Protein 6T40 (pdb70)

Structure (mmCIF, N/CA/C/O backbone):
data_6T40
#
_entry.id   6T40
#
_cell.length_a   342.7
_cell.length_b   348.3
_cell.length_c   351.6
_cell.angle_alpha   90
_cell.angle_beta   90
_cell.angle_gamma   90
#
_symmetry.space_group_name_H-M   'I 2 2 2'
#
loop_
_entity.id
_entity.type
_entity.pdbx_description
1 polymer VP1
2 polymer VP2
3 polymer VP3
4 polymer VP4
5 non-polymer GLYCINE
6 non-polymer 'STEARIC ACID'
7 non-polymer 'POTASSIUM ION'
8 non-polymer 'SULFATE ION'
9 non-polymer GLYCEROL
10 non-polymer CYSTEINE
11 non-polymer 'CHLORIDE ION'
12 water water
#
loop_
_atom_site.group_PDB
_atom_site.id
_atom_site.type_symbol
_atom_site.label_atom_id
_atom_site.label_alt_id
_atom_site.label_comp_id
_atom_site.label_asym_id
_atom_site.label_entity_id
_atom_site.label_seq_id
_atom_site.pdbx_PDB_ins_code
_atom_site.Cartn_x
_atom_site.Cartn_y
_atom_site.Cartn_z
_atom_site.occupancy
_atom_site.B_iso_or_equiv
_atom_site.auth_seq_id
_atom_site.auth_comp_id
_atom_site.auth_asym_id
_atom_site.auth_atom_id
_atom_site.pdbx_PDB_model_num
ATOM 1 N N . GLY A 1 4 ? 96.927 38.751 30.022 1 63.24 4 GLY A N 1
ATOM 2 C CA . GLY A 1 4 ? 98.047 39.345 29.238 1 58.62 4 GLY A CA 1
ATOM 3 C C . GLY A 1 4 ? 98.966 38.299 28.633 1 54.24 4 GLY A C 1
ATOM 4 O O . GLY A 1 4 ? 99.897 38.636 27.9 1 27.46 4 GLY A O 1
ATOM 5 N N . GLN A 1 5 ? 98.702 37.03 28.934 1 49.2 5 GLN A N 1
ATOM 6 C CA . GLN A 1 5 ? 99.509 35.923 28.423 1 57.14 5 GLN A CA 1
ATOM 7 C C . GLN A 1 5 ? 99.145 35.621 26.97 1 63.52 5 GLN A C 1
ATOM 8 O O . GLN A 1 5 ? 98.044 35.147 26.684 1 62.97 5 GLN A O 1
ATOM 14 N N . VAL A 1 6 ? 100.073 35.895 26.058 1 58.02 6 VAL A N 1
ATOM 15 C CA . VAL A 1 6 ? 99.838 35.654 24.637 1 58.68 6 VAL A CA 1
ATOM 16 C C . VAL A 1 6 ? 100.483 34.361 24.145 1 58.16 6 VAL A C 1
ATOM 17 O O . VAL A 1 6 ? 100.325 33.984 22.983 1 58.85 6 VAL A O 1
ATOM 21 N N . ILE A 1 7 ? 101.209 33.686 25.03 1 52.13 7 ILE A N 1
ATOM 22 C CA . ILE A 1 7 ? 101.865 32.428 24.686 1 58.05 7 ILE A CA 1
ATOM 23 C C . ILE A 1 7 ? 101.344 31.311 25.59 1 61.95 7 ILE A C 1
ATOM 24 O O . ILE A 1 7 ? 101.551 31.339 26.804 1 54.88 7 ILE A O 1
ATOM 29 N N . LYS A 1 8 ? 100.67 30.333 24.991 1 61.46 8 LYS A N 1
ATOM 30 C CA . LYS A 1 8 ? 100.107 29.21 25.738 1 67.09 8 LYS A CA 1
ATOM 31 C C . LYS A 1 8 ? 101.174 28.24 26.239 1 67.44 8 LYS A C 1
ATOM 32 O O . LYS A 1 8 ? 102.304 28.229 25.744 1 52.4 8 LYS A O 1
ATOM 38 N N . SER A 1 9 ? 100.803 27.427 27.225 1 62.28 9 SER A N 1
ATOM 39 C CA . SER A 1 9 ? 101.712 26.447 27.81 1 60.04 9 SER A CA 1
ATOM 40 C C . SER A 1 9 ? 101.016 25.11 28.065 1 55.53 9 SER A C 1
ATOM 41 O O . SER A 1 9 ? 100.793 24.728 29.214 1 53.8 9 SER A O 1
ATOM 44 N N . ALA A 1 10 ? 100.672 24.407 26.99 1 42.27 10 ALA A N 1
ATOM 45 C CA . ALA A 1 10 ? 100.014 23.108 27.104 1 41.05 10 ALA A CA 1
ATOM 46 C C . ALA A 1 10 ? 100.959 22.139 27.811 1 34.69 10 ALA A C 1
ATOM 47 O O . ALA A 1 10 ? 102.177 22.247 27.671 1 34.18 10 ALA A O 1
ATOM 49 N N . VAL A 1 11 ? 100.405 21.194 28.565 1 30.5 11 VAL A N 1
ATOM 50 C CA . VAL A 1 11 ? 101.233 20.229 29.285 1 34.57 11 VAL A CA 1
ATOM 51 C C . VAL A 1 11 ? 101.411 18.913 28.528 1 31.6 11 VAL A C 1
ATOM 52 O O . VAL A 1 11 ? 100.534 18.498 27.772 1 30.77 11 VAL A O 1
ATOM 56 N N . ARG A 1 12 ? 102.56 18.273 28.735 1 22.85 12 ARG A N 1
ATOM 57 C CA . ARG A 1 12 ? 102.89 16.999 28.093 1 23.46 12 ARG A CA 1
ATOM 58 C C . ARG A 1 12 ? 103.4 16.049 29.173 1 21.45 12 ARG A C 1
ATOM 59 O O . ARG A 1 12 ? 103.978 16.493 30.166 1 20.92 12 ARG A O 1
ATOM 67 N N . SER A 1 13 ? 103.207 14.749 28.97 1 15.89 13 SER A N 1
ATOM 68 C CA . SER A 1 13 ? 103.677 13.749 29.926 1 17.17 13 SER A CA 1
ATOM 69 C C . SER A 1 13 ? 104.791 12.89 29.316 1 18.55 13 SER A C 1
ATOM 70 O O . SER A 1 13 ? 105.363 12.033 29.987 1 20.57 13 SER A O 1
ATOM 73 N N . THR A 1 14 ? 105.084 13.116 28.037 1 17.5 14 THR A N 1
ATOM 74 C CA . THR A 1 14 ? 106.155 12.395 27.343 1 15.23 14 THR A CA 1
ATOM 75 C C . THR A 1 14 ? 106.837 13.373 26.387 1 18.15 14 THR A C 1
ATOM 76 O O . THR A 1 14 ? 106.262 14.407 26.046 1 17.34 14 THR A O 1
ATOM 80 N N . VAL A 1 15 ? 108.059 13.057 25.964 1 15.4 15 VAL A N 1
ATOM 81 C CA . VAL A 1 15 ? 108.785 13.927 25.04 1 15.51 15 VAL A CA 1
ATOM 82 C C . VAL A 1 15 ? 108.131 13.808 23.67 1 20.59 15 VAL A C 1
ATOM 83 O O . VAL A 1 15 ? 107.284 12.964 23.475 1 17.63 15 VAL A O 1
ATOM 87 N N . GLU A 1 16 ? 108.529 14.636 22.715 1 16.44 16 GLU A N 1
ATOM 88 C CA . GLU A 1 16 ? 107.914 14.599 21.39 1 16.71 16 GLU A CA 1
ATOM 89 C C . GLU A 1 16 ? 108.324 13.42 20.501 1 17.28 16 GLU A C 1
ATOM 90 O O . GLU A 1 16 ? 109.487 13.011 20.489 1 17.78 16 GLU A O 1
ATOM 96 N N . ASN A 1 17 ? 107.359 12.876 19.758 1 14.91 17 ASN A N 1
ATOM 97 C CA . ASN A 1 17 ? 107.621 11.77 18.833 1 15.03 17 ASN A CA 1
ATOM 98 C C . ASN A 1 17 ? 108.373 12.303 17.623 1 17.66 17 ASN A C 1
ATOM 99 O O . ASN A 1 17 ? 108.48 13.512 17.422 1 18.17 17 ASN A O 1
ATOM 104 N N . THR A 1 18 ? 108.881 11.383 16.813 1 15.57 18 THR A N 1
ATOM 105 C CA . THR A 1 18 ? 109.547 11.749 15.575 1 16.17 18 THR A CA 1
ATOM 106 C C . THR A 1 18 ? 108.645 11.172 14.491 1 16.51 18 THR A C 1
ATOM 107 O O . THR A 1 18 ? 108.179 10.038 14.605 1 16.23 18 THR A O 1
ATOM 111 N N . VAL A 1 19 ? 108.377 11.961 13.46 1 14.62 19 VAL A N 1
ATOM 112 C CA . VAL A 1 19 ? 107.543 11.509 12.355 1 14.83 19 VAL A CA 1
ATOM 113 C C . VAL A 1 19 ? 108.433 11.353 11.129 1 15.61 19 VAL A C 1
ATOM 114 O O . VAL A 1 19 ? 109.355 12.141 10.92 1 17.37 19 VAL A O 1
ATOM 118 N N . GLN A 1 20 ? 108.168 10.328 10.329 1 14.34 20 GLN A N 1
ATOM 119 C CA . GLN A 1 20 ? 108.959 10.086 9.131 1 15.43 20 GLN A CA 1
ATOM 120 C C . GLN A 1 20 ? 108.877 11.292 8.205 1 19.23 20 GLN A C 1
ATOM 121 O O . GLN A 1 20 ? 107.825 11.915 8.082 1 19.12 20 GLN A O 1
ATOM 127 N N . SER A 1 21 ? 109.99 11.631 7.563 1 16.49 21 SER A N 1
ATOM 128 C CA . SER A 1 21 ? 110.006 12.763 6.643 1 15.26 21 SER A CA 1
ATOM 129 C C . SER A 1 21 ? 110.745 12.363 5.376 1 19.4 21 SER A C 1
ATOM 130 O O . SER A 1 21 ? 111.5 11.391 5.368 1 19.29 21 SER A O 1
ATOM 133 N N . THR A 1 22 ? 110.524 13.11 4.302 1 17.97 22 THR A N 1
ATOM 134 C CA . THR A 1 22 ? 111.185 12.809 3.041 1 18.62 22 THR A CA 1
ATOM 135 C C . THR A 1 22 ? 112.034 13.998 2.601 1 17.86 22 THR A C 1
ATOM 136 O O . THR A 1 22 ? 112.142 14.992 3.323 1 18.5 22 THR A O 1
ATOM 140 N N . HIS A 1 23 ? 112.64 13.899 1.423 1 15.99 23 HIS A N 1
ATOM 141 C CA . HIS A 1 23 ? 113.481 14.981 0.934 1 18.16 23 HIS A CA 1
ATOM 142 C C . HIS A 1 23 ? 112.66 16.219 0.61 1 21.37 23 HIS A C 1
ATOM 143 O O . HIS A 1 23 ? 111.439 16.157 0.469 1 20.11 23 HIS A O 1
ATOM 150 N N . SER A 1 24 ? 113.348 17.347 0.495 1 17.07 24 SER A N 1
ATOM 151 C CA . SER A 1 24 ? 112.701 18.612 0.19 1 18.05 24 SER A CA 1
ATOM 152 C C . SER A 1 24 ? 113.654 19.455 -0.643 1 20.62 24 SER A C 1
ATOM 153 O O . SER A 1 24 ? 114.768 19.751 -0.219 1 21.28 24 SER A O 1
ATOM 156 N N . ILE A 1 25 ? 113.213 19.824 -1.839 1 16.51 25 ILE A N 1
ATOM 157 C CA . ILE A 1 25 ? 114.015 20.639 -2.743 1 16.53 25 ILE A CA 1
ATOM 158 C C . ILE A 1 25 ? 113.114 21.799 -3.136 1 22.64 25 ILE A C 1
ATOM 159 O O . ILE A 1 25 ? 112.283 21.665 -4.03 1 24.62 25 ILE A O 1
ATOM 164 N N . THR A 1 26 ? 113.273 22.935 -2.464 1 18.64 26 THR A N 1
ATOM 165 C CA . THR A 1 26 ? 112.413 24.078 -2.738 1 20.81 26 THR A CA 1
ATOM 166 C C . THR A 1 26 ? 113.001 25.426 -2.35 1 22.89 26 THR A C 1
ATOM 167 O O . THR A 1 26 ? 114.003 25.506 -1.639 1 20.28 26 THR A O 1
ATOM 171 N N . THR A 1 27 ? 112.354 26.486 -2.823 1 17.85 27 THR A N 1
ATOM 172 C CA . THR A 1 27 ? 112.762 27.847 -2.505 1 20.31 27 THR A CA 1
ATOM 173 C C . THR A 1 27 ? 111.77 28.377 -1.474 1 22.7 27 THR A C 1
ATOM 174 O O . THR A 1 27 ? 111.963 29.449 -0.896 1 30.47 27 THR A O 1
ATOM 178 N N . GLU A 1 28 ? 110.704 27.616 -1.245 1 18.64 28 GLU A N 1
ATOM 179 C CA . GLU A 1 28 ? 109.679 28.023 -0.288 1 46.61 28 GLU A CA 1
ATOM 180 C C . GLU A 1 28 ? 110.105 27.839 1.164 1 48.17 28 GLU A C 1
ATOM 181 O O . GLU A 1 28 ? 110.522 28.789 1.819 1 58.03 28 GLU A O 1
ATOM 187 N N . ALA A 1 29 ? 109.999 26.61 1.656 1 39.48 29 ALA A N 1
ATOM 188 C CA . ALA A 1 29 ? 110.342 26.298 3.037 1 34.45 29 ALA A CA 1
ATOM 189 C C . ALA A 1 29 ? 111.84 26.253 3.326 1 24.1 29 ALA A C 1
ATOM 190 O O . ALA A 1 29 ? 112.581 25.5 2.695 1 24.54 29 ALA A O 1
ATOM 192 N N . THR A 1 30 ? 112.279 27.059 4.29 1 20.64 30 THR A N 1
ATOM 193 C CA . THR A 1 30 ? 113.688 27.085 4.677 1 18.17 30 THR A CA 1
ATOM 194 C C . THR A 1 30 ? 113.836 27.022 6.197 1 17.9 30 THR A C 1
ATOM 195 O O . THR A 1 30 ? 114.258 27.987 6.83 1 18.19 30 THR A O 1
ATOM 199 N N . PRO A 1 31 ? 113.494 25.872 6.8 1 17.18 31 PRO A N 1
ATOM 200 C CA . PRO A 1 31 ? 113.577 25.65 8.249 1 17.08 31 PRO A CA 1
ATOM 201 C C . PRO A 1 31 ? 114.942 25.952 8.876 1 16.82 31 PRO A C 1
ATOM 202 O O . PRO A 1 31 ? 115.02 26.459 9.995 1 18.76 31 PRO A O 1
ATOM 206 N N . ALA A 1 32 ? 116.014 25.642 8.153 1 13.69 32 ALA A N 1
ATOM 207 C CA . ALA A 1 32 ? 117.367 25.842 8.666 1 15.96 32 ALA A CA 1
ATOM 208 C C . ALA A 1 32 ? 117.798 27.29 8.88 1 19.06 32 ALA A C 1
ATOM 209 O O . ALA A 1 32 ? 118.636 27.561 9.742 1 17.6 32 ALA A O 1
ATOM 211 N N . LEU A 1 33 ? 117.244 28.216 8.102 1 15.24 33 LEU A N 1
ATOM 212 C CA . LEU A 1 33 ? 117.613 29.627 8.228 1 16.77 33 LEU A CA 1
ATOM 213 C C . LEU A 1 33 ? 117.032 30.219 9.498 1 18.56 33 LEU A C 1
ATOM 214 O O . LEU A 1 33 ? 115.841 30.14 9.727 1 16.76 33 LEU A O 1
ATOM 219 N N . GLN A 1 34 ? 117.869 30.829 10.325 1 15.24 34 GLN A N 1
ATOM 220 C CA . GLN A 1 34 ? 117.387 31.391 11.577 1 14.95 34 GLN A CA 1
ATOM 221 C C . GLN A 1 34 ? 117.909 32.806 11.803 1 15.77 34 GLN A C 1
ATOM 222 O O . GLN A 1 34 ? 118.649 33.346 10.981 1 15.79 34 GLN A O 1
ATOM 228 N N . ALA A 1 35 ? 117.515 33.399 12.924 1 17 35 ALA A N 1
ATOM 229 C CA . ALA A 1 35 ? 117.944 34.749 13.279 1 18.12 35 ALA A CA 1
ATOM 230 C C . ALA A 1 35 ? 117.923 34.865 14.797 1 16.57 35 ALA A C 1
ATOM 231 O O . ALA A 1 35 ? 116.912 35.246 15.388 1 17.4 35 ALA A O 1
ATOM 233 N N . ALA A 1 36 ? 119.046 34.533 15.426 1 15.8 36 ALA A N 1
ATOM 234 C CA . ALA A 1 36 ? 119.139 34.579 16.879 1 15.23 36 ALA A CA 1
ATOM 235 C C . ALA A 1 36 ? 118.914 35.975 17.459 1 13.62 36 ALA A C 1
ATOM 236 O O . ALA A 1 36 ? 118.581 36.107 18.637 1 14.8 36 ALA A O 1
ATOM 238 N N . GLU A 1 37 ? 119.085 37.013 16.64 1 13.58 37 GLU A N 1
ATOM 239 C CA . GLU A 1 37 ? 118.893 38.386 17.114 1 14.41 37 GLU A CA 1
ATOM 240 C C . GLU A 1 37 ? 117.502 38.634 17.688 1 17.03 37 GLU A C 1
ATOM 241 O O . GLU A 1 37 ? 117.329 39.489 18.556 1 15.33 37 GLU A O 1
ATOM 247 N N . THR A 1 38 ? 116.513 37.889 17.203 1 13.28 38 THR A N 1
ATOM 248 C CA . THR A 1 38 ? 115.135 38.057 17.662 1 12.69 38 THR A CA 1
ATOM 249 C C . THR A 1 38 ? 114.944 37.701 19.131 1 15.15 38 THR A C 1
ATOM 250 O O . THR A 1 38 ? 113.97 38.123 19.751 1 15.79 38 THR A O 1
ATOM 254 N N . GLY A 1 39 ? 115.867 36.918 19.68 1 13.09 39 GLY A N 1
ATOM 255 C CA . GLY A 1 39 ? 115.755 36.512 21.069 1 13.08 39 GLY A CA 1
ATOM 256 C C . GLY A 1 39 ? 115.051 35.17 21.181 1 19.89 39 GLY A C 1
ATOM 257 O O . GLY A 1 39 ? 114.891 34.624 22.273 1 18.07 39 GLY A O 1
ATOM 258 N N . ALA A 1 40 ? 114.626 34.634 20.041 1 14.29 40 ALA A N 1
ATOM 259 C CA . ALA A 1 40 ? 113.94 33.352 20.024 1 15.37 40 ALA A CA 1
ATOM 260 C C . ALA A 1 40 ? 114.9 32.216 19.701 1 18.18 40 ALA A C 1
ATOM 261 O O . ALA A 1 40 ? 115.809 32.363 18.883 1 20.33 40 ALA A O 1
ATOM 263 N N . THR A 1 41 ? 114.693 31.085 20.363 1 14.02 41 THR A N 1
ATOM 264 C CA . THR A 1 41 ? 115.496 29.894 20.138 1 12.93 41 THR A CA 1
ATOM 265 C C . THR A 1 41 ? 115.026 29.297 18.807 1 15.87 41 THR A C 1
ATOM 266 O O . THR A 1 41 ? 113.846 29.386 18.465 1 16.63 41 THR A O 1
ATOM 270 N N . SER A 1 42 ? 115.95 28.708 18.055 1 14.25 42 SER A N 1
ATOM 271 C CA . SER A 1 42 ? 115.633 28.114 16.755 1 14.77 42 SER A CA 1
ATOM 272 C C . SER A 1 42 ? 114.394 27.225 16.789 1 17.31 42 SER A C 1
ATOM 273 O O . SER A 1 42 ? 114.152 26.542 17.773 1 15.37 42 SER A O 1
ATOM 276 N N . ASN A 1 43 ? 113.599 27.235 15.723 1 15.15 43 ASN A N 1
ATOM 277 C CA . ASN A 1 43 ? 112.421 26.373 15.686 1 16.72 43 ASN A CA 1
ATOM 278 C C . ASN A 1 43 ? 112.58 25.283 14.627 1 17.81 43 ASN A C 1
ATOM 279 O O . ASN A 1 43 ? 111.605 24.667 14.203 1 20.46 43 ASN A O 1
ATOM 284 N N . ALA A 1 44 ? 113.818 25.046 14.202 1 16.11 44 ALA A N 1
ATOM 285 C CA . ALA A 1 44 ? 114.09 24.008 13.212 1 16.57 44 ALA A CA 1
ATOM 286 C C . ALA A 1 44 ? 113.871 22.653 13.88 1 20.22 44 ALA A C 1
ATOM 287 O O . ALA A 1 44 ? 114.416 22.388 14.952 1 18.91 44 ALA A O 1
ATOM 289 N N . SER A 1 45 ? 113.071 21.798 13.254 1 17.82 45 SER A N 1
ATOM 290 C CA . SER A 1 45 ? 112.795 20.476 13.813 1 19.05 45 SER A CA 1
ATOM 291 C C . SER A 1 45 ? 113.67 19.414 13.156 1 19.47 45 SER A C 1
ATOM 292 O O . SER A 1 45 ? 114.176 19.612 12.049 1 18.03 45 SER A O 1
ATOM 295 N N . ASP A 1 46 ? 113.845 18.286 13.841 1 17.5 46 ASP A N 1
ATOM 296 C CA . ASP A 1 46 ? 114.653 17.19 13.314 1 16.84 46 ASP A CA 1
ATOM 297 C C . ASP A 1 46 ? 114.157 16.797 11.92 1 18.04 46 ASP A C 1
ATOM 298 O O . ASP A 1 46 ? 114.944 16.652 10.985 1 18.87 46 ASP A O 1
ATOM 303 N N . GLU A 1 47 ? 112.843 16.627 11.798 1 15.31 47 GLU A N 1
ATOM 304 C CA . GLU A 1 47 ? 112.22 16.22 10.539 1 16.51 47 GLU A CA 1
ATOM 305 C C . GLU A 1 47 ? 112.461 17.15 9.358 1 20.52 47 GLU A C 1
ATOM 306 O O . GLU A 1 47 ? 112.364 16.727 8.205 1 19.94 47 GLU A O 1
ATOM 312 N N . SER A 1 48 ? 112.776 18.409 9.639 1 17.53 48 SER A N 1
ATOM 313 C CA . SER A 1 48 ? 113.016 19.386 8.58 1 19.44 48 SER A CA 1
ATOM 314 C C . SER A 1 48 ? 114.477 19.483 8.157 1 19.85 48 SER A C 1
ATOM 315 O O . SER A 1 48 ? 114.779 19.996 7.082 1 22.4 48 SER A O 1
ATOM 318 N N . MET A 1 49 ? 115.379 18.992 9.001 1 17.26 49 MET A N 1
ATOM 319 C CA . MET A 1 49 ? 116.81 19.067 8.723 1 15.85 49 MET A CA 1
ATOM 320 C C . MET A 1 49 ? 117.401 17.816 8.084 1 17.63 49 MET A C 1
ATOM 321 O O . MET A 1 49 ? 118.429 17.882 7.409 1 18.52 49 MET A O 1
ATOM 326 N N . ILE A 1 50 ? 116.764 16.675 8.318 1 15.14 50 ILE A N 1
ATOM 327 C CA . ILE A 1 50 ? 117.22 15.41 7.752 1 13.85 50 ILE A CA 1
ATOM 328 C C . ILE A 1 50 ? 115.994 14.547 7.508 1 17.18 50 ILE A C 1
ATOM 329 O O . ILE A 1 50 ? 114.901 14.868 7.974 1 16.54 50 ILE A O 1
ATOM 334 N N . GLU A 1 51 ? 116.169 13.457 6.769 1 14.43 51 GLU A N 1
ATOM 335 C CA . GLU A 1 51 ? 115.058 12.548 6.557 1 12.76 51 GLU A CA 1
ATOM 336 C C . GLU A 1 51 ? 115.021 11.684 7.813 1 14.42 51 GLU A C 1
ATOM 337 O O . GLU A 1 51 ? 116.019 11.068 8.192 1 14.09 51 GLU A O 1
ATOM 343 N N . THR A 1 52 ? 113.868 11.671 8.467 1 14.04 52 THR A N 1
ATOM 344 C CA . THR A 1 52 ? 113.682 10.923 9.703 1 13.59 52 THR A CA 1
ATOM 345 C C . THR A 1 52 ? 112.756 9.729 9.524 1 14.61 52 THR A C 1
ATOM 346 O O . THR A 1 52 ? 112.092 9.589 8.496 1 14.62 52 THR A O 1
ATOM 350 N N . ARG A 1 53 ? 112.724 8.868 10.537 1 13.45 53 ARG A N 1
ATOM 351 C CA . ARG A 1 53 ? 111.845 7.704 10.538 1 14.38 53 ARG A CA 1
ATOM 352 C C . ARG A 1 53 ? 110.794 7.976 11.608 1 18.8 53 ARG A C 1
ATOM 353 O O . ARG A 1 53 ? 110.873 8.976 12.321 1 15.55 53 ARG A O 1
ATOM 361 N N . ASN A 1 54 ? 109.81 7.093 11.718 1 16.26 54 ASN A N 1
ATOM 362 C CA . ASN A 1 54 ? 108.799 7.245 12.753 1 15.19 54 ASN A CA 1
ATOM 363 C C . ASN A 1 54 ? 109.372 6.692 14.047 1 16.48 54 ASN A C 1
ATOM 364 O O . ASN A 1 54 ? 109.943 5.599 14.067 1 16.19 54 ASN A O 1
ATOM 369 N N . VAL A 1 55 ? 109.239 7.458 15.122 1 13.77 55 VAL A N 1
ATOM 370 C CA . VAL A 1 55 ? 109.688 7.005 16.427 1 13.99 55 VAL A CA 1
ATOM 371 C C . VAL A 1 55 ? 108.598 7.37 17.424 1 17.63 55 VAL A C 1
ATOM 372 O O . VAL A 1 55 ? 108.359 8.55 17.685 1 17.58 55 VAL A O 1
ATOM 376 N N . VAL A 1 56 ? 107.907 6.362 17.943 1 14.97 56 VAL A N 1
ATOM 377 C CA . VAL A 1 56 ? 106.878 6.602 18.947 1 16.66 56 VAL A CA 1
ATOM 378 C C . VAL A 1 56 ? 107.703 6.638 20.223 1 18.34 56 VAL A C 1
ATOM 379 O O . VAL A 1 56 ? 108.069 5.602 20.776 1 17.2 56 VAL A O 1
ATOM 383 N N . ASN A 1 57 ? 108.011 7.85 20.664 1 16.77 57 ASN A N 1
ATOM 384 C CA . ASN A 1 57 ? 108.86 8.061 21.827 1 16.8 57 ASN A CA 1
ATOM 385 C C . ASN A 1 57 ? 108.085 8.139 23.133 1 21.58 57 ASN A C 1
ATOM 386 O O . ASN A 1 57 ? 107.419 9.121 23.392 1 19.67 57 ASN A O 1
ATOM 391 N N . THR A 1 58 ? 108.19 7.118 23.972 1 16.89 58 THR A N 1
ATOM 392 C CA . THR A 1 58 ? 107.463 7.14 25.234 1 19.22 58 THR A CA 1
ATOM 393 C C . THR A 1 58 ? 108.298 7.59 26.431 1 20.82 58 THR A C 1
ATOM 394 O O . THR A 1 58 ? 107.897 7.389 27.577 1 19.95 58 THR A O 1
ATOM 398 N N . HIS A 1 59 ? 109.453 8.199 26.176 1 15.93 59 HIS A N 1
ATOM 399 C CA . HIS A 1 59 ? 110.294 8.671 27.273 1 14.62 59 HIS A CA 1
ATOM 400 C C . HIS A 1 59 ? 109.508 9.692 28.088 1 16.24 59 HIS A C 1
ATOM 401 O O . HIS A 1 59 ? 108.898 10.605 27.528 1 15.89 59 HIS A O 1
ATOM 408 N N . GLY A 1 60 ? 109.523 9.531 29.408 1 14.53 60 GLY A N 1
ATOM 409 C CA . GLY A 1 60 ? 108.802 10.448 30.272 1 15.58 60 GLY A CA 1
ATOM 410 C C . GLY A 1 60 ? 109.57 11.725 30.559 1 16.97 60 GLY A C 1
ATOM 411 O O . GLY A 1 60 ? 110.704 11.895 30.11 1 17.15 60 GLY A O 1
ATOM 412 N N . VAL A 1 61 ? 108.952 12.623 31.319 1 12.89 61 VAL A N 1
ATOM 413 C CA . VAL A 1 61 ? 109.573 13.898 31.666 1 12.19 61 VAL A CA 1
ATOM 414 C C . VAL A 1 61 ? 109.526 14.136 33.177 1 15 61 VAL A C 1
ATOM 415 O O . VAL A 1 61 ? 109.9 15.205 33.658 1 14.62 61 VAL A O 1
ATOM 419 N N . ALA A 1 62 ? 109.088 13.127 33.921 1 13.32 62 ALA A N 1
ATOM 420 C CA . ALA A 1 62 ? 108.93 13.252 35.366 1 13.94 62 ALA A CA 1
ATOM 421 C C . ALA A 1 62 ? 110.134 13.67 36.209 1 14.92 62 ALA A C 1
ATOM 422 O O . ALA A 1 62 ? 110.01 14.552 37.058 1 14.79 62 ALA A O 1
ATOM 424 N N . GLU A 1 63 ? 111.295 13.061 35.987 1 14.24 63 GLU A N 1
ATOM 425 C CA . GLU A 1 63 ? 112.446 13.383 36.82 1 13.91 63 GLU A CA 1
ATOM 426 C C . GLU A 1 63 ? 113.017 14.789 36.733 1 15.56 63 GLU A C 1
ATOM 427 O O . GLU A 1 63 ? 113.873 15.153 37.54 1 14.53 63 GLU A O 1
ATOM 433 N N . THR A 1 64 ? 112.548 15.583 35.775 1 13.26 64 THR A N 1
ATOM 434 C CA . THR A 1 64 ? 113.017 16.961 35.653 1 12.57 64 THR A CA 1
ATOM 435 C C . THR A 1 64 ? 111.952 17.961 36.112 1 13.79 64 THR A C 1
ATOM 436 O O . THR A 1 64 ? 112.14 19.172 36.001 1 13.11 64 THR A O 1
ATOM 440 N N . SER A 1 65 ? 110.831 17.461 36.626 1 12.82 65 SER A N 1
ATOM 441 C CA . SER A 1 65 ? 109.786 18.358 37.12 1 13.13 65 SER A CA 1
ATOM 442 C C . SER A 1 65 ? 110.362 19.04 38.36 1 13.23 65 SER A C 1
ATOM 443 O O . SER A 1 65 ? 111.31 18.534 38.96 1 12.57 65 SER A O 1
ATOM 446 N N . LEU A 1 66 ? 109.805 20.183 38.748 1 13.59 66 LEU A N 1
ATOM 447 C CA . LEU A 1 66 ? 110.312 20.871 39.931 1 14.65 66 LEU A CA 1
ATOM 448 C C . LEU A 1 66 ? 110.213 19.965 41.153 1 14.53 66 LEU A C 1
ATOM 449 O O . LEU A 1 66 ? 111.117 19.932 41.989 1 13.65 66 LEU A O 1
ATOM 454 N N . GLU A 1 67 ? 109.116 19.222 41.251 1 13.04 67 GLU A N 1
ATOM 455 C CA . GLU A 1 67 ? 108.92 18.336 42.392 1 14.26 67 GLU A CA 1
ATOM 456 C C . GLU A 1 67 ? 109.988 17.244 42.447 1 16.4 67 GLU A C 1
ATOM 457 O O . GLU A 1 67 ? 110.494 16.917 43.52 1 17.96 67 GLU A O 1
ATOM 463 N N . ALA A 1 68 ? 110.334 16.687 41.291 1 13.8 68 ALA A N 1
ATOM 464 C CA . ALA A 1 68 ? 111.336 15.624 41.225 1 13.63 68 ALA A CA 1
ATOM 465 C C . ALA A 1 68 ? 112.753 16.143 41.444 1 15.91 68 ALA A C 1
ATOM 466 O O . ALA A 1 68 ? 113.596 15.451 42.013 1 17.57 68 ALA A O 1
ATOM 468 N N . PHE A 1 69 ? 113.01 17.361 40.983 1 13.12 69 PHE A N 1
ATOM 469 C CA . PHE A 1 69 ? 114.329 17.969 41.116 1 14.14 69 PHE A CA 1
ATOM 470 C C . PHE A 1 69 ? 114.613 18.403 42.556 1 15.18 69 PHE A C 1
ATOM 471 O O . PHE A 1 69 ? 115.684 18.131 43.098 1 15.48 69 PHE A O 1
ATOM 479 N N . TYR A 1 70 ? 113.64 19.069 43.171 1 12.91 70 TYR A N 1
ATOM 480 C CA . TYR A 1 70 ? 113.788 19.584 44.531 1 12.89 70 TYR A CA 1
ATOM 481 C C . TYR A 1 70 ? 113.322 18.664 45.648 1 15.36 70 TYR A C 1
ATOM 482 O O . TYR A 1 70 ? 113.777 18.786 46.786 1 16.24 70 TYR A O 1
ATOM 491 N N . GLY A 1 71 ? 112.418 17.75 45.313 1 14.57 71 GLY A N 1
ATOM 492 C CA . GLY A 1 71 ? 111.833 16.849 46.29 1 13.28 71 GLY A CA 1
ATOM 493 C C . GLY A 1 71 ? 112.655 15.819 47.038 1 17.36 71 GLY A C 1
ATOM 494 O O . GLY A 1 71 ? 112.222 14.676 47.173 1 17.69 71 GLY A O 1
ATOM 495 N N . ARG A 1 72 ? 113.83 16.2 47.522 1 13.04 72 ARG A N 1
ATOM 496 C CA . ARG A 1 72 ? 114.654 15.282 48.3 1 14.15 72 ARG A CA 1
ATOM 497 C C . ARG A 1 72 ? 115.452 16.092 49.314 1 14.97 72 ARG A C 1
ATOM 498 O O . ARG A 1 72 ? 115.729 17.27 49.1 1 14.25 72 ARG A O 1
ATOM 506 N N . ALA A 1 73 ? 115.8 15.459 50.428 1 13.39 73 ALA A N 1
ATOM 507 C CA . ALA A 1 73 ? 116.514 16.139 51.5 1 12.43 73 ALA A CA 1
ATOM 508 C C . ALA A 1 73 ? 117.96 16.501 51.195 1 16.29 73 ALA A C 1
ATOM 509 O O . ALA A 1 73 ? 118.672 15.767 50.509 1 16.29 73 ALA A O 1
ATOM 511 N N . GLY A 1 74 ? 118.375 17.648 51.725 1 15.33 74 GLY A N 1
ATOM 512 C CA . GLY A 1 74 ? 119.733 18.13 51.555 1 14.3 74 GLY A CA 1
ATOM 513 C C . GLY A 1 74 ? 120.16 18.795 52.854 1 15.34 74 GLY A C 1
ATOM 514 O O . GLY A 1 74 ? 119.334 19.387 53.547 1 13.67 74 GLY A O 1
ATOM 515 N N . LEU A 1 75 ? 121.441 18.703 53.194 1 13.07 75 LEU A N 1
ATOM 516 C CA . LEU A 1 75 ? 121.935 19.303 54.432 1 14.38 75 LEU A CA 1
ATOM 517 C C . LEU A 1 75 ? 121.85 20.83 54.416 1 15.51 75 LEU A C 1
ATOM 518 O O . LEU A 1 75 ? 122.247 21.467 53.439 1 15.44 75 LEU A O 1
ATOM 523 N N . VAL A 1 76 ? 121.329 21.416 55.494 1 12.08 76 VAL A N 1
ATOM 524 C CA . VAL A 1 76 ? 121.241 22.873 55.593 1 12.69 76 VAL A CA 1
ATOM 525 C C . VAL A 1 76 ? 121.922 23.41 56.852 1 15.61 76 VAL A C 1
ATOM 526 O O . VAL A 1 76 ? 122.25 24.592 56.927 1 14.48 76 VAL A O 1
ATOM 530 N N . ALA A 1 77 ? 122.138 22.545 57.838 1 14.68 77 ALA A N 1
ATOM 531 C CA . ALA A 1 77 ? 122.797 22.966 59.072 1 15.31 77 ALA A CA 1
ATOM 532 C C . ALA A 1 77 ? 123.55 21.812 59.71 1 14.88 77 ALA A C 1
ATOM 533 O O . ALA A 1 77 ? 123.134 20.658 59.621 1 14.82 77 ALA A O 1
ATOM 535 N N . MET A 1 78 ? 124.666 22.132 60.351 1 13.84 78 MET A N 1
ATOM 536 C CA . MET A 1 78 ? 125.476 21.127 61.027 1 13.02 78 MET A CA 1
ATOM 537 C C . MET A 1 78 ? 126.282 21.856 62.086 1 15.97 78 MET A C 1
ATOM 538 O O . MET A 1 78 ? 127.027 22.786 61.78 1 15.8 78 MET A O 1
ATOM 543 N N . PHE A 1 79 ? 126.13 21.436 63.335 1 15.69 79 PHE A N 1
ATOM 544 C CA . PHE A 1 79 ? 126.821 22.101 64.428 1 16.3 79 PHE A CA 1
ATOM 545 C C . PHE A 1 79 ? 126.882 21.243 65.68 1 16.83 79 PHE A C 1
ATOM 546 O O . PHE A 1 79 ? 126.267 20.182 65.753 1 16.18 79 PHE A O 1
ATOM 554 N N . SER A 1 80 ? 127.637 21.721 66.663 1 16.97 80 SER A N 1
ATOM 555 C CA . SER A 1 80 ? 127.778 21.038 67.941 1 16.36 80 SER A CA 1
ATOM 556 C C . SER A 1 80 ? 127.409 22.038 69.024 1 19.57 80 SER A C 1
ATOM 557 O O . SER A 1 80 ? 127.733 23.221 68.922 1 19.5 80 SER A O 1
ATOM 560 N N . THR A 1 81 ? 126.724 21.57 70.059 1 15.85 81 THR A N 1
ATOM 561 C CA . THR A 1 81 ? 126.342 22.459 71.143 1 17.68 81 THR A CA 1
ATOM 562 C C . THR A 1 81 ? 127.58 22.923 71.898 1 21.6 81 THR A C 1
ATOM 563 O O . THR A 1 81 ? 128.639 22.295 71.838 1 18.69 81 THR A O 1
ATOM 567 N N . ASP A 1 82 ? 127.432 24.042 72.595 1 19.08 82 ASP A N 1
ATOM 568 C CA . ASP A 1 82 ? 128.493 24.621 73.405 1 22.89 82 ASP A CA 1
ATOM 569 C C . ASP A 1 82 ? 127.78 25.025 74.689 1 24.24 82 ASP A C 1
ATOM 570 O O . ASP A 1 82 ? 126.897 25.879 74.667 1 23.15 82 ASP A O 1
ATOM 575 N N . GLY A 1 83 ? 128.14 24.4 75.803 1 24.61 83 GLY A N 1
ATOM 576 C CA . GLY A 1 83 ? 127.466 24.719 77.047 1 20.21 83 GLY A CA 1
ATOM 577 C C . GLY A 1 83 ? 126.073 24.111 77.013 1 26.83 83 GLY A C 1
ATOM 578 O O . GLY A 1 83 ? 125.167 24.55 77.721 1 25.16 83 GLY A O 1
ATOM 579 N N . GLY A 1 84 ? 125.904 23.1 76.165 1 17.94 84 GLY A N 1
ATOM 580 C CA . GLY A 1 84 ? 124.626 22.42 76.05 1 17.28 84 GLY A CA 1
ATOM 581 C C . GLY A 1 84 ? 123.592 23.128 75.195 1 20.89 84 GLY A C 1
ATOM 582 O O . GLY A 1 84 ? 122.421 22.75 75.197 1 20.87 84 GLY A O 1
ATOM 583 N N . ILE A 1 85 ? 124.014 24.143 74.447 1 16.65 85 ILE A N 1
ATOM 584 C CA . ILE A 1 85 ? 123.076 24.885 73.612 1 15.36 85 ILE A CA 1
ATOM 585 C C . ILE A 1 85 ? 123.703 25.392 72.314 1 18.3 85 ILE A C 1
ATOM 586 O O . ILE A 1 85 ? 124.917 25.58 72.228 1 18.25 85 ILE A O 1
ATOM 591 N N . TYR A 1 86 ? 122.869 25.586 71.297 1 15 86 TYR A N 1
ATOM 592 C CA . TYR A 1 86 ? 123.331 26.131 70.027 1 13.64 86 TYR A CA 1
ATOM 593 C C . TYR A 1 86 ? 122.182 26.881 69.375 1 16.69 86 TYR A C 1
ATOM 594 O O . TYR A 1 86 ? 121.047 26.405 69.359 1 16.21 86 TYR A O 1
ATOM 603 N N . ARG A 1 87 ? 122.486 28.057 68.843 1 14.34 87 ARG A N 1
ATOM 604 C CA . ARG A 1 87 ? 121.492 28.892 68.183 1 14.6 87 ARG A CA 1
ATOM 605 C C . ARG A 1 87 ? 121.798 28.953 66.69 1 17.71 87 ARG A C 1
ATOM 606 O O . ARG A 1 87 ? 122.844 29.46 66.288 1 18.68 87 ARG A O 1
ATOM 614 N N . TRP A 1 88 ? 120.893 28.426 65.871 1 14.48 88 TRP A N 1
ATOM 615 C CA . TRP A 1 88 ? 121.093 28.432 64.425 1 15.23 88 TRP A CA 1
ATOM 616 C C . TRP A 1 88 ? 120.073 29.314 63.715 1 17.31 88 TRP A C 1
ATOM 617 O O . TRP A 1 88 ? 118.873 29.05 63.773 1 16.34 88 TRP A O 1
ATOM 628 N N . TYR A 1 89 ? 120.553 30.361 63.05 1 16.57 89 TYR A N 1
ATOM 629 C CA . TYR A 1 89 ? 119.67 31.256 62.306 1 18.8 89 TYR A CA 1
ATOM 630 C C . TYR A 1 89 ? 119.265 30.507 61.045 1 19.53 89 TYR A C 1
ATOM 631 O O . TYR A 1 89 ? 120.118 30.07 60.275 1 21.23 89 TYR A O 1
ATOM 640 N N . ILE A 1 90 ? 117.965 30.356 60.833 1 15.41 90 ILE A N 1
ATOM 641 C CA . ILE A 1 90 ? 117.481 29.619 59.675 1 15.07 90 ILE A CA 1
ATOM 642 C C . ILE A 1 90 ? 117.76 30.328 58.357 1 20.26 90 ILE A C 1
ATOM 643 O O . ILE A 1 90 ? 117.172 31.363 58.047 1 19.64 90 ILE A O 1
ATOM 648 N N . ASN A 1 91 ? 118.668 29.745 57.585 1 15.97 91 ASN A N 1
ATOM 649 C CA . ASN A 1 91 ? 119.067 30.28 56.291 1 17.4 91 ASN A CA 1
ATOM 650 C C . ASN A 1 91 ? 119.751 29.133 55.554 1 18.51 91 ASN A C 1
ATOM 651 O O . ASN A 1 91 ? 120.356 28.269 56.184 1 23.56 91 ASN A O 1
ATOM 656 N N . PHE A 1 92 ? 119.648 29.109 54.229 1 16.21 92 PHE A N 1
ATOM 657 C CA . PHE A 1 92 ? 120.252 28.023 53.461 1 19.77 92 PHE A CA 1
ATOM 658 C C . PHE A 1 92 ? 121.496 28.415 52.672 1 23.33 92 PHE A C 1
ATOM 659 O O . PHE A 1 92 ? 121.709 27.933 51.561 1 27.52 92 PHE A O 1
ATOM 667 N N . GLY A 1 93 ? 122.328 29.272 53.251 1 20.72 93 GLY A N 1
ATOM 668 C CA . GLY A 1 93 ? 123.527 29.694 52.554 1 20.89 93 GLY A CA 1
ATOM 669 C C . GLY A 1 93 ? 124.819 29.047 53.022 1 20.84 93 GLY A C 1
ATOM 670 O O . GLY A 1 93 ? 125.846 29.196 52.364 1 20.23 93 GLY A O 1
ATOM 671 N N . GLU A 1 94 ? 124.779 28.323 54.139 1 16.55 94 GLU A N 1
ATOM 672 C CA . GLU A 1 94 ? 125.985 27.688 54.677 1 18.13 94 GLU A CA 1
ATOM 673 C C . GLU A 1 94 ? 126.513 26.516 53.866 1 17.93 94 GLU A C 1
ATOM 674 O O . GLU A 1 94 ? 127.723 26.357 53.719 1 18.18 94 GLU A O 1
ATOM 680 N N . TYR A 1 95 ? 125.604 25.682 53.372 1 14.74 95 TYR A N 1
ATOM 681 C CA . TYR A 1 95 ? 125.978 24.503 52.598 1 14.43 95 TYR A CA 1
ATOM 682 C C . TYR A 1 95 ? 125.528 24.698 51.159 1 15.89 95 TYR A C 1
ATOM 683 O O . TYR A 1 95 ? 124.338 24.799 50.86 1 18.71 95 TYR A O 1
ATOM 692 N N . VAL A 1 96 ? 126.52 24.751 50.276 1 14.58 96 VAL A N 1
ATOM 693 C CA . VAL A 1 96 ? 126.327 25.047 48.863 1 14.32 96 VAL A CA 1
ATOM 694 C C . VAL A 1 96 ? 125.475 24.191 47.94 1 16.11 96 VAL A C 1
ATOM 695 O O . VAL A 1 96 ? 124.899 24.724 46.996 1 16.02 96 VAL A O 1
ATOM 699 N N . GLN A 1 97 ? 125.376 22.888 48.179 1 14.84 97 GLN A N 1
ATOM 700 C CA . GLN A 1 97 ? 124.594 22.071 47.258 1 14.63 97 GLN A CA 1
ATOM 701 C C . GLN A 1 97 ? 123.129 22.481 47.149 1 15.34 97 GLN A C 1
ATOM 702 O O . GLN A 1 97 ? 122.65 22.765 46.051 1 15.51 97 GLN A O 1
ATOM 708 N N . LEU A 1 98 ? 122.411 22.525 48.266 1 14.44 98 LEU A N 1
ATOM 709 C CA . LEU A 1 98 ? 121.006 22.917 48.201 1 12.98 98 LEU A CA 1
ATOM 710 C C . LEU A 1 98 ? 120.886 24.376 47.778 1 15.39 98 LEU A C 1
ATOM 711 O O . LEU A 1 98 ? 119.972 24.751 47.042 1 15.08 98 LEU A O 1
ATOM 716 N N . ARG A 1 99 ? 121.82 25.198 48.242 1 14.5 99 ARG A N 1
ATOM 717 C CA . ARG A 1 99 ? 121.819 26.617 47.909 1 14.01 99 ARG A CA 1
ATOM 718 C C . ARG A 1 99 ? 121.836 26.841 46.397 1 14.69 99 ARG A C 1
ATOM 719 O O . ARG A 1 99 ? 121.033 27.608 45.865 1 15 99 ARG A O 1
ATOM 727 N N . ALA A 1 100 ? 122.754 26.17 45.708 1 13.33 100 ALA A N 1
ATOM 728 C CA . ALA A 1 100 ? 122.866 26.315 44.26 1 14.27 100 ALA A CA 1
ATOM 729 C C . ALA A 1 100 ? 121.595 25.855 43.544 1 15.8 100 ALA A C 1
ATOM 730 O O . ALA A 1 100 ? 121.216 26.427 42.521 1 15.27 100 ALA A O 1
ATOM 732 N N . LYS A 1 101 ? 120.941 24.826 44.077 1 13.96 101 LYS A N 1
ATOM 733 C CA . LYS A 1 101 ? 119.706 24.321 43.475 1 14.62 101 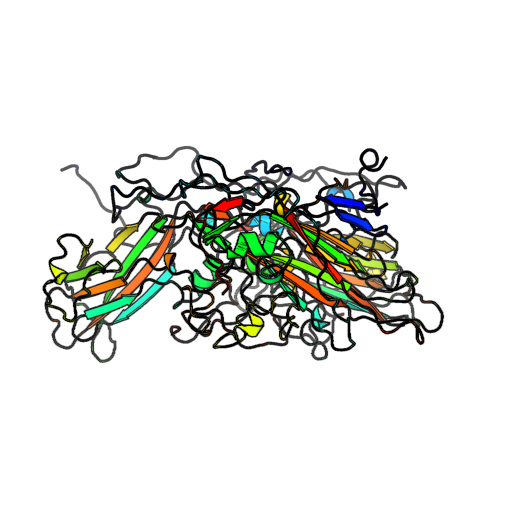LYS A CA 1
ATOM 734 C C . LYS A 1 101 ? 118.6 25.368 43.55 1 13.85 101 LYS A C 1
ATOM 735 O O . LYS A 1 101 ? 117.925 25.649 42.56 1 14.03 101 LYS A O 1
ATOM 741 N N . LEU A 1 102 ? 118.411 25.939 44.734 1 13.32 102 LEU A N 1
ATOM 742 C CA . LEU A 1 102 ? 117.369 26.939 44.926 1 14.94 102 LEU A CA 1
ATOM 743 C C . LEU A 1 102 ? 117.567 28.174 44.056 1 15.72 102 LEU A C 1
ATOM 744 O O . LEU A 1 102 ? 116.599 28.753 43.566 1 16.04 102 LEU A O 1
ATOM 749 N N . GLU A 1 103 ? 118.819 28.571 43.85 1 13.92 103 GLU A N 1
ATOM 750 C CA . GLU A 1 103 ? 119.099 29.753 43.047 1 13.33 103 GLU A CA 1
ATOM 751 C C . GLU A 1 103 ? 118.844 29.583 41.549 1 15.23 103 GLU A C 1
ATOM 752 O O . GLU A 1 103 ? 119.077 30.502 40.764 1 14.99 103 GLU A O 1
ATOM 758 N N . LEU A 1 104 ? 118.347 28.412 41.158 1 13.36 104 LEU A N 1
ATOM 759 C CA . LEU A 1 104 ? 118.012 28.155 39.758 1 12.7 104 LEU A CA 1
ATOM 760 C C . LEU A 1 104 ? 116.643 28.773 39.449 1 15.74 104 LEU A C 1
ATOM 761 O O . LEU A 1 104 ? 116.22 28.827 38.294 1 14.64 104 LEU A O 1
ATOM 766 N N . LEU A 1 105 ? 115.955 29.226 40.494 1 13.16 105 LEU A N 1
ATOM 767 C CA . LEU A 1 105 ? 114.644 29.861 40.354 1 13.69 105 LEU A CA 1
ATOM 768 C C . LEU A 1 105 ? 114.698 31.236 41.009 1 15.83 105 LEU A C 1
ATOM 769 O O . LEU A 1 105 ? 115.438 31.438 41.968 1 17.1 105 LEU A O 1
ATOM 774 N N . THR A 1 106 ? 113.92 32.183 40.498 1 13.48 106 THR A N 1
ATOM 775 C CA . THR A 1 106 ? 113.906 33.515 41.09 1 11.63 106 THR A CA 1
ATOM 776 C C . THR A 1 106 ? 112.93 33.521 42.261 1 14.47 106 THR A C 1
ATOM 777 O O . THR A 1 106 ? 113.254 33.998 43.349 1 14.06 106 THR A O 1
ATOM 781 N N . TYR A 1 107 ? 111.736 32.983 42.03 1 12.89 107 TYR A N 1
ATOM 782 C CA . TYR A 1 107 ? 110.708 32.915 43.065 1 13.2 107 TYR A CA 1
ATOM 783 C C . TYR A 1 107 ? 110.184 31.494 43.169 1 13.82 107 TYR A C 1
ATOM 784 O O . TYR A 1 107 ? 110.098 30.78 42.169 1 13.05 107 TYR A O 1
ATOM 793 N N . ALA A 1 108 ? 109.824 31.083 44.377 1 13.6 108 ALA A N 1
ATOM 794 C CA . ALA A 1 108 ? 109.289 29.745 44.566 1 13.18 108 ALA A CA 1
ATOM 795 C C . ALA A 1 108 ? 108.503 29.633 45.857 1 14.65 108 ALA A C 1
ATOM 796 O O . ALA A 1 108 ? 108.833 30.268 46.859 1 13.37 108 ALA A O 1
ATOM 798 N N . ARG A 1 109 ? 107.441 28.838 45.806 1 12.59 109 ARG A N 1
ATOM 799 C CA . ARG A 1 109 ? 106.62 28.561 46.974 1 13.37 109 ARG A CA 1
ATOM 800 C C . ARG A 1 109 ? 106.807 27.078 47.21 1 14.31 109 ARG A C 1
ATOM 801 O O . ARG A 1 109 ? 106.849 26.293 46.261 1 15.1 109 ARG A O 1
ATOM 809 N N . PHE A 1 110 ? 106.938 26.691 48.466 1 13.04 110 PHE A N 1
ATOM 810 C CA . PHE A 1 110 ? 107.048 25.285 48.79 1 13.17 110 PHE A CA 1
ATOM 811 C C . PHE A 1 110 ? 106.958 25.08 50.278 1 15.87 110 PHE A C 1
ATOM 812 O O . PHE A 1 110 ? 107.22 25.992 51.062 1 14.5 110 PHE A O 1
ATOM 820 N N . ASP A 1 111 ? 106.522 23.887 50.654 1 13.33 111 ASP A N 1
ATOM 821 C CA . ASP A 1 111 ? 106.452 23.513 52.049 1 12.87 111 ASP A CA 1
ATOM 822 C C . ASP A 1 111 ? 107.792 22.832 52.236 1 16.61 111 ASP A C 1
ATOM 823 O O . ASP A 1 111 ? 108.518 22.621 51.265 1 16.12 111 ASP A O 1
ATOM 828 N N . MET A 1 112 ? 108.142 22.504 53.467 1 14.22 112 MET A N 1
ATOM 829 C CA . MET A 1 112 ? 109.408 21.834 53.697 1 15.22 112 MET A CA 1
ATOM 830 C C . MET A 1 112 ? 109.293 20.776 54.76 1 18.47 112 MET A C 1
ATOM 831 O O . MET A 1 112 ? 108.504 20.889 55.694 1 22.17 112 MET A O 1
ATOM 836 N N . GLU A 1 113 ? 110.098 19.741 54.599 1 15.63 113 GLU A N 1
ATOM 837 C CA . GLU A 1 113 ? 110.151 18.662 55.557 1 14.83 113 GLU A CA 1
ATOM 838 C C . GLU A 1 113 ? 111.551 18.767 56.15 1 17.15 113 GLU A C 1
ATOM 839 O O . GLU A 1 113 ? 112.54 18.679 55.421 1 17.49 113 GLU A O 1
ATOM 845 N N . PHE A 1 114 ? 111.636 19 57.455 1 13.73 114 PHE A N 1
ATOM 846 C CA . PHE A 1 114 ? 112.932 19.09 58.119 1 14.16 114 PHE A CA 1
ATOM 847 C C . PHE A 1 114 ? 113.198 17.791 58.858 1 17.87 114 PHE A C 1
ATOM 848 O O . PHE A 1 114 ? 112.325 17.274 59.555 1 16.55 114 PHE A O 1
ATOM 856 N N . THR A 1 115 ? 114.405 17.262 58.694 1 14.44 115 THR A N 1
ATOM 857 C CA . THR A 1 115 ? 114.791 16.028 59.362 1 13.79 115 THR A CA 1
ATOM 858 C C . THR A 1 115 ? 116.034 16.34 60.182 1 17.83 115 THR A C 1
ATOM 859 O O . THR A 1 115 ? 116.976 16.96 59.686 1 16.03 115 THR A O 1
ATOM 863 N N . ILE A 1 116 ? 116.028 15.918 61.44 1 14.08 116 ILE A N 1
ATOM 864 C CA . ILE A 1 116 ? 117.144 16.189 62.334 1 13.06 116 ILE A CA 1
ATOM 865 C C . ILE A 1 116 ? 117.829 14.912 62.806 1 15.35 116 ILE A C 1
ATOM 866 O O . ILE A 1 116 ? 117.192 14.028 63.376 1 15.43 116 ILE A O 1
ATOM 871 N N . VAL A 1 117 ? 119.131 14.826 62.551 1 14.54 117 VAL A N 1
ATOM 872 C CA . VAL A 1 117 ? 119.93 13.672 62.946 1 12.69 117 VAL A CA 1
ATOM 873 C C . VAL A 1 117 ? 120.933 14.159 63.986 1 16.29 117 VAL A C 1
ATOM 874 O O . VAL A 1 117 ? 121.748 15.039 63.706 1 15.16 117 VAL A O 1
ATOM 878 N N . ALA A 1 118 ? 120.878 13.586 65.182 1 14.85 118 ALA A N 1
ATOM 879 C CA . ALA A 1 118 ? 121.774 14.009 66.248 1 14.84 118 ALA A CA 1
ATOM 880 C C . ALA A 1 118 ? 122.444 12.858 66.981 1 14.95 118 ALA A C 1
ATOM 881 O O . ALA A 1 118 ? 121.887 11.768 67.101 1 15.77 118 ALA A O 1
ATOM 883 N N . GLN A 1 119 ? 123.656 13.107 67.462 1 14.61 119 GLN A N 1
ATOM 884 C CA . GLN A 1 119 ? 124.382 12.107 68.227 1 14.64 119 GLN A CA 1
ATOM 885 C C . GLN A 1 119 ? 125.343 12.814 69.167 1 18.07 119 GLN A C 1
ATOM 886 O O . GLN A 1 119 ? 125.626 13.999 69.005 1 19.13 119 GLN A O 1
ATOM 892 N N . VAL A 1 120 ? 125.83 12.084 70.16 1 15.09 120 VAL A N 1
ATOM 893 C CA . VAL A 1 120 ? 126.752 12.645 71.136 1 14.22 120 VAL A CA 1
ATOM 894 C C . VAL A 1 120 ? 128.199 12.407 70.713 1 16.57 120 VAL A C 1
ATOM 895 O O . VAL A 1 120 ? 128.542 11.326 70.235 1 16.44 120 VAL A O 1
ATOM 899 N N . VAL A 1 121 ? 129.037 13.43 70.871 1 16.11 121 VAL A N 1
ATOM 900 C CA . VAL A 1 121 ? 130.457 13.321 70.541 1 14.43 121 VAL A CA 1
ATOM 901 C C . VAL A 1 121 ? 131.251 13.864 71.725 1 18.03 121 VAL A C 1
ATOM 902 O O . VAL A 1 121 ? 130.738 14.682 72.49 1 16.72 121 VAL A O 1
ATOM 906 N N . ASN A 1 122 ? 132.488 13.405 71.895 1 16.94 122 ASN A N 1
ATOM 907 C CA . ASN A 1 122 ? 133.294 13.903 73.004 1 17.57 122 ASN A CA 1
ATOM 908 C C . ASN A 1 122 ? 134.129 15.102 72.566 1 22 122 ASN A C 1
ATOM 909 O O . ASN A 1 122 ? 133.981 15.596 71.447 1 20.14 122 ASN A O 1
ATOM 914 N N . ALA A 1 123 ? 135.001 15.571 73.454 1 22.42 123 ALA A N 1
ATOM 915 C CA . ALA A 1 123 ? 135.843 16.729 73.17 1 26.9 123 ALA A CA 1
ATOM 916 C C . ALA A 1 123 ? 136.752 16.549 71.955 1 29.98 123 ALA A C 1
ATOM 917 O O . ALA A 1 123 ? 137.111 17.526 71.298 1 29.04 123 ALA A O 1
ATOM 919 N N . GLN A 1 124 ? 137.128 15.308 71.661 1 23.81 124 GLN A N 1
ATOM 920 C CA . GLN A 1 124 ? 137.992 15.022 70.517 1 25.34 124 GLN A CA 1
ATOM 921 C C . GLN A 1 124 ? 137.165 14.714 69.272 1 27.6 124 GLN A C 1
ATOM 922 O O . GLN A 1 124 ? 137.684 14.204 68.279 1 24.82 124 GLN A O 1
ATOM 928 N N . SER A 1 125 ? 135.875 15.024 69.337 1 21.37 125 SER A N 1
ATOM 929 C CA . SER A 1 125 ? 134.962 14.787 68.227 1 23.38 125 SER A CA 1
ATOM 930 C C . SER A 1 125 ? 134.801 13.315 67.862 1 21.41 125 SER A C 1
ATOM 931 O O . SER A 1 125 ? 134.612 12.975 66.695 1 24.69 125 SER A O 1
ATOM 934 N N . LYS A 1 126 ? 134.889 12.443 68.861 1 16.98 126 LYS A N 1
ATOM 935 C CA . LYS A 1 126 ? 134.702 11.015 68.634 1 15.74 126 LYS A CA 1
ATOM 936 C C . LYS A 1 126 ? 133.267 10.703 69.04 1 19.65 126 LYS A C 1
ATOM 937 O O . LYS A 1 126 ? 132.822 11.094 70.12 1 17.35 126 LYS A O 1
ATOM 943 N N . VAL A 1 127 ? 132.54 10.008 68.172 1 16.69 127 VAL A N 1
ATOM 944 C CA . VAL A 1 127 ? 131.148 9.686 68.451 1 15.4 127 VAL A CA 1
ATOM 945 C C . VAL A 1 127 ? 130.999 8.732 69.633 1 18.64 127 VAL A C 1
ATOM 946 O O . VAL A 1 127 ? 131.824 7.841 69.844 1 17.05 127 VAL A O 1
ATOM 950 N N . GLN A 1 128 ? 129.94 8.938 70.408 1 16.18 128 GLN A N 1
ATOM 951 C CA . GLN A 1 128 ? 129.661 8.117 71.578 1 16.41 128 GLN A CA 1
ATOM 952 C C . GLN A 1 128 ? 128.348 7.365 71.397 1 20.36 128 GLN A C 1
ATOM 953 O O . GLN A 1 128 ? 127.451 7.832 70.697 1 19.85 128 GLN A O 1
ATOM 959 N N . ASP A 1 129 ? 128.245 6.19 72.007 1 17.93 129 ASP A N 1
ATOM 960 C CA . ASP A 1 129 ? 126.999 5.434 71.957 1 20.2 129 ASP A CA 1
ATOM 961 C C . ASP A 1 129 ? 126.352 5.887 73.256 1 21.83 129 ASP A C 1
ATOM 962 O O . ASP A 1 129 ? 126.549 5.28 74.308 1 24.63 129 ASP A O 1
ATOM 967 N N . PHE A 1 130 ? 125.599 6.976 73.179 1 19.64 130 PHE A N 1
ATOM 968 C CA . PHE A 1 130 ? 124.975 7.547 74.362 1 17.82 130 PHE A CA 1
ATOM 969 C C . PHE A 1 130 ? 123.629 8.147 73.981 1 21.51 130 PHE A C 1
ATOM 970 O O . PHE A 1 130 ? 123.563 9.089 73.194 1 23.71 130 PHE A O 1
ATOM 978 N N . ASN A 1 131 ? 122.557 7.588 74.531 1 16.61 131 ASN A N 1
ATOM 979 C CA . ASN A 1 131 ? 121.218 8.083 74.238 1 16.81 131 ASN A CA 1
ATOM 980 C C . ASN A 1 131 ? 120.888 9.246 75.154 1 19.49 131 ASN A C 1
ATOM 981 O O . ASN A 1 131 ? 120.957 9.123 76.375 1 21.21 131 ASN A O 1
ATOM 986 N N . VAL A 1 132 ? 120.53 10.379 74.564 1 15.65 132 VAL A N 1
ATOM 987 C CA . VAL A 1 132 ? 120.189 11.553 75.352 1 15.17 132 VAL A CA 1
ATOM 988 C C . VAL A 1 132 ? 119.015 12.284 74.715 1 16.01 132 VAL A C 1
ATOM 989 O O . VAL A 1 132 ? 118.877 12.302 73.49 1 14.26 132 VAL A O 1
ATOM 993 N N . ASP A 1 133 ? 118.162 12.867 75.55 1 13.85 133 ASP A N 1
ATOM 994 C CA . ASP A 1 133 ? 117.016 13.62 75.057 1 14.52 133 ASP A CA 1
ATOM 995 C C . ASP A 1 133 ? 117.488 15.008 74.651 1 17.36 133 ASP A C 1
ATOM 996 O O . ASP A 1 133 ? 118.282 15.633 75.355 1 15.83 133 ASP A O 1
ATOM 1001 N N . TYR A 1 134 ? 117.009 15.486 73.509 1 13.74 134 TYR A N 1
ATOM 1002 C CA . TYR A 1 134 ? 117.376 16.813 73.042 1 12.38 134 TYR A CA 1
ATOM 1003 C C . TYR A 1 134 ? 116.113 17.554 72.63 1 15.5 134 TYR A C 1
ATOM 1004 O O . TYR A 1 134 ? 115.087 16.94 72.333 1 14.88 134 TYR A O 1
ATOM 1013 N N . GLN A 1 135 ? 116.188 18.878 72.634 1 13.99 135 GLN A N 1
ATOM 1014 C CA . GLN A 1 135 ? 115.047 19.699 72.274 1 12.15 135 GLN A CA 1
ATOM 1015 C C . GLN A 1 135 ? 115.439 20.716 71.218 1 15.7 135 GLN A C 1
ATOM 1016 O O . GLN A 1 135 ? 116.468 21.383 71.335 1 14.81 135 GLN A O 1
ATOM 1022 N N . VAL A 1 136 ? 114.62 20.811 70.177 1 12.88 136 VAL A N 1
ATOM 1023 C CA . VAL A 1 136 ? 114.841 21.767 69.105 1 13.69 136 VAL A CA 1
ATOM 1024 C C . VAL A 1 136 ? 113.642 22.7 69.161 1 15.72 136 VAL A C 1
ATOM 1025 O O . VAL A 1 136 ? 112.505 22.274 68.961 1 14.82 136 VAL A O 1
ATOM 1029 N N . MET A 1 137 ? 113.89 23.969 69.457 1 12.35 137 MET A N 1
ATOM 1030 C CA . MET A 1 137 ? 112.803 24.929 69.546 1 11.92 137 MET A CA 1
ATOM 1031 C C . MET A 1 137 ? 112.88 25.972 68.444 1 15.17 137 MET A C 1
ATOM 1032 O O . MET A 1 137 ? 113.937 26.552 68.192 1 14.48 137 MET A O 1
ATOM 1037 N N . PHE A 1 138 ? 111.755 26.189 67.774 1 12.83 138 PHE A N 1
ATOM 1038 C CA . PHE A 1 138 ? 111.682 27.187 66.718 1 13.19 138 PHE A CA 1
ATOM 1039 C C . PHE A 1 138 ? 111.305 28.506 67.382 1 14.55 138 PHE A C 1
ATOM 1040 O O . PHE A 1 138 ? 110.236 28.624 67.983 1 14.64 138 PHE A O 1
ATOM 1048 N N . VAL A 1 139 ? 112.196 29.487 67.29 1 13.97 139 VAL A N 1
ATOM 1049 C CA . VAL A 1 139 ? 111.956 30.797 67.882 1 13.38 139 VAL A CA 1
ATOM 1050 C C . VAL A 1 139 ? 111.752 31.826 66.775 1 14.96 139 VAL A C 1
ATOM 1051 O O . VAL A 1 139 ? 112.708 32.243 66.122 1 15.75 139 VAL A O 1
ATOM 1055 N N . PRO A 1 140 ? 110.496 32.236 66.537 1 15.64 140 PRO A N 1
ATOM 1056 C CA . PRO A 1 140 ? 110.211 33.225 65.491 1 15.4 140 PRO A CA 1
ATOM 1057 C C . PRO A 1 140 ? 110.812 34.579 65.865 1 16.82 140 PRO A C 1
ATOM 1058 O O . PRO A 1 140 ? 111.033 34.861 67.045 1 15.6 140 PRO A O 1
ATOM 1062 N N . PRO A 1 141 ? 111.083 35.436 64.866 1 17.14 141 PRO A N 1
ATOM 1063 C CA . PRO A 1 141 ? 111.66 36.756 65.14 1 15.87 141 PRO A CA 1
ATOM 1064 C C . PRO A 1 141 ? 110.771 37.539 66.098 1 16.7 141 PRO A C 1
ATOM 1065 O O . PRO A 1 141 ? 109.556 37.609 65.909 1 16.97 141 PRO A O 1
ATOM 1069 N N . GLY A 1 142 ? 111.377 38.122 67.127 1 15.11 142 GLY A N 1
ATOM 1070 C CA . GLY A 1 142 ? 110.605 38.881 68.094 1 15.01 142 GLY A CA 1
ATOM 1071 C C . GLY A 1 142 ? 110.441 38.131 69.402 1 18.47 142 GLY A C 1
ATOM 1072 O O . GLY A 1 142 ? 110.188 38.739 70.441 1 18.45 142 GLY A O 1
ATOM 1073 N N . ALA A 1 143 ? 110.566 36.807 69.356 1 14.8 143 ALA A N 1
ATOM 1074 C CA . ALA A 1 143 ? 110.453 36.001 70.567 1 15.62 143 ALA A CA 1
ATOM 1075 C C . ALA A 1 143 ? 111.829 35.956 71.226 1 18.46 143 ALA A C 1
ATOM 1076 O O . ALA A 1 143 ? 112.854 36.054 70.549 1 17.31 143 ALA A O 1
ATOM 1078 N N . SER A 1 144 ? 111.844 35.809 72.546 1 16.71 144 SER A N 1
ATOM 1079 C CA . SER A 1 144 ? 113.088 35.768 73.306 1 17.2 144 SER A CA 1
ATOM 1080 C C . SER A 1 144 ? 113.868 34.473 73.079 1 16.77 144 SER A C 1
ATOM 1081 O O . SER A 1 144 ? 113.319 33.379 73.195 1 16.79 144 SER A O 1
ATOM 1084 N N . VAL A 1 145 ? 115.151 34.604 72.755 1 17.13 145 VAL A N 1
ATOM 1085 C CA . VAL A 1 145 ? 116.006 33.442 72.524 1 17.13 145 VAL A CA 1
ATOM 1086 C C . VAL A 1 145 ? 116.717 33.074 73.827 1 18.79 145 VAL A C 1
ATOM 1087 O O . VAL A 1 145 ? 117.358 33.919 74.45 1 19.83 145 VAL A O 1
ATOM 1091 N N . PRO A 1 146 ? 116.61 31.806 74.259 1 16.06 146 PRO A N 1
ATOM 1092 C CA . PRO A 1 146 ? 117.269 31.397 75.503 1 18.1 146 PRO A CA 1
ATOM 1093 C C . PRO A 1 146 ? 118.782 31.578 75.468 1 20.12 146 PRO A C 1
ATOM 1094 O O . PRO A 1 146 ? 119.436 31.28 74.468 1 20.66 146 PRO A O 1
ATOM 1098 N N . GLU A 1 147 ? 119.331 32.073 76.571 1 22.88 147 GLU A N 1
ATOM 1099 C CA . GLU A 1 147 ? 120.765 32.294 76.673 1 31.94 147 GLU A CA 1
ATOM 1100 C C . GLU A 1 147 ? 121.471 31.04 77.174 1 27.89 147 GLU A C 1
ATOM 1101 O O . GLU A 1 147 ? 122.62 30.781 76.818 1 28.75 147 GLU A O 1
ATOM 1107 N N . ASN A 1 148 ? 120.772 30.254 77.987 1 18.93 148 ASN A N 1
ATOM 1108 C CA . ASN A 1 148 ? 121.358 29.046 78.554 1 18.13 148 ASN A CA 1
ATOM 1109 C C . ASN A 1 148 ? 120.524 27.796 78.326 1 18.25 148 ASN A C 1
ATOM 1110 O O . ASN A 1 148 ? 119.366 27.863 77.917 1 17.46 148 ASN A O 1
ATOM 1115 N N . GLN A 1 149 ? 121.137 26.657 78.623 1 16.11 149 GLN A N 1
ATOM 1116 C CA . GLN A 1 149 ? 120.515 25.348 78.485 1 16.44 149 GLN A CA 1
ATOM 1117 C C . GLN A 1 149 ? 119.305 25.191 79.409 1 16.87 149 GLN A C 1
ATOM 1118 O O . GLN A 1 149 ? 118.424 24.372 79.151 1 19.31 149 GLN A O 1
ATOM 1124 N N . ASP A 1 150 ? 119.249 25.985 80.475 1 16.34 150 ASP A N 1
ATOM 1125 C CA . ASP A 1 150 ? 118.144 25.871 81.423 1 19.32 150 ASP A CA 1
ATOM 1126 C C . ASP A 1 150 ? 117.246 27.105 81.552 1 20.66 150 ASP A C 1
ATOM 1127 O O . ASP A 1 150 ? 116.489 27.221 82.515 1 22.82 150 ASP A O 1
ATOM 1132 N N . SER A 1 151 ? 117.318 28.012 80.581 1 16.53 151 SER A N 1
ATOM 1133 C CA . SER A 1 151 ? 116.507 29.23 80.604 1 18.13 151 SER A CA 1
ATOM 1134 C C . SER A 1 151 ? 115.007 28.937 80.496 1 17.78 151 SER A C 1
ATOM 1135 O O . SER A 1 151 ? 114.602 27.911 79.949 1 16.86 151 SER A O 1
ATOM 1138 N N . TYR A 1 152 ? 114.185 29.854 81.003 1 15.75 152 TYR A N 1
ATOM 1139 C CA . TYR A 1 152 ? 112.733 29.68 80.997 1 15.51 152 TYR A CA 1
ATOM 1140 C C . TYR A 1 152 ? 112.092 29.532 79.615 1 14.45 152 TYR A C 1
ATOM 1141 O O . TYR A 1 152 ? 111.028 28.925 79.496 1 16.81 152 TYR A O 1
ATOM 1150 N N . GLN A 1 153 ? 112.713 30.084 78.576 1 13.49 153 GLN A N 1
ATOM 1151 C CA . GLN A 1 153 ? 112.123 29.997 77.24 1 13.23 153 GLN A CA 1
ATOM 1152 C C . GLN A 1 153 ? 111.905 28.563 76.775 1 14.38 153 GLN A C 1
ATOM 1153 O O . GLN A 1 153 ? 111.058 28.307 75.917 1 14.91 153 GLN A O 1
ATOM 1159 N N . TRP A 1 154 ? 112.659 27.626 77.341 1 13.62 154 TRP A N 1
ATOM 1160 C CA . TRP A 1 154 ? 112.52 26.228 76.957 1 13.78 154 TRP A CA 1
ATOM 1161 C C . TRP A 1 154 ? 111.168 25.638 77.357 1 14.02 154 TRP A C 1
ATOM 1162 O O . TRP A 1 154 ? 110.83 24.527 76.947 1 14.66 154 TRP A O 1
ATOM 1173 N N . GLN A 1 155 ? 110.4 26.374 78.159 1 13.76 155 GLN A N 1
ATOM 1174 C CA . GLN A 1 155 ? 109.062 25.923 78.552 1 14.47 155 GLN A CA 1
ATOM 1175 C C . GLN A 1 155 ? 108.276 25.743 77.257 1 15.29 155 GLN A C 1
ATOM 1176 O O . GLN A 1 155 ? 107.369 24.912 77.168 1 13.89 155 GLN A O 1
ATOM 1182 N N . SER A 1 156 ? 108.628 26.562 76.27 1 14.08 156 SER A N 1
ATOM 1183 C CA . SER A 1 156 ? 108.05 26.518 74.928 1 13.81 156 SER A CA 1
ATOM 1184 C C . SER A 1 156 ? 106.525 26.393 74.863 1 17.19 156 SER A C 1
ATOM 1185 O O . SER A 1 156 ? 106.004 25.595 74.086 1 16.08 156 SER A O 1
ATOM 1188 N N . SER A 1 157 ? 105.809 27.196 75.647 1 14.27 157 SER A N 1
ATOM 1189 C CA . SER A 1 157 ? 104.346 27.117 75.664 1 13.79 157 SER A CA 1
ATOM 1190 C C . SER A 1 157 ? 103.687 27.612 74.376 1 16.76 157 SER A C 1
ATOM 1191 O O . SER A 1 157 ? 102.534 27.276 74.099 1 17.71 157 SER A O 1
ATOM 1194 N N . CYS A 1 158 ? 104.404 28.426 73.605 1 14.79 158 CYS A N 1
ATOM 1195 C CA . CYS A 1 158 ? 103.88 28.941 72.341 1 13.3 158 CYS A CA 1
ATOM 1196 C C . CYS A 1 158 ? 104.797 28.572 71.182 1 16.8 158 CYS A C 1
ATOM 1197 O O . CYS A 1 158 ? 104.328 28.167 70.118 1 17.49 158 CYS A O 1
ATOM 1200 N N . ASN A 1 159 ? 106.104 28.725 71.381 1 14.98 159 ASN A N 1
ATOM 1201 C CA . ASN A 1 159 ? 107.067 28.369 70.339 1 13.98 159 ASN A CA 1
ATOM 1202 C C . ASN A 1 159 ? 106.943 26.87 70.087 1 15.95 159 ASN A C 1
ATOM 1203 O O . ASN A 1 159 ? 106.79 26.089 71.027 1 15.56 159 ASN A O 1
ATOM 1208 N N . PRO A 1 160 ? 106.992 26.448 68.819 1 14.21 160 PRO A N 1
ATOM 1209 C CA . PRO A 1 160 ? 106.896 25.006 68.579 1 12.19 160 PRO A CA 1
ATOM 1210 C C . PRO A 1 160 ? 108.247 24.391 68.967 1 17.06 160 PRO A C 1
ATOM 1211 O O . PRO A 1 160 ? 109.297 24.998 68.742 1 14.59 160 PRO A O 1
ATOM 1215 N N . SER A 1 161 ? 108.219 23.205 69.562 1 13.19 161 SER A N 1
ATOM 1216 C CA . SER A 1 161 ? 109.445 22.506 69.933 1 13.14 161 SER A CA 1
ATOM 1217 C C . SER A 1 161 ? 109.279 21.041 69.592 1 14.7 161 SER A C 1
ATOM 1218 O O . SER A 1 161 ? 108.165 20.524 69.563 1 13.94 161 SER A O 1
ATOM 1221 N N . VAL A 1 162 ? 110.389 20.374 69.31 1 14.24 162 VAL A N 1
ATOM 1222 C CA . VAL A 1 162 ? 110.334 18.947 69.075 1 13.79 162 VAL A CA 1
ATOM 1223 C C . VAL A 1 162 ? 111.388 18.361 70.002 1 17.65 162 VAL A C 1
ATOM 1224 O O . VAL A 1 162 ? 112.546 18.787 70.006 1 15.29 162 VAL A O 1
ATOM 1228 N N . ILE A 1 163 ? 110.958 17.421 70.831 1 13.15 163 ILE A N 1
ATOM 1229 C CA . ILE A 1 163 ? 111.845 16.761 71.77 1 12.64 163 ILE A CA 1
ATOM 1230 C C . ILE A 1 163 ? 111.986 15.314 71.335 1 15.27 163 ILE A C 1
ATOM 1231 O O . ILE A 1 163 ? 110.992 14.613 71.151 1 14.93 163 ILE A O 1
ATOM 1236 N N . SER A 1 164 ? 113.22 14.874 71.14 1 13.62 164 SER A N 1
ATOM 1237 C CA . SER A 1 164 ? 113.448 13.495 70.754 1 14.51 164 SER A CA 1
ATOM 1238 C C . SER A 1 164 ? 114.677 12.974 71.482 1 15.55 164 SER A C 1
ATOM 1239 O O . SER A 1 164 ? 115.144 13.593 72.438 1 15.44 164 SER A O 1
ATOM 1242 N N . ASN A 1 165 ? 115.204 11.848 71.022 1 16.31 165 ASN A N 1
ATOM 1243 C CA . ASN A 1 165 ? 116.35 11.226 71.671 1 14.87 165 ASN A CA 1
ATOM 1244 C C . ASN A 1 165 ? 117.324 10.718 70.615 1 17.05 165 ASN A C 1
ATOM 1245 O O . ASN A 1 165 ? 116.91 10.278 69.542 1 16.67 165 ASN A O 1
ATOM 1250 N N . THR A 1 166 ? 118.619 10.786 70.909 1 14.29 166 THR A N 1
ATOM 1251 C CA . THR A 1 166 ? 119.62 10.316 69.958 1 15.43 166 THR A CA 1
ATOM 1252 C C . THR A 1 166 ? 119.474 8.809 69.757 1 17.51 166 THR A C 1
ATOM 1253 O O . THR A 1 166 ? 120.05 8.238 68.832 1 18.24 166 THR A O 1
ATOM 1257 N N . GLY A 1 167 ? 118.691 8.176 70.626 1 16.25 167 GLY A N 1
ATOM 1258 C CA . GLY A 1 167 ? 118.466 6.743 70.524 1 17.21 167 GLY A CA 1
ATOM 1259 C C . GLY A 1 167 ? 117.248 6.408 69.678 1 23.91 167 GLY A C 1
ATOM 1260 O O . GLY A 1 167 ? 116.971 5.242 69.408 1 21.79 167 GLY A O 1
ATOM 1261 N N . LEU A 1 168 ? 116.511 7.434 69.266 1 15.93 168 LEU A N 1
ATOM 1262 C CA . LEU A 1 168 ? 115.325 7.248 68.432 1 15.34 168 LEU A CA 1
ATOM 1263 C C . LEU A 1 168 ? 115.671 7.608 66.994 1 16.45 168 LEU A C 1
ATOM 1264 O O . LEU A 1 168 ? 116.748 8.138 66.725 1 16.45 168 LEU A O 1
ATOM 1269 N N . PRO A 1 169 ? 114.77 7.308 66.044 1 15.88 169 PRO A N 1
ATOM 1270 C CA . PRO A 1 169 ? 115.057 7.65 64.649 1 16.39 169 PRO A CA 1
ATOM 1271 C C . PRO A 1 169 ? 115.151 9.172 64.547 1 16.81 169 PRO A C 1
ATOM 1272 O O . PRO A 1 169 ? 114.752 9.887 65.469 1 14.68 169 PRO A O 1
ATOM 1276 N N . PRO A 1 170 ? 115.684 9.689 63.432 1 16.05 170 PRO A N 1
ATOM 1277 C CA . PRO A 1 170 ? 115.795 11.142 63.276 1 13.82 170 PRO A CA 1
ATOM 1278 C C . PRO A 1 170 ? 114.432 11.807 63.46 1 15.04 170 PRO A C 1
ATOM 1279 O O . PRO A 1 170 ? 113.405 11.236 63.086 1 15.68 170 PRO A O 1
ATOM 1283 N N . ALA A 1 171 ? 114.421 12.999 64.048 1 13.08 171 ALA A N 1
ATOM 1284 C CA . ALA A 1 171 ? 113.175 13.732 64.243 1 12.96 171 ALA A CA 1
ATOM 1285 C C . ALA A 1 171 ? 112.791 14.3 62.882 1 16.13 171 ALA A C 1
ATOM 1286 O O . ALA A 1 171 ? 113.655 14.517 62.032 1 14.77 171 ALA A O 1
ATOM 1288 N N . ARG A 1 172 ? 111.502 14.539 62.669 1 13.3 172 ARG A N 1
ATOM 1289 C CA . ARG A 1 172 ? 111.057 15.073 61.389 1 13.25 172 ARG A CA 1
ATOM 1290 C C . ARG A 1 172 ? 109.718 15.788 61.482 1 16.52 172 ARG A C 1
ATOM 1291 O O . ARG A 1 172 ? 108.761 15.264 62.049 1 15.49 172 ARG A O 1
ATOM 1299 N N . VAL A 1 173 ? 109.659 16.99 60.92 1 13.18 173 VAL A N 1
ATOM 1300 C CA . VAL A 1 173 ? 108.426 17.765 60.929 1 13.21 173 VAL A CA 1
ATOM 1301 C C . VAL A 1 173 ? 108.293 18.532 59.62 1 17.89 173 VAL A C 1
ATOM 1302 O O . VAL A 1 173 ? 109.292 18.891 58.998 1 18.59 173 VAL A O 1
ATOM 1306 N N . SER A 1 174 ? 107.054 18.769 59.2 1 14.38 174 SER A N 1
ATOM 1307 C CA . SER A 1 174 ? 106.793 19.525 57.982 1 13.47 174 SER A CA 1
ATOM 1308 C C . SER A 1 174 ? 106.481 20.966 58.366 1 16.38 174 SER A C 1
ATOM 1309 O O . SER A 1 174 ? 105.969 21.226 59.454 1 16.35 174 SER A O 1
ATOM 1312 N N . VAL A 1 175 ? 106.808 21.898 57.478 1 15.22 175 VAL A N 1
ATOM 1313 C CA . VAL A 1 175 ? 106.514 23.306 57.708 1 14.4 175 VAL A CA 1
ATOM 1314 C C . VAL A 1 175 ? 105.86 23.822 56.435 1 15.26 175 VAL A C 1
ATOM 1315 O O . VAL A 1 175 ? 106.223 23.42 55.328 1 14.91 175 VAL A O 1
ATOM 1319 N N . PRO A 1 176 ? 104.865 24.704 56.575 1 15.8 176 PRO A N 1
ATOM 1320 C CA . PRO A 1 176 ? 104.176 25.251 55.405 1 13.39 176 PRO A CA 1
ATOM 1321 C C . PRO A 1 176 ? 104.971 26.376 54.749 1 16.75 176 PRO A C 1
ATOM 1322 O O . PRO A 1 176 ? 106.085 26.689 55.174 1 15.83 176 PRO A O 1
ATOM 1326 N N . PHE A 1 177 ? 104.406 26.962 53.697 1 14.46 177 PHE A N 1
ATOM 1327 C CA . PHE A 1 177 ? 105.052 28.084 53.025 1 13.8 177 PHE A CA 1
ATOM 1328 C C . PHE A 1 177 ? 104.786 29.255 53.968 1 15.48 177 PHE A C 1
ATOM 1329 O O . PHE A 1 177 ? 103.679 29.792 54.009 1 15.81 177 PHE A O 1
ATOM 1337 N N . MET A 1 178 ? 105.813 29.656 54.708 1 14.55 178 MET A N 1
ATOM 1338 C CA . MET A 1 178 ? 105.67 30.683 55.736 1 14.13 178 MET A CA 1
ATOM 1339 C C . MET A 1 178 ? 105.969 32.147 55.46 1 15.3 178 MET A C 1
ATOM 1340 O O . MET A 1 178 ? 105.717 32.991 56.318 1 15.46 178 MET A O 1
ATOM 1345 N N . SER A 1 179 ? 106.489 32.468 54.285 1 14.22 179 SER A N 1
ATOM 1346 C CA . SER A 1 179 ? 106.827 33.856 54.002 1 13.91 179 SER A CA 1
ATOM 1347 C C . SER A 1 179 ? 105.644 34.815 54.02 1 14.42 179 SER A C 1
ATOM 1348 O O . SER A 1 179 ? 104.505 34.435 53.742 1 13.24 179 SER A O 1
ATOM 1351 N N . SER A 1 180 ? 105.934 36.065 54.36 1 14.02 180 SER A N 1
ATOM 1352 C CA . SER A 1 180 ? 104.927 37.116 54.371 1 12.14 180 SER A CA 1
ATOM 1353 C C . SER A 1 180 ? 104.682 37.485 52.907 1 13.83 180 SER A C 1
ATOM 1354 O O . SER A 1 180 ? 103.669 38.098 52.567 1 14.06 180 SER A O 1
ATOM 1357 N N . ALA A 1 181 ? 105.627 37.109 52.046 1 11.47 181 ALA A N 1
ATOM 1358 C CA . ALA A 1 181 ? 105.523 37.373 50.611 1 12.93 181 ALA A CA 1
ATOM 1359 C C . ALA A 1 181 ? 104.689 36.265 49.972 1 16.06 181 ALA A C 1
ATOM 1360 O O . ALA A 1 181 ? 104.285 35.32 50.648 1 14.99 181 ALA A O 1
ATOM 1362 N N . ASN A 1 182 ? 104.433 36.371 48.672 1 11.38 182 ASN A N 1
ATOM 1363 C CA . ASN A 1 182 ? 103.638 35.353 48 1 12.03 182 ASN A CA 1
ATOM 1364 C C . ASN A 1 182 ? 104.499 34.249 47.401 1 14.96 182 ASN A C 1
ATOM 1365 O O . ASN A 1 182 ? 103.998 33.335 46.745 1 15.52 182 ASN A O 1
ATOM 1370 N N . ALA A 1 183 ? 105.799 34.343 47.658 1 12.72 183 ALA A N 1
ATOM 1371 C CA . ALA A 1 183 ? 106.778 33.36 47.209 1 12.22 183 ALA A CA 1
ATOM 1372 C C . ALA A 1 183 ? 108.116 33.731 47.838 1 14.06 183 ALA A C 1
ATOM 1373 O O . ALA A 1 183 ? 108.34 34.897 48.164 1 13.45 183 ALA A O 1
ATOM 1375 N N . TYR A 1 184 ? 108.988 32.748 48.042 1 12.52 184 TYR A N 1
ATOM 1376 C CA . TYR A 1 184 ? 110.318 33.037 48.575 1 12.86 184 TYR A CA 1
ATOM 1377 C C . TYR A 1 184 ? 111.082 33.608 47.382 1 15.51 184 TYR A C 1
ATOM 1378 O O . TYR A 1 184 ? 110.743 33.307 46.237 1 14.66 184 TYR A O 1
ATOM 1387 N N . SER A 1 185 ? 112.098 34.426 47.64 1 12.59 185 SER A N 1
ATOM 1388 C CA . SER A 1 185 ? 112.903 35.002 46.563 1 12.99 185 SER A CA 1
ATOM 1389 C C . SER A 1 185 ? 114.335 34.523 46.703 1 15.97 185 SER A C 1
ATOM 1390 O O . SER A 1 185 ? 114.93 34.647 47.774 1 16.26 185 SER A O 1
ATOM 1393 N N . PHE A 1 186 ? 114.896 33.98 45.628 1 12.8 186 PHE A N 1
ATOM 1394 C CA . PHE A 1 186 ? 116.272 33.516 45.687 1 12.56 186 PHE A CA 1
ATOM 1395 C C . PHE A 1 186 ? 117.225 34.462 44.974 1 15.24 186 PHE A C 1
ATOM 1396 O O . PHE A 1 186 ? 118.39 34.146 44.738 1 15.64 186 PHE A O 1
ATOM 1404 N N . SER A 1 187 ? 116.7 35.638 44.648 1 14.69 187 SER A N 1
ATOM 1405 C CA . SER A 1 187 ? 117.472 36.716 44.044 1 13.87 187 SER A CA 1
ATOM 1406 C C . SER A 1 187 ? 116.689 37.986 44.337 1 15.1 187 SER A C 1
ATOM 1407 O O . SER A 1 187 ? 115.51 38.09 44 1 15.73 187 SER A O 1
ATOM 1410 N N . TYR A 1 188 ? 117.346 38.944 44.978 1 14.63 188 TYR A N 1
ATOM 1411 C CA . TYR A 1 188 ? 116.703 40.196 45.353 1 13.71 188 TYR A CA 1
ATOM 1412 C C . TYR A 1 188 ? 117.624 41.38 45.087 1 15.04 188 TYR A C 1
ATOM 1413 O O . TYR A 1 188 ? 118.616 41.573 45.789 1 14.51 188 TYR A O 1
ATOM 1422 N N . ASP A 1 189 ? 117.297 42.165 44.067 1 13.05 189 ASP A N 1
ATOM 1423 C CA . ASP A 1 189 ? 118.099 43.335 43.728 1 12.16 189 ASP A CA 1
ATOM 1424 C C . ASP A 1 189 ? 117.542 44.546 44.473 1 14.04 189 ASP A C 1
ATOM 1425 O O . ASP A 1 189 ? 116.919 45.428 43.884 1 14.96 189 ASP A O 1
ATOM 1430 N N . GLY A 1 190 ? 117.767 44.573 45.782 1 14.7 190 GLY A N 1
ATOM 1431 C CA . GLY A 1 190 ? 117.271 45.669 46.591 1 14.44 190 GLY A CA 1
ATOM 1432 C C . GLY A 1 190 ? 117.904 45.693 47.966 1 15.75 190 GLY A C 1
ATOM 1433 O O . GLY A 1 190 ? 118.813 44.909 48.256 1 14.33 190 GLY A O 1
ATOM 1434 N N . TYR A 1 191 ? 117.418 46.589 48.818 1 13.68 191 TYR A N 1
ATOM 1435 C CA . TYR A 1 191 ? 117.95 46.724 50.168 1 12.63 191 TYR A CA 1
ATOM 1436 C C . TYR A 1 191 ? 116.977 46.248 51.238 1 14.52 191 TYR A C 1
ATOM 1437 O O . TYR A 1 191 ? 115.772 46.161 51.005 1 14.6 191 TYR A O 1
ATOM 1446 N N . THR A 1 192 ? 117.511 45.946 52.417 1 15.28 192 THR A N 1
ATOM 1447 C CA . THR A 1 192 ? 116.695 45.445 53.517 1 16.29 192 THR A CA 1
ATOM 1448 C C . THR A 1 192 ? 115.882 46.506 54.238 1 17.51 192 THR A C 1
ATOM 1449 O O . THR A 1 192 ? 114.956 46.178 54.975 1 20.22 192 THR A O 1
ATOM 1453 N N . GLN A 1 193 ? 116.216 47.775 54.042 1 16.32 193 GLN A N 1
ATOM 1454 C CA . GLN A 1 193 ? 115.47 48.824 54.719 1 18.61 193 GLN A CA 1
ATOM 1455 C C . GLN A 1 193 ? 115.587 50.173 54.035 1 22.25 193 GLN A C 1
ATOM 1456 O O . GLN A 1 193 ? 116.48 50.398 53.218 1 21.02 193 GLN A O 1
ATOM 1462 N N . PHE A 1 194 ? 114.669 51.067 54.384 1 17.56 194 PHE A N 1
ATOM 1463 C CA . PHE A 1 194 ? 114.672 52.42 53.853 1 17.3 194 PHE A CA 1
ATOM 1464 C C . PHE A 1 194 ? 115.687 53.204 54.675 1 23.34 194 PHE A C 1
ATOM 1465 O O . PHE A 1 194 ? 115.905 52.902 55.849 1 22.58 194 PHE A O 1
ATOM 1473 N N . GLY A 1 195 ? 116.31 54.201 54.06 1 19.01 195 GLY A N 1
ATOM 1474 C CA . GLY A 1 195 ? 117.259 55.031 54.781 1 23.52 195 GLY A CA 1
ATOM 1475 C C . GLY A 1 195 ? 118.656 54.481 54.982 1 32.37 195 GLY A C 1
ATOM 1476 O O . GLY A 1 195 ? 119.461 55.086 55.687 1 34.79 195 GLY A O 1
ATOM 1477 N N . ASP A 1 196 ? 118.953 53.337 54.38 1 22.84 196 ASP A N 1
ATOM 1478 C CA . ASP A 1 196 ? 120.282 52.752 54.508 1 22.83 196 ASP A CA 1
ATOM 1479 C C . ASP A 1 196 ? 120.696 52.13 53.186 1 25.55 196 ASP A C 1
ATOM 1480 O O . ASP A 1 196 ? 119.97 51.31 52.625 1 24.72 196 ASP A O 1
ATOM 1485 N N . THR A 1 197 ? 121.863 52.526 52.688 1 19.82 197 THR A N 1
ATOM 1486 C CA . THR A 1 197 ? 122.359 51.998 51.425 1 20.34 197 THR A CA 1
ATOM 1487 C C . THR A 1 197 ? 123.732 51.357 51.576 1 24.43 197 THR A C 1
ATOM 1488 O O . THR A 1 197 ? 124.518 51.324 50.629 1 25.19 197 THR A O 1
ATOM 1492 N N . SER A 1 198 ? 124.02 50.849 52.769 1 23 198 SER A N 1
ATOM 1493 C CA . SER A 1 198 ? 125.298 50.193 53.009 1 27.73 198 SER A CA 1
ATOM 1494 C C . SER A 1 198 ? 125.28 48.849 52.286 1 25.63 198 SER A C 1
ATOM 1495 O O . SER A 1 198 ? 124.24 48.192 52.205 1 20.56 198 SER A O 1
ATOM 1498 N N . GLY A 1 199 ? 126.431 48.447 51.76 1 22.16 199 GLY A N 1
ATOM 1499 C CA . GLY A 1 199 ? 126.52 47.191 51.038 1 20.28 199 GLY A CA 1
ATOM 1500 C C . GLY A 1 199 ? 126.06 45.969 51.808 1 23.08 199 GLY A C 1
ATOM 1501 O O . GLY A 1 199 ? 125.53 45.029 51.219 1 21.51 199 GLY A O 1
ATOM 1502 N N . SER A 1 200 ? 126.25 45.975 53.124 1 20.55 200 SER A N 1
ATOM 1503 C CA . SER A 1 200 ? 125.858 44.841 53.956 1 25.16 200 SER A CA 1
ATOM 1504 C C . SER A 1 200 ? 124.346 44.63 54.025 1 26.13 200 SER A C 1
ATOM 1505 O O . SER A 1 200 ? 123.885 43.581 54.471 1 30.39 200 SER A O 1
ATOM 1508 N N . SER A 1 201 ? 123.574 45.621 53.591 1 23.02 201 SER A N 1
ATOM 1509 C CA . SER A 1 201 ? 122.118 45.497 53.616 1 20.38 201 SER A CA 1
ATOM 1510 C C . SER A 1 201 ? 121.552 45.314 52.208 1 21.25 201 SER A C 1
ATOM 1511 O O . SER A 1 201 ? 120.354 45.481 51.982 1 19.91 201 SER A O 1
ATOM 1514 N N . TYR A 1 202 ? 122.42 44.955 51.267 1 18.71 202 TYR A N 1
ATOM 1515 C CA . TYR A 1 202 ? 122.018 44.75 49.878 1 15.77 202 TYR A CA 1
ATOM 1516 C C . TYR A 1 202 ? 121.93 43.277 49.488 1 17.63 202 TYR A C 1
ATOM 1517 O O . TYR A 1 202 ? 122.72 42.456 49.953 1 17.47 202 TYR A O 1
ATOM 1526 N N . GLY A 1 203 ? 120.958 42.955 48.634 1 15.53 203 GLY A N 1
ATOM 1527 C CA . GLY A 1 203 ? 120.805 41.6 48.127 1 13.92 203 GLY A CA 1
ATOM 1528 C C . GLY A 1 203 ? 120.181 40.543 49.012 1 17.77 203 GLY A C 1
ATOM 1529 O O . GLY A 1 203 ? 120.242 39.357 48.695 1 19.42 203 GLY A O 1
ATOM 1530 N N . ILE A 1 204 ? 119.57 40.969 50.108 1 17.54 204 ILE A N 1
ATOM 1531 C CA . ILE A 1 204 ? 118.936 40.057 51.051 1 23.59 204 ILE A CA 1
ATOM 1532 C C . ILE A 1 204 ? 117.491 40.485 51.277 1 14.39 204 ILE A C 1
ATOM 1533 O O . ILE A 1 204 ? 117.239 41.646 51.591 1 19.03 204 ILE A O 1
ATOM 1538 N N . VAL A 1 205 ? 116.542 39.57 51.099 1 18.37 205 VAL A N 1
ATOM 1539 C CA . VAL A 1 205 ? 115.145 39.919 51.345 1 19.35 205 VAL A CA 1
ATOM 1540 C C . VAL A 1 205 ? 114.82 39.336 52.725 1 15.3 205 VAL A C 1
ATOM 1541 O O . VAL A 1 205 ? 114.766 38.121 52.909 1 17.4 205 VAL A O 1
ATOM 1545 N N . PRO A 1 206 ? 114.628 40.211 53.723 1 15.76 206 PRO A N 1
ATOM 1546 C CA . PRO A 1 206 ? 114.327 39.816 55.104 1 14.72 206 PRO A CA 1
ATOM 1547 C C . PRO A 1 206 ? 113.2 38.81 55.312 1 15.56 206 PRO A C 1
ATOM 1548 O O . PRO A 1 206 ? 113.243 38.021 56.255 1 16.31 206 PRO A O 1
ATOM 1552 N N . SER A 1 207 ? 112.199 38.834 54.437 1 14.66 207 SER A N 1
ATOM 1553 C CA . SER A 1 207 ? 111.067 37.92 54.56 1 15.3 207 SER A CA 1
ATOM 1554 C C . SER A 1 207 ? 111.451 36.45 54.366 1 17.05 207 SER A C 1
ATOM 1555 O O . SER A 1 207 ? 110.66 35.555 54.657 1 16.22 207 SER A O 1
ATOM 1558 N N . ASN A 1 208 ? 112.662 36.206 53.872 1 16.45 208 ASN A N 1
ATOM 1559 C CA . ASN A 1 208 ? 113.149 34.842 53.671 1 15.88 208 ASN A CA 1
ATOM 1560 C C . ASN A 1 208 ? 113.653 34.269 54.998 1 18.62 208 ASN A C 1
ATOM 1561 O O . ASN A 1 208 ? 113.892 33.066 55.114 1 18.78 208 ASN A O 1
ATOM 1566 N N . TYR A 1 209 ? 113.824 35.135 55.992 1 14.77 209 TYR A N 1
ATOM 1567 C CA . TYR A 1 209 ? 114.319 34.708 57.3 1 16.27 209 TYR A CA 1
ATOM 1568 C C . TYR A 1 209 ? 113.168 34.581 58.283 1 19.6 209 TYR A C 1
ATOM 1569 O O . TYR A 1 209 ? 112.617 35.578 58.747 1 20.02 209 TYR A O 1
ATOM 1578 N N . LEU A 1 210 ? 112.811 33.339 58.595 1 15.91 210 LEU A N 1
ATOM 1579 C CA . LEU A 1 210 ? 111.69 33.065 59.484 1 16.51 210 LEU A CA 1
ATOM 1580 C C . LEU A 1 210 ? 112.017 32.863 60.954 1 17.48 210 LEU A C 1
ATOM 1581 O O . LEU A 1 210 ? 111.124 32.584 61.75 1 18.61 210 LEU A O 1
ATOM 1586 N N . GLY A 1 211 ? 113.286 33 61.321 1 15.83 211 GLY A N 1
ATOM 1587 C CA . GLY A 1 211 ? 113.641 32.841 62.717 1 15.75 211 GLY A CA 1
ATOM 1588 C C . GLY A 1 211 ? 114.859 31.979 62.95 1 18.71 211 GLY A C 1
ATOM 1589 O O . GLY A 1 211 ? 115.779 31.936 62.133 1 15.4 211 GLY A O 1
ATOM 1590 N N . MET A 1 212 ? 114.873 31.285 64.078 1 15.29 212 MET A N 1
ATOM 1591 C CA . MET A 1 212 ? 116.007 30.437 64.377 1 17.47 212 MET A CA 1
ATOM 1592 C C . MET A 1 212 ? 115.601 29.168 65.087 1 18.54 212 MET A C 1
ATOM 1593 O O . MET A 1 212 ? 114.503 29.064 65.635 1 15.81 212 MET A O 1
ATOM 1598 N N . LEU A 1 213 ? 116.5 28.195 65.053 1 14.82 213 LEU A N 1
ATOM 1599 C CA . LEU A 1 213 ? 116.285 26.938 65.741 1 13.64 213 LEU A CA 1
ATOM 1600 C C . LEU A 1 213 ? 117.312 26.932 66.853 1 17.64 213 LEU A C 1
ATOM 1601 O O . LEU A 1 213 ? 118.506 27.105 66.602 1 18.71 213 LEU A O 1
ATOM 1606 N N . VAL A 1 214 ? 116.855 26.772 68.085 1 13.92 214 VAL A N 1
ATOM 1607 C CA . VAL A 1 214 ? 117.781 26.717 69.2 1 13.65 214 VAL A CA 1
ATOM 1608 C C . VAL A 1 214 ? 117.706 25.283 69.711 1 16.67 214 VAL A C 1
ATOM 1609 O O . VAL A 1 214 ? 116.619 24.731 69.887 1 14.79 214 VAL A O 1
ATOM 1613 N N . VAL A 1 215 ? 118.868 24.674 69.917 1 14.25 215 VAL A N 1
ATOM 1614 C CA . VAL A 1 215 ? 118.94 23.286 70.35 1 14.56 215 VAL A CA 1
ATOM 1615 C C . VAL A 1 215 ? 119.661 23.116 71.677 1 15.97 215 VAL A C 1
ATOM 1616 O O . VAL A 1 215 ? 120.611 23.837 71.975 1 17.31 215 VAL A O 1
ATOM 1620 N N . ARG A 1 216 ? 119.203 22.153 72.469 1 13.68 216 ARG A N 1
ATOM 1621 C CA . ARG A 1 216 ? 119.822 21.86 73.756 1 12.83 216 ARG A CA 1
ATOM 1622 C C . ARG A 1 216 ? 119.581 20.402 74.098 1 18.01 216 ARG A C 1
ATOM 1623 O O . ARG A 1 216 ? 118.775 19.727 73.454 1 15.17 216 ARG A O 1
ATOM 1631 N N . THR A 1 217 ? 120.308 19.91 75.094 1 14.6 217 THR A N 1
ATOM 1632 C CA . THR A 1 217 ? 120.062 18.569 75.593 1 14.91 217 THR A CA 1
ATOM 1633 C C . THR A 1 217 ? 119.185 18.95 76.786 1 16.72 217 THR A C 1
ATOM 1634 O O . THR A 1 217 ? 119.428 19.977 77.426 1 17.19 217 THR A O 1
ATOM 1638 N N . CYS A 1 218 ? 118.153 18.164 77.069 1 15.62 218 CYS A N 1
ATOM 1639 C CA . CYS A 1 218 ? 117.252 18.481 78.174 1 16.98 218 CYS A CA 1
ATOM 1640 C C . CYS A 1 218 ? 117.967 18.573 79.519 1 21.33 218 CYS A C 1
ATOM 1641 O O . CYS A 1 218 ? 117.586 19.369 80.378 1 19.5 218 CYS A O 1
ATOM 1644 N N . GLU A 1 219 ? 118.995 17.752 79.699 1 16.7 219 GLU A N 1
ATOM 1645 C CA . GLU A 1 219 ? 119.791 17.772 80.922 1 17.31 219 GLU A CA 1
ATOM 1646 C C . GLU A 1 219 ? 121.258 17.869 80.507 1 19.07 219 GLU A C 1
ATOM 1647 O O . GLU A 1 219 ? 121.597 17.603 79.354 1 18.61 219 GLU A O 1
ATOM 1653 N N . ASP A 1 220 ? 122.126 18.248 81.439 1 18.36 220 ASP A N 1
ATOM 1654 C CA . ASP A 1 220 ? 123.545 18.423 81.134 1 16.87 220 ASP A CA 1
ATOM 1655 C C . ASP A 1 220 ? 124.368 17.173 80.865 1 16.56 220 ASP A C 1
ATOM 1656 O O . ASP A 1 220 ? 124.364 16.231 81.657 1 18.17 220 ASP A O 1
ATOM 1661 N N . LEU A 1 221 ? 125.091 17.185 79.749 1 16.15 221 LEU A N 1
ATOM 1662 C CA . LEU A 1 221 ? 125.977 16.083 79.398 1 15.6 221 LEU A CA 1
ATOM 1663 C C . LEU A 1 221 ? 127.252 16.295 80.208 1 21.56 221 LEU A C 1
ATOM 1664 O O . LEU A 1 221 ? 127.621 17.43 80.508 1 20.15 221 LEU A O 1
ATOM 1669 N N . ASP A 1 222 ? 127.926 15.207 80.558 1 21.02 222 ASP A N 1
ATOM 1670 C CA . ASP A 1 222 ? 129.151 15.296 81.341 1 23.81 222 ASP A CA 1
ATOM 1671 C C . ASP A 1 222 ? 130.384 15.266 80.436 1 23.67 222 ASP A C 1
ATOM 1672 O O . ASP A 1 222 ? 130.874 14.195 80.083 1 27.47 222 ASP A O 1
ATOM 1677 N N . GLY A 1 223 ? 130.869 16.442 80.047 1 23.25 223 GLY A N 1
ATOM 1678 C CA . GLY A 1 223 ? 132.054 16.515 79.208 1 24.34 223 GLY A CA 1
ATOM 1679 C C . GLY A 1 223 ? 131.866 16.29 77.718 1 31.57 223 GLY A C 1
ATOM 1680 O O . GLY A 1 223 ? 132.782 16.535 76.934 1 31.7 223 GLY A O 1
ATOM 1681 N N . THR A 1 224 ? 130.689 15.824 77.317 1 19.91 224 THR A N 1
ATOM 1682 C CA . THR A 1 224 ? 130.415 15.579 75.905 1 16.6 224 THR A CA 1
ATOM 1683 C C . THR A 1 224 ? 129.497 16.658 75.337 1 18.81 224 THR A C 1
ATOM 1684 O O . THR A 1 224 ? 129.022 17.525 76.071 1 16.9 224 THR A O 1
ATOM 1688 N N . ARG A 1 225 ? 129.253 16.599 74.029 1 15.64 225 ARG A N 1
ATOM 1689 C CA . ARG A 1 225 ? 128.414 17.583 73.345 1 15.15 225 ARG A CA 1
ATOM 1690 C C . ARG A 1 225 ? 127.435 16.903 72.4 1 15.3 225 ARG A C 1
ATOM 1691 O O . ARG A 1 225 ? 127.603 15.736 72.052 1 14.64 225 ARG A O 1
ATOM 1699 N N . LEU A 1 226 ? 126.426 17.65 71.968 1 15.19 226 LEU A N 1
ATOM 1700 C CA . LEU A 1 226 ? 125.447 17.121 71.028 1 13.48 226 LEU A CA 1
ATOM 1701 C C . LEU A 1 226 ? 125.8 17.618 69.628 1 14.94 226 LEU A C 1
ATOM 1702 O O . LEU A 1 226 ? 125.939 18.821 69.403 1 16.29 226 LEU A O 1
ATOM 1707 N N . ARG A 1 227 ? 125.962 16.681 68.7 1 14.07 227 ARG A N 1
ATOM 1708 C CA . ARG A 1 227 ? 126.276 16.996 67.309 1 13.51 227 ARG A CA 1
ATOM 1709 C C . ARG A 1 227 ? 124.94 16.928 66.575 1 17.77 227 ARG A C 1
ATOM 1710 O O . ARG A 1 227 ? 124.204 15.951 66.712 1 17.18 227 ARG A O 1
ATOM 1718 N N . VAL A 1 228 ? 124.627 17.96 65.801 1 14.39 228 VAL A N 1
ATOM 1719 C CA . VAL A 1 228 ? 123.352 18.004 65.098 1 13.38 228 VAL A CA 1
ATOM 1720 C C . VAL A 1 228 ? 123.457 18.342 63.618 1 15.11 228 VAL A C 1
ATOM 1721 O O . VAL A 1 228 ? 124.221 19.219 63.219 1 15.99 228 VAL A O 1
ATOM 1725 N N . ARG A 1 229 ? 122.679 17.629 62.81 1 13.68 229 ARG A N 1
ATOM 1726 C CA . ARG A 1 229 ? 122.61 17.882 61.376 1 13.02 229 ARG A CA 1
ATOM 1727 C C . ARG A 1 229 ? 121.143 18.121 61.058 1 15 229 ARG A C 1
ATOM 1728 O O . ARG A 1 229 ? 120.276 17.368 61.501 1 15.71 229 ARG A O 1
ATOM 1736 N N . VAL A 1 230 ? 120.865 19.18 60.31 1 12.94 230 VAL A N 1
ATOM 1737 C CA . VAL A 1 230 ? 119.498 19.493 59.925 1 12.3 230 VAL A CA 1
ATOM 1738 C C . VAL A 1 230 ? 119.4 19.388 58.41 1 13.72 230 VAL A C 1
ATOM 1739 O O . VAL A 1 230 ? 120.198 19.987 57.688 1 13.39 230 VAL A O 1
ATOM 1743 N N . TYR A 1 231 ? 118.434 18.609 57.938 1 13.09 231 TYR A N 1
ATOM 1744 C CA . TYR A 1 231 ? 118.217 18.434 56.509 1 12.46 231 TYR A CA 1
ATOM 1745 C C . TYR A 1 231 ? 116.875 19.047 56.155 1 14.5 231 TYR A C 1
ATOM 1746 O O . TYR A 1 231 ? 115.95 19.044 56.968 1 14.59 231 TYR A O 1
ATOM 1755 N N . ALA A 1 232 ? 116.771 19.573 54.942 1 13.05 232 ALA A N 1
ATOM 1756 C CA . ALA A 1 232 ? 115.526 20.177 54.495 1 13.71 232 ALA A CA 1
ATOM 1757 C C . ALA A 1 232 ? 115.14 19.61 53.139 1 15.21 232 ALA A C 1
ATOM 1758 O O . ALA A 1 232 ? 115.992 19.416 52.271 1 14.2 232 ALA A O 1
ATOM 1760 N N . LYS A 1 233 ? 113.852 19.339 52.968 1 13.82 233 LYS A N 1
ATOM 1761 C CA . LYS A 1 233 ? 113.343 18.812 51.712 1 12.94 233 LYS A CA 1
ATOM 1762 C C . LYS A 1 233 ? 112.147 19.626 51.236 1 14.55 233 LYS A C 1
ATOM 1763 O O . LYS A 1 233 ? 111.09 19.613 51.868 1 14.69 233 LYS A O 1
ATOM 1769 N N . PRO A 1 234 ? 112.303 20.359 50.123 1 13.24 234 PRO A N 1
ATOM 1770 C CA . PRO A 1 234 ? 111.185 21.157 49.604 1 14.54 234 PRO A CA 1
ATOM 1771 C C . PRO A 1 234 ? 110.068 20.216 49.137 1 16.7 234 PRO A C 1
ATOM 1772 O O . PRO A 1 234 ? 110.345 19.128 48.628 1 16.09 234 PRO A O 1
ATOM 1776 N N . LYS A 1 235 ? 108.817 20.629 49.319 1 13.37 235 LYS A N 1
ATOM 1777 C CA . LYS A 1 235 ? 107.661 19.833 48.893 1 14.97 235 LYS A CA 1
ATOM 1778 C C . LYS A 1 235 ? 106.617 20.757 48.274 1 13.51 235 LYS A C 1
ATOM 1779 O O . LYS A 1 235 ? 106.515 21.923 48.658 1 15.07 235 LYS A O 1
ATOM 1785 N N . HIS A 1 236 ? 105.843 20.231 47.325 1 12.31 236 HIS A N 1
ATOM 1786 C CA . HIS A 1 236 ? 104.769 20.997 46.692 1 13.3 236 HIS A CA 1
ATOM 1787 C C . HIS A 1 236 ? 105.314 22.291 46.106 1 15.72 236 HIS A C 1
ATOM 1788 O O . HIS A 1 236 ? 104.779 23.374 46.339 1 15.15 236 HIS A O 1
ATOM 1795 N N . VAL A 1 237 ? 106.375 22.156 45.325 1 14.66 237 VAL A N 1
ATOM 1796 C CA . VAL A 1 237 ? 107.048 23.294 44.727 1 13.79 237 VAL A CA 1
ATOM 1797 C C . VAL A 1 237 ? 106.357 23.949 43.538 1 16.77 237 VAL A C 1
ATOM 1798 O O . VAL A 1 237 ? 105.887 23.279 42.62 1 15.91 237 VAL A O 1
ATOM 1802 N N . LYS A 1 238 ? 106.297 25.275 43.583 1 14.27 238 LYS A N 1
ATOM 1803 C CA . LYS A 1 238 ? 105.745 26.073 42.497 1 13.86 238 LYS A CA 1
ATOM 1804 C C . LYS A 1 238 ? 106.869 27.079 42.259 1 16.22 238 LYS A C 1
ATOM 1805 O O . LYS A 1 238 ? 107.34 27.715 43.203 1 15.9 238 LYS A O 1
ATOM 1811 N N . GLY A 1 239 ? 107.323 27.207 41.017 1 13.1 239 GLY A N 1
ATOM 1812 C CA . GLY A 1 239 ? 108.424 28.118 40.748 1 12.65 239 GLY A CA 1
ATOM 1813 C C . GLY A 1 239 ? 108.226 29.049 39.573 1 14.73 239 GLY A C 1
ATOM 1814 O O . GLY A 1 239 ? 107.48 28.742 38.644 1 14.65 239 GLY A O 1
ATOM 1815 N N . TRP A 1 240 ? 108.916 30.185 39.613 1 11.61 240 TRP A N 1
ATOM 1816 C CA . TRP A 1 240 ? 108.815 31.19 38.561 1 12.68 240 TRP A CA 1
ATOM 1817 C C . TRP A 1 240 ? 110.167 31.78 38.184 1 15.2 240 TRP A C 1
ATOM 1818 O O . TRP A 1 240 ? 111.045 31.956 39.032 1 14.25 240 TRP A O 1
ATOM 1829 N N . ILE A 1 241 ? 110.306 32.095 36.901 1 12.91 241 ILE A N 1
ATOM 1830 C CA . ILE A 1 241 ? 111.493 32.743 36.36 1 12.17 241 ILE A CA 1
ATOM 1831 C C . ILE A 1 241 ? 112.821 32.031 36.584 1 14.36 241 ILE A C 1
ATOM 1832 O O . ILE A 1 241 ? 113.554 32.32 37.534 1 13.31 241 ILE A O 1
ATOM 1837 N N . PRO A 1 242 ? 113.151 31.084 35.692 1 13.77 242 PRO A N 1
ATOM 1838 C CA . PRO A 1 242 ? 114.396 30.316 35.766 1 14.03 242 PRO A CA 1
ATOM 1839 C C . PRO A 1 242 ? 115.575 31.283 35.716 1 14.21 242 PRO A C 1
ATOM 1840 O O . PRO A 1 242 ? 115.516 32.308 35.034 1 13.33 242 PRO A O 1
ATOM 1844 N N . ARG A 1 243 ? 116.646 30.956 36.427 1 12.81 243 ARG A N 1
ATOM 1845 C CA . ARG A 1 243 ? 117.813 31.824 36.444 1 12.52 243 ARG A CA 1
ATOM 1846 C C . ARG A 1 243 ? 119.059 31.173 35.868 1 16.2 243 ARG A C 1
ATOM 1847 O O . ARG A 1 243 ? 119.14 29.951 35.721 1 15.08 243 ARG A O 1
ATOM 1855 N N . SER A 1 244 ? 120.028 32.017 35.539 1 14.52 244 SER A N 1
ATOM 1856 C CA . SER A 1 244 ? 121.312 31.576 35.019 1 13.79 244 SER A CA 1
ATOM 1857 C C . SER A 1 244 ? 121.983 30.884 36.216 1 15.32 244 SER A C 1
ATOM 1858 O O . SER A 1 244 ? 122.098 31.473 37.288 1 14.68 244 SER A O 1
ATOM 1861 N N . PRO A 1 245 ? 122.419 29.623 36.055 1 14.08 245 PRO A N 1
ATOM 1862 C CA . PRO A 1 245 ? 123.067 28.874 37.143 1 14.03 245 PRO A CA 1
ATOM 1863 C C . PRO A 1 245 ? 124.362 29.472 37.695 1 13.37 245 PRO A C 1
ATOM 1864 O O . PRO A 1 245 ? 125.111 30.135 36.976 1 13.66 245 PRO A O 1
ATOM 1868 N N . ARG A 1 246 ? 124.622 29.224 38.977 1 13.09 246 ARG A N 1
ATOM 1869 C CA . ARG A 1 246 ? 125.845 29.701 39.618 1 12.9 246 ARG A CA 1
ATOM 1870 C C . ARG A 1 246 ? 127.007 29.108 38.82 1 15 246 ARG A C 1
ATOM 1871 O O . ARG A 1 246 ? 126.987 27.925 38.478 1 14.3 246 ARG A O 1
ATOM 1879 N N . MET A 1 247 ? 128.017 29.919 38.521 1 12.85 247 MET A N 1
ATOM 1880 C CA . MET A 1 247 ? 129.151 29.432 37.739 1 15.04 247 MET A CA 1
ATOM 1881 C C . MET A 1 247 ? 130.488 29.771 38.392 1 18.26 247 MET A C 1
ATOM 1882 O O . MET A 1 247 ? 131.541 29.676 37.762 1 18.96 247 MET A O 1
ATOM 1887 N N . THR A 1 248 ? 130.431 30.17 39.658 1 15.05 248 THR A N 1
ATOM 1888 C CA . THR A 1 248 ? 131.622 30.519 40.426 1 15.7 248 THR A CA 1
ATOM 1889 C C . THR A 1 248 ? 131.42 29.994 41.843 1 16.11 248 THR A C 1
ATOM 1890 O O . THR A 1 248 ? 130.288 29.861 42.308 1 15.09 248 THR A O 1
ATOM 1894 N N . PRO A 1 249 ? 132.513 29.687 42.55 1 17.14 249 PRO A N 1
ATOM 1895 C CA . PRO A 1 249 ? 132.369 29.179 43.917 1 15.03 249 PRO A CA 1
ATOM 1896 C C . PRO A 1 249 ? 131.719 30.201 44.847 1 16.6 249 PRO A C 1
ATOM 1897 O O . PRO A 1 249 ? 131.881 31.409 44.665 1 16.1 249 PRO A O 1
ATOM 1901 N N . TYR A 1 250 ? 130.97 29.716 45.834 1 16.13 250 TYR A N 1
ATOM 1902 C CA . TYR A 1 250 ? 130.36 30.603 46.817 1 15.4 250 TYR A CA 1
ATOM 1903 C C . TYR A 1 250 ? 131.478 30.931 47.802 1 17.91 250 TYR A C 1
ATOM 1904 O O . TYR A 1 250 ? 132.392 30.127 47.991 1 18.11 250 TYR A O 1
ATOM 1913 N N . LYS A 1 251 ? 131.41 32.101 48.425 1 16.79 251 LYS A N 1
ATOM 1914 C CA . LYS A 1 251 ? 132.444 32.508 49.371 1 19.27 251 LYS A CA 1
ATOM 1915 C C . LYS A 1 251 ? 131.856 32.941 50.705 1 21.84 251 LYS A C 1
ATOM 1916 O O . LYS A 1 251 ? 132.481 32.783 51.753 1 24.11 251 LYS A O 1
ATOM 1922 N N . SER A 1 252 ? 130.649 33.49 50.658 1 17.81 252 SER A N 1
ATOM 1923 C CA . SER A 1 252 ? 129.986 33.975 51.857 1 17.24 252 SER A CA 1
ATOM 1924 C C . SER A 1 252 ? 128.619 33.338 52.049 1 20.18 252 SER A C 1
ATOM 1925 O O . SER A 1 252 ? 127.942 32.993 51.082 1 17.65 252 SER A O 1
ATOM 1928 N N . ARG A 1 253 ? 128.213 33.197 53.305 1 18.77 253 ARG A N 1
ATOM 1929 C CA . ARG A 1 253 ? 126.924 32.602 53.63 1 20.65 253 ARG A CA 1
ATOM 1930 C C . ARG A 1 253 ? 125.735 33.489 53.272 1 21.86 253 ARG A C 1
ATOM 1931 O O . ARG A 1 253 ? 124.699 32.995 52.83 1 23.84 253 ARG A O 1
ATOM 1939 N N . TYR A 1 254 ? 125.887 34.797 53.455 1 20.98 254 TYR A N 1
ATOM 1940 C CA . TYR A 1 254 ? 124.791 35.725 53.2 1 27.09 254 TYR A CA 1
ATOM 1941 C C . TYR A 1 254 ? 124.811 36.521 51.898 1 31.11 254 TYR A C 1
ATOM 1942 O O . TYR A 1 254 ? 123.814 37.149 51.548 1 42.76 254 TYR A O 1
ATOM 1951 N N . THR A 1 255 ? 125.928 36.509 51.18 1 25.18 255 THR A N 1
ATOM 1952 C CA . THR A 1 255 ? 125.994 37.24 49.918 1 22.33 255 THR A CA 1
ATOM 1953 C C . THR A 1 255 ? 126.439 36.305 48.805 1 20.98 255 THR A C 1
ATOM 1954 O O . THR A 1 255 ? 126.978 35.227 49.064 1 17.34 255 THR A O 1
ATOM 1958 N N . GLY A 1 256 ? 126.212 36.727 47.566 1 18.97 256 GLY A N 1
ATOM 1959 C CA . GLY A 1 256 ? 126.61 35.926 46.427 1 16.03 256 GLY A CA 1
ATOM 1960 C C . GLY A 1 256 ? 127.952 36.375 45.881 1 17.27 256 GLY A C 1
ATOM 1961 O O . GLY A 1 256 ? 128.282 36.092 44.73 1 17.3 256 GLY A O 1
ATOM 1962 N N . VAL A 1 257 ? 128.732 37.075 46.703 1 17.37 257 VAL A N 1
ATOM 1963 C CA . VAL A 1 257 ? 130.041 37.558 46.274 1 15.87 257 VAL A CA 1
ATOM 1964 C C . VAL A 1 257 ? 130.86 36.403 45.701 1 18 257 VAL A C 1
ATOM 1965 O O . VAL A 1 257 ? 130.718 35.255 46.127 1 16.44 257 VAL A O 1
ATOM 1969 N N . TYR A 1 258 ? 131.716 36.712 44.732 1 16.18 258 TYR A N 1
ATOM 1970 C CA . TYR A 1 258 ? 132.531 35.692 44.085 1 17.29 258 TYR A CA 1
ATOM 1971 C C . TYR A 1 258 ? 133.878 36.237 43.626 1 18.19 258 TYR A C 1
ATOM 1972 O O . TYR A 1 258 ? 134.094 37.447 43.598 1 21.46 258 TYR A O 1
ATOM 1981 N N . THR A 1 259 ? 134.772 35.324 43.261 1 20.56 259 THR A N 1
ATOM 1982 C CA . THR A 1 259 ? 136.098 35.673 42.766 1 22.74 259 THR A CA 1
ATOM 1983 C C . THR A 1 259 ? 136.002 35.712 41.244 1 26.37 259 THR A C 1
ATOM 1984 O O . THR A 1 259 ? 135.491 34.78 40.625 1 20.33 259 THR A O 1
ATOM 1988 N N . ASP A 1 260 ? 136.48 36.792 40.64 1 25.53 260 ASP A N 1
ATOM 1989 C CA . ASP A 1 260 ? 136.414 36.922 39.192 1 25.88 260 ASP A CA 1
ATOM 1990 C C . ASP A 1 260 ? 137.225 35.826 38.507 1 22.05 260 ASP A C 1
ATOM 1991 O O . ASP A 1 260 ? 138.188 35.308 39.072 1 22.72 260 ASP A O 1
ATOM 1996 N N . THR A 1 261 ? 136.823 35.461 37.294 1 18.42 261 THR A N 1
ATOM 1997 C CA . THR A 1 261 ? 137.52 34.418 36.551 1 17.88 261 THR A CA 1
ATOM 1998 C C . THR A 1 261 ? 137.513 34.736 35.059 1 18.4 261 THR A C 1
ATOM 1999 O O . THR A 1 261 ? 136.645 35.463 34.576 1 18.64 261 THR A O 1
ATOM 2003 N N . THR A 1 262 ? 138.487 34.195 34.333 1 15.41 262 THR A N 1
ATOM 2004 C CA . THR A 1 262 ? 138.583 34.433 32.898 1 16.58 262 THR A CA 1
ATOM 2005 C C . THR A 1 262 ? 138.117 33.224 32.097 1 16.32 262 THR A C 1
ATOM 2006 O O . THR A 1 262 ? 138.162 33.231 30.869 1 17.15 262 THR A O 1
ATOM 2010 N N . LYS A 1 263 ? 137.68 32.182 32.792 1 15.18 263 LYS A N 1
ATOM 2011 C CA . LYS A 1 263 ? 137.2 30.988 32.111 1 15.32 263 LYS A CA 1
ATOM 2012 C C . LYS A 1 263 ? 136.374 30.117 33.036 1 17.66 263 LYS A C 1
ATOM 2013 O O . LYS A 1 263 ? 136.524 30.169 34.256 1 16.69 263 LYS A O 1
ATOM 2019 N N . PHE A 1 264 ? 135.483 29.328 32.45 1 15.79 264 PHE A N 1
ATOM 2020 C CA . PHE A 1 264 ? 134.672 28.419 33.239 1 16.63 264 PHE A CA 1
ATOM 2021 C C . PHE A 1 264 ? 135.22 27.012 33.017 1 19.3 264 PHE A C 1
ATOM 2022 O O . PHE A 1 264 ? 135.627 26.349 33.968 1 27.73 264 PHE A O 1
ATOM 2030 N N . CYS A 1 265 ? 135.271 26.566 31.766 1 17.48 265 CYS A N 1
ATOM 2031 C CA . CYS A 1 265 ? 135.809 25.239 31.478 1 17.14 265 CYS A CA 1
ATOM 2032 C C . CYS A 1 265 ? 137.321 25.334 31.272 1 21.78 265 CYS A C 1
ATOM 2033 O O . CYS A 1 265 ? 137.855 26.416 31.019 1 20.94 265 CYS A O 1
ATOM 2036 N N . ALA A 1 266 ? 138.008 24.201 31.384 1 17.85 266 ALA A N 1
ATOM 2037 C CA . ALA A 1 266 ? 139.457 24.163 31.205 1 18.1 266 ALA A CA 1
ATOM 2038 C C . ALA A 1 266 ? 139.817 24.353 29.734 1 19.94 266 ALA A C 1
ATOM 2039 O O . ALA A 1 266 ? 139.009 24.077 28.847 1 18.89 266 ALA A O 1
ATOM 2041 N N . ASN A 1 267 ? 141.033 24.821 29.476 1 15.99 267 ASN A N 1
ATOM 2042 C CA . ASN A 1 267 ? 141.481 25.044 28.105 1 15.17 267 ASN A CA 1
ATOM 2043 C C . ASN A 1 267 ? 141.928 23.774 27.399 1 19.76 267 ASN A C 1
ATOM 2044 O O . ASN A 1 267 ? 142.252 22.771 28.034 1 20.38 267 ASN A O 1
ATOM 2049 N N . ARG A 1 268 ? 141.933 23.836 26.071 1 17.34 268 ARG A N 1
ATOM 2050 C CA . ARG A 1 268 ? 142.396 22.74 25.233 1 17.53 268 ARG A CA 1
ATOM 2051 C C . ARG A 1 268 ? 143.428 23.367 24.305 1 17.48 268 ARG A C 1
ATOM 2052 O O . ARG A 1 268 ? 143.524 24.593 24.219 1 18.97 268 ARG A O 1
ATOM 2060 N N . ALA A 1 269 ? 144.196 22.534 23.613 1 20.01 269 ALA A N 1
ATOM 2061 C CA . ALA A 1 269 ? 145.235 23.023 22.713 1 19.86 269 ALA A CA 1
ATOM 2062 C C . ALA A 1 269 ? 144.723 23.935 21.604 1 19.7 269 ALA A C 1
ATOM 2063 O O . ALA A 1 269 ? 145.256 25.025 21.393 1 18.87 269 ALA A O 1
ATOM 2065 N N . ARG A 1 270 ? 143.692 23.496 20.889 1 17.17 270 ARG A N 1
ATOM 2066 C CA . ARG A 1 270 ? 143.163 24.302 19.795 1 16.4 270 ARG A CA 1
ATOM 2067 C C . ARG A 1 270 ? 141.676 24.069 19.561 1 17.42 270 ARG A C 1
ATOM 2068 O O . ARG A 1 270 ? 141.148 22.996 19.848 1 16.87 270 ARG A O 1
ATOM 2076 N N . ILE A 1 271 ? 141.015 25.086 19.021 1 14.78 271 ILE A N 1
ATOM 2077 C CA . ILE A 1 271 ? 139.581 25.033 18.768 1 14.2 271 ILE A CA 1
ATOM 2078 C C . ILE A 1 271 ? 139.196 24 17.707 1 16.01 271 ILE A C 1
ATOM 2079 O O . ILE A 1 271 ? 138.037 23.588 17.632 1 15.77 271 ILE A O 1
ATOM 2084 N N . THR A 1 272 ? 140.169 23.571 16.904 1 15.45 272 THR A N 1
ATOM 2085 C CA . THR A 1 272 ? 139.921 22.599 15.839 1 15.61 272 THR A CA 1
ATOM 2086 C C . THR A 1 272 ? 140.152 21.138 16.216 1 18.31 272 THR A C 1
ATOM 2087 O O . THR A 1 272 ? 140.024 20.251 15.373 1 18.86 272 THR A O 1
ATOM 2091 N N . THR A 1 273 ? 140.5 20.884 17.472 1 16.05 273 THR A N 1
ATOM 2092 C CA . THR A 1 273 ? 140.714 19.514 17.932 1 17.74 273 THR A CA 1
ATOM 2093 C C . THR A 1 273 ? 139.798 19.256 19.12 1 17.83 273 THR A C 1
ATOM 2094 O O . THR A 1 273 ? 139.981 19.828 20.194 1 17.52 273 THR A O 1
ATOM 2098 N N . ALA A 1 274 ? 138.803 18.399 18.908 1 18.27 274 ALA A N 1
ATOM 2099 C CA . ALA A 1 274 ? 137.828 18.061 19.941 1 21.25 274 ALA A CA 1
ATOM 2100 C C . ALA A 1 274 ? 138.422 17.186 21.038 1 36.1 274 ALA A C 1
ATOM 2101 O O . ALA A 1 274 ? 137.979 17.326 22.199 1 35.66 274 ALA A O 1
ATOM 2103 N N . SER B 2 1 ? 100.891 40.797 4.828 1 78.99 1 SER B N 1
ATOM 2104 C CA . SER B 2 1 ? 101.749 39.755 4.196 1 84.24 1 SER B CA 1
ATOM 2105 C C . SER B 2 1 ? 102.658 39.098 5.229 1 83.05 1 SER B C 1
ATOM 2106 O O . SER B 2 1 ? 102.972 37.912 5.126 1 81.38 1 SER B O 1
ATOM 2109 N N . ALA B 2 2 ? 103.076 39.874 6.225 1 75.44 2 ALA B N 1
ATOM 2110 C CA . ALA B 2 2 ? 103.951 39.368 7.277 1 71.01 2 ALA B CA 1
ATOM 2111 C C . ALA B 2 2 ? 103.281 38.237 8.053 1 71.66 2 ALA B C 1
ATOM 2112 O O . ALA B 2 2 ? 103.883 37.188 8.283 1 60.82 2 ALA B O 1
ATOM 2114 N N . GLU B 2 3 ? 102.033 38.456 8.455 1 76.55 3 GLU B N 1
ATOM 2115 C CA . GLU B 2 3 ? 101.289 37.451 9.205 1 87.38 3 GLU B CA 1
ATOM 2116 C C . GLU B 2 3 ? 100.848 36.313 8.289 1 87.26 3 GLU B C 1
ATOM 2117 O O . GLU B 2 3 ? 100.567 35.205 8.749 1 85.6 3 GLU B O 1
ATOM 2123 N N . ALA B 2 4 ? 100.794 36.593 6.991 1 86.46 4 ALA B N 1
ATOM 2124 C CA . ALA B 2 4 ? 100.389 35.595 6.007 1 85.32 4 ALA B CA 1
ATOM 2125 C C . ALA B 2 4 ? 101.541 34.654 5.67 1 85.11 4 ALA B C 1
ATOM 2126 O O . ALA B 2 4 ? 101.375 33.434 5.66 1 85.09 4 ALA B O 1
ATOM 2128 N N . CYS B 2 5 ? 102.709 35.229 5.397 1 80.9 5 CYS B N 1
ATOM 2129 C CA . CYS B 2 5 ? 103.888 34.443 5.05 1 80.87 5 CYS B CA 1
ATOM 2130 C C . CYS B 2 5 ? 104.588 33.867 6.281 1 73.04 5 CYS B C 1
ATOM 2131 O O . CYS B 2 5 ? 105.501 33.05 6.157 1 69.95 5 CYS B O 1
ATOM 2134 N N . GLY B 2 6 ? 104.159 34.299 7.464 1 60.32 6 GLY B N 1
ATOM 2135 C CA . GLY B 2 6 ? 104.741 33.798 8.698 1 57.17 6 GLY B CA 1
ATOM 2136 C C . GLY B 2 6 ? 106.117 34.325 9.069 1 55.29 6 GLY B C 1
ATOM 2137 O O . GLY B 2 6 ? 106.939 33.587 9.615 1 37.27 6 GLY B O 1
ATOM 2138 N N . TYR B 2 7 ? 106.375 35.598 8.782 1 49.89 7 TYR B N 1
ATOM 2139 C CA . TYR B 2 7 ? 107.661 36.206 9.111 1 45.78 7 TYR B CA 1
ATOM 2140 C C . TYR B 2 7 ? 107.44 37.504 9.883 1 43.28 7 TYR B C 1
ATOM 2141 O O . TYR B 2 7 ? 106.308 37.976 10.007 1 34.74 7 TYR B O 1
ATOM 2150 N N . SER B 2 8 ? 108.52 38.078 10.402 1 37.91 8 SER B N 1
ATOM 2151 C CA . SER B 2 8 ? 108.43 39.328 11.15 1 36.52 8 SER B CA 1
ATOM 2152 C C . SER B 2 8 ? 109.021 40.47 10.329 1 42.59 8 SER B C 1
ATOM 2153 O O . SER B 2 8 ? 110.16 40.387 9.863 1 32.26 8 SER B O 1
ATOM 2156 N N . ASP B 2 9 ? 108.243 41.534 10.155 1 28.47 9 ASP B N 1
ATOM 2157 C CA . ASP B 2 9 ? 108.69 42.687 9.387 1 27.44 9 ASP B CA 1
ATOM 2158 C C . ASP B 2 9 ? 109.761 43.451 10.165 1 35.31 9 ASP B C 1
ATOM 2159 O O . ASP B 2 9 ? 109.65 43.628 11.376 1 35.18 9 ASP B O 1
ATOM 2164 N N . ARG B 2 10 ? 110.788 43.91 9.458 1 25.12 10 ARG B N 1
ATOM 2165 C CA . ARG B 2 10 ? 111.9 44.628 10.073 1 23.17 10 ARG B CA 1
ATOM 2166 C C . ARG B 2 10 ? 111.599 46.058 10.526 1 19.82 10 ARG B C 1
ATOM 2167 O O . ARG B 2 10 ? 112.427 46.682 11.186 1 21.34 10 ARG B O 1
ATOM 2175 N N . VAL B 2 11 ? 110.434 46.588 10.167 1 17.9 11 VAL B N 1
ATOM 2176 C CA . VAL B 2 11 ? 110.083 47.942 10.585 1 17 11 VAL B CA 1
ATOM 2177 C C . VAL B 2 11 ? 109.13 47.864 11.768 1 23.14 11 VAL B C 1
ATOM 2178 O O . VAL B 2 11 ? 108.367 46.91 11.898 1 24.58 11 VAL B O 1
ATOM 2182 N N . ALA B 2 12 ? 109.18 48.864 12.638 1 17.11 12 ALA B N 1
ATOM 2183 C CA . ALA B 2 12 ? 108.298 48.871 13.792 1 16.1 12 ALA B CA 1
ATOM 2184 C C . ALA B 2 12 ? 108.036 50.279 14.289 1 16.57 12 ALA B C 1
ATOM 2185 O O . ALA B 2 12 ? 108.851 51.182 14.101 1 16.19 12 ALA B O 1
ATOM 2187 N N . GLN B 2 13 ? 106.877 50.459 14.909 1 13.67 13 GLN B N 1
ATOM 2188 C CA . GLN B 2 13 ? 106.516 51.74 15.487 1 13.7 13 GLN B CA 1
ATOM 2189 C C . GLN B 2 13 ? 105.941 51.461 16.862 1 16.47 13 GLN B C 1
ATOM 2190 O O . GLN B 2 13 ? 105.063 50.61 17.018 1 16.58 13 GLN B O 1
ATOM 2196 N N . LEU B 2 14 ? 106.454 52.171 17.858 1 13.16 14 LEU B N 1
ATOM 2197 C CA . LEU B 2 14 ? 105.997 52.012 19.23 1 14.35 14 LEU B CA 1
ATOM 2198 C C . LEU B 2 14 ? 105.422 53.359 19.645 1 18.46 14 LEU B C 1
ATOM 2199 O O . LEU B 2 14 ? 106.144 54.351 19.706 1 16.86 14 LEU B O 1
ATOM 2204 N N . THR B 2 15 ? 104.124 53.394 19.918 1 13.43 15 THR B N 1
ATOM 2205 C CA . THR B 2 15 ? 103.479 54.637 20.318 1 15.21 15 THR B CA 1
ATOM 2206 C C . THR B 2 15 ? 102.824 54.517 21.687 1 17.55 15 THR B C 1
ATOM 2207 O O . THR B 2 15 ? 101.94 53.686 21.89 1 17.03 15 THR B O 1
ATOM 2211 N N . LEU B 2 16 ? 103.284 55.342 22.624 1 14.88 16 LEU B N 1
ATOM 2212 C CA . LEU B 2 16 ? 102.746 55.381 23.983 1 14.66 16 LEU B CA 1
ATOM 2213 C C . LEU B 2 16 ? 102.668 56.833 24.429 1 14.46 16 LEU B C 1
ATOM 2214 O O . LEU B 2 16 ? 103.657 57.564 24.361 1 14.81 16 LEU B O 1
ATOM 2219 N N . GLY B 2 17 ? 101.495 57.25 24.89 1 14.4 17 GLY B N 1
ATOM 2220 C CA . GLY B 2 17 ? 101.34 58.624 25.33 1 13.46 17 GLY B CA 1
ATOM 2221 C C . GLY B 2 17 ? 101.625 59.592 24.197 1 14.13 17 GLY B C 1
ATOM 2222 O O . GLY B 2 17 ? 101.092 59.436 23.099 1 15.11 17 GLY B O 1
ATOM 2223 N N . ASN B 2 18 ? 102.472 60.584 24.457 1 12.68 18 ASN B N 1
ATOM 2224 C CA . ASN B 2 18 ? 102.813 61.583 23.447 1 12.54 18 ASN B CA 1
ATOM 2225 C C . ASN B 2 18 ? 104.122 61.243 22.74 1 13.75 18 ASN B C 1
ATOM 2226 O O . ASN B 2 18 ? 104.743 62.11 22.126 1 15.51 18 ASN B O 1
ATOM 2231 N N . SER B 2 19 ? 104.53 59.98 22.808 1 13.63 19 SER B N 1
ATOM 2232 C CA . SER B 2 19 ? 105.792 59.569 22.202 1 12.55 19 SER B CA 1
ATOM 2233 C C . SER B 2 19 ? 105.676 58.428 21.202 1 16.2 19 SER B C 1
ATOM 2234 O O . SER B 2 19 ? 104.943 57.463 21.419 1 15.61 19 SER B O 1
ATOM 2237 N N . THR B 2 20 ? 106.417 58.547 20.105 1 13.76 20 THR B N 1
ATOM 2238 C CA . THR B 2 20 ? 106.428 57.523 19.069 1 12.7 20 THR B CA 1
ATOM 2239 C C . THR B 2 20 ? 107.865 57.194 18.693 1 16.25 20 THR B C 1
ATOM 2240 O O . THR B 2 20 ? 108.668 58.085 18.404 1 16.94 20 THR B O 1
ATOM 2244 N N . ILE B 2 21 ? 108.181 55.906 18.705 1 12.85 21 ILE B N 1
ATOM 2245 C CA . ILE B 2 21 ? 109.518 55.438 18.369 1 14.16 21 ILE B CA 1
ATOM 2246 C C . ILE B 2 21 ? 109.431 54.586 17.109 1 16.29 21 ILE B C 1
ATOM 2247 O O . ILE B 2 21 ? 108.538 53.752 16.987 1 16.91 21 ILE B O 1
ATOM 2252 N N . THR B 2 22 ? 110.342 54.8 16.166 1 15.02 22 THR B N 1
ATOM 2253 C CA . THR B 2 22 ? 110.342 53.99 14.956 1 15.21 22 THR B CA 1
ATOM 2254 C C . THR B 2 22 ? 111.726 53.416 14.711 1 16.04 22 THR B C 1
ATOM 2255 O O . THR B 2 22 ? 112.732 53.945 15.19 1 14.96 22 THR B O 1
ATOM 2259 N N . THR B 2 23 ? 111.76 52.312 13.979 1 14.28 23 THR B N 1
ATOM 2260 C CA . THR B 2 23 ? 113.008 51.674 13.598 1 14.1 23 THR B CA 1
ATOM 2261 C C . THR B 2 23 ? 112.728 50.98 12.277 1 14.17 23 THR B C 1
ATOM 2262 O O . THR B 2 23 ? 111.609 50.529 12.035 1 15.79 23 THR B O 1
ATOM 2266 N N . GLN B 2 24 ? 113.733 50.916 11.413 1 13.5 24 GLN B N 1
ATOM 2267 C CA . GLN B 2 24 ? 113.561 50.254 10.131 1 14.33 24 GLN B CA 1
ATOM 2268 C C . GLN B 2 24 ? 114.418 48.996 10.074 1 17.47 24 GLN B C 1
ATOM 2269 O O . GLN B 2 24 ? 114.489 48.325 9.049 1 18.42 24 GLN B O 1
ATOM 2275 N N . GLU B 2 25 ? 115.065 48.679 11.191 1 14.44 25 GLU B N 1
ATOM 2276 C CA . GLU B 2 25 ? 115.894 47.484 11.274 1 15.44 25 GLU B CA 1
ATOM 2277 C C . GLU B 2 25 ? 115.729 46.813 12.629 1 19.75 25 GLU B C 1
ATOM 2278 O O . GLU B 2 25 ? 116.644 46.796 13.452 1 18.42 25 GLU B O 1
ATOM 2284 N N . ALA B 2 26 ? 114.537 46.273 12.855 1 16.33 26 ALA B N 1
ATOM 2285 C CA . ALA B 2 26 ? 114.227 45.576 14.092 1 16.83 26 ALA B CA 1
ATOM 2286 C C . ALA B 2 26 ? 114.379 44.08 13.845 1 19.15 26 ALA B C 1
ATOM 2287 O O . ALA B 2 26 ? 114.601 43.648 12.712 1 17.94 26 ALA B O 1
ATOM 2289 N N . ALA B 2 27 ? 114.265 43.297 14.912 1 16.64 27 ALA B N 1
ATOM 2290 C CA . ALA B 2 27 ? 114.35 41.843 14.826 1 16.51 27 ALA B CA 1
ATOM 2291 C C . ALA B 2 27 ? 113.2 41.308 15.676 1 15.37 27 ALA B C 1
ATOM 2292 O O . ALA B 2 27 ? 113.419 40.648 16.691 1 15.97 27 ALA B O 1
ATOM 2294 N N . ASN B 2 28 ? 111.976 41.616 15.251 1 14.19 28 ASN B N 1
ATOM 2295 C CA . ASN B 2 28 ? 110.765 41.207 15.962 1 14.57 28 ASN B CA 1
ATOM 2296 C C . ASN B 2 28 ? 110.729 41.981 17.279 1 16.76 28 ASN B C 1
ATOM 2297 O O . ASN B 2 28 ? 111.532 42.889 17.5 1 16.19 28 ASN B O 1
ATOM 2302 N N . ILE B 2 29 ? 109.792 41.626 18.148 1 13.77 29 ILE B N 1
ATOM 2303 C CA . ILE B 2 29 ? 109.661 42.274 19.446 1 12.42 29 ILE B CA 1
ATOM 2304 C C . ILE B 2 29 ? 109.495 41.184 20.491 1 15.26 29 ILE B C 1
ATOM 2305 O O . ILE B 2 29 ? 108.689 40.27 20.322 1 16.38 29 ILE B O 1
ATOM 2310 N N . VAL B 2 30 ? 110.264 41.27 21.567 1 13.11 30 VAL B N 1
ATOM 2311 C CA . VAL B 2 30 ? 110.166 40.28 22.625 1 13.08 30 VAL B CA 1
ATOM 2312 C C . VAL B 2 30 ? 109.18 40.74 23.687 1 15.27 30 VAL B C 1
ATOM 2313 O O . VAL B 2 30 ? 109.144 41.916 24.047 1 16.87 30 VAL B O 1
ATOM 2317 N N . VAL B 2 31 ? 108.351 39.814 24.155 1 13.55 31 VAL B N 1
ATOM 2318 C CA . VAL B 2 31 ? 107.414 40.109 25.226 1 12.72 31 VAL B CA 1
ATOM 2319 C C . VAL B 2 31 ? 107.82 39.126 26.323 1 16.38 31 VAL B C 1
ATOM 2320 O O . VAL B 2 31 ? 107.578 37.923 26.223 1 15.87 31 VAL B O 1
ATOM 2324 N N . GLY B 2 32 ? 108.485 39.658 27.345 1 15.04 32 GLY B N 1
ATOM 2325 C CA . GLY B 2 32 ? 108.982 38.851 28.446 1 14.71 32 GLY B CA 1
ATOM 2326 C C . GLY B 2 32 ? 108.04 37.802 28.997 1 14.63 32 GLY B C 1
ATOM 2327 O O . GLY B 2 32 ? 106.936 38.119 29.439 1 15.18 32 GLY B O 1
ATOM 2328 N N . TYR B 2 33 ? 108.492 36.55 28.976 1 13.37 33 TYR B N 1
ATOM 2329 C CA . TYR B 2 33 ? 107.712 35.424 29.478 1 12.96 33 TYR B CA 1
ATOM 2330 C C . TYR B 2 33 ? 106.345 35.33 28.805 1 16.11 33 TYR B C 1
ATOM 2331 O O . TYR B 2 33 ? 105.403 34.753 29.352 1 14.73 33 TYR B O 1
ATOM 2340 N N . GLY B 2 34 ? 106.264 35.887 27.598 1 16.22 34 GLY B N 1
ATOM 2341 C CA . GLY B 2 34 ? 105.03 35.87 26.832 1 16.59 34 GLY B CA 1
ATOM 2342 C C . GLY B 2 34 ? 103.892 36.606 27.513 1 19.74 34 GLY B C 1
ATOM 2343 O O . GLY B 2 34 ? 102.724 36.385 27.196 1 18.78 34 GLY B O 1
ATOM 2344 N N . ARG B 2 35 ? 104.229 37.503 28.434 1 15.62 35 ARG B N 1
ATOM 2345 C CA . ARG B 2 35 ? 103.212 38.234 29.176 1 14.6 35 ARG B CA 1
ATOM 2346 C C . ARG B 2 35 ? 103.261 39.752 29.054 1 17.65 35 ARG B C 1
ATOM 2347 O O . ARG B 2 35 ? 104.274 40.374 29.372 1 15.55 35 ARG B O 1
ATOM 2355 N N . TRP B 2 36 ? 102.162 40.35 28.604 1 14.44 36 TRP B N 1
ATOM 2356 C CA . TRP B 2 36 ? 102.092 41.804 28.512 1 14.16 36 TRP B CA 1
ATOM 2357 C C . TRP B 2 36 ? 101.787 42.326 29.915 1 14.46 36 TRP B C 1
ATOM 2358 O O . TRP B 2 36 ? 101.252 41.597 30.751 1 16.06 36 TRP B O 1
ATOM 2369 N N . PRO B 2 37 ? 102.134 43.59 30.196 1 14.41 37 PRO B N 1
ATOM 2370 C CA . PRO B 2 37 ? 101.865 44.158 31.522 1 16.17 37 PRO B CA 1
ATOM 2371 C C . PRO B 2 37 ? 100.368 44.099 31.836 1 18.95 37 PRO B C 1
ATOM 2372 O O . PRO B 2 37 ? 99.54 44.293 30.948 1 17.51 37 PRO B O 1
ATOM 2376 N N . THR B 2 38 ? 100.026 43.827 33.092 1 16.09 38 THR B N 1
ATOM 2377 C CA . THR B 2 38 ? 98.624 43.756 33.501 1 16.32 38 THR B CA 1
ATOM 2378 C C . THR B 2 38 ? 98.41 44.45 34.84 1 19.72 38 THR B C 1
ATOM 2379 O O . THR B 2 38 ? 99.337 44.573 35.644 1 17.86 38 THR B O 1
ATOM 2383 N N . SER B 2 39 ? 97.179 44.893 35.073 1 16.69 39 SER B N 1
ATOM 2384 C CA . SER B 2 39 ? 96.82 45.564 36.316 1 20.07 39 SER B CA 1
ATOM 2385 C C . SER B 2 39 ? 96.748 44.547 37.448 1 17.57 39 SER B C 1
ATOM 2386 O O . SER B 2 39 ? 96.589 43.35 37.213 1 17.53 39 SER B O 1
ATOM 2389 N N . LEU B 2 40 ? 96.863 45.033 38.678 1 16.52 40 LEU B N 1
ATOM 2390 C CA . LEU B 2 40 ? 96.805 44.171 39.852 1 17.21 40 LEU B CA 1
ATOM 2391 C C . LEU B 2 40 ? 95.369 43.696 40.077 1 18.64 40 LEU B C 1
ATOM 2392 O O . LEU B 2 40 ? 94.454 44.512 40.188 1 18.64 40 LEU B O 1
ATOM 2397 N N . ARG B 2 41 ? 95.18 42.379 40.145 1 15.85 41 ARG B N 1
ATOM 2398 C CA . ARG B 2 41 ? 93.855 41.787 40.359 1 19.5 41 ARG B CA 1
ATOM 2399 C C . ARG B 2 41 ? 93.371 41.994 41.792 1 18.41 41 ARG B C 1
ATOM 2400 O O . ARG B 2 41 ? 94.176 42.011 42.723 1 15.8 41 ARG B O 1
ATOM 2408 N N . ASP B 2 42 ? 92.057 42.12 41.968 1 16.34 42 ASP B N 1
ATOM 2409 C CA . ASP B 2 42 ? 91.482 42.308 43.3 1 16.92 42 ASP B CA 1
ATOM 2410 C C . ASP B 2 42 ? 91.811 41.136 44.223 1 20.33 42 ASP B C 1
ATOM 2411 O O . ASP B 2 42 ? 91.865 41.295 45.444 1 18.19 42 ASP B O 1
ATOM 2416 N N . THR B 2 43 ? 92.025 39.96 43.638 1 16.65 43 THR B N 1
ATOM 2417 C CA . THR B 2 43 ? 92.343 38.763 44.412 1 16.27 43 THR B CA 1
ATOM 2418 C C . THR B 2 43 ? 93.826 38.633 44.76 1 21.96 43 THR B C 1
ATOM 2419 O O . THR B 2 43 ? 94.205 37.753 45.531 1 24.85 43 THR B O 1
ATOM 2423 N N . ASP B 2 44 ? 94.663 39.496 44.191 1 16.75 44 ASP B N 1
ATOM 2424 C CA . ASP B 2 44 ? 96.098 39.463 44.475 1 14.1 44 ASP B CA 1
ATOM 2425 C C . ASP B 2 44 ? 96.512 40.655 45.33 1 14.91 44 ASP B C 1
ATOM 2426 O O . ASP B 2 44 ? 97.521 40.611 46.035 1 16.19 44 ASP B O 1
ATOM 2431 N N . ALA B 2 45 ? 95.724 41.72 45.257 1 15.98 45 ALA B N 1
ATOM 2432 C CA . ALA B 2 45 ? 96.004 42.949 45.989 1 15.44 45 ALA B CA 1
ATOM 2433 C C . ALA B 2 45 ? 95.923 42.812 47.502 1 16.7 45 ALA B C 1
ATOM 2434 O O . ALA B 2 45 ? 95.21 41.956 48.027 1 15.04 45 ALA B O 1
ATOM 2436 N N . THR B 2 46 ? 96.666 43.665 48.2 1 14.81 46 THR B N 1
ATOM 2437 C CA . THR B 2 46 ? 96.63 43.669 49.653 1 15.01 46 THR B CA 1
ATOM 2438 C C . THR B 2 46 ? 96.464 45.102 50.172 1 14.43 46 THR B C 1
ATOM 2439 O O . THR B 2 46 ? 95.694 45.329 51.104 1 14.82 46 THR B O 1
ATOM 2443 N N . ALA B 2 47 ? 97.157 46.07 49.567 1 13.9 47 ALA B N 1
ATOM 2444 C CA . ALA B 2 47 ? 97.022 47.471 49.991 1 13.42 47 ALA B CA 1
ATOM 2445 C C . ALA B 2 47 ? 95.586 47.897 49.665 1 16.87 47 ALA B C 1
ATOM 2446 O O . ALA B 2 47 ? 95.142 47.781 48.523 1 15.21 47 ALA B O 1
ATOM 2448 N N . VAL B 2 48 ? 94.873 48.409 50.664 1 14.21 48 VAL B N 1
ATOM 2449 C CA . VAL B 2 48 ? 93.467 48.767 50.495 1 13.68 48 VAL B CA 1
ATOM 2450 C C . VAL B 2 48 ? 93.09 50.13 49.924 1 14.23 48 VAL B C 1
ATOM 2451 O O . VAL B 2 48 ? 91.932 50.337 49.556 1 13.84 48 VAL B O 1
ATOM 2455 N N . ASP B 2 49 ? 94.035 51.06 49.84 1 13.53 49 ASP B N 1
ATOM 2456 C CA . ASP B 2 49 ? 93.698 52.374 49.306 1 13.88 49 ASP B CA 1
ATOM 2457 C C . ASP B 2 49 ? 93.499 52.342 47.792 1 15.68 49 ASP B C 1
ATOM 2458 O O . ASP B 2 49 ? 94.091 51.515 47.096 1 13.99 49 ASP B O 1
ATOM 2463 N N . LYS B 2 50 ? 92.632 53.216 47.288 1 14.44 50 LYS B N 1
ATOM 2464 C CA . LYS B 2 50 ? 92.389 53.286 45.852 1 12.61 50 LYS B CA 1
ATOM 2465 C C . LYS B 2 50 ? 93.697 53.752 45.224 1 14.22 50 LYS B C 1
ATOM 2466 O O . LYS B 2 50 ? 94.259 54.773 45.621 1 14.83 50 LYS B O 1
ATOM 2472 N N . PRO B 2 51 ? 94.201 53.01 44.232 1 13.68 51 PRO B N 1
ATOM 2473 C CA . PRO B 2 51 ? 95.459 53.395 43.592 1 13.82 51 PRO B CA 1
ATOM 2474 C C . PRO B 2 51 ? 95.39 54.577 42.644 1 16.52 51 PRO B C 1
ATOM 2475 O O . PRO B 2 51 ? 94.321 54.973 42.181 1 14.75 51 PRO B O 1
ATOM 2479 N N . THR B 2 52 ? 96.559 55.142 42.378 1 15.1 52 THR B N 1
ATOM 2480 C CA . THR B 2 52 ? 96.681 56.226 41.427 1 14.82 52 THR B CA 1
ATOM 2481 C C . THR B 2 52 ? 97.175 55.543 40.156 1 15.37 52 THR B C 1
ATOM 2482 O O . THR B 2 52 ? 98.081 54.707 40.203 1 14.94 52 THR B O 1
ATOM 2486 N N . GLN B 2 53 ? 96.546 55.869 39.034 1 13.74 53 GLN B N 1
ATOM 2487 C CA . GLN B 2 53 ? 96.929 55.328 37.735 1 17.35 53 GLN B CA 1
ATOM 2488 C C . GLN B 2 53 ? 97.083 56.576 36.874 1 18.43 53 GLN B C 1
ATOM 2489 O O . GLN B 2 53 ? 96.123 57.074 36.314 1 18.73 53 GLN B O 1
ATOM 2495 N N . PRO B 2 54 ? 98.311 57.104 36.781 1 17.77 54 PRO B N 1
ATOM 2496 C CA . PRO B 2 54 ? 98.674 58.308 36.026 1 18.82 54 PRO B CA 1
ATOM 2497 C C . PRO B 2 54 ? 98.433 58.31 34.521 1 17.91 54 PRO B C 1
ATOM 2498 O O . PRO B 2 54 ? 98.392 59.373 33.9 1 18.13 54 PRO B O 1
ATOM 2502 N N . GLY B 2 55 ? 98.282 57.133 33.929 1 15.78 55 GLY B N 1
ATOM 2503 C CA . GLY B 2 55 ? 98.04 57.079 32.5 1 13.92 55 GLY B CA 1
ATOM 2504 C C . GLY B 2 55 ? 99.176 57.624 31.649 1 15.8 55 GLY B C 1
ATOM 2505 O O . GLY B 2 55 ? 100.35 57.405 31.948 1 15.19 55 GLY B O 1
ATOM 2506 N N . VAL B 2 56 ? 98.824 58.355 30.596 1 14.3 56 VAL B N 1
ATOM 2507 C CA . VAL B 2 56 ? 99.811 58.894 29.665 1 15.1 56 VAL B CA 1
ATOM 2508 C C . VAL B 2 56 ? 100.891 59.797 30.255 1 15.36 56 VAL B C 1
ATOM 2509 O O . VAL B 2 56 ? 101.963 59.935 29.668 1 15.94 56 VAL B O 1
ATOM 2513 N N . SER B 2 57 ? 100.628 60.411 31.404 1 13.07 57 SER B N 1
ATOM 2514 C CA . SER B 2 57 ? 101.627 61.292 32.003 1 14.26 57 SER B CA 1
ATOM 2515 C C . SER B 2 57 ? 102.897 60.535 32.388 1 16.95 57 SER B C 1
ATOM 2516 O O . SER B 2 57 ? 103.98 61.116 32.431 1 17.2 57 SER B O 1
ATOM 2519 N N . ALA B 2 58 ? 102.764 59.239 32.655 1 14.68 58 ALA B N 1
ATOM 2520 C CA . ALA B 2 58 ? 103.909 58.42 33.049 1 15.64 58 ALA B CA 1
ATOM 2521 C C . ALA B 2 58 ? 104.194 57.269 32.088 1 17.07 58 ALA B C 1
ATOM 2522 O O . ALA B 2 58 ? 105.319 56.777 32.016 1 20.76 58 ALA B O 1
ATOM 2524 N N . GLU B 2 59 ? 103.174 56.839 31.355 1 13.83 59 GLU B N 1
ATOM 2525 C CA . GLU B 2 59 ? 103.32 55.733 30.417 1 12.56 59 GLU B CA 1
ATOM 2526 C C . GLU B 2 59 ? 103.629 56.287 29.033 1 16.98 59 GLU B C 1
ATOM 2527 O O . GLU B 2 59 ? 102.755 56.44 28.178 1 14.74 59 GLU B O 1
ATOM 2533 N N . ARG B 2 60 ? 104.911 56.582 28.847 1 14.88 60 ARG B N 1
ATOM 2534 C CA . ARG B 2 60 ? 105.435 57.187 27.632 1 13.8 60 ARG B CA 1
ATOM 2535 C C . ARG B 2 60 ? 106.933 56.898 27.601 1 12.99 60 ARG B C 1
ATOM 2536 O O . ARG B 2 60 ? 107.505 56.482 28.608 1 13.84 60 ARG B O 1
ATOM 2544 N N . PHE B 2 61 ? 107.574 57.145 26.463 1 12.53 61 PHE B N 1
ATOM 2545 C CA . PHE B 2 61 ? 109.005 56.885 26.333 1 11.9 61 PHE B CA 1
ATOM 2546 C C . PHE B 2 61 ? 109.925 57.979 26.857 1 15.18 61 PHE B C 1
ATOM 2547 O O . PHE B 2 61 ? 109.785 59.152 26.507 1 14.92 61 PHE B O 1
ATOM 2555 N N . TYR B 2 62 ? 110.873 57.571 27.697 1 13.61 62 TYR B N 1
ATOM 2556 C CA . TYR B 2 62 ? 111.868 58.471 28.268 1 13.18 62 TYR B CA 1
ATOM 2557 C C . TYR B 2 62 ? 113.228 58.04 27.716 1 14.79 62 TYR B C 1
ATOM 2558 O O . TYR B 2 62 ? 113.625 56.886 27.871 1 14.74 62 TYR B O 1
ATOM 2567 N N . THR B 2 63 ? 113.936 58.958 27.068 1 13.35 63 THR B N 1
ATOM 2568 C CA . THR B 2 63 ? 115.249 58.638 26.516 1 12.77 63 THR B CA 1
ATOM 2569 C C . THR B 2 63 ? 116.334 59.048 27.504 1 15.18 63 THR B C 1
ATOM 2570 O O . THR B 2 63 ? 116.367 60.189 27.967 1 16.13 63 THR B O 1
ATOM 2574 N N . LEU B 2 64 ? 117.213 58.104 27.828 1 13.16 64 LEU B N 1
ATOM 2575 C CA . LEU B 2 64 ? 118.303 58.342 28.769 1 14.21 64 LEU B CA 1
ATOM 2576 C C . LEU B 2 64 ? 119.561 58.825 28.046 1 16.41 64 LEU B C 1
ATOM 2577 O O . LEU B 2 64 ? 119.648 58.748 26.82 1 16.74 64 LEU B O 1
ATOM 2582 N N . PRO B 2 65 ? 120.549 59.342 28.796 1 18.72 65 PRO B N 1
ATOM 2583 C CA . PRO B 2 65 ? 121.787 59.819 28.17 1 19.88 65 PRO B CA 1
ATOM 2584 C C . PRO B 2 65 ? 122.457 58.668 27.426 1 17.82 65 PRO B C 1
ATOM 2585 O O . PRO B 2 65 ? 122.525 57.549 27.934 1 15.69 65 PRO B O 1
ATOM 2589 N N . SER B 2 66 ? 122.956 58.943 26.227 1 15.5 66 SER B N 1
ATOM 2590 C CA . SER B 2 66 ? 123.604 57.912 25.429 1 13.22 66 SER B CA 1
ATOM 2591 C C . SER B 2 66 ? 124.935 57.465 26.013 1 19.57 66 SER B C 1
ATOM 2592 O O . SER B 2 66 ? 125.556 58.18 26.803 1 16.45 66 SER B O 1
ATOM 2595 N N . VAL B 2 67 ? 125.358 56.27 25.617 1 13.31 67 VAL B N 1
ATOM 2596 C CA . VAL B 2 67 ? 126.622 55.693 26.066 1 14.72 67 VAL B CA 1
ATOM 2597 C C . VAL B 2 67 ? 127.451 55.368 24.827 1 16.46 67 VAL B C 1
ATOM 2598 O O . VAL B 2 67 ? 126.918 54.866 23.845 1 17.02 67 VAL B O 1
ATOM 2602 N N . GLN B 2 68 ? 128.75 55.645 24.87 1 14.15 68 GLN B N 1
ATOM 2603 C CA . GLN B 2 68 ? 129.601 55.377 23.714 1 15.15 68 GLN B CA 1
ATOM 2604 C C . GLN B 2 68 ? 130.134 53.947 23.669 1 17.67 68 GLN B C 1
ATOM 2605 O O . GLN B 2 68 ? 130.579 53.409 24.682 1 16.23 68 GLN B O 1
ATOM 2611 N N . TRP B 2 69 ? 130.092 53.336 22.489 1 14.89 69 TRP B N 1
ATOM 2612 C CA . TRP B 2 69 ? 130.621 51.987 22.32 1 14.88 69 TRP B CA 1
ATOM 2613 C C . TRP B 2 69 ? 132.115 52.174 22.058 1 16.87 69 TRP B C 1
ATOM 2614 O O . TRP B 2 69 ? 132.563 52.194 20.91 1 16.03 69 TRP B O 1
ATOM 2625 N N . THR B 2 70 ? 132.877 52.333 23.136 1 16.71 70 THR B N 1
ATOM 2626 C CA . THR B 2 70 ? 134.317 52.543 23.048 1 18.51 70 THR B CA 1
ATOM 2627 C C . THR B 2 70 ? 135.073 51.258 22.726 1 21.07 70 THR B C 1
ATOM 2628 O O . THR B 2 70 ? 134.506 50.165 22.756 1 19.17 70 THR B O 1
ATOM 2632 N N . ASN B 2 71 ? 136.361 51.394 22.424 1 20.09 71 ASN B N 1
ATOM 2633 C CA . ASN B 2 71 ? 137.194 50.239 22.098 1 25.89 71 ASN B CA 1
ATOM 2634 C C . ASN B 2 71 ? 137.298 49.262 23.264 1 22.14 71 ASN B C 1
ATOM 2635 O O . ASN B 2 71 ? 137.364 48.052 23.063 1 34.97 71 ASN B O 1
ATOM 2640 N N . SER B 2 72 ? 137.31 49.792 24.482 1 22.66 72 SER B N 1
ATOM 2641 C CA . SER B 2 72 ? 137.422 48.957 25.673 1 32.19 72 SER B CA 1
ATOM 2642 C C . SER B 2 72 ? 136.072 48.701 26.342 1 29.21 72 SER B C 1
ATOM 2643 O O . SER B 2 72 ? 136.016 48.199 27.463 1 24.13 72 SER B O 1
ATOM 2646 N N . PHE B 2 73 ? 134.993 49.045 25.647 1 23.44 73 PHE B N 1
ATOM 2647 C CA . PHE B 2 73 ? 133.636 48.877 26.169 1 20.95 73 PHE B CA 1
ATOM 2648 C C . PHE B 2 73 ? 133.368 47.459 26.675 1 15.28 73 PHE B C 1
ATOM 2649 O O . PHE B 2 73 ? 133.543 46.485 25.943 1 18.4 73 PHE B O 1
ATOM 2657 N N . LYS B 2 74 ? 132.948 47.348 27.932 1 14.49 74 LYS B N 1
ATOM 2658 C CA . LYS B 2 74 ? 132.639 46.046 28.521 1 16.37 74 LYS B CA 1
ATOM 2659 C C . LYS B 2 74 ? 131.132 45.834 28.616 1 14.62 74 LYS B C 1
ATOM 2660 O O . LYS B 2 74 ? 130.666 44.71 28.801 1 15.28 74 LYS B O 1
ATOM 2666 N N . GLY B 2 75 ? 130.379 46.921 28.489 1 13.69 75 GLY B N 1
ATOM 2667 C CA . GLY B 2 75 ? 128.933 46.84 28.588 1 13.42 75 GLY B CA 1
ATOM 2668 C C . GLY B 2 75 ? 128.421 47.911 29.533 1 15.26 75 GLY B C 1
ATOM 2669 O O . GLY B 2 75 ? 129.205 48.57 30.217 1 15.17 75 GLY B O 1
ATOM 2670 N N . HIS B 2 76 ? 127.106 48.083 29.583 1 12.92 76 HIS B N 1
ATOM 2671 C CA . HIS B 2 76 ? 126.502 49.097 30.442 1 13.04 76 HIS B CA 1
ATOM 2672 C C . HIS B 2 76 ? 125.176 48.545 30.955 1 14.35 76 HIS B C 1
ATOM 2673 O O . HIS B 2 76 ? 124.563 47.703 30.3 1 15.02 76 HIS B O 1
ATOM 2680 N N . TYR B 2 77 ? 124.734 49.002 32.123 1 12.78 77 TYR B N 1
ATOM 2681 C CA . TYR B 2 77 ? 123.455 48.542 32.65 1 12.42 77 TYR B CA 1
ATOM 2682 C C . TYR B 2 77 ? 122.7 49.652 33.367 1 14.77 77 TYR B C 1
ATOM 2683 O O . TYR B 2 77 ? 123.29 50.639 33.817 1 12.99 77 TYR B O 1
ATOM 2692 N N . TRP B 2 78 ? 121.385 49.482 33.441 1 12.79 78 TRP B N 1
ATOM 2693 C CA . TRP B 2 78 ? 120.488 50.429 34.094 1 13.72 78 TRP B CA 1
ATOM 2694 C C . TRP B 2 78 ? 119.507 49.626 34.938 1 14.68 78 TRP B C 1
ATOM 2695 O O . TRP B 2 78 ? 119.015 48.588 34.499 1 16.21 78 TRP B O 1
ATOM 2706 N N . LYS B 2 79 ? 119.222 50.103 36.143 1 13.24 79 LYS B N 1
ATOM 2707 C CA . LYS B 2 79 ? 118.267 49.43 37.014 1 12.8 79 LYS B CA 1
ATOM 2708 C C . LYS B 2 79 ? 116.9 50.074 36.811 1 14.38 79 LYS B C 1
ATOM 2709 O O . LYS B 2 79 ? 116.807 51.273 36.551 1 14.65 79 LYS B O 1
ATOM 2715 N N . LEU B 2 80 ? 115.846 49.272 36.919 1 13.19 80 LEU B N 1
ATOM 2716 C CA . LEU B 2 80 ? 114.481 49.768 36.77 1 12.96 80 LEU B CA 1
ATOM 2717 C C . LEU B 2 80 ? 113.721 49.4 38.04 1 14.52 80 LEU B C 1
ATOM 2718 O O . LEU B 2 80 ? 113.781 48.256 38.492 1 13.37 80 LEU B O 1
ATOM 2723 N N . PRO B 2 81 ? 112.942 50.342 38.595 1 13.38 81 PRO B N 1
ATOM 2724 C CA . PRO B 2 81 ? 112.694 51.715 38.138 1 11.36 81 PRO B CA 1
ATOM 2725 C C . PRO B 2 81 ? 113.738 52.795 38.447 1 14.76 81 PRO B C 1
ATOM 2726 O O . PRO B 2 81 ? 113.55 53.95 38.07 1 14.66 81 PRO B O 1
ATOM 2730 N N . ASP B 2 82 ? 114.827 52.433 39.117 1 14.09 82 ASP B N 1
ATOM 2731 C CA . ASP B 2 82 ? 115.865 53.405 39.474 1 15.58 82 ASP B CA 1
ATOM 2732 C C . ASP B 2 82 ? 116.225 54.436 38.397 1 15.8 82 ASP B C 1
ATOM 2733 O O . ASP B 2 82 ? 116.256 55.639 38.667 1 15.8 82 ASP B O 1
ATOM 2738 N N . ALA B 2 83 ? 116.495 53.967 37.182 1 13.11 83 ALA B N 1
ATOM 2739 C CA . ALA B 2 83 ? 116.895 54.851 36.087 1 13.62 83 ALA B CA 1
ATOM 2740 C C . ALA B 2 83 ? 115.927 55.989 35.768 1 15.95 83 ALA B C 1
ATOM 2741 O O . ALA B 2 83 ? 116.349 57.049 35.309 1 15.42 83 ALA B O 1
ATOM 2743 N N . LEU B 2 84 ? 114.637 55.778 36.006 1 13.67 84 LEU B N 1
ATOM 2744 C CA . LEU B 2 84 ? 113.64 56.806 35.717 1 13.38 84 LEU B CA 1
ATOM 2745 C C . LEU B 2 84 ? 113.045 57.448 36.968 1 16.91 84 LEU B C 1
ATOM 2746 O O . LEU B 2 84 ? 112.077 58.204 36.88 1 16.96 84 LEU B O 1
ATOM 2751 N N . SER B 2 85 ? 113.635 57.171 38.127 1 15.47 85 SER B N 1
ATOM 2752 C CA . SER B 2 85 ? 113.12 57.7 39.388 1 17.52 85 SER B CA 1
ATOM 2753 C C . SER B 2 85 ? 113.086 59.225 39.494 1 19.93 85 SER B C 1
ATOM 2754 O O . SER B 2 85 ? 112.388 59.775 40.344 1 21.19 85 SER B O 1
ATOM 2757 N N . GLU B 2 86 ? 113.827 59.912 38.632 1 16.7 86 GLU B N 1
ATOM 2758 C CA . GLU B 2 86 ? 113.833 61.369 38.66 1 20.05 86 GLU B CA 1
ATOM 2759 C C . GLU B 2 86 ? 113.478 61.975 37.307 1 22.38 86 GLU B C 1
ATOM 2760 O O . GLU B 2 86 ? 113.846 63.11 37.005 1 23.62 86 GLU B O 1
ATOM 2766 N N . LEU B 2 87 ? 112.742 61.214 36.501 1 16.26 87 LEU B N 1
ATOM 2767 C CA . LEU B 2 87 ? 112.332 61.674 35.179 1 15.57 87 LEU B CA 1
ATOM 2768 C C . LEU B 2 87 ? 110.823 61.796 35.016 1 17.13 87 LEU B C 1
ATOM 2769 O O . LEU B 2 87 ? 110.084 60.83 35.214 1 15.43 87 LEU B O 1
ATOM 2774 N N . GLY B 2 88 ? 110.38 62.994 34.648 1 16.6 88 GLY B N 1
ATOM 2775 C CA . GLY B 2 88 ? 108.969 63.246 34.415 1 14.1 88 GLY B CA 1
ATOM 2776 C C . GLY B 2 88 ? 108.016 62.895 35.537 1 15.77 88 GLY B C 1
ATOM 2777 O O . GLY B 2 88 ? 108.403 62.802 36.704 1 14.08 88 GLY B O 1
ATOM 2778 N N . LEU B 2 89 ? 106.751 62.706 35.179 1 13.6 89 LEU B N 1
ATOM 2779 C CA . LEU B 2 89 ? 105.742 62.367 36.168 1 14.29 89 LEU B CA 1
ATOM 2780 C C . LEU B 2 89 ? 105.854 60.918 36.632 1 15.43 89 LEU B C 1
ATOM 2781 O O . LEU B 2 89 ? 105.306 60.556 37.671 1 15.7 89 LEU B O 1
ATOM 2786 N N . PHE B 2 90 ? 106.56 60.078 35.878 1 13.86 90 PHE B N 1
ATOM 2787 C CA . PHE B 2 90 ? 106.734 58.707 36.342 1 13.76 90 PHE B CA 1
ATOM 2788 C C . PHE B 2 90 ? 107.566 58.81 37.618 1 12.43 90 PHE B C 1
ATOM 2789 O O . PHE B 2 90 ? 107.236 58.217 38.644 1 14.15 90 PHE B O 1
ATOM 2797 N N . GLY B 2 91 ? 108.653 59.571 37.533 1 13.02 91 GLY B N 1
ATOM 2798 C CA . GLY B 2 91 ? 109.527 59.754 38.678 1 13.03 91 GLY B CA 1
ATOM 2799 C C . GLY B 2 91 ? 108.803 60.373 39.858 1 14.37 91 GLY B C 1
ATOM 2800 O O . GLY B 2 91 ? 108.985 59.949 41 1 15.33 91 GLY B O 1
ATOM 2801 N N . GLN B 2 92 ? 107.973 61.378 39.595 1 12.11 92 GLN B N 1
ATOM 2802 C CA . GLN B 2 92 ? 107.237 62.028 40.674 1 12.79 92 GLN B CA 1
ATOM 2803 C C . GLN B 2 92 ? 106.274 61.06 41.353 1 12.45 92 GLN B C 1
ATOM 2804 O O . GLN B 2 92 ? 106.207 61 42.579 1 13.81 92 GLN B O 1
ATOM 2810 N N . ASN B 2 93 ? 105.527 60.297 40.564 1 12.99 93 ASN B N 1
ATOM 2811 C CA . ASN B 2 93 ? 104.599 59.338 41.15 1 12.92 93 ASN B CA 1
ATOM 2812 C C . ASN B 2 93 ? 105.356 58.281 41.952 1 14.03 93 ASN B C 1
ATOM 2813 O O . ASN B 2 93 ? 104.895 57.84 43.004 1 14.47 93 ASN B O 1
ATOM 2818 N N . LEU B 2 94 ? 106.532 57.893 41.467 1 13.33 94 LEU B N 1
ATOM 2819 C CA . LEU B 2 94 ? 107.341 56.895 42.158 1 13.99 94 LEU B CA 1
ATOM 2820 C C . LEU B 2 94 ? 107.811 57.436 43.511 1 16.37 94 LEU B C 1
ATOM 2821 O O . LEU B 2 94 ? 107.83 56.714 44.508 1 16.16 94 LEU B O 1
ATOM 2826 N N . GLN B 2 95 ? 108.183 58.712 43.539 1 12.62 95 GLN B N 1
ATOM 2827 C CA . GLN B 2 95 ? 108.666 59.35 44.76 1 12.36 95 GLN B CA 1
ATOM 2828 C C . GLN B 2 95 ? 107.581 59.638 45.791 1 12.84 95 GLN B C 1
ATOM 2829 O O . GLN B 2 95 ? 107.802 59.484 46.992 1 14.96 95 GLN B O 1
ATOM 2835 N N . PHE B 2 96 ? 106.416 60.071 45.32 1 11.87 96 PHE B N 1
ATOM 2836 C CA . PHE B 2 96 ? 105.312 60.412 46.211 1 13.29 96 PHE B CA 1
ATOM 2837 C C . PHE B 2 96 ? 104.545 59.22 46.776 1 15.05 96 PHE B C 1
ATOM 2838 O O . PHE B 2 96 ? 103.713 59.389 47.665 1 15.83 96 PHE B O 1
ATOM 2846 N N . HIS B 2 97 ? 104.816 58.02 46.271 1 13.04 97 HIS B N 1
ATOM 2847 C CA . HIS B 2 97 ? 104.121 56.835 46.769 1 11.44 97 HIS B CA 1
ATOM 2848 C C . HIS B 2 97 ? 105.057 55.796 47.357 1 15.36 97 HIS B C 1
ATOM 2849 O O . HIS B 2 97 ? 106.173 55.6 46.883 1 14.39 97 HIS B O 1
ATOM 2856 N N . TYR B 2 98 ? 104.577 55.118 48.389 1 12.81 98 TYR B N 1
ATOM 2857 C CA . TYR B 2 98 ? 105.338 54.055 49.017 1 12.11 98 TYR B CA 1
ATOM 2858 C C . TYR B 2 98 ? 105.378 52.868 48.046 1 14.87 98 TYR B C 1
ATOM 2859 O O . TYR B 2 98 ? 106.434 52.277 47.817 1 14.59 98 TYR B O 1
ATOM 2868 N N . LEU B 2 99 ? 104.233 52.556 47.444 1 12.64 99 LEU B N 1
ATOM 2869 C CA . LEU B 2 99 ? 104.13 51.416 46.534 1 11.4 99 LEU B CA 1
ATOM 2870 C C . LEU B 2 99 ? 103.978 51.745 45.054 1 14.22 99 LEU B C 1
ATOM 2871 O O . LEU B 2 99 ? 103.317 52.711 44.674 1 13.25 99 LEU B O 1
ATOM 2876 N N . TYR B 2 100 ? 104.582 50.898 44.226 1 12.93 100 TYR B N 1
ATOM 2877 C CA . TYR B 2 100 ? 104.544 51.043 42.779 1 13.39 100 TYR B CA 1
ATOM 2878 C C . TYR B 2 100 ? 104.51 49.664 42.125 1 15.12 100 TYR B C 1
ATOM 2879 O O . TYR B 2 100 ? 105.063 48.695 42.65 1 14.16 100 TYR B O 1
ATOM 2888 N N . ARG B 2 101 ? 103.853 49.593 40.976 1 12.71 101 ARG B N 1
ATOM 2889 C CA . ARG B 2 101 ? 103.753 48.367 40.197 1 14.34 101 ARG B CA 1
ATOM 2890 C C . ARG B 2 101 ? 103.681 48.818 38.743 1 13.35 101 ARG B C 1
ATOM 2891 O O . ARG B 2 101 ? 103.011 49.802 38.433 1 14.38 101 ARG B O 1
ATOM 2899 N N . GLY B 2 102 ? 104.374 48.117 37.854 1 12.94 102 GLY B N 1
ATOM 2900 C CA . GLY B 2 102 ? 104.324 48.503 36.456 1 12.82 102 GLY B CA 1
ATOM 2901 C C . GLY B 2 102 ? 105.185 47.652 35.549 1 15.71 102 GLY B C 1
ATOM 2902 O O . GLY B 2 102 ? 106.076 46.936 36.008 1 14.82 102 GLY B O 1
ATOM 2903 N N . GLY B 2 103 ? 104.9 47.73 34.253 1 13.38 103 GLY B N 1
ATOM 2904 C CA . GLY B 2 103 ? 105.659 46.992 33.263 1 12.55 103 GLY B CA 1
ATOM 2905 C C . GLY B 2 103 ? 106.517 47.972 32.485 1 16.6 103 GLY B C 1
ATOM 2906 O O . GLY B 2 103 ? 106.6 49.149 32.85 1 13.21 103 GLY B O 1
ATOM 2907 N N . TRP B 2 104 ? 107.14 47.507 31.407 1 13.07 104 TRP B N 1
ATOM 2908 C CA . TRP B 2 104 ? 108.006 48.366 30.608 1 12.39 104 TRP B CA 1
ATOM 2909 C C . TRP B 2 104 ? 108.044 48.01 29.136 1 13.98 104 TRP B C 1
ATOM 2910 O O . TRP B 2 104 ? 107.736 46.888 28.74 1 14.36 104 TRP B O 1
ATOM 2921 N N . VAL B 2 105 ? 108.434 48.993 28.334 1 12.47 105 VAL B N 1
ATOM 2922 C CA . VAL B 2 105 ? 108.666 48.785 26.917 1 12.14 105 VAL B CA 1
ATOM 2923 C C . VAL B 2 105 ? 110.051 49.401 26.771 1 14.55 105 VAL B C 1
ATOM 2924 O O . VAL B 2 105 ? 110.244 50.594 27.021 1 14.62 105 VAL B O 1
ATOM 2928 N N . ILE B 2 106 ? 111.022 48.573 26.407 1 13.77 106 ILE B N 1
ATOM 2929 C CA . ILE B 2 106 ? 112.396 49.024 26.259 1 13.82 106 ILE B CA 1
ATOM 2930 C C . ILE B 2 106 ? 112.829 48.996 24.803 1 13.99 106 ILE B C 1
ATOM 2931 O O . ILE B 2 106 ? 112.577 48.025 24.092 1 14.42 106 ILE B O 1
ATOM 2936 N N . HIS B 2 107 ? 113.474 50.07 24.361 1 12.88 107 HIS B N 1
ATOM 2937 C CA . HIS B 2 107 ? 113.958 50.145 22.991 1 12.86 107 HIS B CA 1
ATOM 2938 C C . HIS B 2 107 ? 115.416 50.585 23.024 1 15.16 107 HIS B C 1
ATOM 2939 O O . HIS B 2 107 ? 115.722 51.721 23.39 1 15.23 107 HIS B O 1
ATOM 2946 N N . VAL B 2 108 ? 116.314 49.675 22.66 1 12.71 108 VAL B N 1
ATOM 2947 C CA . VAL B 2 108 ? 117.742 49.972 22.647 1 11.58 108 VAL B CA 1
ATOM 2948 C C . VAL B 2 108 ? 118.146 50.279 21.212 1 15.39 108 VAL B C 1
ATOM 2949 O O . VAL B 2 108 ? 117.798 49.544 20.289 1 14.5 108 VAL B O 1
ATOM 2953 N N . GLN B 2 109 ? 118.886 51.368 21.036 1 13.4 109 GLN B N 1
ATOM 2954 C CA . GLN B 2 109 ? 119.285 51.82 19.71 1 13.91 109 GLN B CA 1
ATOM 2955 C C . GLN B 2 109 ? 120.787 51.911 19.487 1 13.35 109 GLN B C 1
ATOM 2956 O O . GLN B 2 109 ? 121.519 52.466 20.306 1 14.15 109 GLN B O 1
ATOM 2962 N N . CYS B 2 110 ? 121.239 51.367 18.364 1 13.67 110 CYS B N 1
ATOM 2963 C CA . CYS B 2 110 ? 122.648 51.428 18.003 1 13.2 110 CYS B CA 1
ATOM 2964 C C . CYS B 2 110 ? 122.821 51.159 16.521 1 15.35 110 CYS B C 1
ATOM 2965 O O . CYS B 2 110 ? 122.756 50.013 16.075 1 16.06 110 CYS B O 1
ATOM 2968 N N . ASN B 2 111 ? 123.026 52.223 15.757 1 15.01 111 ASN B N 1
ATOM 2969 C CA . ASN B 2 111 ? 123.227 52.087 14.325 1 16.02 111 ASN B CA 1
ATOM 2970 C C . ASN B 2 111 ? 124.688 52.348 13.992 1 17.53 111 ASN B C 1
ATOM 2971 O O . ASN B 2 111 ? 125.374 53.097 14.686 1 16.39 111 ASN B O 1
ATOM 2976 N N . ALA B 2 112 ? 125.164 51.702 12.938 1 15.49 112 ALA B N 1
ATOM 2977 C CA . ALA B 2 112 ? 126.533 51.878 12.476 1 16.2 112 ALA B CA 1
ATOM 2978 C C . ALA B 2 112 ? 126.395 51.938 10.958 1 20.8 112 ALA B C 1
ATOM 2979 O O . ALA B 2 112 ? 125.669 52.783 10.443 1 25.88 112 ALA B O 1
ATOM 2981 N N . THR B 2 113 ? 127.085 51.063 10.24 1 17.82 113 THR B N 1
ATOM 2982 C CA . THR B 2 113 ? 126.957 51.026 8.784 1 16.09 113 THR B CA 1
ATOM 2983 C C . THR B 2 113 ? 127.198 49.597 8.337 1 16.98 113 THR B C 1
ATOM 2984 O O . THR B 2 113 ? 127.555 48.736 9.142 1 15.26 113 THR B O 1
ATOM 2988 N N . LYS B 2 114 ? 127.005 49.356 7.048 1 14.5 114 LYS B N 1
ATOM 2989 C CA . LYS B 2 114 ? 127.22 48.038 6.48 1 15.47 114 LYS B CA 1
ATOM 2990 C C . LYS B 2 114 ? 128.722 47.753 6.404 1 17.18 114 LYS B C 1
ATOM 2991 O O . LYS B 2 114 ? 129.139 46.688 5.95 1 16.46 114 LYS B O 1
ATOM 2997 N N . PHE B 2 115 ? 129.522 48.716 6.864 1 13.54 115 PHE B N 1
ATOM 2998 C CA . PHE B 2 115 ? 130.98 48.602 6.879 1 13.18 115 PHE B CA 1
ATOM 2999 C C . PHE B 2 115 ? 131.485 48.341 8.302 1 16.47 115 PHE B C 1
ATOM 3000 O O . PHE B 2 115 ? 132.693 48.302 8.539 1 16.37 115 PHE B O 1
ATOM 3008 N N . HIS B 2 116 ? 130.558 48.184 9.243 1 13.81 116 HIS B N 1
ATOM 3009 C CA . HIS B 2 116 ? 130.899 47.914 10.641 1 13.05 116 HIS B CA 1
ATOM 3010 C C . HIS B 2 116 ? 130.425 46.515 11.028 1 13.47 116 HIS B C 1
ATOM 3011 O O . HIS B 2 116 ? 129.506 45.972 10.418 1 15.29 116 HIS B O 1
ATOM 3018 N N . GLN B 2 117 ? 131.054 45.94 12.048 1 13.29 117 GLN B N 1
ATOM 3019 C CA . GLN B 2 117 ? 130.638 44.642 12.566 1 12.63 117 GLN B CA 1
ATOM 3020 C C . GLN B 2 117 ? 130.728 44.718 14.084 1 15.35 117 GLN B C 1
ATOM 3021 O O . GLN B 2 117 ? 131.582 45.414 14.631 1 15.53 117 GLN B O 1
ATOM 3027 N N . GLY B 2 118 ? 129.827 44.016 14.759 1 14.73 118 GLY B N 1
ATOM 3028 C CA . GLY B 2 118 ? 129.812 44.032 16.209 1 14.66 118 GLY B CA 1
ATOM 3029 C C . GLY B 2 118 ? 128.489 43.468 16.672 1 18.08 118 GLY B C 1
ATOM 3030 O O . GLY B 2 118 ? 127.511 43.488 15.924 1 13.82 118 GLY B O 1
ATOM 3031 N N . THR B 2 119 ? 128.442 42.974 17.902 1 13.68 119 THR B N 1
ATOM 3032 C CA . THR B 2 119 ? 127.213 42.385 18.403 1 13.68 119 THR B CA 1
ATOM 3033 C C . THR B 2 119 ? 127.005 42.672 19.879 1 15.54 119 THR B C 1
ATOM 3034 O O . THR B 2 119 ? 127.876 42.404 20.707 1 15.63 119 THR B O 1
ATOM 3038 N N . LEU B 2 120 ? 125.836 43.218 20.192 1 13.51 120 LEU B N 1
ATOM 3039 C CA . LEU B 2 120 ? 125.472 43.551 21.561 1 12.53 120 LEU B CA 1
ATOM 3040 C C . LEU B 2 120 ? 124.362 42.64 22.054 1 15.14 120 LEU B C 1
ATOM 3041 O O . LEU B 2 120 ? 123.394 42.391 21.336 1 14.55 120 LEU B O 1
ATOM 3046 N N . LEU B 2 121 ? 124.508 42.132 23.271 1 13.05 121 LEU B N 1
ATOM 3047 C CA . LEU B 2 121 ? 123.45 41.332 23.863 1 12.89 121 LEU B CA 1
ATOM 3048 C C . LEU B 2 121 ? 122.625 42.375 24.614 1 14.95 121 LEU B C 1
ATOM 3049 O O . LEU B 2 121 ? 123.178 43.178 25.367 1 14.36 121 LEU B O 1
ATOM 3054 N N . VAL B 2 122 ? 121.317 42.388 24.382 1 11.83 122 VAL B N 1
ATOM 3055 C CA . VAL B 2 122 ? 120.428 43.322 25.066 1 11.76 122 VAL B CA 1
ATOM 3056 C C . VAL B 2 122 ? 119.519 42.435 25.904 1 13.34 122 VAL B C 1
ATOM 3057 O O . VAL B 2 122 ? 118.631 41.768 25.375 1 14.22 122 VAL B O 1
ATOM 3061 N N . VAL B 2 123 ? 119.743 42.423 27.211 1 12.27 123 VAL B N 1
ATOM 3062 C CA . VAL B 2 123 ? 118.968 41.557 28.086 1 11.49 123 VAL B CA 1
ATOM 3063 C C . VAL B 2 123 ? 118.34 42.263 29.283 1 14.95 123 VAL B C 1
ATOM 3064 O O . VAL B 2 123 ? 118.946 43.147 29.89 1 13.96 123 VAL B O 1
ATOM 3068 N N . ALA B 2 124 ? 117.106 41.871 29.595 1 11.97 124 ALA B N 1
ATOM 3069 C CA . ALA B 2 124 ? 116.369 42.417 30.731 1 12.49 124 ALA B CA 1
ATOM 3070 C C . ALA B 2 124 ? 116.344 41.292 31.762 1 14 124 ALA B C 1
ATOM 3071 O O . ALA B 2 124 ? 115.684 40.271 31.569 1 13.4 124 ALA B O 1
ATOM 3073 N N . THR B 2 125 ? 117.068 41.491 32.856 1 12.82 125 THR B N 1
ATOM 3074 C CA . THR B 2 125 ? 117.187 40.48 33.899 1 13.2 125 THR B CA 1
ATOM 3075 C C . THR B 2 125 ? 116.418 40.792 35.174 1 12.33 125 THR B C 1
ATOM 3076 O O . THR B 2 125 ? 116.616 41.84 35.785 1 13.31 125 THR B O 1
ATOM 3080 N N . PRO B 2 126 ? 115.525 39.884 35.591 1 12.55 126 PRO B N 1
ATOM 3081 C CA . PRO B 2 126 ? 114.769 40.132 36.822 1 13.14 126 PRO B CA 1
ATOM 3082 C C . PRO B 2 126 ? 115.706 39.946 38.017 1 13.04 126 PRO B C 1
ATOM 3083 O O . PRO B 2 126 ? 116.535 39.033 38.015 1 13.93 126 PRO B O 1
ATOM 3087 N N . GLU B 2 127 ? 115.582 40.808 39.023 1 12.63 127 GLU B N 1
ATOM 3088 C CA . GLU B 2 127 ? 116.388 40.705 40.24 1 12.14 127 GLU B CA 1
ATOM 3089 C C . GLU B 2 127 ? 117.878 40.515 39.96 1 14.67 127 GLU B C 1
ATOM 3090 O O . GLU B 2 127 ? 118.508 39.607 40.505 1 15.04 127 GLU B O 1
ATOM 3096 N N . HIS B 2 128 ? 118.443 41.378 39.125 1 12.59 128 HIS B N 1
ATOM 3097 C CA . HIS B 2 128 ? 119.855 41.277 38.778 1 12.54 128 HIS B CA 1
ATOM 3098 C C . HIS B 2 128 ? 120.733 41.935 39.842 1 14.76 128 HIS B C 1
ATOM 3099 O O . HIS B 2 128 ? 120.766 43.156 39.964 1 14.87 128 HIS B O 1
ATOM 3106 N N . LYS B 2 129 ? 121.447 41.119 40.608 1 14.31 129 LYS B N 1
ATOM 3107 C CA . LYS B 2 129 ? 122.311 41.638 41.663 1 15.04 129 LYS B CA 1
ATOM 3108 C C . LYS B 2 129 ? 123.721 41.965 41.188 1 17.1 129 LYS B C 1
ATOM 3109 O O . LYS B 2 129 ? 124.336 41.191 40.458 1 17.75 129 LYS B O 1
ATOM 3115 N N . ILE B 2 130 ? 124.222 43.125 41.603 1 14.22 130 ILE B N 1
ATOM 3116 C CA . ILE B 2 130 ? 125.58 43.543 41.267 1 14.08 130 ILE B CA 1
ATOM 3117 C C . ILE B 2 130 ? 126.334 43.154 42.532 1 17.74 130 ILE B C 1
ATOM 3118 O O . ILE B 2 130 ? 126.481 43.958 43.453 1 17.99 130 ILE B O 1
ATOM 3123 N N . GLN B 2 131 ? 126.8 41.909 42.572 1 16.29 131 GLN B N 1
ATOM 3124 C CA . GLN B 2 131 ? 127.466 41.382 43.757 1 17.01 131 GLN B CA 1
ATOM 3125 C C . GLN B 2 131 ? 128.904 40.901 43.594 1 18.32 131 GLN B C 1
ATOM 3126 O O . GLN B 2 131 ? 129.317 39.948 44.25 1 20.58 131 GLN B O 1
ATOM 3132 N N . SER B 2 132 ? 129.669 41.564 42.737 1 15.13 132 SER B N 1
ATOM 3133 C CA . SER B 2 132 ? 131.06 41.179 42.527 1 18.99 132 SER B CA 1
ATOM 3134 C C . SER B 2 132 ? 131.963 41.714 43.637 1 28.07 132 SER B C 1
ATOM 3135 O O . SER B 2 132 ? 133.109 41.289 43.77 1 30.91 132 SER B O 1
ATOM 3138 N N . ALA B 2 133 ? 131.442 42.644 44.433 1 20.26 133 ALA B N 1
ATOM 3139 C CA . ALA B 2 133 ? 132.206 43.233 45.532 1 21.8 133 ALA B CA 1
ATOM 3140 C C . ALA B 2 133 ? 131.695 42.743 46.884 1 24.79 133 ALA B C 1
ATOM 3141 O O . ALA B 2 133 ? 130.504 42.484 47.047 1 23.35 133 ALA B O 1
ATOM 3143 N N . GLU B 2 134 ? 132.6 42.616 47.851 1 22.13 134 GLU B N 1
ATOM 3144 C CA . GLU B 2 134 ? 132.228 42.167 49.191 1 26.22 134 GLU B CA 1
ATOM 3145 C C . GLU B 2 134 ? 131.113 43.048 49.744 1 28.8 134 GLU B C 1
ATOM 3146 O O . GLU B 2 134 ? 130.18 42.56 50.381 1 28.58 134 GLU B O 1
ATOM 3152 N N . SER B 2 135 ? 131.224 44.35 49.496 1 25.01 135 SER B N 1
ATOM 3153 C CA . SER B 2 135 ? 130.226 45.317 49.945 1 21.3 135 SER B CA 1
ATOM 3154 C C . SER B 2 135 ? 129.879 46.209 48.755 1 21.27 135 SER B C 1
ATOM 3155 O O . SER B 2 135 ? 130.532 47.226 48.519 1 20.86 135 SER B O 1
ATOM 3158 N N . PRO B 2 136 ? 128.846 45.832 47.984 1 19.37 136 PRO B N 1
ATOM 3159 C CA . PRO B 2 136 ? 128.417 46.599 46.808 1 17.59 136 PRO B CA 1
ATOM 3160 C C . PRO B 2 136 ? 128.218 48.087 47.075 1 18.11 136 PRO B C 1
ATOM 3161 O O . PRO B 2 136 ? 127.613 48.473 48.073 1 19.84 136 PRO B O 1
ATOM 3165 N N . ALA B 2 137 ? 128.733 48.917 46.174 1 17.97 137 ALA B N 1
ATOM 3166 C CA . ALA B 2 137 ? 128.605 50.363 46.308 1 18.34 137 ALA B CA 1
ATOM 3167 C C . ALA B 2 137 ? 127.252 50.814 45.77 1 18.35 137 ALA B C 1
ATOM 3168 O O . ALA B 2 137 ? 126.798 50.338 44.729 1 16.66 137 ALA B O 1
ATOM 3170 N N . PHE B 2 138 ? 126.613 51.733 46.483 1 17.14 138 PHE B N 1
ATOM 3171 C CA . PHE B 2 138 ? 125.314 52.251 46.073 1 17.43 138 PHE B CA 1
ATOM 3172 C C . PHE B 2 138 ? 125.39 52.848 44.666 1 18.49 138 PHE B C 1
ATOM 3173 O O . PHE B 2 138 ? 124.427 52.781 43.9 1 17.82 138 PHE B O 1
ATOM 3181 N N . ALA B 2 139 ? 126.537 53.427 44.326 1 16.85 139 ALA B N 1
ATOM 3182 C CA . ALA B 2 139 ? 126.718 54.026 43.007 1 19.69 139 ALA B CA 1
ATOM 3183 C C . ALA B 2 139 ? 126.592 52.982 41.899 1 19.85 139 ALA B C 1
ATOM 3184 O O . ALA B 2 139 ? 126.246 53.316 40.767 1 19.81 139 ALA B O 1
ATOM 3186 N N . ARG B 2 140 ? 126.874 51.722 42.22 1 14.54 140 ARG B N 1
ATOM 3187 C CA . ARG B 2 140 ? 126.776 50.665 41.22 1 16.75 140 ARG B CA 1
ATOM 3188 C C . ARG B 2 140 ? 125.468 49.877 41.282 1 16.27 140 ARG B C 1
ATOM 3189 O O . ARG B 2 140 ? 125.024 49.34 40.27 1 18.13 140 ARG B O 1
ATOM 3197 N N . THR B 2 141 ? 124.845 49.799 42.456 1 14.24 141 THR B N 1
ATOM 3198 C CA . THR B 2 141 ? 123.578 49.074 42.559 1 13.01 141 THR B CA 1
ATOM 3199 C C . THR B 2 141 ? 122.433 49.954 42.054 1 15.22 141 THR B C 1
ATOM 3200 O O . THR B 2 141 ? 121.431 49.451 41.546 1 15.47 141 THR B O 1
ATOM 3204 N N . ASN B 2 142 ? 122.592 51.268 42.198 1 14.23 142 ASN B N 1
ATOM 3205 C CA . ASN B 2 142 ? 121.586 52.241 41.762 1 13.08 142 ASN B CA 1
ATOM 3206 C C . ASN B 2 142 ? 122.286 53.399 41.055 1 15.79 142 ASN B C 1
ATOM 3207 O O . ASN B 2 142 ? 122.394 54.499 41.598 1 16.79 142 ASN B O 1
ATOM 3212 N N . PRO B 2 143 ? 122.763 53.164 39.823 1 15.39 143 PRO B N 1
ATOM 3213 C CA . PRO B 2 143 ? 123.467 54.175 39.027 1 17.17 143 PRO B CA 1
ATOM 3214 C C . PRO B 2 143 ? 122.627 55.314 38.455 1 18.69 143 PRO B C 1
ATOM 3215 O O . PRO B 2 143 ? 123.168 56.246 37.862 1 19.27 143 PRO B O 1
ATOM 3219 N N . GLY B 2 144 ? 121.312 55.246 38.622 1 15.34 144 GLY B N 1
ATOM 3220 C CA . GLY B 2 144 ? 120.465 56.307 38.105 1 15.12 144 GLY B CA 1
ATOM 3221 C C . GLY B 2 144 ? 120.322 56.312 36.593 1 16.64 144 GLY B C 1
ATOM 3222 O O . GLY B 2 144 ? 120.611 55.319 35.925 1 15.44 144 GLY B O 1
ATOM 3223 N N . GLU B 2 145 ? 119.888 57.442 36.046 1 16.03 145 GLU B N 1
ATOM 3224 C CA . GLU B 2 145 ? 119.671 57.56 34.608 1 16.71 145 GLU B CA 1
ATOM 3225 C C . GLU B 2 145 ? 120.924 57.399 33.749 1 17.18 145 GLU B C 1
ATOM 3226 O O . GLU B 2 145 ? 120.83 57.023 32.583 1 17.68 145 GLU B O 1
ATOM 3232 N N . GLN B 2 146 ? 122.095 57.673 34.317 1 14.63 146 GLN B N 1
ATOM 3233 C CA . GLN B 2 146 ? 123.341 57.534 33.567 1 16.4 146 GLN B CA 1
ATOM 3234 C C . GLN B 2 146 ? 123.72 56.064 33.393 1 17.27 146 GLN B C 1
ATOM 3235 O O . GLN B 2 146 ? 124.461 55.71 32.475 1 17.31 146 GLN B O 1
ATOM 3241 N N . GLY B 2 147 ? 123.21 55.213 34.276 1 14.28 147 GLY B N 1
ATOM 3242 C CA . GLY B 2 147 ? 123.546 53.804 34.207 1 13.28 147 GLY B CA 1
ATOM 3243 C C . GLY B 2 147 ? 124.973 53.612 34.688 1 17.14 147 GLY B C 1
ATOM 3244 O O . GLY B 2 147 ? 125.645 54.581 35.05 1 15.92 147 GLY B O 1
ATOM 3245 N N . ALA B 2 148 ? 125.445 52.371 34.701 1 14.8 148 ALA B N 1
ATOM 3246 C CA . ALA B 2 148 ? 126.806 52.087 35.141 1 14.84 148 ALA B CA 1
ATOM 3247 C C . ALA B 2 148 ? 127.503 51.162 34.158 1 18.28 148 ALA B C 1
ATOM 3248 O O . ALA B 2 148 ? 126.866 50.337 33.503 1 15.14 148 ALA B O 1
ATOM 3250 N N . ALA B 2 149 ? 128.818 51.301 34.059 1 14.88 149 ALA B N 1
ATOM 3251 C CA . ALA B 2 149 ? 129.594 50.46 33.164 1 15.77 149 ALA B CA 1
ATOM 3252 C C . ALA B 2 149 ? 129.813 49.094 33.796 1 15.6 149 ALA B C 1
ATOM 3253 O O . ALA B 2 149 ? 129.933 48.974 35.017 1 15.54 149 ALA B O 1
ATOM 3255 N N . TYR B 2 150 ? 129.844 48.06 32.965 1 14.2 150 TYR B N 1
ATOM 3256 C CA . TYR B 2 150 ? 130.109 46.718 33.456 1 15.03 150 TYR B CA 1
ATOM 3257 C C . TYR B 2 150 ? 131.594 46.659 33.785 1 18.62 150 TYR B C 1
ATOM 3258 O O . TYR B 2 150 ? 132.403 47.318 33.131 1 16.54 150 TYR B O 1
ATOM 3267 N N . GLN B 2 151 ? 131.944 45.877 34.798 1 14.64 151 GLN B N 1
ATOM 3268 C CA . GLN B 2 151 ? 133.339 45.683 35.171 1 15.88 151 GLN B CA 1
ATOM 3269 C C . GLN B 2 151 ? 133.636 44.192 35.031 1 18.13 151 GLN B C 1
ATOM 3270 O O . GLN B 2 151 ? 134.767 43.797 34.752 1 17.47 151 GLN B O 1
ATOM 3276 N N . PHE B 2 152 ? 132.6 43.372 35.198 1 15.92 152 PHE B N 1
ATOM 3277 C CA . PHE B 2 152 ? 132.737 41.918 35.12 1 16.52 152 PHE B CA 1
ATOM 3278 C C . PHE B 2 152 ? 131.67 41.305 34.216 1 16.36 152 PHE B C 1
ATOM 3279 O O . PHE B 2 152 ? 130.801 40.565 34.677 1 15.5 152 PHE B O 1
ATOM 3287 N N . PRO B 2 153 ? 131.733 41.592 32.909 1 15.08 153 PRO B N 1
ATOM 3288 C CA . PRO B 2 153 ? 130.743 41.049 31.974 1 13.61 153 PRO B CA 1
ATOM 3289 C C . PRO B 2 153 ? 130.692 39.524 31.845 1 15.62 153 PRO B C 1
ATOM 3290 O O . PRO B 2 153 ? 129.609 38.947 31.769 1 14.11 153 PRO B O 1
ATOM 3294 N N . PHE B 2 154 ? 131.853 38.874 31.828 1 13.45 154 PHE B N 1
ATOM 3295 C CA . PHE B 2 154 ? 131.912 37.42 31.678 1 13.43 154 PHE B CA 1
ATOM 3296 C C . PHE B 2 154 ? 131.136 36.692 32.772 1 14.71 154 PHE B C 1
ATOM 3297 O O . PHE B 2 154 ? 130.533 35.644 32.524 1 13.78 154 PHE B O 1
ATOM 3305 N N . THR B 2 155 ? 131.158 37.247 33.981 1 12.96 155 THR B N 1
ATOM 3306 C CA . THR B 2 155 ? 130.451 36.649 35.106 1 13.47 155 THR B CA 1
ATOM 3307 C C . THR B 2 155 ? 129.132 37.365 35.393 1 14.94 155 THR B C 1
ATOM 3308 O O . THR B 2 155 ? 128.524 37.169 36.446 1 14.92 155 THR B O 1
ATOM 3312 N N . PHE B 2 156 ? 128.711 38.207 34.451 1 14.03 156 PHE B N 1
ATOM 3313 C CA . PHE B 2 156 ? 127.44 38.929 34.54 1 13.72 156 PHE B CA 1
ATOM 3314 C C . PHE B 2 156 ? 127.26 39.712 35.846 1 16.29 156 PHE B C 1
ATOM 3315 O O . PHE B 2 156 ? 126.132 39.942 36.284 1 15.71 156 PHE B O 1
ATOM 3323 N N . GLU B 2 157 ? 128.373 40.125 36.452 1 13.46 157 GLU B N 1
ATOM 3324 C CA . GLU B 2 157 ? 128.365 40.878 37.71 1 14.3 157 GLU B CA 1
ATOM 3325 C C . GLU B 2 157 ? 127.735 40.117 38.875 1 16.62 157 GLU B C 1
ATOM 3326 O O . GLU B 2 157 ? 127.667 40.642 39.986 1 15.62 157 GLU B O 1
ATOM 3332 N N . ASP B 2 158 ? 127.279 38.888 38.642 1 15.54 158 ASP B N 1
ATOM 3333 C CA . ASP B 2 158 ? 126.636 38.143 39.721 1 14.12 158 ASP B CA 1
ATOM 3334 C C . ASP B 2 158 ? 127.129 36.72 39.967 1 15.4 158 ASP B C 1
ATOM 3335 O O . ASP B 2 158 ? 126.516 35.978 40.734 1 17.77 158 ASP B O 1
ATOM 3340 N N . GLY B 2 159 ? 128.225 36.337 39.321 1 12.85 159 GLY B N 1
ATOM 3341 C CA . GLY B 2 159 ? 128.769 35.006 39.535 1 14.08 159 GLY B CA 1
ATOM 3342 C C . GLY B 2 159 ? 128.188 33.899 38.675 1 15.63 159 GLY B C 1
ATOM 3343 O O . GLY B 2 159 ? 128.372 32.719 38.975 1 15.09 159 GLY B O 1
ATOM 3344 N N . THR B 2 160 ? 127.482 34.275 37.615 1 13.32 160 THR B N 1
ATOM 3345 C CA . THR B 2 160 ? 126.891 33.306 36.698 1 12.83 160 THR B CA 1
ATOM 3346 C C . THR B 2 160 ? 127.58 33.481 35.346 1 20.15 160 THR B C 1
ATOM 3347 O O . THR B 2 160 ? 128.401 34.38 35.183 1 21.79 160 THR B O 1
ATOM 3351 N N . ALA B 2 161 ? 127.253 32.63 34.379 1 13.62 161 ALA B N 1
ATOM 3352 C CA . ALA B 2 161 ? 127.874 32.723 33.062 1 13.11 161 ALA B CA 1
ATOM 3353 C C . ALA B 2 161 ? 127.134 33.691 32.144 1 14.75 161 ALA B C 1
ATOM 3354 O O . ALA B 2 161 ? 125.917 33.602 31.982 1 14.72 161 ALA B O 1
ATOM 3356 N N . LEU B 2 162 ? 127.875 34.616 31.542 1 13.26 162 LEU B N 1
ATOM 3357 C CA . LEU B 2 162 ? 127.282 35.586 30.629 1 12.69 162 LEU B CA 1
ATOM 3358 C C . LEU B 2 162 ? 126.474 34.874 29.545 1 14.41 162 LEU B C 1
ATOM 3359 O O . LEU B 2 162 ? 125.373 35.302 29.195 1 14.45 162 LEU B O 1
ATOM 3364 N N . GLY B 2 163 ? 127.031 33.783 29.027 1 13.92 163 GLY B N 1
ATOM 3365 C CA . GLY B 2 163 ? 126.374 33.026 27.975 1 12.45 163 GLY B CA 1
ATOM 3366 C C . GLY B 2 163 ? 125.014 32.45 28.326 1 15.2 163 GLY B C 1
ATOM 3367 O O . GLY B 2 163 ? 124.247 32.09 27.43 1 13.49 163 GLY B O 1
ATOM 3368 N N . ASN B 2 164 ? 124.711 32.355 29.618 1 12.03 164 ASN B N 1
ATOM 3369 C CA . ASN B 2 164 ? 123.426 31.817 30.055 1 12.28 164 ASN B CA 1
ATOM 3370 C C . ASN B 2 164 ? 122.402 32.901 30.36 1 13.59 164 ASN B C 1
ATOM 3371 O O . ASN B 2 164 ? 121.282 32.603 30.77 1 14.08 164 ASN B O 1
ATOM 3376 N N . ALA B 2 165 ? 122.785 34.158 30.164 1 13.42 165 ALA B N 1
ATOM 3377 C CA . ALA B 2 165 ? 121.866 35.261 30.412 1 14.02 165 ALA B CA 1
ATOM 3378 C C . ALA B 2 165 ? 120.713 35.19 29.41 1 15.44 165 ALA B C 1
ATOM 3379 O O . ALA B 2 165 ? 119.717 35.897 29.549 1 14.75 165 ALA B O 1
ATOM 3381 N N . LEU B 2 166 ? 120.849 34.33 28.403 1 13.13 166 LEU B N 1
ATOM 3382 C CA . LEU B 2 166 ? 119.809 34.183 27.39 1 12.69 166 LEU B CA 1
ATOM 3383 C C . LEU B 2 166 ? 118.541 33.55 27.962 1 14.71 166 LEU B C 1
ATOM 3384 O O . LEU B 2 166 ? 117.511 33.495 27.289 1 13.45 166 LEU B O 1
ATOM 3389 N N . ILE B 2 167 ? 118.614 33.068 29.2 1 12.21 167 ILE B N 1
ATOM 3390 C CA . ILE B 2 167 ? 117.443 32.477 29.84 1 12.68 167 ILE B CA 1
ATOM 3391 C C . ILE B 2 167 ? 116.476 33.605 30.222 1 13.54 167 ILE B C 1
ATOM 3392 O O . ILE B 2 167 ? 115.314 33.361 30.547 1 14.48 167 ILE B O 1
ATOM 3397 N N . TYR B 2 168 ? 116.966 34.843 30.174 1 13.28 168 TYR B N 1
ATOM 3398 C CA . TYR B 2 168 ? 116.149 36.018 30.49 1 12.43 168 TYR B CA 1
ATOM 3399 C C . TYR B 2 168 ? 115.703 36.668 29.179 1 13.15 168 TYR B C 1
ATOM 3400 O O . TYR B 2 168 ? 116.342 36.478 28.143 1 14.39 168 TYR B O 1
ATOM 3409 N N . PRO B 2 169 ? 114.602 37.44 29.205 1 13.33 169 PRO B N 1
ATOM 3410 C CA . PRO B 2 169 ? 114.119 38.1 27.984 1 12.82 169 PRO B CA 1
ATOM 3411 C C . PRO B 2 169 ? 115.262 38.897 27.357 1 14.8 169 PRO B C 1
ATOM 3412 O O . PRO B 2 169 ? 115.891 39.72 28.025 1 13.74 169 PRO B O 1
ATOM 3416 N N . HIS B 2 170 ? 115.525 38.668 26.075 1 12.38 170 HIS B N 1
ATOM 3417 C CA . HIS B 2 170 ? 116.629 39.357 25.423 1 13.32 170 HIS B CA 1
ATOM 3418 C C . HIS B 2 170 ? 116.515 39.359 23.909 1 13.64 170 HIS B C 1
ATOM 3419 O O . HIS B 2 170 ? 115.697 38.654 23.322 1 13.17 170 HIS B O 1
ATOM 3426 N N . GLN B 2 171 ? 117.383 40.153 23.296 1 12.52 171 GLN B N 1
ATOM 3427 C CA . GLN B 2 171 ? 117.515 40.231 21.85 1 12.5 171 GLN B CA 1
ATOM 3428 C C . GLN B 2 171 ? 118.975 40.583 21.647 1 14.59 171 GLN B C 1
ATOM 3429 O O . GLN B 2 171 ? 119.709 40.789 22.615 1 15.09 171 GLN B O 1
ATOM 3435 N N . TRP B 2 172 ? 119.407 40.625 20.397 1 12.9 172 TRP B N 1
ATOM 3436 C CA . TRP B 2 172 ? 120.776 41.006 20.104 1 13.33 172 TRP B CA 1
ATOM 3437 C C . TRP B 2 172 ? 120.719 42.117 19.081 1 16.01 172 TRP B C 1
ATOM 3438 O O . TRP B 2 172 ? 119.781 42.193 18.287 1 15.41 172 TRP B O 1
ATOM 3449 N N . VAL B 2 173 ? 121.712 42.993 19.119 1 13.85 173 VAL B N 1
ATOM 3450 C CA . VAL B 2 173 ? 121.823 44.019 18.104 1 13.09 173 VAL B CA 1
ATOM 3451 C C . VAL B 2 173 ? 123.103 43.584 17.398 1 13.99 173 VAL B C 1
ATOM 3452 O O . VAL B 2 173 ? 124.209 43.806 17.891 1 14.61 173 VAL B O 1
ATOM 3456 N N . ASN B 2 174 ? 122.93 42.898 16.275 1 13.81 174 ASN B N 1
ATOM 3457 C CA . ASN B 2 174 ? 124.039 42.409 15.462 1 13.25 174 ASN B CA 1
ATOM 3458 C C . ASN B 2 174 ? 124.029 43.396 14.301 1 13.74 174 ASN B C 1
ATOM 3459 O O . ASN B 2 174 ? 123.133 43.366 13.462 1 15.21 174 ASN B O 1
ATOM 3464 N N . LEU B 2 175 ? 125.022 44.279 14.273 1 13.84 175 LEU B N 1
ATOM 3465 C CA . LEU B 2 175 ? 125.085 45.341 13.275 1 15.14 175 LEU B CA 1
ATOM 3466 C C . LEU B 2 175 ? 124.771 44.993 11.823 1 16.72 175 LEU B C 1
ATOM 3467 O O . LEU B 2 175 ? 124.158 45.796 11.12 1 16.04 175 LEU B O 1
ATOM 3472 N N . ARG B 2 176 ? 125.166 43.811 11.367 1 13.6 176 ARG B N 1
ATOM 3473 C CA . ARG B 2 176 ? 124.881 43.427 9.985 1 14.05 176 ARG B CA 1
ATOM 3474 C C . ARG B 2 176 ? 123.395 43.136 9.78 1 16.2 176 ARG B C 1
ATOM 3475 O O . ARG B 2 176 ? 122.908 43.125 8.65 1 17.27 176 ARG B O 1
ATOM 3483 N N . THR B 2 177 ? 122.679 42.916 10.88 1 13.58 177 TH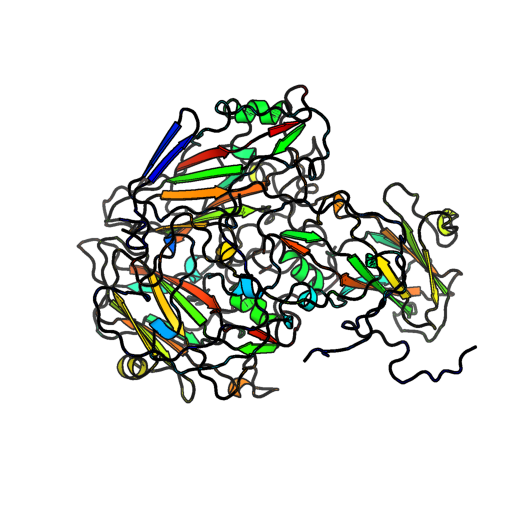R B N 1
ATOM 3484 C CA . THR B 2 177 ? 121.261 42.56 10.83 1 14.61 177 THR B CA 1
ATOM 3485 C C . THR B 2 177 ? 120.256 43.613 11.279 1 17.12 177 THR B C 1
ATOM 3486 O O . THR B 2 177 ? 119.265 43.869 10.594 1 16.9 177 THR B O 1
ATOM 3490 N N . ASN B 2 178 ? 120.494 44.198 12.446 1 13.33 178 ASN B N 1
ATOM 3491 C CA . ASN B 2 178 ? 119.562 45.174 12.992 1 14.16 178 ASN B CA 1
ATOM 3492 C C . ASN B 2 178 ? 120.271 46.286 13.746 1 17.77 178 ASN B C 1
ATOM 3493 O O . ASN B 2 178 ? 121.45 46.166 14.078 1 17.32 178 ASN B O 1
ATOM 3498 N N . ASN B 2 179 ? 119.551 47.372 14.01 1 13.97 179 ASN B N 1
ATOM 3499 C CA . ASN B 2 179 ? 120.129 48.5 14.726 1 14.88 179 ASN B CA 1
ATOM 3500 C C . ASN B 2 179 ? 119.353 48.82 15.994 1 16.69 179 ASN B C 1
ATOM 3501 O O . ASN B 2 179 ? 119.57 49.86 16.617 1 15.45 179 ASN B O 1
ATOM 3506 N N . SER B 2 180 ? 118.443 47.931 16.376 1 14.42 180 SER B N 1
ATOM 3507 C CA . SER B 2 180 ? 117.655 48.156 17.578 1 13.79 180 SER B CA 1
ATOM 3508 C C . SER B 2 180 ? 117.078 46.87 18.141 1 14.76 180 SER B C 1
ATOM 3509 O O . SER B 2 180 ? 116.944 45.869 17.436 1 13.95 180 SER B O 1
ATOM 3512 N N . ALA B 2 181 ? 116.748 46.915 19.427 1 13.04 181 ALA B N 1
ATOM 3513 C CA . ALA B 2 181 ? 116.155 45.787 20.129 1 14.27 181 ALA B CA 1
ATOM 3514 C C . ALA B 2 181 ? 114.965 46.352 20.892 1 16.46 181 ALA B C 1
ATOM 3515 O O . ALA B 2 181 ? 115.033 47.465 21.416 1 15.2 181 ALA B O 1
ATOM 3517 N N . THR B 2 182 ? 113.876 45.596 20.946 1 12.76 182 THR B N 1
ATOM 3518 C CA . THR B 2 182 ? 112.682 46.044 21.65 1 12.54 182 THR B CA 1
ATOM 3519 C C . THR B 2 182 ? 112.17 44.931 22.553 1 15.64 182 THR B C 1
ATOM 3520 O O . THR B 2 182 ? 111.969 43.799 22.109 1 14.1 182 THR B O 1
ATOM 3524 N N . LEU B 2 183 ? 111.965 45.263 23.822 1 11.63 183 LEU B N 1
ATOM 3525 C CA . LEU B 2 183 ? 111.487 44.297 24.799 1 13.79 183 LEU B CA 1
ATOM 3526 C C . LEU B 2 183 ? 110.317 44.849 25.604 1 17.18 183 LEU B C 1
ATOM 3527 O O . LEU B 2 183 ? 110.391 45.956 26.137 1 17.55 183 LEU B O 1
ATOM 3532 N N . VAL B 2 184 ? 109.239 44.076 25.682 1 12.06 184 VAL B N 1
ATOM 3533 C CA . VAL B 2 184 ? 108.074 44.456 26.474 1 11.85 184 VAL B CA 1
ATOM 3534 C C . VAL B 2 184 ? 108.214 43.603 27.732 1 14.06 184 VAL B C 1
ATOM 3535 O O . VAL B 2 184 ? 108.381 42.385 27.645 1 14.61 184 VAL B O 1
ATOM 3539 N N . LEU B 2 185 ? 108.16 44.237 28.898 1 12.96 185 LEU B N 1
ATOM 3540 C CA . LEU B 2 185 ? 108.336 43.514 30.152 1 12.36 185 LEU B CA 1
ATOM 3541 C C . LEU B 2 185 ? 107.178 43.662 31.125 1 13.41 185 LEU B C 1
ATOM 3542 O O . LEU B 2 185 ? 106.726 44.774 31.401 1 14.32 185 LEU B O 1
ATOM 3547 N N . PRO B 2 186 ? 106.682 42.537 31.661 1 13.47 186 PRO B N 1
ATOM 3548 C CA . PRO B 2 186 ? 105.577 42.603 32.619 1 12.03 186 PRO B CA 1
ATOM 3549 C C . PRO B 2 186 ? 106.191 42.838 33.996 1 15.58 186 PRO B C 1
ATOM 3550 O O . PRO B 2 186 ? 107.401 42.686 34.172 1 12.97 186 PRO B O 1
ATOM 3554 N N . TYR B 2 187 ? 105.373 43.217 34.967 1 12.68 187 TYR B N 1
ATOM 3555 C CA . TYR B 2 187 ? 105.879 43.408 36.317 1 12.66 187 TYR B CA 1
ATOM 3556 C C . TYR B 2 187 ? 106.196 42.019 36.864 1 14.24 187 TYR B C 1
ATOM 3557 O O . TYR B 2 187 ? 105.408 41.09 36.688 1 14.05 187 TYR B O 1
ATOM 3566 N N . VAL B 2 188 ? 107.353 41.869 37.5 1 13.63 188 VAL B N 1
ATOM 3567 C CA . VAL B 2 188 ? 107.717 40.591 38.1 1 13.56 188 VAL B CA 1
ATOM 3568 C C . VAL B 2 188 ? 108.202 40.851 39.52 1 13.75 188 VAL B C 1
ATOM 3569 O O . VAL B 2 188 ? 109.015 41.745 39.755 1 14.08 188 VAL B O 1
ATOM 3573 N N . ASN B 2 189 ? 107.681 40.078 40.466 1 12.48 189 ASN B N 1
ATOM 3574 C CA . ASN B 2 189 ? 108.06 40.213 41.869 1 12.42 189 ASN B CA 1
ATOM 3575 C C . ASN B 2 189 ? 107.334 39.115 42.64 1 14.03 189 ASN B C 1
ATOM 3576 O O . ASN B 2 189 ? 106.41 38.49 42.117 1 13.95 189 ASN B O 1
ATOM 3581 N N . ALA B 2 190 ? 107.761 38.877 43.876 1 12.4 190 ALA B N 1
ATOM 3582 C CA . ALA B 2 190 ? 107.131 37.869 44.723 1 12.67 190 ALA B CA 1
ATOM 3583 C C . ALA B 2 190 ? 106.022 38.541 45.533 1 15.3 190 ALA B C 1
ATOM 3584 O O . ALA B 2 190 ? 105.443 37.933 46.435 1 15.81 190 ALA B O 1
ATOM 3586 N N . LEU B 2 191 ? 105.741 39.798 45.194 1 12.81 191 LEU B N 1
ATOM 3587 C CA . LEU B 2 191 ? 104.726 40.611 45.868 1 12.9 191 LEU B CA 1
ATOM 3588 C C . LEU B 2 191 ? 103.85 41.321 44.835 1 14.41 191 LEU B C 1
ATOM 3589 O O . LEU B 2 191 ? 104.26 41.508 43.691 1 14.33 191 LEU B O 1
ATOM 3594 N N . PRO B 2 192 ? 102.635 41.741 45.232 1 13.82 192 PRO B N 1
ATOM 3595 C CA . PRO B 2 192 ? 101.707 42.439 44.331 1 13.09 192 PRO B CA 1
ATOM 3596 C C . PRO B 2 192 ? 102.253 43.802 43.89 1 14.78 192 PRO B C 1
ATOM 3597 O O . PRO B 2 192 ? 102.057 44.221 42.748 1 13.63 192 PRO B O 1
ATOM 3601 N N . MET B 2 193 ? 102.913 44.489 44.821 1 12.28 193 MET B N 1
ATOM 3602 C CA . MET B 2 193 ? 103.511 45.806 44.584 1 11.55 193 MET B CA 1
ATOM 3603 C C . MET B 2 193 ? 104.729 45.905 45.496 1 14.9 193 MET B C 1
ATOM 3604 O O . MET B 2 193 ? 104.904 45.077 46.387 1 15.49 193 MET B O 1
ATOM 3609 N N . ASP B 2 194 ? 105.56 46.922 45.295 1 12.37 194 ASP B N 1
ATOM 3610 C CA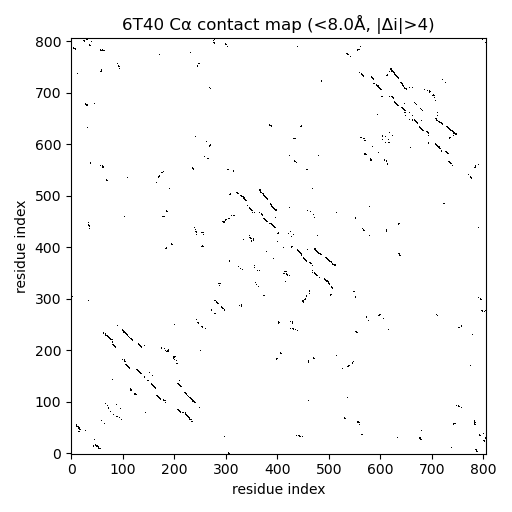 . ASP B 2 194 ? 106.751 47.074 46.127 1 13.68 194 ASP B CA 1
ATOM 3611 C C . ASP B 2 194 ? 107.221 48.523 46.062 1 15.43 194 ASP B C 1
ATOM 3612 O O . ASP B 2 194 ? 106.656 49.337 45.328 1 13.73 194 ASP B O 1
ATOM 3617 N N . SER B 2 195 ? 108.256 48.842 46.83 1 13.79 195 SER B N 1
ATOM 3618 C CA . SER B 2 195 ? 108.796 50.196 46.844 1 14.29 195 SER B CA 1
ATOM 3619 C C . SER B 2 195 ? 109.73 50.437 45.671 1 17.09 195 SER B C 1
ATOM 3620 O O . SER B 2 195 ? 110.665 49.669 45.443 1 16.99 195 SER B O 1
ATOM 3623 N N . GLY B 2 196 ? 109.481 51.518 44.94 1 16.39 196 GLY B N 1
ATOM 3624 C CA . GLY B 2 196 ? 110.319 51.849 43.804 1 17.05 196 GLY B CA 1
ATOM 3625 C C . GLY B 2 196 ? 111.633 52.5 44.199 1 18.45 196 GLY B C 1
ATOM 3626 O O . GLY B 2 196 ? 112.471 52.769 43.339 1 19.26 196 GLY B O 1
ATOM 3627 N N . ILE B 2 197 ? 111.826 52.765 45.489 1 15.17 197 ILE B N 1
ATOM 3628 C CA . ILE B 2 197 ? 113.074 53.381 45.937 1 15.23 197 ILE B CA 1
ATOM 3629 C C . ILE B 2 197 ? 113.924 52.438 46.783 1 20.13 197 ILE B C 1
ATOM 3630 O O . ILE B 2 197 ? 114.94 52.843 47.347 1 21.77 197 ILE B O 1
ATOM 3635 N N . ARG B 2 198 ? 113.517 51.178 46.874 1 12.88 198 ARG B N 1
ATOM 3636 C CA . ARG B 2 198 ? 114.276 50.217 47.667 1 14.52 198 ARG B CA 1
ATOM 3637 C C . ARG B 2 198 ? 114.537 48.923 46.91 1 16.7 198 ARG B C 1
ATOM 3638 O O . ARG B 2 198 ? 115.384 48.123 47.307 1 15.69 198 ARG B O 1
ATOM 3646 N N . HIS B 2 199 ? 113.829 48.735 45.804 1 14.27 199 HIS B N 1
ATOM 3647 C CA . HIS B 2 199 ? 113.943 47.5 45.042 1 13.61 199 HIS B CA 1
ATOM 3648 C C . HIS B 2 199 ? 113.844 47.724 43.536 1 14.14 199 HIS B C 1
ATOM 3649 O O . HIS B 2 199 ? 112.93 48.393 43.061 1 16.35 199 HIS B O 1
ATOM 3656 N N . ASN B 2 200 ? 114.79 47.164 42.789 1 11.98 200 ASN B N 1
ATOM 3657 C CA . ASN B 2 200 ? 114.759 47.272 41.336 1 11.57 200 ASN B CA 1
ATOM 3658 C C . ASN B 2 200 ? 114.389 45.899 40.79 1 13.38 200 ASN B C 1
ATOM 3659 O O . ASN B 2 200 ? 115.141 44.934 40.926 1 15.88 200 ASN B O 1
ATOM 3664 N N . ASN B 2 201 ? 113.212 45.822 40.181 1 13.26 201 ASN B N 1
ATOM 3665 C CA . ASN B 2 201 ? 112.698 44.564 39.659 1 13.39 201 ASN B CA 1
ATOM 3666 C C . ASN B 2 201 ? 113.433 44.027 38.441 1 14.64 201 ASN B C 1
ATOM 3667 O O . ASN B 2 201 ? 113.59 42.813 38.296 1 15.06 201 ASN B O 1
ATOM 3672 N N . TRP B 2 202 ? 113.879 44.928 37.573 1 13.34 202 TRP B N 1
ATOM 3673 C CA . TRP B 2 202 ? 114.589 44.543 36.357 1 14.01 202 TRP B CA 1
ATOM 3674 C C . TRP B 2 202 ? 115.866 45.341 36.167 1 15.89 202 TRP B C 1
ATOM 3675 O O . TRP B 2 202 ? 115.994 46.462 36.655 1 14.47 202 TRP B O 1
ATOM 3686 N N . THR B 2 203 ? 116.801 44.757 35.429 1 13.42 203 THR B N 1
ATOM 3687 C CA . THR B 2 203 ? 118.042 45.433 35.096 1 11.42 203 THR B CA 1
ATOM 3688 C C . THR B 2 203 ? 118.251 45.244 33.603 1 16.08 203 THR B C 1
ATOM 3689 O O . THR B 2 203 ? 118.23 44.119 33.101 1 14.43 203 THR B O 1
ATOM 3693 N N . LEU B 2 204 ? 118.418 46.353 32.891 1 12.59 204 LEU B N 1
ATOM 3694 C CA . LEU B 2 204 ? 118.653 46.307 31.456 1 12.24 204 LEU B CA 1
ATOM 3695 C C . LEU B 2 204 ? 120.157 46.342 31.227 1 13.95 204 LEU B C 1
ATOM 3696 O O . LEU B 2 204 ? 120.835 47.253 31.696 1 15.58 204 LEU B O 1
ATOM 3701 N N . SER B 2 205 ? 120.674 45.346 30.517 1 12.55 205 SER B N 1
ATOM 3702 C CA . SER B 2 205 ? 122.1 45.286 30.221 1 12.44 205 SER B CA 1
ATOM 3703 C C . SER B 2 205 ? 122.322 45.282 28.717 1 14.54 205 SER B C 1
ATOM 3704 O O . SER B 2 205 ? 121.573 44.652 27.972 1 14.95 205 SER B O 1
ATOM 3707 N N . VAL B 2 206 ? 123.346 46.004 28.279 1 12.28 206 VAL B N 1
ATOM 3708 C CA . VAL B 2 206 ? 123.72 46.05 26.869 1 11.85 206 VAL B CA 1
ATOM 3709 C C . VAL B 2 206 ? 125.195 45.679 26.934 1 16.16 206 VAL B C 1
ATOM 3710 O O . VAL B 2 206 ? 126.023 46.457 27.407 1 14.03 206 VAL B O 1
ATOM 3714 N N . ILE B 2 207 ? 125.511 44.475 26.471 1 14.43 207 ILE B N 1
ATOM 3715 C CA . ILE B 2 207 ? 126.867 43.954 26.554 1 12.5 207 ILE B CA 1
ATOM 3716 C C . ILE B 2 207 ? 127.464 43.542 25.22 1 12.83 207 ILE B C 1
ATOM 3717 O O . ILE B 2 207 ? 126.886 42.735 24.496 1 13.73 207 ILE B O 1
ATOM 3722 N N . PRO B 2 208 ? 128.642 44.086 24.88 1 13.08 208 PRO B N 1
ATOM 3723 C CA . PRO B 2 208 ? 129.266 43.717 23.61 1 13.48 208 PRO B CA 1
ATOM 3724 C C . PRO B 2 208 ? 129.909 42.338 23.738 1 17.46 208 PRO B C 1
ATOM 3725 O O . PRO B 2 208 ? 130.771 42.125 24.59 1 18.75 208 PRO B O 1
ATOM 3729 N N . ILE B 2 209 ? 129.471 41.394 22.915 1 14.43 209 ILE B N 1
ATOM 3730 C CA . ILE B 2 209 ? 130.05 40.059 22.954 1 12.73 209 ILE B CA 1
ATOM 3731 C C . ILE B 2 209 ? 130.976 39.897 21.754 1 15.66 209 ILE B C 1
ATOM 3732 O O . ILE B 2 209 ? 131.918 39.108 21.783 1 17.93 209 ILE B O 1
ATOM 3737 N N . VAL B 2 210 ? 130.703 40.659 20.7 1 13.62 210 VAL B N 1
ATOM 3738 C CA . VAL B 2 210 ? 131.562 40.677 19.521 1 12.35 210 VAL B CA 1
ATOM 3739 C C . VAL B 2 210 ? 131.944 42.152 19.42 1 15.18 210 VAL B C 1
ATOM 3740 O O . VAL B 2 210 ? 131.095 43.008 19.171 1 14.79 210 VAL B O 1
ATOM 3744 N N . PRO B 2 211 ? 133.228 42.47 19.641 1 16.64 211 PRO B N 1
ATOM 3745 C CA . PRO B 2 211 ? 133.718 43.851 19.587 1 16.39 211 PRO B CA 1
ATOM 3746 C C . PRO B 2 211 ? 133.434 44.616 18.305 1 17.37 211 PRO B C 1
ATOM 3747 O O . PRO B 2 211 ? 133.358 44.043 17.219 1 15.68 211 PRO B O 1
ATOM 3751 N N . LEU B 2 212 ? 133.276 45.927 18.454 1 15.74 212 LEU B N 1
ATOM 3752 C CA . LEU B 2 212 ? 133.011 46.802 17.325 1 14.2 212 LEU B CA 1
ATOM 3753 C C . LEU B 2 212 ? 134.263 46.954 16.466 1 16.51 212 LEU B C 1
ATOM 3754 O O . LEU B 2 212 ? 135.316 47.362 16.952 1 16.26 212 LEU B O 1
ATOM 3759 N N . GLU B 2 213 ? 134.143 46.605 15.19 1 14.47 213 GLU B N 1
ATOM 3760 C CA . GLU B 2 213 ? 135.244 46.731 14.243 1 13.73 213 GLU B CA 1
ATOM 3761 C C . GLU B 2 213 ? 134.654 47.313 12.974 1 15.53 213 GLU B C 1
ATOM 3762 O O . GLU B 2 213 ? 133.442 47.272 12.776 1 16.11 213 GLU B O 1
ATOM 3768 N N . TYR B 2 214 ? 135.503 47.854 12.109 1 14.76 214 TYR B N 1
ATOM 3769 C CA . TYR B 2 214 ? 135.003 48.466 10.89 1 16.38 214 TYR B CA 1
ATOM 3770 C C . TYR B 2 214 ? 136.085 48.691 9.854 1 17.85 214 TYR B C 1
ATOM 3771 O O . TYR B 2 214 ? 137.277 48.638 10.162 1 16.39 214 TYR B O 1
ATOM 3780 N N . ALA B 2 215 ? 135.656 48.932 8.62 1 17.5 215 ALA B N 1
ATOM 3781 C CA . ALA B 2 215 ? 136.584 49.202 7.536 1 17.89 215 ALA B CA 1
ATOM 3782 C C . ALA B 2 215 ? 137.378 50.429 7.97 1 19.29 215 ALA B C 1
ATOM 3783 O O . ALA B 2 215 ? 136.821 51.365 8.55 1 17.98 215 ALA B O 1
ATOM 3785 N N . ALA B 2 216 ? 138.678 50.419 7.702 1 18.57 216 ALA B N 1
ATOM 3786 C CA . ALA B 2 216 ? 139.545 51.525 8.09 1 19.52 216 ALA B CA 1
ATOM 3787 C C . ALA B 2 216 ? 139.039 52.875 7.587 1 18.52 216 ALA B C 1
ATOM 3788 O O . ALA B 2 216 ? 138.755 53.036 6.402 1 19.81 216 ALA B O 1
ATOM 3790 N N . GLY B 2 217 ? 138.926 53.84 8.496 1 18.42 217 GLY B N 1
ATOM 3791 C CA . GLY B 2 217 ? 138.472 55.168 8.114 1 18.5 217 GLY B CA 1
ATOM 3792 C C . GLY B 2 217 ? 137 55.461 8.342 1 19.67 217 GLY B C 1
ATOM 3793 O O . GLY B 2 217 ? 136.562 56.602 8.182 1 18.17 217 GLY B O 1
ATOM 3794 N N . ALA B 2 218 ? 136.227 54.443 8.706 1 16.46 218 ALA B N 1
ATOM 3795 C CA . ALA B 2 218 ? 134.799 54.629 8.951 1 16.82 218 ALA B CA 1
ATOM 3796 C C . ALA B 2 218 ? 134.584 55.389 10.256 1 18.64 218 ALA B C 1
ATOM 3797 O O . ALA B 2 218 ? 135.504 55.521 11.064 1 17.99 218 ALA B O 1
ATOM 3799 N N . THR B 2 219 ? 133.371 55.896 10.457 1 15.91 219 THR B N 1
ATOM 3800 C CA . THR B 2 219 ? 133.049 56.621 11.683 1 15.18 219 THR B CA 1
ATOM 3801 C C . THR B 2 219 ? 133.383 55.723 12.872 1 15.79 219 THR B C 1
ATOM 3802 O O . THR B 2 219 ? 132.965 54.568 12.921 1 16.4 219 THR B O 1
ATOM 3806 N N . THR B 2 220 ? 134.135 56.256 13.829 1 13.74 220 THR B N 1
ATOM 3807 C CA . THR B 2 220 ? 134.538 55.483 15.001 1 16.27 220 THR B CA 1
ATOM 3808 C C . THR B 2 220 ? 133.662 55.738 16.224 1 19.88 220 THR B C 1
ATOM 3809 O O . THR B 2 220 ? 133.66 54.944 17.165 1 18.81 220 THR B O 1
ATOM 3813 N N . TYR B 2 221 ? 132.928 56.847 16.204 1 16.8 221 TYR B N 1
ATOM 3814 C CA . TYR B 2 221 ? 132.072 57.246 17.319 1 13.88 221 TYR B CA 1
ATOM 3815 C C . TYR B 2 221 ? 130.664 56.676 17.163 1 16.39 221 TYR B C 1
ATOM 3816 O O . TYR B 2 221 ? 129.828 57.24 16.454 1 14.92 221 TYR B O 1
ATOM 3825 N N . VAL B 2 222 ? 130.405 55.568 17.849 1 14.59 222 VAL B N 1
ATOM 3826 C CA . VAL B 2 222 ? 129.122 54.878 17.761 1 13.06 222 VAL B CA 1
ATOM 3827 C C . VAL B 2 222 ? 128.408 54.807 19.107 1 14.09 222 VAL B C 1
ATOM 3828 O O . VAL B 2 222 ? 128.781 54.025 19.981 1 15.97 222 VAL B O 1
ATOM 3832 N N . PRO B 2 223 ? 127.369 55.631 19.289 1 12.55 223 PRO B N 1
ATOM 3833 C CA . PRO B 2 223 ? 126.62 55.638 20.549 1 13.83 223 PRO B CA 1
ATOM 3834 C C . PRO B 2 223 ? 125.581 54.529 20.651 1 16.54 223 PRO B C 1
ATOM 3835 O O . PRO B 2 223 ? 125.174 53.933 19.652 1 16.93 223 PRO B O 1
ATOM 3839 N N . ILE B 2 224 ? 125.165 54.269 21.883 1 13.23 224 ILE B N 1
ATOM 3840 C CA . ILE B 2 224 ? 124.128 53.294 22.186 1 12.64 224 ILE B CA 1
ATOM 3841 C C . ILE B 2 224 ? 123.138 54.124 22.99 1 14.72 224 ILE B C 1
ATOM 3842 O O . ILE B 2 224 ? 123.523 54.809 23.94 1 14.71 224 ILE B O 1
ATOM 3847 N N . THR B 2 225 ? 121.87 54.083 22.604 1 12.86 225 THR B N 1
ATOM 3848 C CA . THR B 2 225 ? 120.859 54.868 23.295 1 12.36 225 THR B CA 1
ATOM 3849 C C . THR B 2 225 ? 119.721 53.992 23.783 1 15.51 225 THR B C 1
ATOM 3850 O O . THR B 2 225 ? 119.278 53.077 23.088 1 14.85 225 THR B O 1
ATOM 3854 N N . VAL B 2 226 ? 119.259 54.278 24.993 1 13.25 226 VAL B N 1
ATOM 3855 C CA . VAL B 2 226 ? 118.176 53.521 25.598 1 12.85 226 VAL B CA 1
ATOM 3856 C C . VAL B 2 226 ? 116.968 54.419 25.823 1 15.02 226 VAL B C 1
ATOM 3857 O O . VAL B 2 226 ? 117.085 55.51 26.383 1 14.65 226 VAL B O 1
ATOM 3861 N N . THR B 2 227 ? 115.812 53.951 25.37 1 13.14 227 THR B N 1
ATOM 3862 C CA . THR B 2 227 ? 114.561 54.681 25.515 1 13.25 227 THR B CA 1
ATOM 3863 C C . THR B 2 227 ? 113.61 53.704 26.19 1 15.68 227 THR B C 1
ATOM 3864 O O . THR B 2 227 ? 113.37 52.607 25.686 1 15.13 227 THR B O 1
ATOM 3868 N N . ILE B 2 228 ? 113.08 54.109 27.337 1 14.13 228 ILE B N 1
ATOM 3869 C CA . ILE B 2 228 ? 112.221 53.239 28.127 1 12.44 228 ILE B CA 1
ATOM 3870 C C . ILE B 2 228 ? 110.895 53.869 28.51 1 14.4 228 ILE B C 1
ATOM 3871 O O . ILE B 2 228 ? 110.837 55.032 28.906 1 12.88 228 ILE B O 1
ATOM 3876 N N . ALA B 2 229 ? 109.831 53.083 28.404 1 12.61 229 ALA B N 1
ATOM 3877 C CA . ALA B 2 229 ? 108.507 53.564 28.749 1 14.53 229 ALA B CA 1
ATOM 3878 C C . ALA B 2 229 ? 107.826 52.709 29.804 1 16.89 229 ALA B C 1
ATOM 3879 O O . ALA B 2 229 ? 107.751 51.486 29.673 1 14.42 229 ALA B O 1
ATOM 3881 N N . PRO B 2 230 ? 107.359 53.34 30.89 1 14.11 230 PRO B N 1
ATOM 3882 C CA . PRO B 2 230 ? 106.666 52.578 31.928 1 12.9 230 PRO B CA 1
ATOM 3883 C C . PRO B 2 230 ? 105.357 52.181 31.239 1 16.19 230 PRO B C 1
ATOM 3884 O O . PRO B 2 230 ? 104.896 52.889 30.341 1 14.74 230 PRO B O 1
ATOM 3888 N N . MET B 2 231 ? 104.76 51.065 31.637 1 13.43 231 MET B N 1
ATOM 3889 C CA . MET B 2 231 ? 103.507 50.645 31.023 1 14.89 231 MET B CA 1
ATOM 3890 C C . MET B 2 231 ? 102.612 49.977 32.06 1 18.64 231 MET B C 1
ATOM 3891 O O . MET B 2 231 ? 103.08 49.174 32.867 1 20.43 231 MET B O 1
ATOM 3896 N N . CYS B 2 232 ? 101.33 50.335 32.046 1 14.13 232 CYS B N 1
ATOM 3897 C CA . CYS B 2 232 ? 100.352 49.773 32.975 1 15.12 232 CYS B CA 1
ATOM 3898 C C . CYS B 2 232 ? 100.83 49.923 34.419 1 19.69 232 CYS B C 1
ATOM 3899 O O . CYS B 2 232 ? 101.044 48.938 35.125 1 19.67 232 CYS B O 1
ATOM 3902 N N . THR B 2 233 ? 100.982 51.167 34.857 1 14.08 233 THR B N 1
ATOM 3903 C CA . THR B 2 233 ? 101.467 51.443 36.202 1 15.04 233 THR B CA 1
ATOM 3904 C C . THR B 2 233 ? 100.373 51.836 37.185 1 16.39 233 THR B C 1
ATOM 3905 O O . THR B 2 233 ? 99.318 52.338 36.802 1 15.43 233 THR B O 1
ATOM 3909 N N . GLU B 2 234 ? 100.63 51.585 38.462 1 13.37 234 GLU B N 1
ATOM 3910 C CA . GLU B 2 234 ? 99.7 51.978 39.507 1 13.54 234 GLU B CA 1
ATOM 3911 C C . GLU B 2 234 ? 100.505 52.196 40.778 1 14.15 234 GLU B C 1
ATOM 3912 O O . GLU B 2 234 ? 101.556 51.58 40.974 1 13.11 234 GLU B O 1
ATOM 3918 N N . TYR B 2 235 ? 100.028 53.108 41.617 1 12.17 235 TYR B N 1
ATOM 3919 C CA . TYR B 2 235 ? 100.729 53.46 42.842 1 12.28 235 TYR B CA 1
ATOM 3920 C C . TYR B 2 235 ? 99.794 53.522 44.041 1 13.86 235 TYR B C 1
ATOM 3921 O O . TYR B 2 235 ? 98.633 53.907 43.913 1 14.16 235 TYR B O 1
ATOM 3930 N N . ASN B 2 236 ? 100.319 53.156 45.208 1 13.49 236 ASN B N 1
ATOM 3931 C CA . ASN B 2 236 ? 99.553 53.178 46.452 1 12.81 236 ASN B CA 1
ATOM 3932 C C . ASN B 2 236 ? 100.414 53.751 47.574 1 13.28 236 ASN B C 1
ATOM 3933 O O . ASN B 2 236 ? 101.638 53.801 47.46 1 13.9 236 ASN B O 1
ATOM 3938 N N . GLY B 2 237 ? 99.769 54.179 48.657 1 12.93 237 GLY B N 1
ATOM 3939 C CA . GLY B 2 237 ? 100.501 54.717 49.793 1 12.14 237 GLY B CA 1
ATOM 3940 C C . GLY B 2 237 ? 101.067 56.103 49.566 1 13.01 237 GLY B C 1
ATOM 3941 O O . GLY B 2 237 ? 102.27 56.327 49.697 1 12.96 237 GLY B O 1
ATOM 3942 N N . LEU B 2 238 ? 100.186 57.04 49.238 1 13.22 238 LEU B N 1
ATOM 3943 C CA . LEU B 2 238 ? 100.578 58.418 48.981 1 13.6 238 LEU B CA 1
ATOM 3944 C C . LEU B 2 238 ? 101.06 59.149 50.234 1 15.65 238 LEU B C 1
ATOM 3945 O O . LEU B 2 238 ? 100.526 58.963 51.328 1 14.6 238 LEU B O 1
ATOM 3950 N N . ARG B 2 239 ? 102.078 59.984 50.056 1 12.94 239 ARG B N 1
ATOM 3951 C CA . ARG B 2 239 ? 102.648 60.785 51.135 1 13.21 239 ARG B CA 1
ATOM 3952 C C . ARG B 2 239 ? 103.551 61.825 50.476 1 15.76 239 ARG B C 1
ATOM 3953 O O . ARG B 2 239 ? 103.409 62.1 49.286 1 18.29 239 ARG B O 1
ATOM 3961 N N . ALA B 2 240 ? 104.466 62.41 51.243 1 13.57 240 ALA B N 1
ATOM 3962 C CA . ALA B 2 240 ? 105.39 63.393 50.685 1 16.93 240 ALA B CA 1
ATOM 3963 C C . ALA B 2 240 ? 106.392 62.643 49.807 1 17.86 240 ALA B C 1
ATOM 3964 O O . ALA B 2 240 ? 106.504 61.42 49.894 1 18.47 240 ALA B O 1
ATOM 3966 N N . ALA B 2 241 ? 107.119 63.37 48.965 1 15.32 241 ALA B N 1
ATOM 3967 C CA . ALA B 2 241 ? 108.104 62.743 48.086 1 13.92 241 ALA B CA 1
ATOM 3968 C C . ALA B 2 241 ? 109.294 62.198 48.873 1 16.81 241 ALA B C 1
ATOM 3969 O O . ALA B 2 241 ? 109.827 62.868 49.757 1 16.12 241 ALA B O 1
ATOM 3971 N N . VAL B 2 242 ? 109.702 60.977 48.544 1 14.32 242 VAL B N 1
ATOM 3972 C CA . VAL B 2 242 ? 110.839 60.34 49.197 1 14.79 242 VAL B CA 1
ATOM 3973 C C . VAL B 2 242 ? 111.678 59.608 48.152 1 19.24 242 VAL B C 1
ATOM 3974 O O . VAL B 2 242 ? 111.144 58.845 47.35 1 17.38 242 VAL B O 1
ATOM 3978 N N . THR B 2 243 ? 112.984 59.86 48.149 1 17.35 243 THR B N 1
ATOM 3979 C CA . THR B 2 243 ? 113.894 59.185 47.223 1 17.4 243 THR B CA 1
ATOM 3980 C C . THR B 2 243 ? 114.82 58.306 48.063 1 20.11 243 THR B C 1
ATOM 3981 O O . THR B 2 243 ? 114.939 58.509 49.272 1 21.48 243 THR B O 1
ATOM 3985 N N . GLN B 2 244 ? 115.472 57.331 47.439 1 19.94 244 GLN B N 1
ATOM 3986 C CA . GLN B 2 244 ? 116.358 56.447 48.191 1 22.61 244 GLN B CA 1
ATOM 3987 C C . GLN B 2 244 ? 117.56 57.197 48.759 1 41.01 244 GLN B C 1
ATOM 3988 O O . GLN B 2 244 ? 117.849 58.306 48.264 1 42.79 244 GLN B O 1
ATOM 3995 N N . GLY C 3 1 ? 95.283 -3.3 70.494 1 29.48 1 GLY C N 1
ATOM 3996 C CA . GLY C 3 1 ? 96.067 -2.808 69.335 1 22.43 1 GLY C CA 1
ATOM 3997 C C . GLY C 3 1 ? 96.072 -3.791 68.18 1 21.97 1 GLY C C 1
ATOM 3998 O O . GLY C 3 1 ? 96.002 -5.004 68.379 1 22.03 1 GLY C O 1
ATOM 3999 N N . ILE C 3 2 ? 96.144 -3.264 66.964 1 19.37 2 ILE C N 1
ATOM 4000 C CA . ILE C 3 2 ? 96.18 -4.1 65.772 1 17.49 2 ILE C CA 1
ATOM 4001 C C . ILE C 3 2 ? 97.555 -4.752 65.706 1 17.29 2 ILE C C 1
ATOM 4002 O O . ILE C 3 2 ? 98.574 -4.071 65.828 1 17.58 2 ILE C O 1
ATOM 4007 N N . PRO C 3 3 ? 97.608 -6.08 65.528 1 17.08 3 PRO C N 1
ATOM 4008 C CA . PRO C 3 3 ? 98.915 -6.74 65.454 1 16.18 3 PRO C CA 1
ATOM 4009 C C . PRO C 3 3 ? 99.687 -6.247 64.231 1 18.29 3 PRO C C 1
ATOM 4010 O O . PRO C 3 3 ? 99.131 -6.149 63.136 1 18 3 PRO C O 1
ATOM 4014 N N . THR C 3 4 ? 100.962 -5.927 64.423 1 14.72 4 THR C N 1
ATOM 4015 C CA . THR C 3 4 ? 101.798 -5.457 63.327 1 13.2 4 THR C CA 1
ATOM 4016 C C . THR C 3 4 ? 103.173 -6.107 63.407 1 15.33 4 THR C C 1
ATOM 4017 O O . THR C 3 4 ? 103.564 -6.641 64.445 1 16.69 4 THR C O 1
ATOM 4021 N N . LEU C 3 5 ? 103.899 -6.061 62.3 1 14.56 5 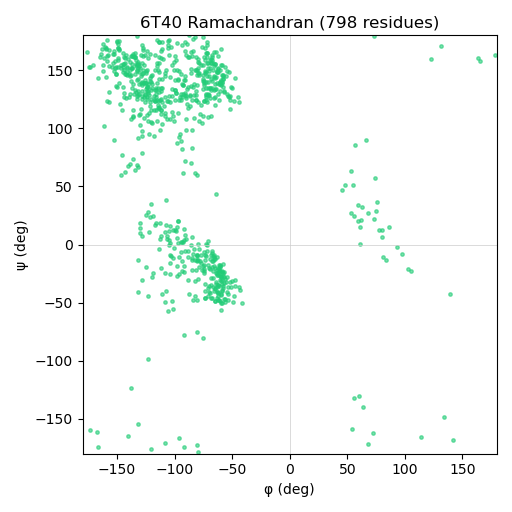LEU C N 1
ATOM 4022 C CA . LEU C 3 5 ? 105.242 -6.614 62.243 1 15.75 5 LEU C CA 1
ATOM 4023 C C . LEU C 3 5 ? 106.085 -5.579 61.51 1 16.81 5 LEU C C 1
ATOM 4024 O O . LEU C 3 5 ? 105.901 -5.378 60.31 1 18.3 5 LEU C O 1
ATOM 4029 N N . TYR C 3 6 ? 106.99 -4.898 62.211 1 14.46 6 TYR C N 1
ATOM 4030 C CA . TYR C 3 6 ? 107.785 -3.903 61.508 1 13.08 6 TYR C CA 1
ATOM 4031 C C . TYR C 3 6 ? 108.921 -4.565 60.74 1 16.22 6 TYR C C 1
ATOM 4032 O O . TYR C 3 6 ? 109.467 -5.595 61.142 1 15.09 6 TYR C O 1
ATOM 4041 N N . THR C 3 7 ? 109.253 -3.959 59.609 1 14.31 7 THR C N 1
ATOM 4042 C CA . THR C 3 7 ? 110.219 -4.519 58.675 1 13.78 7 THR C CA 1
ATOM 4043 C C . THR C 3 7 ? 111.539 -3.787 58.473 1 15.09 7 THR C C 1
ATOM 4044 O O . THR C 3 7 ? 111.751 -2.696 59.003 1 16.01 7 THR C O 1
ATOM 4048 N N . PRO C 3 8 ? 112.456 -4.399 57.699 1 15.89 8 PRO C N 1
ATOM 4049 C CA . PRO C 3 8 ? 113.748 -3.768 57.427 1 16.04 8 PRO C CA 1
ATOM 4050 C C . PRO C 3 8 ? 113.457 -2.418 56.78 1 17.02 8 PRO C C 1
ATOM 4051 O O . PRO C 3 8 ? 112.488 -2.28 56.024 1 15.81 8 PRO C O 1
ATOM 4055 N N . GLY C 3 9 ? 114.292 -1.431 57.075 1 14.22 9 GLY C N 1
ATOM 4056 C CA . GLY C 3 9 ? 114.08 -0.1 56.544 1 13.02 9 GLY C CA 1
ATOM 4057 C C . GLY C 3 9 ? 113.48 0.779 57.63 1 15.24 9 GLY C C 1
ATOM 4058 O O . GLY C 3 9 ? 113.564 2.005 57.568 1 15.44 9 GLY C O 1
ATOM 4059 N N . SER C 3 10 ? 112.875 0.153 58.637 1 13.62 10 SER C N 1
ATOM 4060 C CA . SER C 3 10 ? 112.267 0.908 59.73 1 12.96 10 SER C CA 1
ATOM 4061 C C . SER C 3 10 ? 113.276 1.828 60.406 1 16.58 10 SER C C 1
ATOM 4062 O O . SER C 3 10 ? 114.386 1.41 60.74 1 14.72 10 SER C O 1
ATOM 4065 N N . GLY C 3 11 ? 112.879 3.084 60.591 1 14.32 11 GLY C N 1
ATOM 4066 C CA . GLY C 3 11 ? 113.734 4.06 61.241 1 13.92 11 GLY C CA 1
ATOM 4067 C C . GLY C 3 11 ? 114.757 4.731 60.345 1 15.8 11 GLY C C 1
ATOM 4068 O O . GLY C 3 11 ? 115.358 5.735 60.732 1 15.58 11 GLY C O 1
ATOM 4069 N N . GLN C 3 12 ? 114.959 4.194 59.147 1 12.41 12 GLN C N 1
ATOM 4070 C CA . GLN C 3 12 ? 115.945 4.766 58.237 1 12.97 12 GLN C CA 1
ATOM 4071 C C . GLN C 3 12 ? 115.494 6.109 57.68 1 14.7 12 GLN C C 1
ATOM 4072 O O . GLN C 3 12 ? 114.302 6.412 57.625 1 13.11 12 GLN C O 1
ATOM 4078 N N . PHE C 3 13 ? 116.47 6.904 57.261 1 12.73 13 PHE C N 1
ATOM 4079 C CA . PHE C 3 13 ? 116.221 8.212 56.679 1 11.78 13 PHE C CA 1
ATOM 4080 C C . PHE C 3 13 ? 116.75 8.198 55.247 1 14.14 13 PHE C C 1
ATOM 4081 O O . PHE C 3 13 ? 117.935 8.425 55.006 1 13.56 13 PHE C O 1
ATOM 4089 N N . LEU C 3 14 ? 115.864 7.876 54.306 1 13.24 14 LEU C N 1
ATOM 4090 C CA . LEU C 3 14 ? 116.199 7.862 52.882 1 13.3 14 LEU C CA 1
ATOM 4091 C C . LEU C 3 14 ? 115.889 9.287 52.426 1 14.24 14 LEU C C 1
ATOM 4092 O O . LEU C 3 14 ? 114.753 9.741 52.554 1 14.41 14 LEU C O 1
ATOM 4097 N N . THR C 3 15 ? 116.888 9.996 51.905 1 13.36 15 THR C N 1
ATOM 4098 C CA . THR C 3 15 ? 116.682 11.385 51.504 1 12.51 15 THR C CA 1
ATOM 4099 C C . THR C 3 15 ? 115.627 11.582 50.427 1 15.24 15 THR C C 1
ATOM 4100 O O . THR C 3 15 ? 115.055 12.665 50.304 1 15.27 15 THR C O 1
ATOM 4104 N N . THR C 3 16 ? 115.365 10.537 49.652 1 13.72 16 THR C N 1
ATOM 4105 C CA . THR C 3 16 ? 114.363 10.618 48.6 1 14.74 16 THR C CA 1
ATOM 4106 C C . THR C 3 16 ? 113.034 10.001 49.034 1 17.71 16 THR C C 1
ATOM 4107 O O . THR C 3 16 ? 112.155 9.785 48.198 1 16.95 16 THR C O 1
ATOM 4111 N N . ASP C 3 17 ? 112.874 9.716 50.328 1 14.24 17 ASP C N 1
ATOM 4112 C CA . ASP C 3 17 ? 111.618 9.124 50.784 1 14.19 17 ASP C CA 1
ATOM 4113 C C . ASP C 3 17 ? 110.477 10.111 50.591 1 20.41 17 ASP C C 1
ATOM 4114 O O . ASP C 3 17 ? 110.701 11.301 50.359 1 17.24 17 ASP C O 1
ATOM 4119 N N . ASP C 3 18 ? 109.249 9.619 50.677 1 16.47 18 ASP C N 1
ATOM 4120 C CA . ASP C 3 18 ? 108.103 10.482 50.458 1 16.13 18 ASP C CA 1
ATOM 4121 C C . ASP C 3 18 ? 106.921 10.104 51.339 1 17.7 18 ASP C C 1
ATOM 4122 O O . ASP C 3 18 ? 105.955 9.493 50.881 1 19.09 18 ASP C O 1
ATOM 4127 N N . PHE C 3 19 ? 107.008 10.482 52.609 1 14.38 19 PHE C N 1
ATOM 4128 C CA . PHE C 3 19 ? 105.959 10.185 53.577 1 15.87 19 PHE C CA 1
ATOM 4129 C C . PHE C 3 19 ? 105.253 11.458 54.022 1 19.64 19 PHE C C 1
ATOM 4130 O O . PHE C 3 19 ? 105.729 12.568 53.778 1 18.43 19 PHE C O 1
ATOM 4138 N N . GLN C 3 20 ? 104.111 11.279 54.675 1 16.46 20 GLN C N 1
ATOM 4139 C CA . GLN C 3 20 ? 103.349 12.393 55.225 1 15.94 20 GLN C CA 1
ATOM 4140 C C . GLN C 3 20 ? 103.881 12.533 56.643 1 16.3 20 GLN C C 1
ATOM 4141 O O . GLN C 3 20 ? 104.208 11.532 57.278 1 18.98 20 GLN C O 1
ATOM 4147 N N . THR C 3 21 ? 103.97 13.756 57.149 1 13.77 21 THR C N 1
ATOM 4148 C CA . THR C 3 21 ? 104.466 13.957 58.505 1 14.31 21 THR C CA 1
ATOM 4149 C C . THR C 3 21 ? 103.731 15.101 59.189 1 16.17 21 THR C C 1
ATOM 4150 O O . THR C 3 21 ? 103.197 15.989 58.528 1 15.49 21 THR C O 1
ATOM 4154 N N . PRO C 3 22 ? 103.69 15.089 60.53 1 16.27 22 PRO C N 1
ATOM 4155 C CA . PRO C 3 22 ? 103.001 16.163 61.249 1 14.22 22 PRO C CA 1
ATOM 4156 C C . PRO C 3 22 ? 103.585 17.528 60.911 1 18.76 22 PRO C C 1
ATOM 4157 O O . PRO C 3 22 ? 104.796 17.675 60.731 1 15.57 22 PRO C O 1
ATOM 4161 N N . CYS C 3 23 ? 102.712 18.522 60.816 1 15.53 23 CYS C N 1
ATOM 4162 C CA . CYS C 3 23 ? 103.136 19.875 60.497 1 15.86 23 CYS C CA 1
ATOM 4163 C C . CYS C 3 23 ? 103.404 20.656 61.778 1 16.48 23 CYS C C 1
ATOM 4164 O O . CYS C 3 23 ? 102.685 20.517 62.766 1 17.32 23 CYS C O 1
ATOM 4167 N N . MET C 3 24 ? 104.446 21.475 61.756 1 14.23 24 MET C N 1
ATOM 4168 C CA . MET C 3 24 ? 104.798 22.284 62.912 1 13.95 24 MET C CA 1
ATOM 4169 C C . MET C 3 24 ? 103.688 23.293 63.226 1 19.29 24 MET C C 1
ATOM 4170 O O . MET C 3 24 ? 103.463 23.638 64.387 1 17.44 24 MET C O 1
ATOM 4175 N N . LEU C 3 25 ? 103 23.757 62.185 1 14.68 25 LEU C N 1
ATOM 4176 C CA . LEU C 3 25 ? 101.916 24.735 62.323 1 16.11 25 LEU C CA 1
ATOM 4177 C C . LEU C 3 25 ? 100.694 24.175 61.599 1 18.96 25 LEU C C 1
ATOM 4178 O O . LEU C 3 25 ? 100.374 24.589 60.484 1 17.64 25 LEU C O 1
ATOM 4183 N N . PRO C 3 26 ? 99.981 23.238 62.24 1 18.7 26 PRO C N 1
ATOM 4184 C CA . PRO C 3 26 ? 98.794 22.602 61.658 1 17.35 26 PRO C CA 1
ATOM 4185 C C . PRO C 3 26 ? 97.66 23.493 61.164 1 18.28 26 PRO C C 1
ATOM 4186 O O . PRO C 3 26 ? 96.935 23.108 60.248 1 21.2 26 PRO C O 1
ATOM 4190 N N . LYS C 3 27 ? 97.5 24.677 61.746 1 15.44 27 LYS C N 1
ATOM 4191 C CA . LYS C 3 27 ? 96.415 25.555 61.323 1 14.75 27 LYS C CA 1
ATOM 4192 C C . LYS C 3 27 ? 96.861 26.758 60.499 1 18.18 27 LYS C C 1
ATOM 4193 O O . LYS C 3 27 ? 96.056 27.628 60.169 1 17.52 27 LYS C O 1
ATOM 4199 N N . PHE C 3 28 ? 98.141 26.787 60.146 1 16.4 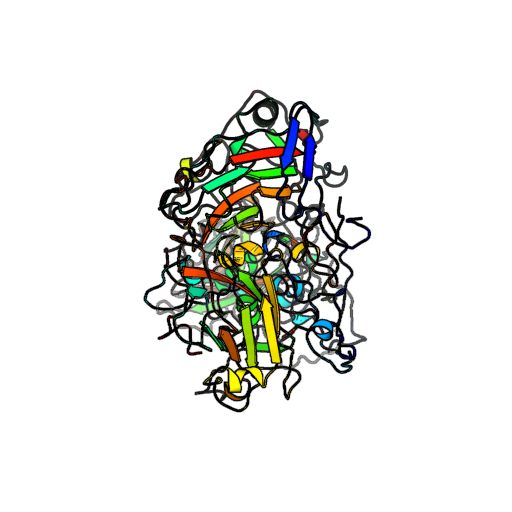28 PHE C N 1
ATOM 4200 C CA . PHE C 3 28 ? 98.701 27.886 59.364 1 15.42 28 PHE C CA 1
ATOM 4201 C C . PHE C 3 28 ? 98.037 28.013 57.995 1 15.48 28 PHE C C 1
ATOM 4202 O O . PHE C 3 28 ? 97.783 27.016 57.32 1 14.57 28 PHE C O 1
ATOM 4210 N N . GLN C 3 29 ? 97.774 29.252 57.589 1 13.51 29 GLN C N 1
ATOM 4211 C CA . GLN C 3 29 ? 97.147 29.539 56.304 1 13.9 29 GLN C CA 1
ATOM 4212 C C . GLN C 3 29 ? 98.067 30.475 55.52 1 14.11 29 GLN C C 1
ATOM 4213 O O . GLN C 3 29 ? 98.181 31.662 55.825 1 14.79 29 GLN C O 1
ATOM 4219 N N . PRO C 3 30 ? 98.744 29.938 54.494 1 14.2 30 PRO C N 1
ATOM 4220 C CA . PRO C 3 30 ? 99.674 30.7 53.656 1 13.89 30 PRO C CA 1
ATOM 4221 C C . PRO C 3 30 ? 99.079 31.855 52.87 1 14.73 30 PRO C C 1
ATOM 4222 O O . PRO C 3 30 ? 97.865 31.946 52.68 1 14.16 30 PRO C O 1
ATOM 4226 N N . THR C 3 31 ? 99.954 32.747 52.423 1 13.36 31 THR C N 1
ATOM 4227 C CA . THR C 3 31 ? 99.535 33.889 51.628 1 13.51 31 THR C CA 1
ATOM 4228 C C . THR C 3 31 ? 98.981 33.336 50.323 1 15.06 31 THR C C 1
ATOM 4229 O O . THR C 3 31 ? 99.328 32.229 49.908 1 15.31 31 THR C O 1
ATOM 4233 N N . PRO C 3 32 ? 98.104 34.094 49.657 1 15.78 32 PRO C N 1
ATOM 4234 C CA . PRO C 3 32 ? 97.559 33.584 48.399 1 17.92 32 PRO C CA 1
ATOM 4235 C C . PRO C 3 32 ? 98.601 33.509 47.291 1 19.26 32 PRO C C 1
ATOM 4236 O O . PRO C 3 32 ? 99.618 34.209 47.322 1 15.17 32 PRO C O 1
ATOM 4240 N N . VAL C 3 33 ? 98.353 32.634 46.325 1 15.63 33 VAL C N 1
ATOM 4241 C CA . VAL C 3 33 ? 99.238 32.505 45.178 1 14.81 33 VAL C CA 1
ATOM 4242 C C . VAL C 3 33 ? 98.808 33.649 44.271 1 16.87 33 VAL C C 1
ATOM 4243 O O . VAL C 3 33 ? 97.631 33.764 43.935 1 19.07 33 VAL C O 1
ATOM 4247 N N . ILE C 3 34 ? 99.739 34.516 43.894 1 15.89 34 ILE C N 1
ATOM 4248 C CA . ILE C 3 34 ? 99.372 35.62 43.023 1 16.48 34 ILE C CA 1
ATOM 4249 C C . ILE C 3 34 ? 99.878 35.363 41.618 1 18.41 34 ILE C C 1
ATOM 4250 O O . ILE C 3 34 ? 100.655 34.438 41.381 1 16.39 34 ILE C O 1
ATOM 4255 N N . ASP C 3 35 ? 99.419 36.186 40.687 1 17.75 35 ASP C N 1
ATOM 4256 C CA . ASP C 3 35 ? 99.818 36.063 39.299 1 19.5 35 ASP C CA 1
ATOM 4257 C C . ASP C 3 35 ? 101.233 36.594 39.102 1 22.2 35 ASP C C 1
ATOM 4258 O O . ASP C 3 35 ? 101.477 37.793 39.233 1 26.91 35 ASP C O 1
ATOM 4263 N N . ILE C 3 36 ? 102.166 35.689 38.819 1 16.09 36 ILE C N 1
ATOM 4264 C CA . ILE C 3 36 ? 103.556 36.061 38.574 1 13.99 36 ILE C CA 1
ATOM 4265 C C . ILE C 3 36 ? 103.923 35.47 37.218 1 13.97 36 ILE C C 1
ATOM 4266 O O . ILE C 3 36 ? 103.695 34.287 36.97 1 15.53 36 ILE C O 1
ATOM 4271 N N . PRO C 3 37 ? 104.483 36.287 36.316 1 14.74 37 PRO C N 1
ATOM 4272 C CA . PRO C 3 37 ? 104.86 35.773 34.995 1 13.97 37 PRO C CA 1
ATOM 4273 C C . PRO C 3 37 ? 106.011 34.772 35.091 1 16.96 37 PRO C C 1
ATOM 4274 O O . PRO C 3 37 ? 106.724 34.727 36.094 1 15.08 37 PRO C O 1
ATOM 4278 N N . GLY C 3 38 ? 106.174 33.968 34.044 1 14.65 38 GLY C N 1
ATOM 4279 C CA . GLY C 3 38 ? 107.275 33.022 33.987 1 13.74 38 GLY C CA 1
ATOM 4280 C C . GLY C 3 38 ? 107.246 31.752 34.812 1 13.78 38 GLY C C 1
ATOM 4281 O O . GLY C 3 38 ? 108.307 31.242 35.179 1 13.81 38 GLY C O 1
ATOM 4282 N N . GLU C 3 39 ? 106.067 31.218 35.107 1 13.37 39 GLU C N 1
ATOM 4283 C CA . GLU C 3 39 ? 106.035 29.987 35.884 1 14.29 39 GLU C CA 1
ATOM 4284 C C . GLU C 3 39 ? 106.667 28.852 35.088 1 17.6 39 GLU C C 1
ATOM 4285 O O . GLU C 3 39 ? 106.446 28.723 33.886 1 16.69 39 GLU C O 1
ATOM 4291 N N . VAL C 3 40 ? 107.463 28.039 35.771 1 13.84 40 VAL C N 1
ATOM 4292 C CA . VAL C 3 40 ? 108.119 26.896 35.153 1 14.59 40 VAL C CA 1
ATOM 4293 C C . VAL C 3 40 ? 107.69 25.663 35.944 1 14.97 40 VAL C C 1
ATOM 4294 O O . VAL C 3 40 ? 107.648 25.691 37.173 1 16.92 40 VAL C O 1
ATOM 4298 N N . LYS C 3 41 ? 107.348 24.589 35.243 1 13.52 41 LYS C N 1
ATOM 4299 C CA . LYS C 3 41 ? 106.917 23.369 35.918 1 13.74 41 LYS C CA 1
ATOM 4300 C C . LYS C 3 41 ? 107.913 22.232 35.771 1 15.05 41 LYS C C 1
ATOM 4301 O O . LYS C 3 41 ? 107.91 21.285 36.557 1 14.99 41 LYS C O 1
ATOM 4307 N N . ASN C 3 42 ? 108.777 22.338 34.771 1 14.17 42 ASN C N 1
ATOM 4308 C CA . ASN C 3 42 ? 109.735 21.282 34.494 1 13.79 42 ASN C CA 1
ATOM 4309 C C . ASN C 3 42 ? 110.988 21.914 33.895 1 16.12 42 ASN C C 1
ATOM 4310 O O . ASN C 3 42 ? 110.893 22.783 33.028 1 14.46 42 ASN C O 1
ATOM 4315 N N . PHE C 3 43 ? 112.161 21.487 34.349 1 14.07 43 PHE C N 1
ATOM 4316 C CA . PHE C 3 43 ? 113.388 22.07 33.828 1 13.45 43 PHE C CA 1
ATOM 4317 C C . PHE C 3 43 ? 113.684 21.753 32.368 1 14.95 43 PHE C C 1
ATOM 4318 O O . PHE C 3 43 ? 114.632 22.289 31.798 1 14.81 43 PHE C O 1
ATOM 4326 N N . LEU C 3 44 ? 112.876 20.894 31.752 1 14.49 44 LEU C N 1
ATOM 4327 C CA . LEU C 3 44 ? 113.072 20.618 30.332 1 14.89 44 LEU C CA 1
ATOM 4328 C C . LEU C 3 44 ? 112.737 21.91 29.589 1 17.44 44 LEU C C 1
ATOM 4329 O O . LEU C 3 44 ? 113.19 22.132 28.467 1 17.32 44 LEU C O 1
ATOM 4334 N N . GLU C 3 45 ? 111.937 22.762 30.224 1 14.06 45 GLU C N 1
ATOM 4335 C CA . GLU C 3 45 ? 111.555 24.04 29.627 1 15.51 45 GLU C CA 1
ATOM 4336 C C . GLU C 3 45 ? 112.77 24.956 29.55 1 18.58 45 GLU C C 1
ATOM 4337 O O . GLU C 3 45 ? 112.864 25.808 28.668 1 19.85 45 GLU C O 1
ATOM 4343 N N . VAL C 3 46 ? 113.7 24.775 30.483 1 13.54 46 VAL C N 1
ATOM 4344 C CA . VAL C 3 46 ? 114.905 25.593 30.534 1 14.13 46 VAL C CA 1
ATOM 4345 C C . VAL C 3 46 ? 116.003 25.115 29.583 1 15.23 46 VAL C C 1
ATOM 4346 O O . VAL C 3 46 ? 116.618 25.928 28.892 1 15.48 46 VAL C O 1
ATOM 4350 N N . VAL C 3 47 ? 116.252 23.808 29.536 1 13.84 47 VAL C N 1
ATOM 4351 C CA . VAL C 3 47 ? 117.301 23.301 28.656 1 12.95 47 VAL C CA 1
ATOM 4352 C C . VAL C 3 47 ? 116.962 23.461 27.177 1 12.88 47 VAL C C 1
ATOM 4353 O O . VAL C 3 47 ? 117.838 23.334 26.322 1 14.28 47 VAL C O 1
ATOM 4357 N N . GLN C 3 48 ? 115.697 23.742 26.871 1 11.99 48 GLN C N 1
ATOM 4358 C CA . GLN C 3 48 ? 115.301 23.946 25.479 1 13.49 48 GLN C CA 1
ATOM 4359 C C . GLN C 3 48 ? 115.596 25.379 25.04 1 13.94 48 GLN C C 1
ATOM 4360 O O . GLN C 3 48 ? 115.399 25.736 23.878 1 13.47 48 GLN C O 1
ATOM 4366 N N . VAL C 3 49 ? 116.071 26.199 25.975 1 12.11 49 VAL C N 1
ATOM 4367 C CA . VAL C 3 49 ? 116.43 27.582 25.667 1 12.26 49 VAL C CA 1
ATOM 4368 C C . VAL C 3 49 ? 117.906 27.603 25.269 1 13.63 49 VAL C C 1
ATOM 4369 O O . VAL C 3 49 ? 118.754 27.052 25.972 1 14.21 49 VAL C O 1
ATOM 4373 N N . GLU C 3 50 ? 118.21 28.232 24.14 1 12.9 50 GLU C N 1
ATOM 4374 C CA . GLU C 3 50 ? 119.587 28.316 23.664 1 13.12 50 GLU C CA 1
ATOM 4375 C C . GLU C 3 50 ? 120.466 29.184 24.557 1 15.27 50 GLU C C 1
ATOM 4376 O O . GLU C 3 50 ? 120.025 30.214 25.059 1 14.96 50 GLU C O 1
ATOM 4382 N N . SER C 3 51 ? 121.708 28.75 24.757 1 12.58 51 SER C N 1
ATOM 4383 C CA . SER C 3 51 ? 122.682 29.51 25.536 1 11.88 51 SER C CA 1
ATOM 4384 C C . SER C 3 51 ? 124.021 29.366 24.811 1 14.36 51 SER C C 1
ATOM 4385 O O . SER C 3 51 ? 124.204 28.44 24.019 1 13.07 51 SER C O 1
ATOM 4388 N N . LEU C 3 52 ? 124.949 30.283 25.067 1 12.86 52 LEU C N 1
ATOM 4389 C CA . LEU C 3 52 ? 126.245 30.266 24.39 1 12.99 52 LEU C CA 1
ATOM 4390 C C . LEU C 3 52 ? 127.225 29.197 24.844 1 17.04 52 LEU C C 1
ATOM 4391 O O . LEU C 3 52 ? 127.392 28.951 26.038 1 15.8 52 LEU C O 1
ATOM 4396 N N . VAL C 3 53 ? 127.885 28.579 23.871 1 14.51 53 VAL C N 1
ATOM 4397 C CA . VAL C 3 53 ? 128.887 27.558 24.14 1 12.61 53 VAL C CA 1
ATOM 4398 C C . VAL C 3 53 ? 130.239 28.269 24.286 1 15.49 53 VAL C C 1
ATOM 4399 O O . VAL C 3 53 ? 130.575 29.138 23.483 1 15 53 VAL C O 1
ATOM 4403 N N . GLU C 3 54 ? 130.995 27.91 25.322 1 13.75 54 GLU C N 1
ATOM 4404 C CA . GLU C 3 54 ? 132.315 28.499 25.578 1 14.17 54 GLU C CA 1
ATOM 4405 C C . GLU C 3 54 ? 133.274 27.731 24.666 1 17.03 54 GLU C C 1
ATOM 4406 O O . GLU C 3 54 ? 134.215 27.078 25.116 1 15.21 54 GLU C O 1
ATOM 4412 N N . ILE C 3 55 ? 133.01 27.847 23.37 1 14.49 55 ILE C N 1
ATOM 4413 C CA . ILE C 3 55 ? 133.727 27.138 22.319 1 13.44 55 ILE C CA 1
ATOM 4414 C C . ILE C 3 55 ? 135.211 27.43 22.089 1 15.71 55 ILE C C 1
ATOM 4415 O O . ILE C 3 55 ? 135.975 26.517 21.78 1 15.51 55 ILE C O 1
ATOM 4420 N N . ASN C 3 56 ? 135.63 28.683 22.224 1 13.62 56 ASN C N 1
ATOM 4421 C CA . ASN C 3 56 ? 137.036 29.005 22.006 1 14.65 56 ASN C CA 1
ATOM 4422 C C . ASN C 3 56 ? 137.783 28.948 23.334 1 16.19 56 ASN C C 1
ATOM 4423 O O . ASN C 3 56 ? 138.337 29.945 23.801 1 15.18 56 ASN C O 1
ATOM 4428 N N . ASN C 3 57 ? 137.79 27.762 23.936 1 14.56 57 ASN C N 1
ATOM 4429 C CA . ASN C 3 57 ? 138.442 27.556 25.222 1 16.08 57 ASN C CA 1
ATOM 4430 C C . ASN C 3 57 ? 139.925 27.245 25.062 1 16.51 57 ASN C C 1
ATOM 4431 O O . ASN C 3 57 ? 140.371 26.12 25.294 1 17.35 57 ASN C O 1
ATOM 4436 N N . VAL C 3 58 ? 140.68 28.26 24.654 1 14.38 58 VAL C N 1
ATOM 4437 C CA . VAL C 3 58 ? 142.116 28.125 24.462 1 15.54 58 VAL C CA 1
ATOM 4438 C C . VAL C 3 58 ? 142.843 29.159 25.312 1 21.93 58 VAL C C 1
ATOM 4439 O O . VAL C 3 58 ? 142.258 30.158 25.732 1 17.91 58 VAL C O 1
ATOM 4443 N N . GLU C 3 59 ? 144.123 28.909 25.559 1 21.52 59 GLU C N 1
ATOM 4444 C CA . GLU C 3 59 ? 144.953 29.782 26.383 1 25.49 59 GLU C CA 1
ATOM 4445 C C . GLU C 3 59 ? 144.866 31.269 26.038 1 24.13 59 GLU C C 1
ATOM 4446 O O . GLU C 3 59 ? 144.772 32.112 26.929 1 33.16 59 GLU C O 1
ATOM 4452 N N . SER C 3 60 ? 144.894 31.586 24.749 1 23.32 60 SER C N 1
ATOM 4453 C CA . SER C 3 60 ? 144.854 32.974 24.299 1 31.67 60 SER C CA 1
ATOM 4454 C C . SER C 3 60 ? 143.507 33.685 24.435 1 37.13 60 SER C C 1
ATOM 4455 O O . SER C 3 60 ? 143.431 34.9 24.257 1 33.88 60 SER C O 1
ATOM 4458 N N . ALA C 3 61 ? 142.45 32.944 24.749 1 22.4 61 ALA C N 1
ATOM 4459 C CA . ALA C 3 61 ? 141.127 33.548 24.885 1 18.44 61 ALA C CA 1
ATOM 4460 C C . ALA C 3 61 ? 140.695 33.668 26.34 1 18.8 61 ALA C C 1
ATOM 4461 O O . ALA C 3 61 ? 140.645 32.677 27.069 1 19.31 61 ALA C O 1
ATOM 4463 N N . GLU C 3 62 ? 140.378 34.887 26.761 1 16.9 62 GLU C N 1
ATOM 4464 C CA . GLU C 3 62 ? 139.946 35.12 28.13 1 18.31 62 GLU C CA 1
ATOM 4465 C C . GLU C 3 62 ? 138.563 35.749 28.184 1 19.01 62 GLU C C 1
ATOM 4466 O O . GLU C 3 62 ? 138.225 36.609 27.371 1 17.56 62 GLU C O 1
ATOM 4472 N N . GLY C 3 63 ? 137.766 35.306 29.148 1 16.82 63 GLY C N 1
ATOM 4473 C CA . GLY C 3 63 ? 136.433 35.85 29.317 1 18.01 63 GLY C CA 1
ATOM 4474 C C . GLY C 3 63 ? 135.519 35.781 28.11 1 16.81 63 GLY C C 1
ATOM 4475 O O . GLY C 3 63 ? 135.392 34.742 27.461 1 14.35 63 GLY C O 1
ATOM 4476 N N . VAL C 3 64 ? 134.88 36.907 27.813 1 15.33 64 VAL C N 1
ATOM 4477 C CA . VAL C 3 64 ? 133.932 37.006 26.711 1 14.86 64 VAL C CA 1
ATOM 4478 C C . VAL C 3 64 ? 134.467 36.506 25.367 1 16.42 64 VAL C C 1
ATOM 4479 O O . VAL C 3 64 ? 133.712 35.979 24.551 1 15.32 64 VAL C O 1
ATOM 4483 N N . ALA C 3 65 ? 135.767 36.659 25.14 1 15.33 65 ALA C N 1
ATOM 4484 C CA . ALA C 3 65 ? 136.374 36.215 23.888 1 15.19 65 ALA C CA 1
ATOM 4485 C C . ALA C 3 65 ? 136.225 34.709 23.668 1 18.08 65 ALA C C 1
ATOM 4486 O O . ALA C 3 65 ? 136.288 34.234 22.535 1 17.15 65 ALA C O 1
ATOM 4488 N N . ARG C 3 66 ? 136.022 33.96 24.747 1 14.11 66 ARG C N 1
ATOM 4489 C CA . ARG C 3 66 ? 135.889 32.509 24.646 1 14.65 66 ARG C CA 1
ATOM 4490 C C . ARG C 3 66 ? 134.601 32.052 23.957 1 15 66 ARG C C 1
ATOM 4491 O O . ARG C 3 66 ? 134.47 30.885 23.588 1 15.96 66 ARG C O 1
ATOM 4499 N N . TYR C 3 67 ? 133.656 32.967 23.772 1 12.75 67 TYR C N 1
ATOM 4500 C CA . TYR C 3 67 ? 132.4 32.62 23.106 1 14.15 67 TYR C CA 1
ATOM 4501 C C . TYR C 3 67 ? 132.486 32.791 21.592 1 17.09 67 TYR C C 1
ATOM 4502 O O . TYR C 3 67 ? 131.603 32.35 20.859 1 16.57 67 TYR C O 1
ATOM 4511 N N . ARG C 3 68 ? 133.553 33.422 21.122 1 13.47 68 ARG C N 1
ATOM 4512 C CA . ARG C 3 68 ? 133.687 33.685 19.695 1 13.29 68 ARG C CA 1
ATOM 4513 C C . ARG C 3 68 ? 134.501 32.687 18.883 1 16.42 68 ARG C C 1
ATOM 4514 O O . ARG C 3 68 ? 135.658 32.413 19.198 1 17.03 68 ARG C O 1
ATOM 4522 N N . ILE C 3 69 ? 133.883 32.145 17.837 1 13.88 69 ILE C N 1
ATOM 4523 C CA . ILE C 3 69 ? 134.573 31.231 16.932 1 13.88 69 ILE C CA 1
ATOM 4524 C C . ILE C 3 69 ? 135.244 32.153 15.917 1 16.04 69 ILE C C 1
ATOM 4525 O O . ILE C 3 69 ? 134.566 32.909 15.219 1 14.92 69 ILE C O 1
ATOM 4530 N N . PRO C 3 70 ? 136.581 32.113 15.828 1 15.18 70 PRO C N 1
ATOM 4531 C CA . PRO C 3 70 ? 137.295 32.971 14.878 1 15.95 70 PRO C CA 1
ATOM 4532 C C . PRO C 3 70 ? 137.133 32.522 13.43 1 18.02 70 PRO C C 1
ATOM 4533 O O . PRO C 3 70 ? 137.251 31.336 13.117 1 16.33 70 PRO C O 1
ATOM 4537 N N . LEU C 3 71 ? 136.865 33.482 12.554 1 14.94 71 LEU C N 1
ATOM 4538 C CA . LEU C 3 71 ? 136.723 33.216 11.129 1 15.94 71 LEU C CA 1
ATOM 4539 C C . LEU C 3 71 ? 137.639 34.234 10.454 1 19.89 71 LEU C C 1
ATOM 4540 O O . LEU C 3 71 ? 137.786 35.353 10.945 1 19.03 71 LEU C O 1
ATOM 4545 N N . ASN C 3 72 ? 138.276 33.859 9.352 1 15.21 72 ASN C N 1
ATOM 4546 C CA . ASN C 3 72 ? 139.146 34.807 8.668 1 15.68 72 ASN C CA 1
ATOM 4547 C C . ASN C 3 72 ? 139.264 34.488 7.187 1 15.63 72 ASN C C 1
ATOM 4548 O O . ASN C 3 72 ? 139.035 33.353 6.766 1 16.35 72 ASN C O 1
ATOM 4553 N N . VAL C 3 73 ? 139.603 35.501 6.395 1 14.5 73 VAL C N 1
ATOM 4554 C CA . VAL C 3 73 ? 139.759 35.315 4.959 1 13.92 73 VAL C CA 1
ATOM 4555 C C . VAL C 3 73 ? 140.878 34.304 4.731 1 16.91 73 VAL C C 1
ATOM 4556 O O . VAL C 3 73 ? 142 34.489 5.201 1 16.29 73 VAL C O 1
ATOM 4560 N N . GLN C 3 74 ? 140.56 33.236 4.009 1 13.61 74 GLN C N 1
ATOM 4561 C CA . GLN C 3 74 ? 141.514 32.167 3.731 1 14.03 74 GLN C CA 1
ATOM 4562 C C . GLN C 3 74 ? 142.306 32.387 2.448 1 16.96 74 GLN C C 1
ATOM 4563 O O . GLN C 3 74 ? 141.924 33.189 1.596 1 15.57 74 GLN C O 1
ATOM 4569 N N . ASP C 3 75 ? 143.415 31.661 2.321 1 15.28 75 ASP C N 1
ATOM 4570 C CA . ASP C 3 75 ? 144.241 31.719 1.122 1 17.93 75 ASP C CA 1
ATOM 4571 C C . ASP C 3 75 ? 144.491 30.273 0.6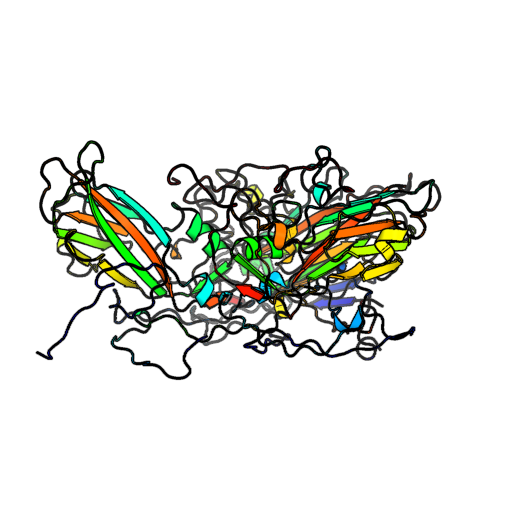86 1 21.45 75 ASP C C 1
ATOM 4572 O O . ASP C 3 75 ? 145.405 29.978 -0.083 1 19.5 75 ASP C O 1
ATOM 4577 N N . ALA C 3 76 ? 143.647 29.382 1.202 1 15.55 76 ALA C N 1
ATOM 4578 C CA . ALA C 3 76 ? 143.681 27.951 0.903 1 17.12 76 ALA C CA 1
ATOM 4579 C C . ALA C 3 76 ? 142.232 27.481 1.007 1 19.12 76 ALA C C 1
ATOM 4580 O O . ALA C 3 76 ? 141.409 28.147 1.633 1 18.71 76 ALA C O 1
ATOM 4582 N N . MET C 3 77 ? 141.91 26.339 0.412 1 16.45 77 MET C N 1
ATOM 4583 C CA . MET C 3 77 ? 140.531 25.866 0.447 1 14.88 77 MET C CA 1
ATOM 4584 C C . MET C 3 77 ? 140.243 24.707 1.395 1 20.58 77 MET C C 1
ATOM 4585 O O . MET C 3 77 ? 141.154 24.029 1.87 1 19.43 77 MET C O 1
ATOM 4590 N N . ASP C 3 78 ? 138.956 24.523 1.687 1 17.85 78 ASP C N 1
ATOM 4591 C CA . ASP C 3 78 ? 138.455 23.435 2.531 1 17.07 78 ASP C CA 1
ATOM 4592 C C . ASP C 3 78 ? 138.969 23.358 3.973 1 20.09 78 ASP C C 1
ATOM 4593 O O . ASP C 3 78 ? 138.872 22.303 4.603 1 22.15 78 ASP C O 1
ATOM 4598 N N . GLY C 3 79 ? 139.486 24.464 4.504 1 16.36 79 GLY C N 1
ATOM 4599 C CA . GLY C 3 79 ? 140.024 24.464 5.859 1 15.18 79 GLY C CA 1
ATOM 4600 C C . GLY C 3 79 ? 139.037 24.298 7.006 1 18.09 79 GLY C C 1
ATOM 4601 O O . GLY C 3 79 ? 137.854 24.601 6.873 1 16.05 79 GLY C O 1
ATOM 4602 N N . GLN C 3 80 ? 139.531 23.822 8.147 1 14.77 80 GLN C N 1
ATOM 4603 C CA . GLN C 3 80 ? 138.681 23.618 9.317 1 16.38 80 GLN C CA 1
ATOM 4604 C C . GLN C 3 80 ? 138.545 24.891 10.153 1 19.12 80 GLN C C 1
ATOM 4605 O O . GLN C 3 80 ? 139.469 25.702 10.226 1 19.52 80 GLN C O 1
ATOM 4611 N N . ILE C 3 81 ? 137.387 25.055 10.783 1 13.11 81 ILE C N 1
ATOM 4612 C CA . ILE C 3 81 ? 137.112 26.222 11.616 1 13.81 81 ILE C CA 1
ATOM 4613 C C . ILE C 3 81 ? 137.02 25.841 13.094 1 17.87 81 ILE C C 1
ATOM 4614 O O . ILE C 3 81 ? 137.535 26.551 13.957 1 15.84 81 ILE C O 1
ATOM 4619 N N . MET C 3 82 ? 136.355 24.728 13.389 1 13.77 82 MET C N 1
ATOM 4620 C CA . MET C 3 82 ? 136.238 24.278 14.773 1 15.2 82 MET C CA 1
ATOM 4621 C C . MET C 3 82 ? 135.811 22.823 14.886 1 14.65 82 MET C C 1
ATOM 4622 O O . MET C 3 82 ? 135.423 22.198 13.899 1 14.12 82 MET C O 1
ATOM 4627 N N . ALA C 3 83 ? 135.915 22.287 16.097 1 13 83 ALA C N 1
ATOM 4628 C CA . ALA C 3 83 ? 135.535 20.909 16.383 1 12.69 83 ALA C CA 1
ATOM 4629 C C . ALA C 3 83 ? 135.104 20.828 17.839 1 16.88 83 ALA C C 1
ATOM 4630 O O . ALA C 3 83 ? 135.577 21.599 18.675 1 15.39 83 ALA C O 1
ATOM 4632 N N . LEU C 3 84 ? 134.213 19.891 18.141 1 13.72 84 LEU C N 1
ATOM 4633 C CA . LEU C 3 84 ? 133.725 19.718 19.504 1 13.77 84 LEU C CA 1
ATOM 4634 C C . LEU C 3 84 ? 132.987 18.396 19.654 1 15.67 84 LEU C C 1
ATOM 4635 O O . LEU C 3 84 ? 132.304 17.963 18.729 1 15.2 84 LEU C O 1
ATOM 4640 N N . ARG C 3 85 ? 133.138 17.742 20.804 1 15.62 85 ARG C N 1
ATOM 4641 C CA . ARG C 3 85 ? 132.389 16.511 21.05 1 14.49 85 ARG C CA 1
ATOM 4642 C C . ARG C 3 85 ? 130.986 17.035 21.342 1 16.83 85 ARG C C 1
ATOM 4643 O O . ARG C 3 85 ? 130.843 18.061 22.008 1 16.79 85 ARG C O 1
ATOM 4651 N N . VAL C 3 86 ? 129.952 16.351 20.863 1 15.16 86 VAL C N 1
ATOM 4652 C CA . VAL C 3 86 ? 128.593 16.839 21.092 1 16.73 86 VAL C CA 1
ATOM 4653 C C . VAL C 3 86 ? 128.012 16.525 22.471 1 23.52 86 VAL C C 1
ATOM 4654 O O . VAL C 3 86 ? 127.001 17.109 22.863 1 22.75 86 VAL C O 1
ATOM 4658 N N . ASP C 3 87 ? 128.648 15.618 23.207 1 17.21 87 ASP C N 1
ATOM 4659 C CA . ASP C 3 87 ? 128.16 15.231 24.531 1 15.97 87 ASP C CA 1
ATOM 4660 C C . ASP C 3 87 ? 127.924 16.449 25.422 1 18.67 87 ASP C C 1
ATOM 4661 O O . ASP C 3 87 ? 128.855 17.174 25.77 1 18.23 87 ASP C O 1
ATOM 4666 N N . PRO C 3 88 ? 126.662 16.675 25.815 1 16.32 88 PRO C N 1
ATOM 4667 C CA . PRO C 3 88 ? 126.265 17.808 26.656 1 15.63 88 PRO C CA 1
ATOM 4668 C C . PRO C 3 88 ? 126.693 17.832 28.12 1 17.54 88 PRO C C 1
ATOM 4669 O O . PRO C 3 88 ? 126.717 18.899 28.731 1 19.23 88 PRO C O 1
ATOM 4673 N N . GLY C 3 89 ? 127.041 16.681 28.686 1 16.14 89 GLY C N 1
ATOM 4674 C CA . GLY C 3 89 ? 127.411 16.663 30.092 1 15.41 89 GLY C CA 1
ATOM 4675 C C . GLY C 3 89 ? 128.875 16.535 30.463 1 17.48 89 GLY C C 1
ATOM 4676 O O . GLY C 3 89 ? 129.205 16.534 31.651 1 18.2 89 GLY C O 1
ATOM 4677 N N . ILE C 3 90 ? 129.763 16.438 29.48 1 14.56 90 ILE C N 1
ATOM 4678 C CA . ILE C 3 90 ? 131.183 16.288 29.789 1 14.86 90 ILE C CA 1
ATOM 4679 C C . ILE C 3 90 ? 131.9 17.618 29.977 1 16.07 90 ILE C C 1
ATOM 4680 O O . ILE C 3 90 ? 131.416 18.667 29.549 1 16.25 90 ILE C O 1
ATOM 4685 N N . ASP C 3 91 ? 133.057 17.567 30.629 1 14.92 91 ASP C N 1
ATOM 4686 C CA . ASP C 3 91 ? 133.849 18.768 30.847 1 16.15 91 ASP C CA 1
ATOM 4687 C C . ASP C 3 91 ? 134.222 19.328 29.483 1 18.02 91 ASP C C 1
ATOM 4688 O O . ASP C 3 91 ? 134.547 18.579 28.56 1 18.53 91 ASP C O 1
ATOM 4693 N N . GLY C 3 92 ? 134.179 20.648 29.36 1 15.95 92 GLY C N 1
ATOM 4694 C CA . GLY C 3 92 ? 134.506 21.274 28.096 1 15.83 92 GLY C CA 1
ATOM 4695 C C . GLY C 3 92 ? 133.593 22.453 27.834 1 14.65 92 GLY C C 1
ATOM 4696 O O . GLY C 3 92 ? 132.87 22.886 28.731 1 16.38 92 GLY C O 1
ATOM 4697 N N . PRO C 3 93 ? 133.594 22.988 26.604 1 16.5 93 PRO C N 1
ATOM 4698 C CA . PRO C 3 93 ? 132.777 24.133 26.187 1 15.27 93 PRO C CA 1
ATOM 4699 C C . PRO C 3 93 ? 131.297 24.083 26.566 1 18.55 93 PRO C C 1
ATOM 4700 O O . PRO C 3 93 ? 130.675 25.123 26.777 1 16.91 93 PRO C O 1
ATOM 4704 N N . MET C 3 94 ? 130.739 22.879 26.652 1 14.12 94 MET C N 1
ATOM 4705 C CA . MET C 3 94 ? 129.323 22.706 26.984 1 16.57 94 MET C CA 1
ATOM 4706 C C . MET C 3 94 ? 128.989 22.783 28.472 1 15.53 94 MET C C 1
ATOM 4707 O O . MET C 3 94 ? 127.847 23.063 28.838 1 14.19 94 MET C O 1
ATOM 4712 N N . GLN C 3 95 ? 129.974 22.54 29.33 1 14.6 95 GLN C N 1
ATOM 4713 C CA . GLN C 3 95 ? 129.706 22.497 30.763 1 14.26 95 GLN C CA 1
ATOM 4714 C C . GLN C 3 95 ? 129.108 23.732 31.419 1 17 95 GLN C C 1
ATOM 4715 O O . GLN C 3 95 ? 128.416 23.61 32.43 1 18.22 95 GLN C O 1
ATOM 4721 N N . SER C 3 96 ? 129.352 24.912 30.855 1 14.32 96 SER C N 1
ATOM 4722 C CA . SER C 3 96 ? 128.816 26.132 31.446 1 14.81 96 SER C CA 1
ATOM 4723 C C . SER C 3 96 ? 127.529 26.628 30.786 1 17.93 96 SER C C 1
ATOM 4724 O O . SER C 3 96 ? 127.037 27.701 31.125 1 19.31 96 SER C O 1
ATOM 4727 N N . THR C 3 97 ? 126.986 25.855 29.848 1 14.99 97 THR C N 1
ATOM 4728 C CA . THR C 3 97 ? 125.741 26.237 29.177 1 13.34 97 THR C CA 1
ATOM 4729 C C . THR C 3 97 ? 124.547 25.803 30.032 1 16.39 97 THR C C 1
ATOM 4730 O O . THR C 3 97 ? 124.704 25.021 30.969 1 14.52 97 THR C O 1
ATOM 4734 N N . LEU C 3 98 ? 123.359 26.316 29.718 1 12.92 98 LEU C N 1
ATOM 4735 C CA . LEU C 3 98 ? 122.156 25.938 30.46 1 14.78 98 LEU C CA 1
ATOM 4736 C C . LEU C 3 98 ? 121.958 24.437 30.31 1 14.92 98 LEU C C 1
ATOM 4737 O O . LEU C 3 98 ? 121.723 23.723 31.285 1 15.28 98 LEU C O 1
ATOM 4742 N N . LEU C 3 99 ? 122.044 23.971 29.069 1 15.07 99 LEU C N 1
ATOM 4743 C CA . LEU C 3 99 ? 121.893 22.555 28.768 1 12.43 99 LEU C CA 1
ATOM 4744 C C . LEU C 3 99 ? 122.923 21.744 29.551 1 13.64 99 LEU C C 1
ATOM 4745 O O . LEU C 3 99 ? 122.594 20.73 30.168 1 15.44 99 LEU C O 1
ATOM 4750 N N . GLY C 3 100 ? 124.169 22.205 29.526 1 13.07 100 GLY C N 1
ATOM 4751 C CA . GLY C 3 100 ? 125.237 21.508 30.224 1 11.86 100 GLY C CA 1
ATOM 4752 C C . GLY C 3 100 ? 125.063 21.431 31.729 1 15.48 100 GLY C C 1
ATOM 4753 O O . GLY C 3 100 ? 125.286 20.381 32.331 1 14.48 100 GLY C O 1
ATOM 4754 N N . VAL C 3 101 ? 124.673 22.54 32.348 1 14.42 101 VAL C N 1
ATOM 4755 C CA . VAL C 3 101 ? 124.483 22.556 33.793 1 12.78 101 VAL C CA 1
ATOM 4756 C C . VAL C 3 101 ? 123.429 21.545 34.23 1 13.74 101 VAL C C 1
ATOM 4757 O O . VAL C 3 101 ? 123.661 20.748 35.138 1 13.41 101 VAL C O 1
ATOM 4761 N N . PHE C 3 102 ? 122.268 21.568 33.588 1 14.11 102 PHE C N 1
ATOM 4762 C CA . PHE C 3 102 ? 121.22 20.632 33.963 1 13.99 102 PHE C CA 1
ATOM 4763 C C . PHE C 3 102 ? 121.58 19.202 33.607 1 14.15 102 PHE C C 1
ATOM 4764 O O . PHE C 3 102 ? 121.245 18.275 34.341 1 14.77 102 PHE C O 1
ATOM 4772 N N . THR C 3 103 ? 122.277 19.013 32.494 1 12.66 103 THR C N 1
ATOM 4773 C CA . THR C 3 103 ? 122.681 17.667 32.126 1 13.87 103 THR C CA 1
ATOM 4774 C C . THR C 3 103 ? 123.638 17.154 33.203 1 15.81 103 THR C C 1
ATOM 4775 O O . THR C 3 103 ? 123.632 15.967 33.533 1 16.47 103 THR C O 1
ATOM 4779 N N . ARG C 3 104 ? 124.442 18.054 33.769 1 13.33 104 ARG C N 1
ATOM 4780 C CA . ARG C 3 104 ? 125.389 17.664 34.81 1 12.89 104 ARG C CA 1
ATOM 4781 C C . ARG C 3 104 ? 124.718 17.394 36.16 1 15.28 104 ARG C C 1
ATOM 4782 O O . ARG C 3 104 ? 125.367 16.944 37.107 1 15.37 104 ARG C O 1
ATOM 4790 N N . TYR C 3 105 ? 123.417 17.665 36.243 1 11.93 105 TYR C N 1
ATOM 4791 C CA . TYR C 3 105 ? 122.647 17.38 37.454 1 12.37 105 TYR C CA 1
ATOM 4792 C C . TYR C 3 105 ? 122.01 15.994 37.291 1 14.78 105 TYR C C 1
ATOM 4793 O O . TYR C 3 105 ? 121.27 15.538 38.162 1 13.79 105 TYR C O 1
ATOM 4802 N N . TYR C 3 106 ? 122.29 15.331 36.171 1 12.88 106 TYR C N 1
ATOM 4803 C CA . TYR C 3 106 ? 121.729 14.004 35.913 1 12.08 106 TYR C CA 1
ATOM 4804 C C . TYR C 3 106 ? 122.762 13.005 35.397 1 15.4 106 TYR C C 1
ATOM 4805 O O . TYR C 3 106 ? 123.822 13.392 34.907 1 16.45 106 TYR C O 1
ATOM 4814 N N . ALA C 3 107 ? 122.442 11.718 35.504 1 12.55 107 ALA C N 1
ATOM 4815 C CA . ALA C 3 107 ? 123.36 10.667 35.075 1 13.04 107 ALA C CA 1
ATOM 4816 C C . ALA C 3 107 ? 123.155 10.181 33.646 1 13.2 107 ALA C C 1
ATOM 4817 O O . ALA C 3 107 ? 124.077 9.634 33.04 1 12.92 107 ALA C O 1
ATOM 4819 N N . GLN C 3 108 ? 121.954 10.369 33.108 1 11.85 108 GLN C N 1
ATOM 4820 C CA . GLN C 3 108 ? 121.662 9.914 31.751 1 11.21 108 GLN C CA 1
ATOM 4821 C C . GLN C 3 108 ? 120.869 10.939 30.958 1 13.56 108 GLN C C 1
ATOM 4822 O O . GLN C 3 108 ? 120.113 11.727 31.526 1 13.04 108 GLN C O 1
ATOM 4828 N N . TRP C 3 109 ? 121.04 10.915 29.64 1 11.89 109 TRP C N 1
ATOM 4829 C CA . TRP C 3 109 ? 120.328 11.838 28.763 1 12.95 109 TRP C CA 1
ATOM 4830 C C . TRP C 3 109 ? 119.914 11.161 27.468 1 13.03 109 TRP C C 1
ATOM 4831 O O . TRP C 3 109 ? 120.42 10.095 27.114 1 13.75 109 TRP C O 1
ATOM 4842 N N . SER C 3 110 ? 118.983 11.796 26.768 1 12.14 110 SER C N 1
ATOM 4843 C CA . SER C 3 110 ? 118.505 11.307 25.484 1 13.31 110 SER C CA 1
ATOM 4844 C C . SER C 3 110 ? 117.921 12.486 24.726 1 14.53 110 SER C C 1
ATOM 4845 O O . SER C 3 110 ? 117.479 13.459 25.335 1 15.19 110 SER C O 1
ATOM 4848 N N . GLY C 3 111 ? 117.931 12.406 23.4 1 14.61 111 GLY C N 1
ATOM 4849 C CA . GLY C 3 111 ? 117.347 13.474 22.614 1 13.89 111 GLY C CA 1
ATOM 4850 C C . GLY C 3 111 ? 118.244 14.156 21.606 1 14.91 111 GLY C C 1
ATOM 4851 O O . GLY C 3 111 ? 119.472 14.095 21.685 1 14.1 111 GLY C O 1
ATOM 4852 N N . SER C 3 112 ? 117.607 14.81 20.642 1 11.35 112 SER C N 1
ATOM 4853 C CA . SER C 3 112 ? 118.322 15.54 19.61 1 11.68 112 SER C CA 1
ATOM 4854 C C . SER C 3 112 ? 118.777 16.862 20.212 1 13.84 112 SER C C 1
ATOM 4855 O O . SER C 3 112 ? 118.197 17.34 21.191 1 12.69 112 SER C O 1
ATOM 4858 N N . LEU C 3 113 ? 119.818 17.447 19.631 1 13.12 113 LEU C N 1
ATOM 4859 C CA . LEU C 3 113 ? 120.347 18.711 20.12 1 13.75 113 LEU C CA 1
ATOM 4860 C C . LEU C 3 113 ? 120.304 19.774 19.039 1 15.86 113 LEU C C 1
ATOM 4861 O O . LEU C 3 113 ? 120.531 19.495 17.863 1 15.99 113 LEU C O 1
ATOM 4866 N N . ASP C 3 114 ? 120.009 20.997 19.455 1 14.37 114 ASP C N 1
ATOM 4867 C CA . ASP C 3 114 ? 119.952 22.13 18.55 1 14.79 114 ASP C CA 1
ATOM 4868 C C . ASP C 3 114 ? 121.216 22.964 18.702 1 14.02 114 ASP C C 1
ATOM 4869 O O . ASP C 3 114 ? 121.464 23.533 19.761 1 15.51 114 ASP C O 1
ATOM 4874 N N . PHE C 3 115 ? 122.025 23 17.65 1 12.97 115 PHE C N 1
ATOM 4875 C CA . PHE C 3 115 ? 123.237 23.809 17.64 1 13.01 115 PHE C CA 1
ATOM 4876 C C . PHE C 3 115 ? 122.968 24.903 16.618 1 15.86 115 PHE C C 1
ATOM 4877 O O . PHE C 3 115 ? 122.841 24.632 15.425 1 16.57 115 PHE C O 1
ATOM 4885 N N . THR C 3 116 ? 122.852 26.136 17.094 1 13.07 116 THR C N 1
ATOM 4886 C CA . THR C 3 116 ? 122.591 27.262 16.212 1 13.14 116 THR C CA 1
ATOM 4887 C C . THR C 3 116 ? 123.798 28.186 16.212 1 15.26 116 THR C C 1
ATOM 4888 O O . THR C 3 116 ? 124.45 28.377 17.239 1 15.11 116 THR C O 1
ATOM 4892 N N . PHE C 3 117 ? 124.104 28.742 15.046 1 12.86 117 PHE C N 1
ATOM 4893 C CA . PHE C 3 117 ? 125.25 29.625 14.902 1 12.43 117 PHE C CA 1
ATOM 4894 C C . PHE C 3 117 ? 124.833 30.948 14.283 1 14.47 117 PHE C C 1
ATOM 4895 O O . PHE C 3 117 ? 124.03 30.978 13.354 1 15.32 117 PHE C O 1
ATOM 4903 N N . MET C 3 118 ? 125.381 32.04 14.803 1 12.72 118 MET C N 1
ATOM 4904 C CA . MET C 3 118 ? 125.066 33.363 14.284 1 12.02 118 MET C CA 1
ATOM 4905 C C . MET C 3 118 ? 126.339 34.034 13.787 1 13.78 118 MET C C 1
ATOM 4906 O O . MET C 3 118 ? 127.321 34.137 14.524 1 14.56 118 MET C O 1
ATOM 4911 N N . PHE C 3 119 ? 126.327 34.475 12.533 1 12.64 119 PHE C N 1
ATOM 4912 C CA . PHE C 3 119 ? 127.49 35.145 11.968 1 13.24 119 PHE C CA 1
ATOM 4913 C C . PHE C 3 119 ? 127.437 36.611 12.373 1 13.88 119 PHE C C 1
ATOM 4914 O O . PHE C 3 119 ? 126.383 37.246 12.291 1 14.73 119 PHE C O 1
ATOM 4922 N N . CYS C 3 120 ? 128.576 37.151 12.795 1 13.12 120 CYS C N 1
ATOM 4923 C CA . CYS C 3 120 ? 128.627 38.53 13.257 1 12.28 120 CYS C CA 1
ATOM 4924 C C . CYS C 3 120 ? 129.58 39.462 12.509 1 15.44 120 CYS C C 1
ATOM 4925 O O . CYS C 3 120 ? 130.021 40.469 13.064 1 18.1 120 CYS C O 1
ATOM 4928 N N . GLY C 3 121 ? 129.897 39.133 11.26 1 13.97 121 GLY C N 1
ATOM 4929 C CA . GLY C 3 121 ? 130.774 39.987 10.471 1 11.85 121 GLY C CA 1
ATOM 4930 C C . GLY C 3 121 ? 129.969 41.146 9.904 1 15.89 121 GLY C C 1
ATOM 4931 O O . GLY C 3 121 ? 128.801 41.305 10.259 1 19.22 121 GLY C O 1
ATOM 4932 N N . THR C 3 122 ? 130.564 41.959 9.033 1 13.24 122 THR C N 1
ATOM 4933 C CA . THR C 3 122 ? 129.828 43.089 8.463 1 12.35 122 THR C CA 1
ATOM 4934 C C . THR C 3 122 ? 128.786 42.6 7.468 1 13.37 122 THR C C 1
ATOM 4935 O O . THR C 3 122 ? 128.824 41.455 7.016 1 14.16 122 THR C O 1
ATOM 4939 N N . PHE C 3 123 ? 127.864 43.489 7.121 1 12.48 123 PHE C N 1
ATOM 4940 C CA . PHE C 3 123 ? 126.817 43.18 6.158 1 14.28 123 PHE C CA 1
ATOM 4941 C C . PHE C 3 123 ? 127.426 42.791 4.807 1 14.48 123 PHE C C 1
ATOM 4942 O O . PHE C 3 123 ? 126.858 41.981 4.076 1 14.69 123 PHE C O 1
ATOM 4950 N N . MET C 3 124 ? 128.585 43.366 4.489 1 13.43 124 MET C N 1
ATOM 4951 C CA . MET C 3 124 ? 129.274 43.103 3.222 1 14.14 124 MET C CA 1
ATOM 4952 C C . MET C 3 124 ? 130.115 41.83 3.221 1 16.67 124 MET C C 1
ATOM 4953 O O . MET C 3 124 ? 130.557 41.373 2.168 1 16.05 124 MET C O 1
ATOM 4958 N N . THR C 3 125 ? 130.348 41.267 4.4 1 13.1 125 THR C N 1
ATOM 4959 C CA . THR C 3 125 ? 131.155 40.059 4.517 1 13.27 125 THR C CA 1
ATOM 4960 C C . THR C 3 125 ? 130.332 38.827 4.161 1 16.59 125 THR C C 1
ATOM 4961 O O . THR C 3 125 ? 129.291 38.575 4.762 1 16.57 125 THR C O 1
ATOM 4965 N N . THR C 3 126 ? 130.796 38.062 3.179 1 13.97 126 THR C N 1
ATOM 4966 C CA . THR C 3 126 ? 130.069 36.867 2.767 1 14.27 126 THR C CA 1
ATOM 4967 C C . THR C 3 126 ? 130.851 35.606 3.088 1 16.52 126 THR C C 1
ATOM 4968 O O . THR C 3 126 ? 132.004 35.66 3.524 1 14.5 126 THR C O 1
ATOM 4972 N N . GLY C 3 127 ? 130.212 34.467 2.86 1 14.62 127 GLY C N 1
ATOM 4973 C CA . GLY C 3 127 ? 130.865 33.202 3.112 1 14.29 127 GLY C CA 1
ATOM 4974 C C . GLY C 3 127 ? 129.893 32.048 3.184 1 15.74 127 GLY C C 1
ATOM 4975 O O . GLY C 3 127 ? 128.689 32.236 3.37 1 13.58 127 GLY C O 1
ATOM 4976 N N . LYS C 3 128 ? 130.423 30.847 3 1 14.55 128 LYS C N 1
ATOM 4977 C CA . LYS C 3 128 ? 129.634 29.632 3.097 1 12.7 128 LYS C CA 1
ATOM 4978 C C . LYS C 3 128 ? 130.474 28.678 3.926 1 15.09 128 LYS C C 1
ATOM 4979 O O . LYS C 3 128 ? 131.68 28.543 3.703 1 13.44 128 LYS C O 1
ATOM 4985 N N . VAL C 3 129 ? 129.847 28.043 4.905 1 13.23 129 VAL C N 1
ATOM 4986 C CA . VAL C 3 129 ? 130.555 27.092 5.742 1 14.48 129 VAL C CA 1
ATOM 4987 C C . VAL C 3 129 ? 129.697 25.848 5.863 1 14.67 129 VAL C C 1
ATOM 4988 O O . VAL C 3 129 ? 128.478 25.897 5.686 1 15.34 129 VAL C O 1
ATOM 4992 N N . ILE C 3 130 ? 130.341 24.726 6.142 1 12.66 130 ILE C N 1
ATOM 4993 C CA . ILE C 3 130 ? 129.62 23.48 6.299 1 11.9 130 ILE C CA 1
ATOM 4994 C C . ILE C 3 130 ? 129.827 23.022 7.737 1 13.41 130 ILE C C 1
ATOM 4995 O O . ILE C 3 130 ? 130.943 23.061 8.259 1 15.07 130 ILE C O 1
ATOM 5000 N N . ILE C 3 131 ? 128.734 22.638 8.388 1 12.51 131 ILE C N 1
ATOM 5001 C CA . ILE C 3 131 ? 128.777 22.183 9.772 1 12.6 131 ILE C CA 1
ATOM 5002 C C . ILE C 3 131 ? 128.295 20.743 9.752 1 15.11 131 ILE C C 1
ATOM 5003 O O . ILE C 3 131 ? 127.196 20.456 9.277 1 13.71 131 ILE C O 1
ATOM 5008 N N . ALA C 3 132 ? 129.112 19.836 10.271 1 12.69 132 ALA C N 1
ATOM 5009 C CA . ALA C 3 132 ? 128.76 18.428 10.238 1 11.71 132 ALA C CA 1
ATOM 5010 C C . ALA C 3 132 ? 128.763 17.716 11.577 1 13.5 132 ALA C C 1
ATOM 5011 O O . ALA C 3 132 ? 129.547 18.036 12.469 1 14.4 132 ALA C O 1
ATOM 5013 N N . TYR C 3 133 ? 127.867 16.742 11.694 1 12.81 133 TYR C N 1
ATOM 5014 C CA . TYR C 3 133 ? 127.765 15.909 12.881 1 13.2 133 TYR C CA 1
ATOM 5015 C C . TYR C 3 133 ? 128.236 14.529 12.454 1 14.11 133 TYR C C 1
ATOM 5016 O O . TYR C 3 133 ? 127.696 13.943 11.511 1 14.7 133 TYR C O 1
ATOM 5025 N N . THR C 3 134 ? 129.252 14.023 13.139 1 12.53 134 THR C N 1
ATOM 5026 C CA . THR C 3 134 ? 129.801 12.711 12.838 1 12.43 134 THR C CA 1
ATOM 5027 C C . THR C 3 134 ? 129.39 11.712 13.912 1 13.44 134 THR C C 1
ATOM 5028 O O . THR C 3 134 ? 129.865 11.79 15.046 1 13.68 134 THR C O 1
ATOM 5032 N N . PRO C 3 135 ? 128.477 10.78 13.582 1 13.73 135 PRO C N 1
ATOM 5033 C CA . PRO C 3 135 ? 128.059 9.786 14.577 1 13.09 135 PRO C CA 1
ATOM 5034 C C . PRO C 3 135 ? 129.305 9.006 15.002 1 16.59 135 PRO C C 1
ATOM 5035 O O . PRO C 3 135 ? 130.267 8.897 14.237 1 15.67 135 PRO C O 1
ATOM 5039 N N . PRO C 3 136 ? 129.298 8.438 16.216 1 15.43 136 PRO C N 1
ATOM 5040 C CA . PRO C 3 136 ? 130.442 7.682 16.735 1 15.73 136 PRO C CA 1
ATOM 5041 C C . PRO C 3 136 ? 130.921 6.446 15.975 1 16.56 136 PRO C C 1
ATOM 5042 O O . PRO C 3 136 ? 130.259 5.947 15.061 1 15.18 136 PRO C O 1
ATOM 5046 N N . GLY C 3 137 ? 132.095 5.969 16.376 1 14.81 137 GLY C N 1
ATOM 5047 C CA . GLY C 3 137 ? 132.7 4.806 15.755 1 15.98 137 GLY C CA 1
ATOM 5048 C C . GLY C 3 137 ? 134.194 5.016 15.595 1 19.9 137 GLY C C 1
ATOM 5049 O O . GLY C 3 137 ? 134.99 4.111 15.849 1 18.16 137 GLY C O 1
ATOM 5050 N N . GLY C 3 138 ? 134.576 6.218 15.175 1 16.9 138 GLY C N 1
ATOM 5051 C CA . GLY C 3 138 ? 135.984 6.524 14.987 1 17.28 138 GLY C CA 1
ATOM 5052 C C . GLY C 3 138 ? 136.379 7.843 15.624 1 22.38 138 GLY C C 1
ATOM 5053 O O . GLY C 3 138 ? 135.748 8.291 16.581 1 20.55 138 GLY C O 1
ATOM 5054 N N . ASP C 3 139 ? 137.43 8.463 15.098 1 19.71 139 ASP C N 1
ATOM 5055 C CA . ASP C 3 139 ? 137.902 9.744 15.614 1 18.59 139 ASP C CA 1
ATOM 5056 C C . ASP C 3 139 ? 137.216 10.87 14.852 1 19.03 139 ASP C C 1
ATOM 5057 O O . ASP C 3 139 ? 136.496 10.62 13.884 1 19.54 139 ASP C O 1
ATOM 5062 N N . GLN C 3 140 ? 137.436 12.108 15.279 1 17.02 140 GLN C N 1
ATOM 5063 C CA . GLN C 3 140 ? 136.816 13.233 14.591 1 18.02 140 GLN C CA 1
ATOM 5064 C C . GLN C 3 140 ? 137.337 13.248 13.155 1 16.52 140 GLN C C 1
ATOM 5065 O O . GLN C 3 140 ? 138.474 12.846 12.899 1 18.69 140 GLN C O 1
ATOM 5071 N N . PRO C 3 141 ? 136.512 13.701 12.198 1 17.51 141 PRO C N 1
ATOM 5072 C CA . PRO C 3 141 ? 136.952 13.741 10.799 1 17.34 141 PRO C CA 1
ATOM 5073 C C . PRO C 3 141 ? 138.196 14.608 10.626 1 20.99 141 PRO C C 1
ATOM 5074 O O . PRO C 3 141 ? 138.308 15.672 11.232 1 21.36 141 PRO C O 1
ATOM 5078 N N . THR C 3 142 ? 139.125 14.14 9.796 1 23.29 142 THR C N 1
ATOM 5079 C CA . THR C 3 142 ? 140.385 14.838 9.556 1 30.26 142 THR C CA 1
ATOM 5080 C C . THR C 3 142 ? 140.322 15.92 8.482 1 24.79 142 THR C C 1
ATOM 5081 O O . THR C 3 142 ? 141.159 16.822 8.452 1 22.9 142 THR C O 1
ATOM 5085 N N . ASN C 3 143 ? 139.343 15.827 7.59 1 17.36 143 ASN C N 1
ATOM 5086 C CA . ASN C 3 143 ? 139.2 16.825 6.539 1 15.88 143 ASN C CA 1
ATOM 5087 C C . ASN C 3 143 ? 137.739 17.002 6.156 1 16.42 143 ASN C C 1
ATOM 5088 O O . ASN C 3 143 ? 136.88 16.222 6.568 1 14.98 143 ASN C O 1
ATOM 5093 N N . ARG C 3 144 ? 137.459 18.033 5.369 1 14.75 144 ARG C N 1
ATOM 5094 C CA . ARG C 3 144 ? 136.091 18.326 4.96 1 13.67 144 ARG C CA 1
ATOM 5095 C C . ARG C 3 144 ? 135.425 17.181 4.202 1 16.41 144 ARG C C 1
ATOM 5096 O O . ARG C 3 144 ? 134.236 16.92 4.393 1 14.18 144 ARG C O 1
ATOM 5104 N N . ARG C 3 145 ? 136.179 16.498 3.343 1 15.03 145 ARG C N 1
ATOM 5105 C CA . ARG C 3 145 ? 135.6 15.394 2.582 1 14.05 145 ARG C CA 1
ATOM 5106 C C . ARG C 3 145 ? 135.069 14.311 3.512 1 15.53 145 ARG C C 1
ATOM 5107 O O . ARG C 3 145 ? 133.987 13.77 3.292 1 17.29 145 ARG C O 1
ATOM 5115 N N . GLN C 3 146 ? 135.834 13.981 4.547 1 14.06 146 GLN C N 1
ATOM 5116 C CA . GLN C 3 146 ? 135.386 12.96 5.481 1 15.34 146 GLN C CA 1
ATOM 5117 C C . GLN C 3 146 ? 134.2 13.458 6.297 1 15.83 146 GLN C C 1
ATOM 5118 O O . GLN C 3 146 ? 133.238 12.726 6.519 1 14.91 146 GLN C O 1
ATOM 5124 N N . ALA C 3 147 ? 134.261 14.714 6.727 1 13.8 147 ALA C N 1
ATOM 5125 C CA . ALA C 3 147 ? 133.19 15.285 7.532 1 14.38 147 ALA C CA 1
ATOM 5126 C C . ALA C 3 147 ? 131.842 15.348 6.818 1 14.81 147 ALA C C 1
ATOM 5127 O O . ALA C 3 147 ? 130.808 15.051 7.415 1 14.22 147 ALA C O 1
ATOM 5129 N N . MET C 3 148 ? 131.85 15.721 5.542 1 12.6 148 MET C N 1
ATOM 5130 C CA . MET C 3 148 ? 130.603 15.86 4.794 1 13.51 148 MET C CA 1
ATOM 5131 C C . MET C 3 148 ? 129.842 14.561 4.535 1 15.23 148 MET C C 1
ATOM 5132 O O . MET C 3 148 ? 128.718 14.59 4.035 1 15.1 148 MET C O 1
ATOM 5137 N N . LEU C 3 149 ? 130.442 13.425 4.877 1 12.87 149 LEU C N 1
ATOM 5138 C CA . LEU C 3 149 ? 129.774 12.142 4.685 1 13.24 149 LEU C CA 1
ATOM 5139 C C . LEU C 3 149 ? 128.741 11.924 5.795 1 16.56 149 LEU C C 1
ATOM 5140 O O . LEU C 3 149 ? 127.875 11.055 5.691 1 15.63 149 LEU C O 1
ATOM 5145 N N . GLY C 3 150 ? 128.827 12.727 6.853 1 14.19 150 GLY C N 1
ATOM 5146 C CA . GLY C 3 150 ? 127.885 12.602 7.954 1 13.87 150 GLY C CA 1
ATOM 5147 C C . GLY C 3 150 ? 126.73 13.584 7.843 1 15.27 150 GLY C C 1
ATOM 5148 O O . GLY C 3 150 ? 126.514 14.186 6.791 1 14.47 150 GLY C O 1
ATOM 5149 N N . THR C 3 151 ? 125.977 13.742 8.927 1 13.04 151 THR C N 1
ATOM 5150 C CA . THR C 3 151 ? 124.851 14.67 8.942 1 13.5 151 THR C CA 1
ATOM 5151 C C . THR C 3 151 ? 125.421 16.08 8.873 1 16.81 151 THR C C 1
ATOM 5152 O O . THR C 3 151 ? 126.357 16.408 9.6 1 15.77 151 THR C O 1
ATOM 5156 N N . HIS C 3 152 ? 124.877 16.92 8.002 1 12.46 152 HIS C N 1
ATOM 5157 C CA . HIS C 3 152 ? 125.415 18.268 7.904 1 12.16 152 HIS C CA 1
ATOM 5158 C C . HIS C 3 152 ? 124.488 19.293 7.284 1 14.15 152 HIS C C 1
ATOM 5159 O O . HIS C 3 152 ? 123.443 18.964 6.724 1 13.93 152 HIS C O 1
ATOM 5166 N N . VAL C 3 153 ? 124.896 20.551 7.402 1 12.09 153 VAL C N 1
ATOM 5167 C CA . VAL C 3 153 ? 124.154 21.655 6.825 1 12.83 153 VAL C CA 1
ATOM 5168 C C . VAL C 3 153 ? 125.167 22.607 6.199 1 14.96 153 VAL C C 1
ATOM 5169 O O . VAL C 3 153 ? 126.263 22.798 6.734 1 14.57 153 VAL C O 1
ATOM 5173 N N . VAL C 3 154 ? 124.826 23.159 5.04 1 12.89 154 VAL C N 1
ATOM 5174 C CA . VAL C 3 154 ? 125.691 24.134 4.389 1 13.19 154 VAL C CA 1
ATOM 5175 C C . VAL C 3 154 ? 125.015 25.468 4.663 1 15.29 154 VAL C C 1
ATOM 5176 O O . VAL C 3 154 ? 123.844 25.673 4.337 1 14.71 154 VAL C O 1
ATOM 5180 N N . TRP C 3 155 ? 125.773 26.357 5.289 1 13.59 155 TRP C N 1
ATOM 5181 C CA . TRP C 3 155 ? 125.307 27.668 5.702 1 13.06 155 TRP C CA 1
ATOM 5182 C C . TRP C 3 155 ? 125.831 28.784 4.808 1 16.08 155 TRP C C 1
ATOM 5183 O O . TRP C 3 155 ? 127.03 28.893 4.575 1 14.97 155 TRP C O 1
ATOM 5194 N N . ASP C 3 156 ? 124.912 29.604 4.312 1 14.44 156 ASP C N 1
ATOM 5195 C CA . ASP C 3 156 ? 125.255 30.734 3.455 1 14.82 156 ASP C CA 1
ATOM 5196 C C . ASP C 3 156 ? 125.02 32.015 4.252 1 16.59 156 ASP C C 1
ATOM 5197 O O . ASP C 3 156 ? 123.898 32.279 4.684 1 18.28 156 ASP C O 1
ATOM 5202 N N . PHE C 3 157 ? 126.072 32.801 4.468 1 14.02 157 PHE C N 1
ATOM 5203 C CA . PHE C 3 157 ? 125.92 34.045 5.219 1 16.07 157 PHE C CA 1
ATOM 5204 C C . PHE C 3 157 ? 125.029 34.992 4.426 1 21.85 157 PHE C C 1
ATOM 5205 O O . PHE C 3 157 ? 125.212 35.164 3.222 1 21.92 157 PHE C O 1
ATOM 5213 N N . GLY C 3 158 ? 124.067 35.606 5.105 1 16.88 158 GLY C N 1
ATOM 5214 C CA . GLY C 3 158 ? 123.165 36.522 4.432 1 15.83 158 GLY C CA 1
ATOM 5215 C C . GLY C 3 158 ? 122.255 37.237 5.408 1 18.94 158 GLY C C 1
ATOM 5216 O O . GLY C 3 158 ? 122.552 37.304 6.603 1 16.28 158 GLY C O 1
ATOM 5217 N N . LEU C 3 159 ? 121.142 37.764 4.901 1 16.66 159 LEU C N 1
ATOM 5218 C CA . LEU C 3 159 ? 120.182 38.494 5.726 1 18.34 159 LEU C CA 1
ATOM 5219 C C . LEU C 3 159 ? 119.814 37.708 6.981 1 18.43 159 LEU C C 1
ATOM 5220 O O . LEU C 3 159 ? 119.838 38.251 8.084 1 19.33 159 LEU C O 1
ATOM 5225 N N . GLN C 3 160 ? 119.455 36.437 6.817 1 15.04 160 GLN C N 1
ATOM 5226 C CA . GLN C 3 160 ? 119.143 35.608 7.978 1 14.83 160 GLN C CA 1
ATOM 5227 C C . GLN C 3 160 ? 120.534 35.243 8.495 1 17.33 160 GLN C C 1
ATOM 5228 O O . GLN C 3 160 ? 121.247 34.437 7.896 1 17.04 160 GLN C O 1
ATOM 5234 N N . SER C 3 161 ? 120.912 35.862 9.606 1 15.18 161 SER C N 1
ATOM 5235 C CA . SER C 3 161 ? 122.235 35.704 10.201 1 16.38 161 SER C CA 1
ATOM 5236 C C . SER C 3 161 ? 122.608 34.358 10.784 1 16.51 161 SER C C 1
ATOM 5237 O O . SER C 3 161 ? 123.793 34.079 10.976 1 15.94 161 SER C O 1
ATOM 5240 N N . SER C 3 162 ? 121.616 33.528 11.074 1 14.07 162 SER C N 1
ATOM 5241 C CA . SER C 3 162 ? 121.896 32.263 11.726 1 13.38 162 SER C CA 1
ATOM 5242 C C . SER C 3 162 ? 121.467 31.008 10.993 1 15.3 162 SER C C 1
ATOM 5243 O O . SER C 3 162 ? 120.662 31.044 10.064 1 14.76 162 SER C O 1
ATOM 5246 N N . ILE C 3 163 ? 122.018 29.889 11.442 1 14.18 163 ILE C N 1
ATOM 5247 C CA . ILE C 3 163 ? 121.714 28.595 10.859 1 12.41 163 ILE C CA 1
ATOM 5248 C C . ILE C 3 163 ? 121.641 27.599 12.003 1 15.75 163 ILE C C 1
ATOM 5249 O O . ILE C 3 163 ? 122.276 27.786 13.043 1 14.93 163 ILE C O 1
ATOM 5254 N N . THR C 3 164 ? 120.856 26.548 11.819 1 13.12 164 THR C N 1
ATOM 5255 C CA . THR C 3 164 ? 120.761 25.519 12.834 1 12.14 164 THR C CA 1
ATOM 5256 C C . THR C 3 164 ? 121.213 24.184 12.269 1 16.37 164 THR C C 1
ATOM 5257 O O . THR C 3 164 ? 120.859 23.818 11.146 1 15.62 164 THR C O 1
ATOM 5261 N N . LEU C 3 165 ? 122.035 23.483 13.039 1 14.39 165 LEU C N 1
ATOM 5262 C CA . LEU C 3 165 ? 122.453 22.143 12.673 1 13.8 165 LEU C CA 1
ATOM 5263 C C . LEU C 3 165 ? 121.82 21.314 13.774 1 16.98 165 LEU C C 1
ATOM 5264 O O . LEU C 3 165 ? 122.122 21.51 14.953 1 15.47 165 LEU C O 1
ATOM 5269 N N . VAL C 3 166 ? 120.912 20.421 13.412 1 15.19 166 VAL C N 1
ATOM 5270 C CA . VAL C 3 166 ? 120.319 19.572 14.427 1 13.78 166 VAL C CA 1
ATOM 5271 C C . VAL C 3 166 ? 121.191 18.331 14.524 1 17.2 166 VAL C C 1
ATOM 5272 O O . VAL C 3 166 ? 121.496 17.7 13.511 1 18.03 166 VAL C O 1
ATOM 5276 N N . VAL C 3 167 ? 121.643 18.019 15.732 1 14.02 167 VAL C N 1
ATOM 5277 C CA . VAL C 3 167 ? 122.428 16.813 15.951 1 14.3 167 VAL C CA 1
ATOM 5278 C C . VAL C 3 167 ? 121.332 15.852 16.396 1 15.16 167 VAL C C 1
ATOM 5279 O O . VAL C 3 167 ? 120.95 15.82 17.567 1 15.07 167 VAL C O 1
ATOM 5283 N N . PRO C 3 168 ? 120.789 15.075 15.451 1 14.6 168 PRO C N 1
ATOM 5284 C CA . PRO C 3 168 ? 119.72 14.131 15.777 1 13.77 168 PRO C CA 1
ATOM 5285 C C . PRO C 3 168 ? 120.163 13.051 16.739 1 14.05 168 PRO C C 1
ATOM 5286 O O . PRO C 3 168 ? 121.333 12.668 16.762 1 13.68 168 PRO C O 1
ATOM 5290 N N . TRP C 3 169 ? 119.228 12.57 17.548 1 13.69 169 TRP C N 1
ATOM 5291 C CA . TRP C 3 169 ? 119.554 11.508 18.48 1 13.91 169 TRP C CA 1
ATOM 5292 C C . TRP C 3 169 ? 119.764 10.239 17.668 1 13.92 169 TRP C C 1
ATOM 5293 O O . TRP C 3 169 ? 118.825 9.689 17.091 1 13.59 169 TRP C O 1
ATOM 5304 N N . ILE C 3 170 ? 121.016 9.807 17.593 1 13.06 170 ILE C N 1
ATOM 5305 C CA . ILE C 3 170 ? 121.374 8.587 16.886 1 12.96 170 ILE C CA 1
ATOM 5306 C C . ILE C 3 170 ? 122.223 7.854 17.907 1 15.69 170 ILE C C 1
ATOM 5307 O O . ILE C 3 170 ? 123.386 8.192 18.133 1 14.48 170 ILE C O 1
ATOM 5312 N N . SER C 3 171 ? 121.614 6.86 18.538 1 13.31 171 SER C N 1
ATOM 5313 C CA . SER C 3 171 ? 122.27 6.107 19.592 1 14.21 171 SER C CA 1
ATOM 5314 C C . SER C 3 171 ? 121.8 4.665 19.574 1 13.01 171 SER C C 1
ATOM 5315 O O . SER C 3 171 ? 120.682 4.377 19.15 1 13.73 171 SER C O 1
ATOM 5318 N N . SER C 3 172 ? 122.659 3.76 20.029 1 12.89 172 SER C N 1
ATOM 5319 C CA . SER C 3 172 ? 122.3 2.349 20.09 1 14.07 172 SER C CA 1
ATOM 5320 C C . SER C 3 172 ? 121.219 2.186 21.161 1 15.32 172 SER C C 1
ATOM 5321 O O . SER C 3 172 ? 120.202 1.531 20.936 1 15.8 172 SER C O 1
ATOM 5324 N N . GLY C 3 173 ? 121.44 2.804 22.319 1 15.03 173 GLY C N 1
ATOM 5325 C CA . GLY C 3 173 ? 120.472 2.723 23.4 1 13.74 173 GLY C CA 1
ATOM 5326 C C . GLY C 3 173 ? 119.591 3.959 23.494 1 15.92 173 GLY C C 1
ATOM 5327 O O . GLY C 3 173 ? 119.925 5.016 22.952 1 15.14 173 GLY C O 1
ATOM 5328 N N . HIS C 3 174 ? 118.463 3.827 24.187 1 12.3 174 HIS C N 1
ATOM 5329 C CA . HIS C 3 174 ? 117.522 4.929 24.362 1 13.24 174 HIS C CA 1
ATOM 5330 C C . HIS C 3 174 ? 118.109 6.097 25.151 1 13.45 174 HIS C C 1
ATOM 5331 O O . HIS C 3 174 ? 117.649 7.232 25.019 1 13.92 174 HIS C O 1
ATOM 5338 N N . PHE C 3 175 ? 119.116 5.815 25.975 1 12.86 175 PHE C N 1
ATOM 5339 C CA . PHE C 3 175 ? 119.781 6.853 26.76 1 13.22 175 PHE C CA 1
ATOM 5340 C C . PHE C 3 175 ? 121.289 6.661 26.716 1 13.37 175 PHE C C 1
ATOM 5341 O O . PHE C 3 175 ? 121.78 5.595 26.344 1 13.6 175 PHE C O 1
ATOM 5349 N N . ARG C 3 176 ? 122.01 7.711 27.095 1 12.38 176 ARG C N 1
ATOM 5350 C CA . ARG C 3 176 ? 123.466 7.69 27.162 1 14.12 176 ARG C CA 1
ATOM 5351 C C . ARG C 3 176 ? 123.862 8.229 28.529 1 14.44 176 ARG C C 1
ATOM 5352 O O . ARG C 3 176 ? 123.126 9.018 29.122 1 13.39 176 ARG C O 1
ATOM 5360 N N . GLY C 3 177 ? 125.013 7.798 29.033 1 13.9 177 GLY C N 1
ATOM 5361 C CA . GLY C 3 177 ? 125.484 8.325 30.299 1 12.44 177 GLY C CA 1
ATOM 5362 C C . GLY C 3 177 ? 125.907 9.756 30.002 1 16.28 177 GLY C C 1
ATOM 5363 O O . GLY C 3 177 ? 126.287 10.06 28.867 1 14.69 177 GLY C O 1
ATOM 5364 N N . THR C 3 178 ? 125.842 10.638 30.996 1 13.98 178 THR C N 1
ATOM 5365 C CA . THR C 3 178 ? 126.216 12.034 30.788 1 14.87 178 THR C CA 1
ATOM 5366 C C . THR C 3 178 ? 127.714 12.287 30.932 1 16.73 178 THR C C 1
ATOM 5367 O O . THR C 3 178 ? 128.204 13.361 30.588 1 17.92 178 THR C O 1
ATOM 5371 N N . THR C 3 179 ? 128.44 11.306 31.454 1 15.16 179 THR C N 1
ATOM 5372 C CA . THR C 3 179 ? 129.885 11.441 31.578 1 13.8 179 THR C CA 1
ATOM 5373 C C . THR C 3 179 ? 130.523 10.391 30.678 1 15.25 179 THR C C 1
ATOM 5374 O O . THR C 3 179 ? 129.89 9.389 30.344 1 15.06 179 THR C O 1
ATOM 5378 N N . LEU C 3 180 ? 131.762 10.633 30.263 1 14.47 180 LEU C N 1
ATOM 5379 C CA . LEU C 3 180 ? 132.475 9.668 29.436 1 15.63 180 LEU C CA 1
ATOM 5380 C C . LEU C 3 180 ? 133.68 9.168 30.233 1 18.89 180 LEU C C 1
ATOM 5381 O O . LEU C 3 180 ? 134.627 8.617 29.672 1 19.02 180 LEU C O 1
ATOM 5386 N N . GLU C 3 181 ? 133.621 9.368 31.551 1 17.4 181 GLU C N 1
ATOM 5387 C CA . GLU C 3 181 ? 134.676 8.943 32.476 1 23.02 181 GLU C CA 1
ATOM 5388 C C . GLU C 3 181 ? 135.014 7.493 32.142 1 21.34 181 GLU C C 1
ATOM 5389 O O . GLU C 3 181 ? 134.147 6.621 32.17 1 19.58 181 GLU C O 1
ATOM 5395 N N . ASN C 3 182 ? 136.282 7.238 31.85 1 20.85 182 ASN C N 1
ATOM 5396 C CA . ASN C 3 182 ? 136.714 5.911 31.441 1 23.18 182 ASN C CA 1
ATOM 5397 C C . ASN C 3 182 ? 137.432 5.046 32.477 1 37.5 182 ASN C C 1
ATOM 5398 O O . ASN C 3 182 ? 137.079 3.881 32.669 1 46.24 182 ASN C O 1
ATOM 5403 N N . THR C 3 183 ? 138.429 5.616 33.144 1 34.12 183 THR C N 1
ATOM 5404 C CA . THR C 3 183 ? 139.225 4.88 34.124 1 45.65 183 THR C CA 1
ATOM 5405 C C . THR C 3 183 ? 138.447 3.973 35.074 1 39.86 183 THR C C 1
ATOM 5406 O O . THR C 3 183 ? 138.893 2.866 35.375 1 52.48 183 THR C O 1
ATOM 5410 N N . ILE C 3 184 ? 137.286 4.424 35.535 1 36.33 184 ILE C N 1
ATOM 5411 C CA . ILE C 3 184 ? 136.492 3.621 36.458 1 26.96 184 ILE C CA 1
ATOM 5412 C C . ILE C 3 184 ? 135.307 2.89 35.828 1 38.31 184 ILE C C 1
ATOM 5413 O O . ILE C 3 184 ? 135.191 1.669 35.938 1 35.86 184 ILE C O 1
ATOM 5418 N N . TYR C 3 185 ? 134.441 3.642 35.158 1 27.6 185 TYR C N 1
ATOM 5419 C CA . TYR C 3 185 ? 133.23 3.09 34.556 1 25.75 185 TYR C CA 1
ATOM 5420 C C . TYR C 3 185 ? 133.278 2.707 33.08 1 21.3 185 TYR C C 1
ATOM 5421 O O . TYR C 3 185 ? 132.35 2.069 32.576 1 22.44 185 TYR C O 1
ATOM 5430 N N . LYS C 3 186 ? 134.341 3.097 32.39 1 18.38 186 LYS C N 1
ATOM 5431 C CA . LYS C 3 186 ? 134.473 2.793 30.969 1 17.87 186 LYS C CA 1
ATOM 5432 C C . LYS C 3 186 ? 133.311 3.38 30.168 1 17.38 186 LYS C C 1
ATOM 5433 O O . LYS C 3 186 ? 132.876 2.806 29.167 1 16 186 LYS C O 1
ATOM 5439 N N . TYR C 3 187 ? 132.826 4.541 30.603 1 15.05 187 TYR C N 1
ATOM 5440 C CA . TYR C 3 187 ? 131.711 5.208 29.93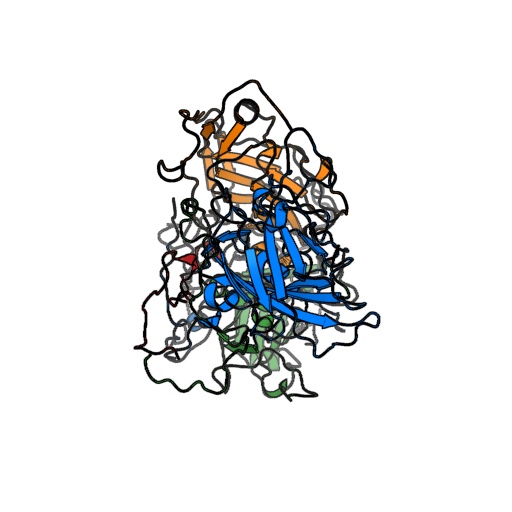4 1 14.71 187 TYR C CA 1
ATOM 5441 C C . TYR C 3 187 ? 132.04 5.829 28.583 1 15.33 187 TYR C C 1
ATOM 5442 O O . TYR C 3 187 ? 131.172 6.421 27.944 1 16.82 187 TYR C O 1
ATOM 5451 N N . ARG C 3 188 ? 133.289 5.708 28.148 1 14.35 188 ARG C N 1
ATOM 5452 C CA . ARG C 3 188 ? 133.677 6.225 26.834 1 13.87 188 ARG C CA 1
ATOM 5453 C C . ARG C 3 188 ? 132.762 5.505 25.829 1 17.78 188 ARG C C 1
ATOM 5454 O O . ARG C 3 188 ? 132.605 5.919 24.683 1 17.03 188 ARG C O 1
ATOM 5462 N N . TYR C 3 189 ? 132.163 4.416 26.304 1 18.71 189 TYR C N 1
ATOM 5463 C CA . TYR C 3 189 ? 131.206 3.59 25.561 1 14.32 189 TYR C CA 1
ATOM 5464 C C . TYR C 3 189 ? 130.089 4.445 24.946 1 16.36 189 TYR C C 1
ATOM 5465 O O . TYR C 3 189 ? 129.622 4.187 23.837 1 16.17 189 TYR C O 1
ATOM 5474 N N . TYR C 3 190 ? 129.681 5.471 25.685 1 12.72 190 TYR C N 1
ATOM 5475 C CA . TYR C 3 190 ? 128.591 6.357 25.286 1 13.47 190 TYR C CA 1
ATOM 5476 C C . TYR C 3 190 ? 128.905 7.554 24.385 1 16.13 190 TYR C C 1
ATOM 5477 O O . TYR C 3 190 ? 127.986 8.299 24.038 1 17.11 190 TYR C O 1
ATOM 5486 N N . GLU C 3 191 ? 130.163 7.76 24 1 13.58 191 GLU C N 1
ATOM 5487 C CA . GLU C 3 191 ? 130.48 8.939 23.186 1 14.62 191 GLU C CA 1
ATOM 5488 C C . GLU C 3 191 ? 129.479 9.147 22.052 1 15.33 191 GLU C C 1
ATOM 5489 O O . GLU C 3 191 ? 129.215 8.244 21.26 1 16.43 191 GLU C O 1
ATOM 5495 N N . ALA C 3 192 ? 128.924 10.355 21.988 1 14.14 192 ALA C N 1
ATOM 5496 C CA . ALA C 3 192 ? 127.9 10.693 21.002 1 14.88 192 ALA C CA 1
ATOM 5497 C C . ALA C 3 192 ? 128.39 11.206 19.654 1 15.98 192 ALA C C 1
ATOM 5498 O O . ALA C 3 192 ? 127.591 11.42 18.744 1 16.91 192 ALA C O 1
ATOM 5500 N N . GLY C 3 193 ? 129.691 11.414 19.514 1 13.85 193 GLY C N 1
ATOM 5501 C CA . GLY C 3 193 ? 130.181 11.888 18.236 1 14.63 193 GLY C CA 1
ATOM 5502 C C . GLY C 3 193 ? 130.766 13.283 18.258 1 16.44 193 GLY C C 1
ATOM 5503 O O . GLY C 3 193 ? 131.02 13.853 19.322 1 14.99 193 GLY C O 1
ATOM 5504 N N . TYR C 3 194 ? 130.946 13.847 17.069 1 12.84 194 TYR C N 1
ATOM 5505 C CA . TYR C 3 194 ? 131.56 15.159 16.935 1 13.77 194 TYR C CA 1
ATOM 5506 C C . TYR C 3 194 ? 130.816 16.114 16.028 1 14.33 194 TYR C C 1
ATOM 5507 O O . TYR C 3 194 ? 130.083 15.708 15.129 1 14.52 194 TYR C O 1
ATOM 5516 N N . ILE C 3 195 ? 131.033 17.398 16.274 1 12.64 195 ILE C N 1
ATOM 5517 C CA . ILE C 3 195 ? 130.474 18.432 15.431 1 12.61 195 ILE C CA 1
ATOM 5518 C C . ILE C 3 195 ? 131.715 19.193 14.963 1 18.86 195 ILE C C 1
ATOM 5519 O O . ILE C 3 195 ? 132.585 19.531 15.769 1 17.99 195 ILE C O 1
ATOM 5524 N N . THR C 3 196 ? 131.833 19.395 13.655 1 13.36 196 THR C N 1
ATOM 5525 C CA . THR C 3 196 ? 132.972 20.118 13.099 1 13.15 196 THR C CA 1
ATOM 5526 C C . THR C 3 196 ? 132.465 21.133 12.086 1 18.1 196 THR C C 1
ATOM 5527 O O . THR C 3 196 ? 131.399 20.955 11.498 1 17 196 THR C O 1
ATOM 5531 N N . MET C 3 197 ? 133.231 22.201 11.896 1 14.22 197 MET C N 1
ATOM 5532 C CA . MET C 3 197 ? 132.861 23.255 10.962 1 12.62 197 MET C CA 1
ATOM 5533 C C . MET C 3 197 ? 134.032 23.493 10.022 1 13.74 197 MET C C 1
ATOM 5534 O O . MET C 3 197 ? 135.184 23.504 10.455 1 13.75 197 MET C O 1
ATOM 5539 N N . TRP C 3 198 ? 133.73 23.685 8.74 1 12.67 198 TRP C N 1
ATOM 5540 C CA . TRP C 3 198 ? 134.753 23.898 7.722 1 14.08 198 TRP C CA 1
ATOM 5541 C C . TRP C 3 198 ? 134.335 24.989 6.746 1 14.11 198 TRP C C 1
ATOM 5542 O O . TRP C 3 198 ? 133.151 25.279 6.597 1 12.94 198 TRP C O 1
ATOM 5553 N N . TYR C 3 199 ? 135.311 25.596 6.083 1 14.16 199 TYR C N 1
ATOM 5554 C CA . TYR C 3 199 ? 134.998 26.599 5.077 1 14.03 199 TYR C CA 1
ATOM 5555 C C . TYR C 3 199 ? 134.437 25.811 3.895 1 13.47 199 TYR C C 1
ATOM 5556 O O . TYR C 3 199 ? 135.046 24.828 3.465 1 14.79 199 TYR C O 1
ATOM 5565 N N . GLN C 3 200 ? 133.27 26.212 3.395 1 12.44 200 GLN C N 1
ATOM 5566 C CA . GLN C 3 200 ? 132.676 25.544 2.238 1 14.27 200 GLN C CA 1
ATOM 5567 C C . GLN C 3 200 ? 133.277 26.261 1.025 1 17.14 200 GLN C C 1
ATOM 5568 O O . GLN C 3 200 ? 133.655 25.632 0.037 1 16.6 200 GLN C O 1
ATOM 5574 N N . THR C 3 201 ? 133.35 27.587 1.107 1 16.73 201 THR C N 1
ATOM 5575 C CA . THR C 3 201 ? 133.985 28.388 0.063 1 15.84 201 THR C CA 1
ATOM 5576 C C . THR C 3 201 ? 135.073 29.177 0.791 1 15.83 201 THR C C 1
ATOM 5577 O O . THR C 3 201 ? 136.147 28.643 1.067 1 16.43 201 THR C O 1
ATOM 5581 N N . ASN C 3 202 ? 134.788 30.43 1.128 1 13.83 202 ASN C N 1
ATOM 5582 C CA . ASN C 3 202 ? 135.747 31.268 1.847 1 13.72 202 ASN C CA 1
ATOM 5583 C C . ASN C 3 202 ? 135.008 32.474 2.415 1 16.19 202 ASN C C 1
ATOM 5584 O O . ASN C 3 202 ? 133.893 32.778 1.992 1 14.95 202 ASN C O 1
ATOM 5589 N N . MET C 3 203 ? 135.606 33.13 3.403 1 14.29 203 MET C N 1
ATOM 5590 C CA . MET C 3 203 ? 135.02 34.347 3.952 1 13.11 203 MET C CA 1
ATOM 5591 C C . MET C 3 203 ? 135.59 35.388 2.996 1 15.2 203 MET C C 1
ATOM 5592 O O . MET C 3 203 ? 136.801 35.425 2.778 1 16.64 203 MET C O 1
ATOM 5597 N N . VAL C 3 204 ? 134.731 36.217 2.414 1 14.02 204 VAL C N 1
ATOM 5598 C CA . VAL C 3 204 ? 135.181 37.217 1.45 1 13.61 204 VAL C CA 1
ATOM 5599 C C . VAL C 3 204 ? 134.748 38.615 1.875 1 15.13 204 VAL C C 1
ATOM 5600 O O . VAL C 3 204 ? 133.607 38.815 2.288 1 14.51 204 VAL C O 1
ATOM 5604 N N . VAL C 3 205 ? 135.658 39.58 1.773 1 14.29 205 VAL C N 1
ATOM 5605 C CA . VAL C 3 205 ? 135.347 40.949 2.171 1 13.13 205 VAL C CA 1
ATOM 5606 C C . VAL C 3 205 ? 135.803 42.003 1.166 1 15.44 205 VAL C C 1
ATOM 5607 O O . VAL C 3 205 ? 136.648 41.741 0.306 1 16.01 205 VAL C O 1
ATOM 5611 N N . PRO C 3 206 ? 135.226 43.211 1.255 1 15.05 206 PRO C N 1
ATOM 5612 C CA . PRO C 3 206 ? 135.575 44.322 0.363 1 15.17 206 PRO C CA 1
ATOM 5613 C C . PRO C 3 206 ? 136.927 44.901 0.792 1 17.55 206 PRO C C 1
ATOM 5614 O O . PRO C 3 206 ? 137.519 44.454 1.777 1 15.64 206 PRO C O 1
ATOM 5618 N N . PRO C 3 207 ? 137.429 45.911 0.065 1 16.9 207 PRO C N 1
ATOM 5619 C CA . PRO C 3 207 ? 138.716 46.53 0.399 1 17.49 207 PRO C CA 1
ATOM 5620 C C . PRO C 3 207 ? 138.734 47.163 1.792 1 18.53 207 PRO C C 1
ATOM 5621 O O . PRO C 3 207 ? 137.758 47.783 2.212 1 17.09 207 PRO C O 1
ATOM 5625 N N . ASN C 3 208 ? 139.85 46.996 2.496 1 17.13 208 ASN C N 1
ATOM 5626 C CA . ASN C 3 208 ? 140.049 47.574 3.825 1 17.83 208 ASN C CA 1
ATOM 5627 C C . ASN C 3 208 ? 139.087 47.147 4.928 1 19.86 208 ASN C C 1
ATOM 5628 O O . ASN C 3 208 ? 139.025 47.789 5.978 1 21.59 208 ASN C O 1
ATOM 5633 N N . PHE C 3 209 ? 138.339 46.075 4.698 1 16.91 209 PHE C N 1
ATOM 5634 C CA . PHE C 3 209 ? 137.403 45.572 5.702 1 14.08 209 PHE C CA 1
ATOM 5635 C C . PHE C 3 209 ? 138.128 44.653 6.676 1 21.13 209 PHE C C 1
ATOM 5636 O O . PHE C 3 209 ? 139.226 44.174 6.386 1 19.33 209 PHE C O 1
ATOM 5644 N N . PRO C 3 210 ? 137.528 44.403 7.852 1 19.4 210 PRO C N 1
ATOM 5645 C CA . PRO C 3 210 ? 138.171 43.51 8.82 1 18.2 210 PRO C CA 1
ATOM 5646 C C . PRO C 3 210 ? 138.256 42.148 8.132 1 18.62 210 PRO C C 1
ATOM 5647 O O . PRO C 3 210 ? 137.255 41.661 7.599 1 17.66 210 PRO C O 1
ATOM 5651 N N . THR C 3 211 ? 139.437 41.54 8.128 1 15.7 211 THR C N 1
ATOM 5652 C CA . THR C 3 211 ? 139.607 40.243 7.482 1 16.76 211 THR C CA 1
ATOM 5653 C C . THR C 3 211 ? 139.348 39.093 8.445 1 16.09 211 THR C C 1
ATOM 5654 O O . THR C 3 211 ? 139.541 37.925 8.106 1 16.5 211 THR C O 1
ATOM 5658 N N . THR C 3 212 ? 138.923 39.435 9.655 1 15.08 212 THR C N 1
ATOM 5659 C CA . THR C 3 212 ? 138.584 38.438 10.659 1 14.88 212 THR C CA 1
ATOM 5660 C C . THR C 3 212 ? 137.189 38.795 11.146 1 16.51 212 THR C C 1
ATOM 5661 O O . THR C 3 212 ? 136.816 39.968 11.174 1 16.72 212 THR C O 1
ATOM 5665 N N . ALA C 3 213 ? 136.416 37.782 11.513 1 13.81 213 ALA C N 1
ATOM 5666 C CA . ALA C 3 213 ? 135.059 37.992 12.001 1 14.22 213 ALA C CA 1
ATOM 5667 C C . ALA C 3 213 ? 134.761 36.894 13.007 1 17.43 213 ALA C C 1
ATOM 5668 O O . ALA C 3 213 ? 135.575 35.991 13.204 1 17.49 213 ALA C O 1
ATOM 5670 N N . SER C 3 214 ? 133.596 36.965 13.639 1 14.56 214 SER C N 1
ATOM 5671 C CA . SER C 3 214 ? 133.23 35.978 14.644 1 13.85 214 SER C CA 1
ATOM 5672 C C . SER C 3 214 ? 131.883 35.321 14.404 1 17.21 214 SER C C 1
ATOM 5673 O O . SER C 3 214 ? 130.995 35.89 13.771 1 15.06 214 SER C O 1
ATOM 5676 N N . ILE C 3 215 ? 131.755 34.11 14.929 1 13.64 215 ILE C N 1
ATOM 5677 C CA . ILE C 3 215 ? 130.517 33.35 14.87 1 13.29 215 ILE C CA 1
ATOM 5678 C C . ILE C 3 215 ? 130.215 33.003 16.322 1 16.24 215 ILE C C 1
ATOM 5679 O O . ILE C 3 215 ? 131.115 32.595 17.061 1 16.24 215 ILE C O 1
ATOM 5684 N N . LEU C 3 216 ? 128.969 33.198 16.744 1 13.12 216 LEU C N 1
ATOM 5685 C CA . LEU C 3 216 ? 128.579 32.842 18.104 1 12.79 216 LEU C CA 1
ATOM 5686 C C . LEU C 3 216 ? 127.875 31.494 17.989 1 15.29 216 LEU C C 1
ATOM 5687 O O . LEU C 3 216 ? 127.138 31.25 17.034 1 14.78 216 LEU C O 1
ATOM 5692 N N . MET C 3 217 ? 128.11 30.623 18.963 1 12.92 217 MET C N 1
ATOM 5693 C CA . MET C 3 217 ? 127.547 29.278 18.952 1 12.98 217 MET C CA 1
ATOM 5694 C C . MET C 3 217 ? 126.569 29.053 20.099 1 15.4 217 MET C C 1
ATOM 5695 O O . MET C 3 217 ? 126.917 29.238 21.266 1 15.14 217 MET C O 1
ATOM 5700 N N . PHE C 3 218 ? 125.348 28.649 19.752 1 12.19 218 PHE C N 1
ATOM 5701 C CA . PHE C 3 218 ? 124.286 28.402 20.725 1 12.47 218 PHE C CA 1
ATOM 5702 C C . PHE C 3 218 ? 123.923 26.921 20.746 1 16.11 218 PHE C C 1
ATOM 5703 O O . PHE C 3 218 ? 124.031 26.233 19.731 1 15.51 218 PHE C O 1
ATOM 5711 N N . VAL C 3 219 ? 123.477 26.432 21.897 1 12.96 219 VAL C N 1
ATOM 5712 C CA . VAL C 3 219 ? 123.055 25.041 21.991 1 12.02 219 VAL C CA 1
ATOM 5713 C C . VAL C 3 219 ? 121.838 24.927 22.899 1 15.01 219 VAL C C 1
ATOM 5714 O O . VAL C 3 219 ? 121.69 25.686 23.858 1 14.36 219 VAL C O 1
ATOM 5718 N N . ALA C 3 220 ? 120.959 23.985 22.577 1 12.99 220 ALA C N 1
ATOM 5719 C CA . ALA C 3 220 ? 119.758 23.752 23.365 1 13.29 220 ALA C CA 1
ATOM 5720 C C . ALA C 3 220 ? 119.254 22.347 23.089 1 15.36 220 ALA C C 1
ATOM 5721 O O . ALA C 3 220 ? 119.632 21.722 22.098 1 14.67 220 ALA C O 1
ATOM 5723 N N . ALA C 3 221 ? 118.403 21.852 23.977 1 13.85 221 ALA C N 1
ATOM 5724 C CA . ALA C 3 221 ? 117.818 20.532 23.81 1 13.8 221 ALA C CA 1
ATOM 5725 C C . ALA C 3 221 ? 116.627 20.66 22.865 1 15.45 221 ALA C C 1
ATOM 5726 O O . ALA C 3 221 ? 115.983 21.712 22.81 1 14.34 221 ALA C O 1
ATOM 5728 N N . GLN C 3 222 ? 116.346 19.595 22.118 1 13.45 222 GLN C N 1
ATOM 5729 C CA . GLN C 3 222 ? 115.202 19.561 21.208 1 12.76 222 GLN C CA 1
ATOM 5730 C C . GLN C 3 222 ? 114.013 19.026 22.016 1 14.11 222 GLN C C 1
ATOM 5731 O O . GLN C 3 222 ? 114.179 18.59 23.153 1 14.43 222 GLN C O 1
ATOM 5737 N N . PRO C 3 223 ? 112.799 19.05 21.437 1 13.94 223 PRO C N 1
ATOM 5738 C CA . PRO C 3 223 ? 111.594 18.563 22.123 1 14.75 223 PRO C CA 1
ATOM 5739 C C . PRO C 3 223 ? 111.555 17.072 22.487 1 15.15 223 PRO C C 1
ATOM 5740 O O . PRO C 3 223 ? 110.662 16.643 23.218 1 15.04 223 PRO C O 1
ATOM 5744 N N . ASN C 3 224 ? 112.495 16.278 21.98 1 11.98 224 ASN C N 1
ATOM 5745 C CA . ASN C 3 224 ? 112.51 14.849 22.31 1 13.75 224 ASN C CA 1
ATOM 5746 C C . ASN C 3 224 ? 113.602 14.525 23.333 1 13.75 224 ASN C C 1
ATOM 5747 O O . ASN C 3 224 ? 113.96 13.365 23.537 1 14.86 224 ASN C O 1
ATOM 5752 N N . PHE C 3 225 ? 114.105 15.564 23.991 1 12.12 225 PHE C N 1
ATOM 5753 C CA . PHE C 3 225 ? 115.174 15.441 24.979 1 13.41 225 PHE C CA 1
ATOM 5754 C C . PHE C 3 225 ? 114.66 15.23 26.407 1 15.17 225 PHE C C 1
ATOM 5755 O O . PHE C 3 225 ? 113.655 15.816 26.806 1 14.03 225 PHE C O 1
ATOM 5763 N N . SER C 3 226 ? 115.346 14.379 27.167 1 12.88 226 SER C N 1
ATOM 5764 C CA . SER C 3 226 ? 114.98 14.132 28.562 1 12.56 226 SER C CA 1
ATOM 5765 C C . SER C 3 226 ? 116.212 13.705 29.36 1 14.2 226 SER C C 1
ATOM 5766 O O . SER C 3 226 ? 117.236 13.327 28.785 1 13.32 226 SER C O 1
ATOM 5769 N N . LEU C 3 227 ? 116.107 13.776 30.684 1 12.64 227 LEU C N 1
ATOM 5770 C CA . LEU C 3 227 ? 117.207 13.423 31.579 1 12.54 227 LEU C CA 1
ATOM 5771 C C . LEU C 3 227 ? 116.715 12.482 32.672 1 13.46 227 LEU C C 1
ATOM 5772 O O . LEU C 3 227 ? 115.56 12.562 33.083 1 14.26 227 LEU C O 1
ATOM 5777 N N . ARG C 3 228 ? 117.589 11.596 33.145 1 12.51 228 ARG C N 1
ATOM 5778 C CA . ARG C 3 228 ? 117.219 10.658 34.204 1 11.95 228 ARG C CA 1
ATOM 5779 C C . ARG C 3 228 ? 118.318 10.524 35.255 1 13.4 228 ARG C C 1
ATOM 5780 O O . ARG C 3 228 ? 119.503 10.705 34.958 1 12.37 228 ARG C O 1
ATOM 5788 N N . ILE C 3 229 ? 117.898 10.194 36.475 1 12.46 229 ILE C N 1
ATOM 5789 C CA . ILE C 3 229 ? 118.781 9.98 37.621 1 12.14 229 ILE C CA 1
ATOM 5790 C C . ILE C 3 229 ? 119.514 11.233 38.083 1 15.54 229 ILE C C 1
ATOM 5791 O O . ILE C 3 229 ? 120.62 11.535 37.63 1 13.15 229 ILE C O 1
ATOM 5796 N N . LEU C 3 230 ? 118.887 11.953 39.005 1 12.59 230 LEU C N 1
ATOM 5797 C CA . LEU C 3 230 ? 119.462 13.177 39.542 1 12.84 230 LEU C CA 1
ATOM 5798 C C . LEU C 3 230 ? 120.754 12.869 40.298 1 14.15 230 LEU C C 1
ATOM 5799 O O . LEU C 3 230 ? 120.877 11.827 40.942 1 14.27 230 LEU C O 1
ATOM 5804 N N . LYS C 3 231 ? 121.716 13.778 40.209 1 12.67 231 LYS C N 1
ATOM 5805 C CA . LYS C 3 231 ? 122.986 13.612 40.905 1 14.18 231 LYS C CA 1
ATOM 5806 C C . LYS C 3 231 ? 123.523 15.004 41.198 1 15.56 231 LYS C C 1
ATOM 5807 O O . LYS C 3 231 ? 123.133 15.975 40.549 1 14.18 231 LYS C O 1
ATOM 5813 N N . ASP C 3 232 ? 124.406 15.114 42.179 1 13.19 232 ASP C N 1
ATOM 5814 C CA . ASP C 3 232 ? 124.952 16.418 42.508 1 14.42 232 ASP C CA 1
ATOM 5815 C C . ASP C 3 232 ? 125.866 16.95 41.414 1 15.24 232 ASP C C 1
ATOM 5816 O O . ASP C 3 232 ? 126.701 16.227 40.868 1 15.6 232 ASP C O 1
ATOM 5821 N N . ARG C 3 233 ? 125.669 18.221 41.081 1 14.79 233 ARG C N 1
ATOM 5822 C CA . ARG C 3 233 ? 126.454 18.895 40.057 1 15.36 233 ARG C CA 1
ATOM 5823 C C . ARG C 3 233 ? 127.899 18.968 40.555 1 16.2 233 ARG C C 1
ATOM 5824 O O . ARG C 3 233 ? 128.177 19.555 41.598 1 18.89 233 ARG C O 1
ATOM 5832 N N . PRO C 3 234 ? 128.84 18.375 39.806 1 19.12 234 PRO C N 1
ATOM 5833 C CA . PRO C 3 234 ? 130.255 18.371 40.196 1 20.8 234 PRO C CA 1
ATOM 5834 C C . PRO C 3 234 ? 130.947 19.728 40.324 1 23 234 PRO C C 1
ATOM 5835 O O . PRO C 3 234 ? 131.99 19.839 40.965 1 28.32 234 PRO C O 1
ATOM 5839 N N . ASP C 3 235 ? 130.353 20.757 39.736 1 18.43 235 ASP C N 1
ATOM 5840 C CA . ASP C 3 235 ? 130.926 22.1 39.759 1 22.11 235 ASP C CA 1
ATOM 5841 C C . ASP C 3 235 ? 130.705 22.865 41.064 1 24.86 235 ASP C C 1
ATOM 5842 O O . ASP C 3 235 ? 131.41 23.833 41.347 1 26.61 235 ASP C O 1
ATOM 5847 N N . ILE C 3 236 ? 129.723 22.438 41.851 1 19.9 236 ILE C N 1
ATOM 5848 C CA . ILE C 3 236 ? 129.399 23.109 43.109 1 18.52 236 ILE C CA 1
ATOM 5849 C C . ILE C 3 236 ? 130.057 22.407 44.293 1 20.09 236 ILE C C 1
ATOM 5850 O O . ILE C 3 236 ? 129.702 21.279 44.627 1 22.11 236 ILE C O 1
ATOM 5855 N N . SER C 3 237 ? 131.011 23.08 44.929 1 17.37 237 SER C N 1
ATOM 5856 C CA . SER C 3 237 ? 131.715 22.488 46.061 1 17.4 237 SER C CA 1
ATOM 5857 C C . SER C 3 237 ? 132.161 23.527 47.081 1 19.75 237 SER C C 1
ATOM 5858 O O . SER C 3 237 ? 132.04 24.73 46.855 1 19.49 237 SER C O 1
ATOM 5861 N N . GLN C 3 238 ? 132.675 23.053 48.211 1 17.69 238 GLN C N 1
ATOM 5862 C CA . GLN C 3 238 ? 133.159 23.95 49.251 1 20.18 238 GLN C CA 1
ATOM 5863 C C . GLN C 3 238 ? 134.093 23.194 50.182 1 22 238 GLN C C 1
ATOM 5864 O O . GLN C 3 238 ? 134.081 21.962 50.221 1 19 238 GLN C O 1
ATOM 5870 N N . GLU C 3 239 ? 134.912 23.936 50.919 1 21.56 239 GLU C N 1
ATOM 5871 C CA . GLU C 3 239 ? 135.834 23.331 51.873 1 29.1 239 GLU C CA 1
ATOM 5872 C C . GLU C 3 239 ? 135.132 23.268 53.224 1 36.77 239 GLU C C 1
ATOM 5873 O O . GLU C 3 239 ? 134.651 22.212 53.637 1 66.76 239 GLU C O 1
ATOM 5879 N N . GLY C 3 240 ? 135.069 24.406 53.903 1 30.17 240 GLY C N 1
ATOM 5880 C CA . GLY C 3 240 ? 134.402 24.46 55.191 1 28.34 240 GLY C CA 1
ATOM 5881 C C . GLY C 3 240 ? 133.059 25.143 55.031 1 34.91 240 GLY C C 1
ATOM 5882 O O . GLY C 3 240 ? 132.728 25.603 53.938 1 24.81 240 GLY C O 1
ATOM 5883 N N . ALA C 3 241 ? 132.279 25.202 56.106 1 36.67 241 ALA C N 1
ATOM 5884 C CA . ALA C 3 241 ? 130.971 25.849 56.057 1 42.75 241 ALA C CA 1
ATOM 5885 C C . ALA C 3 241 ? 131.18 27.337 55.797 1 46.61 241 ALA C C 1
ATOM 5886 O O . ALA C 3 241 ? 132.139 27.926 56.291 1 35.56 241 ALA C O 1
ATOM 5888 N N . LEU C 3 242 ? 130.288 27.943 55.021 1 35.43 242 LEU C N 1
ATOM 5889 C CA . LEU C 3 242 ? 130.415 29.363 54.711 1 46.47 242 LEU C CA 1
ATOM 5890 C C . LEU C 3 242 ? 129.891 30.217 55.859 1 52.5 242 LEU C C 1
ATOM 5891 O O . LEU C 3 242 ? 128.932 29.847 56.54 1 39.79 242 LEU C O 1
ATOM 5896 N N . GLN C 3 243 ? 130.527 31.364 56.069 1 48.45 243 GLN C N 1
ATOM 5897 C CA . GLN C 3 243 ? 130.132 32.274 57.135 1 63.08 243 GLN C CA 1
ATOM 5898 C C . GLN C 3 243 ? 129.577 33.569 56.553 1 69.16 243 GLN C C 1
ATOM 5899 O O . GLN C 3 243 ? 128.572 34.076 57.095 1 83.2 243 GLN C O 1
ATOM 5906 N N . GLY D 4 22 ? 107.632 2.297 35.911 1 39.16 22 GLY D N 1
ATOM 5907 C CA . GLY D 4 22 ? 107.235 3.715 36.177 1 60 22 GLY D CA 1
ATOM 5908 C C . GLY D 4 22 ? 106.303 3.842 37.369 1 60.32 22 GLY D C 1
ATOM 5909 O O . GLY D 4 22 ? 106.287 2.98 38.244 1 26.59 22 GLY D O 1
ATOM 5910 N N . SER D 4 23 ? 105.519 4.914 37.407 1 70.49 23 SER D N 1
ATOM 5911 C CA . SER D 4 23 ? 104.588 5.135 38.509 1 71.8 23 SER D CA 1
ATOM 5912 C C . SER D 4 23 ? 103.419 4.151 38.478 1 75.31 23 SER D C 1
ATOM 5913 O O . SER D 4 23 ? 102.998 3.704 37.409 1 66.07 23 SER D O 1
ATOM 5916 N N . ASN D 4 24 ? 102.902 3.815 39.658 1 71.96 24 ASN D N 1
ATOM 5917 C CA . ASN D 4 24 ? 101.773 2.897 39.768 1 65.23 24 ASN D CA 1
ATOM 5918 C C . ASN D 4 24 ? 100.482 3.581 39.34 1 72.92 24 ASN D C 1
ATOM 5919 O O . ASN D 4 24 ? 100.251 4.747 39.663 1 73.62 24 ASN D O 1
ATOM 5924 N N . ILE D 4 25 ? 99.642 2.852 38.612 1 83.03 25 ILE D N 1
ATOM 5925 C CA . ILE D 4 25 ? 98.37 3.394 38.156 1 94.63 25 ILE D CA 1
ATOM 5926 C C . ILE D 4 25 ? 97.406 3.461 39.338 1 100.42 25 ILE D C 1
ATOM 5927 O O . ILE D 4 25 ? 96.47 4.261 39.347 1 102.45 25 ILE D O 1
ATOM 5932 N N . HIS D 4 26 ? 97.647 2.615 40.338 1 103.31 26 HIS D N 1
ATOM 5933 C CA . HIS D 4 26 ? 96.812 2.58 41.534 1 101.96 26 HIS D CA 1
ATOM 5934 C C . HIS D 4 26 ? 97.668 2.473 42.793 1 95.57 26 HIS D C 1
ATOM 5935 O O . HIS D 4 26 ? 98.607 1.678 42.849 1 91.71 26 HIS D O 1
ATOM 5942 N N . TYR D 4 27 ? 97.338 3.28 43.798 1 90.63 27 TYR D N 1
ATOM 5943 C CA . TYR D 4 27 ? 98.064 3.278 45.064 1 93.88 27 TYR D CA 1
ATOM 5944 C C . TYR D 4 27 ? 97.379 4.194 46.076 1 94.83 27 TYR D C 1
ATOM 5945 O O . TYR D 4 27 ? 96.704 5.153 45.7 1 98.11 27 TYR D O 1
ATOM 5954 N N . THR D 4 28 ? 97.552 3.889 47.36 1 94.42 28 THR D N 1
ATOM 5955 C CA . THR D 4 28 ? 96.945 4.671 48.436 1 91.89 28 THR D CA 1
ATOM 5956 C C . THR D 4 28 ? 97.208 6.168 48.303 1 94.55 28 THR D C 1
ATOM 5957 O O . THR D 4 28 ? 98.329 6.59 48.019 1 97.4 28 THR D O 1
ATOM 5961 N N . ASN D 4 29 ? 96.166 6.965 48.517 1 97.82 29 ASN D N 1
ATOM 5962 C CA . ASN D 4 29 ? 96.273 8.416 48.422 1 99.06 29 ASN D CA 1
ATOM 5963 C C . ASN D 4 29 ? 95.347 9.089 49.435 1 88.83 29 ASN D C 1
ATOM 5964 O O . ASN D 4 29 ? 94.449 9.846 49.067 1 86.7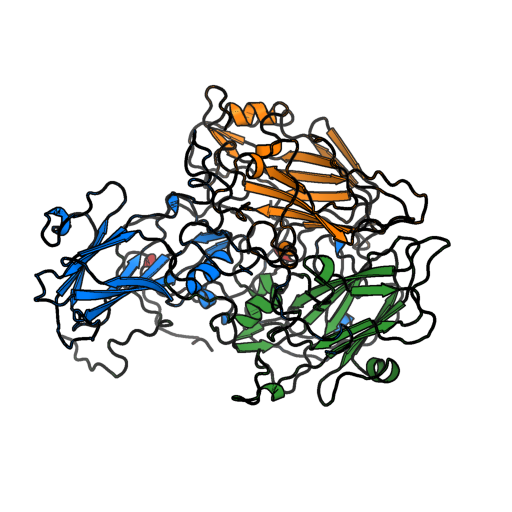7 29 ASN D O 1
ATOM 5969 N N . ILE D 4 30 ? 95.574 8.804 50.712 1 67.88 30 ILE D N 1
ATOM 5970 C CA . ILE D 4 30 ? 94.766 9.372 51.786 1 45.42 30 ILE D CA 1
ATOM 5971 C C . ILE D 4 30 ? 95.63 10.264 52.672 1 30.92 30 ILE D C 1
ATOM 5972 O O . ILE D 4 30 ? 96.727 9.872 53.065 1 30.05 30 ILE D O 1
ATOM 5977 N N . ASN D 4 31 ? 95.138 11.46 52.981 1 24.04 31 ASN D N 1
ATOM 5978 C CA . ASN D 4 31 ? 95.88 12.383 53.835 1 21.05 31 ASN D CA 1
ATOM 5979 C C . ASN D 4 31 ? 95.502 12.15 55.292 1 21.45 31 ASN D C 1
ATOM 5980 O O . ASN D 4 31 ? 94.324 12.151 55.642 1 26.37 31 ASN D O 1
ATOM 5985 N N . TYR D 4 32 ? 96.506 11.954 56.14 1 18.34 32 TYR D N 1
ATOM 5986 C CA . TYR D 4 32 ? 96.269 11.699 57.557 1 19.29 32 TYR D CA 1
ATOM 5987 C C . TYR D 4 32 ? 96.316 12.957 58.406 1 20.62 32 TYR D C 1
ATOM 5988 O O . TYR D 4 32 ? 95.883 12.943 59.556 1 20.46 32 TYR D O 1
ATOM 5997 N N . TYR D 4 33 ? 96.841 14.041 57.846 1 15.64 33 TYR D N 1
ATOM 5998 C CA . TYR D 4 33 ? 96.991 15.274 58.608 1 15.93 33 TYR D CA 1
ATOM 5999 C C . TYR D 4 33 ? 96.114 16.439 58.177 1 18.97 33 TYR D C 1
ATOM 6000 O O . TYR D 4 33 ? 95.612 16.485 57.056 1 18.57 33 TYR D O 1
ATOM 6009 N N . GLU D 4 34 ? 95.953 17.388 59.093 1 19.12 34 GLU D N 1
ATOM 6010 C CA . GLU D 4 34 ? 95.121 18.565 58.88 1 21.73 34 GLU D CA 1
ATOM 6011 C C . GLU D 4 34 ? 95.62 19.556 57.833 1 19.35 34 GLU D C 1
ATOM 6012 O O . GLU D 4 34 ? 94.847 20.022 56.999 1 20.49 34 GLU D O 1
ATOM 6018 N N . ASN D 4 35 ? 96.907 19.883 57.883 1 16.9 35 ASN D N 1
ATOM 6019 C CA . ASN D 4 35 ? 97.482 20.862 56.965 1 16.28 35 ASN D CA 1
ATOM 6020 C C . ASN D 4 35 ? 98.09 20.236 55.713 1 17.68 35 ASN D C 1
ATOM 6021 O O . ASN D 4 35 ? 98.768 19.214 55.786 1 15.62 35 ASN D O 1
ATOM 6026 N N . ALA D 4 36 ? 97.847 20.862 54.565 1 16.48 36 ALA D N 1
ATOM 6027 C CA . ALA D 4 36 ? 98.37 20.368 53.293 1 17.23 36 ALA D CA 1
ATOM 6028 C C . ALA D 4 36 ? 99.896 20.266 53.295 1 16.83 36 ALA D C 1
ATOM 6029 O O . ALA D 4 36 ? 100.471 19.489 52.533 1 16.81 36 ALA D O 1
ATOM 6031 N N . ALA D 4 37 ? 100.552 21.047 54.149 1 14.36 37 ALA D N 1
ATOM 6032 C CA . ALA D 4 37 ? 102.01 21.015 54.228 1 16.33 37 ALA D CA 1
ATOM 6033 C C . ALA D 4 37 ? 102.503 19.629 54.646 1 16.63 37 ALA D C 1
ATOM 6034 O O . ALA D 4 37 ? 103.638 19.253 54.354 1 16.23 37 ALA D O 1
ATOM 6036 N N . SER D 4 38 ? 101.644 18.876 55.33 1 13.13 38 SER D N 1
ATOM 6037 C CA . SER D 4 38 ? 101.98 17.529 55.792 1 14.05 38 SER D CA 1
ATOM 6038 C C . SER D 4 38 ? 101.945 16.487 54.679 1 16.21 38 SER D C 1
ATOM 6039 O O . SER D 4 38 ? 102.557 15.425 54.797 1 16.28 38 SER D O 1
ATOM 6042 N N . ASN D 4 39 ? 101.22 16.788 53.606 1 14.02 39 ASN D N 1
ATOM 6043 C CA . ASN D 4 39 ? 101.071 15.852 52.495 1 14.11 39 ASN D CA 1
ATOM 6044 C C . ASN D 4 39 ? 102.373 15.435 51.828 1 16.45 39 ASN D C 1
ATOM 6045 O O . ASN D 4 39 ? 103.368 16.159 51.86 1 14.85 39 ASN D O 1
ATOM 6050 N N . SER D 4 40 ? 102.354 14.255 51.216 1 14.43 40 SER D N 1
ATOM 6051 C CA . SER D 4 40 ? 103.523 13.75 50.512 1 17.6 40 SER D CA 1
ATOM 6052 C C . SER D 4 40 ? 103.7 14.576 49.235 1 17.24 40 SER D C 1
ATOM 6053 O O . SER D 4 40 ? 102.861 15.418 48.911 1 15.49 40 SER D O 1
ATOM 6056 N N . LEU D 4 41 ? 104.788 14.329 48.514 1 15.69 41 LEU D N 1
ATOM 6057 C CA . LEU D 4 41 ? 105.092 15.065 47.288 1 16.14 41 LEU D CA 1
ATOM 6058 C C . LEU D 4 41 ? 103.996 15.015 46.227 1 17.61 41 LEU D C 1
ATOM 6059 O O . LEU D 4 41 ? 103.22 14.061 46.162 1 16.66 41 LEU D O 1
ATOM 6064 N N . ASN D 4 42 ? 103.939 16.053 45.396 1 15.61 42 ASN D N 1
ATOM 6065 C CA . ASN D 4 42 ? 102.966 16.106 44.311 1 16.86 42 ASN D CA 1
ATOM 6066 C C . ASN D 4 42 ? 103.331 14.995 43.328 1 20.1 42 ASN D C 1
ATOM 6067 O O . ASN D 4 42 ? 104.504 14.633 43.202 1 17.89 42 ASN D O 1
ATOM 6072 N N . LYS D 4 43 ? 102.332 14.46 42.634 1 17.94 43 LYS D N 1
ATOM 6073 C CA . LYS D 4 43 ? 102.56 13.362 41.701 1 24.4 43 LYS D CA 1
ATOM 6074 C C . LYS D 4 43 ? 102.21 13.66 40.241 1 28.66 43 LYS D C 1
ATOM 6075 O O . LYS D 4 43 ? 101.928 12.739 39.477 1 39.32 43 LYS D O 1
ATOM 6081 N N . GLN D 4 44 ? 102.219 14.931 39.85 1 22.2 44 GLN D N 1
ATOM 6082 C CA . GLN D 4 44 ? 101.919 15.293 38.463 1 31.52 44 GLN D CA 1
ATOM 6083 C C . GLN D 4 44 ? 103.178 15.074 37.623 1 33.73 44 GLN D C 1
ATOM 6084 O O . GLN D 4 44 ? 103.272 14.109 36.862 1 46.75 44 GLN D O 1
ATOM 6090 N N . ASP D 4 45 ? 104.133 15.985 37.762 1 26.63 45 ASP D N 1
ATOM 6091 C CA . ASP D 4 45 ? 105.421 15.893 37.078 1 23.39 45 ASP D CA 1
ATOM 6092 C C . ASP D 4 45 ? 105.446 16.049 35.566 1 26.93 45 ASP D C 1
ATOM 6093 O O . ASP D 4 45 ? 106.341 15.521 34.909 1 33.99 45 ASP D O 1
ATOM 6098 N N . PHE D 4 46 ? 104.49 16.767 34.998 1 17.69 46 PHE D N 1
ATOM 6099 C CA . PHE D 4 46 ? 104.514 16.939 33.554 1 19.63 46 PHE D CA 1
ATOM 6100 C C . PHE D 4 46 ? 105.363 18.148 33.185 1 18.49 46 PHE D C 1
ATOM 6101 O O . PHE D 4 46 ? 105.941 18.806 34.052 1 17.9 46 PHE D O 1
ATOM 6109 N N . THR D 4 47 ? 105.469 18.414 31.891 1 15.97 47 THR D N 1
ATOM 6110 C CA . THR D 4 47 ? 106.22 19.566 31.427 1 15.95 47 THR D CA 1
ATOM 6111 C C . THR D 4 47 ? 105.236 20.367 30.586 1 20.98 47 THR D C 1
ATOM 6112 O O . THR D 4 47 ? 104.161 19.875 30.249 1 23.04 47 THR D O 1
ATOM 6116 N N . GLN D 4 48 ? 105.58 21.604 30.266 1 20.34 48 GLN D N 1
ATOM 6117 C CA . GLN D 4 48 ? 104.687 22.424 29.461 1 22.33 48 GLN D CA 1
ATOM 6118 C C . GLN D 4 48 ? 105.419 22.996 28.265 1 20.32 48 GLN D C 1
ATOM 6119 O O . GLN D 4 48 ? 106.651 22.997 28.227 1 20.11 48 GLN D O 1
ATOM 6125 N N . ASP D 4 49 ? 104.654 23.453 27.277 1 19.8 49 ASP D N 1
ATOM 6126 C CA . ASP D 4 49 ? 105.228 24.067 26.085 1 23.41 49 ASP D CA 1
ATOM 6127 C C . ASP D 4 49 ? 106.176 25.136 26.63 1 15.35 49 ASP D C 1
ATOM 6128 O O . ASP D 4 49 ? 105.778 25.966 27.445 1 18.92 49 ASP D O 1
ATOM 6133 N N . PRO D 4 50 ? 107.442 25.127 26.187 1 17.16 50 PRO D N 1
ATOM 6134 C CA . PRO D 4 50 ? 108.44 26.095 26.653 1 17.66 50 PRO D CA 1
ATOM 6135 C C . PRO D 4 50 ? 108.477 27.441 25.936 1 16.51 50 PRO D C 1
ATOM 6136 O O . PRO D 4 50 ? 109.361 28.254 26.204 1 15.91 50 PRO D O 1
ATOM 6140 N N . GLU D 4 51 ? 107.522 27.675 25.041 1 15.21 51 GLU D N 1
ATOM 6141 C CA . GLU D 4 51 ? 107.475 28.911 24.258 1 19.59 51 GLU D CA 1
ATOM 6142 C C . GLU D 4 51 ? 107.655 30.225 25.013 1 18.14 51 GLU D C 1
ATOM 6143 O O . GLU D 4 51 ? 108.257 31.159 24.482 1 18.64 51 GLU D O 1
ATOM 6149 N N . LYS D 4 52 ? 107.139 30.318 26.236 1 16.32 52 LYS D N 1
ATOM 6150 C CA . LYS D 4 52 ? 107.276 31.561 26.99 1 18.93 52 LYS D CA 1
ATOM 6151 C C . LYS D 4 52 ? 108.749 31.872 27.263 1 18.33 52 LYS D C 1
ATOM 6152 O O . LYS D 4 52 ? 109.105 33.018 27.54 1 17.04 52 LYS D O 1
ATOM 6158 N N . PHE D 4 53 ? 109.601 30.85 27.188 1 15.32 53 PHE D N 1
ATOM 6159 C CA . PHE D 4 53 ? 111.035 31.027 27.415 1 15.14 53 PHE D CA 1
ATOM 6160 C C . PHE D 4 53 ? 111.828 30.92 26.112 1 17.53 53 PHE D C 1
ATOM 6161 O O . PHE D 4 53 ? 112.781 31.669 25.891 1 17.48 53 PHE D O 1
ATOM 6169 N N . THR D 4 54 ? 111.433 29.985 25.253 1 15.73 54 THR D N 1
ATOM 6170 C CA . THR D 4 54 ? 112.142 29.762 23.996 1 17.48 54 THR D CA 1
ATOM 6171 C C . THR D 4 54 ? 111.779 30.691 22.843 1 17.99 54 THR D C 1
ATOM 6172 O O . THR D 4 54 ? 112.624 30.99 22 1 21.47 54 THR D O 1
ATOM 6176 N N . ARG D 4 55 ? 110.531 31.144 22.791 1 15.02 55 ARG D N 1
ATOM 6177 C CA . ARG D 4 55 ? 110.113 32.03 21.708 1 16.8 55 ARG D CA 1
ATOM 6178 C C . ARG D 4 55 ? 109.141 33.099 22.195 1 16.99 55 ARG D C 1
ATOM 6179 O O . ARG D 4 55 ? 107.994 33.166 21.753 1 16.9 55 ARG D O 1
ATOM 6187 N N . PRO D 4 56 ? 109.6 33.961 23.115 1 16 56 PRO D N 1
ATOM 6188 C CA . PRO D 4 56 ? 108.777 35.035 23.676 1 15.81 56 PRO D CA 1
ATOM 6189 C C . PRO D 4 56 ? 108.722 36.239 22.738 1 18.39 56 PRO D C 1
ATOM 6190 O O . PRO D 4 56 ? 109.124 37.341 23.107 1 20.67 56 PRO D O 1
ATOM 6194 N N . VAL D 4 57 ? 108.227 36.023 21.525 1 16.27 57 VAL D N 1
ATOM 6195 C CA . VAL D 4 57 ? 108.143 37.099 20.545 1 16.37 57 VAL D CA 1
ATOM 6196 C C . VAL D 4 57 ? 106.708 37.441 20.182 1 20.3 57 VAL D C 1
ATOM 6197 O O . VAL D 4 57 ? 105.81 36.602 20.276 1 18.99 57 VAL D O 1
ATOM 6201 N N . VAL D 4 58 ? 106.502 38.685 19.765 1 16.84 58 VAL D N 1
ATOM 6202 C CA . VAL D 4 58 ? 105.18 39.167 19.388 1 18.57 58 VAL D CA 1
ATOM 6203 C C . VAL D 4 58 ? 104.722 38.616 18.04 1 22.94 58 VAL D C 1
ATOM 6204 O O . VAL D 4 58 ? 103.586 38.166 17.908 1 23.25 58 VAL D O 1
ATOM 6208 N N . ASP D 4 59 ? 105.601 38.651 17.041 1 18.84 59 ASP D N 1
ATOM 6209 C CA . ASP D 4 59 ? 105.248 38.147 15.715 1 21.25 59 ASP D CA 1
ATOM 6210 C C . ASP D 4 59 ? 105.646 36.692 15.54 1 22.66 59 ASP D C 1
ATOM 6211 O O . ASP D 4 59 ? 106.784 36.31 15.81 1 20.09 59 ASP D O 1
ATOM 6216 N N . VAL D 4 60 ? 104.702 35.882 15.078 1 23.79 60 VAL D N 1
ATOM 6217 C CA . VAL D 4 60 ? 104.969 34.472 14.844 1 27.4 60 VAL D CA 1
ATOM 6218 C C . VAL D 4 60 ? 105.956 34.338 13.69 1 26.37 60 VAL D C 1
ATOM 6219 O O . VAL D 4 60 ? 105.829 35.013 12.667 1 29.67 60 VAL D O 1
ATOM 6223 N N . MET D 4 61 ? 106.955 33.483 13.869 1 23.24 61 MET D N 1
ATOM 6224 C CA . MET D 4 61 ? 107.943 33.24 12.829 1 23.53 61 MET D CA 1
ATOM 6225 C C . MET D 4 61 ? 107.889 31.743 12.547 1 28.21 61 MET D C 1
ATOM 6226 O O . MET D 4 61 ? 108.516 30.946 13.244 1 26.85 61 MET D O 1
ATOM 6231 N N . LYS D 4 62 ? 107.11 31.375 11.532 1 21.15 62 LYS D N 1
ATOM 6232 C CA . LYS D 4 62 ? 106.927 29.977 11.148 1 24.28 62 LYS D CA 1
ATOM 6233 C C . LYS D 4 62 ? 108.234 29.283 10.804 1 20.36 62 LYS D C 1
ATOM 6234 O O . LYS D 4 62 ? 109.143 29.887 10.235 1 20.15 62 LYS D O 1
ATOM 6240 N N . GLU D 4 63 ? 108.315 28 11.137 1 18.66 63 GLU D N 1
ATOM 6241 C CA . GLU D 4 63 ? 109.515 27.226 10.864 1 22.95 63 GLU D CA 1
ATOM 6242 C C . GLU D 4 63 ? 109.899 27.199 9.387 1 23.5 63 GLU D C 1
ATOM 6243 O O . GLU D 4 63 ? 111.074 27.227 9.055 1 23.57 63 GLU D O 1
ATOM 6249 N N . ALA D 4 64 ? 108.915 27.142 8.497 1 18.36 64 ALA D N 1
ATOM 6250 C CA . ALA D 4 64 ? 109.207 27.069 7.066 1 24.13 64 ALA D CA 1
ATOM 6251 C C . ALA D 4 64 ? 109.55 28.385 6.362 1 26.51 64 ALA D C 1
ATOM 6252 O O . ALA D 4 64 ? 109.987 28.372 5.213 1 37.51 64 ALA D O 1
ATOM 6254 N N . ALA D 4 65 ? 109.366 29.514 7.036 1 28.73 65 ALA D N 1
ATOM 6255 C CA . ALA D 4 65 ? 109.651 30.812 6.421 1 23.06 65 ALA D CA 1
ATOM 6256 C C . ALA D 4 65 ? 110.937 31.421 6.958 1 29.24 65 ALA D C 1
ATOM 6257 O O . ALA D 4 65 ? 111.514 30.904 7.896 1 29.82 65 ALA D O 1
ATOM 6259 N N . VAL D 4 66 ? 111.402 32.51 6.358 1 23.16 66 VAL D N 1
ATOM 6260 C CA . VAL D 4 66 ? 112.601 33.162 6.873 1 23.97 66 VAL D CA 1
ATOM 6261 C C . VAL D 4 66 ? 112.131 33.964 8.087 1 25.24 66 VAL D C 1
ATOM 6262 O O . VAL D 4 66 ? 111 34.446 8.119 1 25.52 66 VAL D O 1
ATOM 6266 N N . PRO D 4 67 ? 112.985 34.103 9.107 1 22.55 67 PRO D N 1
ATOM 6267 C CA . PRO D 4 67 ? 112.598 34.856 10.304 1 22.06 67 PRO D CA 1
ATOM 6268 C C . PRO D 4 67 ? 112.283 36.336 10.072 1 27.57 67 PRO D C 1
ATOM 6269 O O . PRO D 4 67 ? 111.261 36.84 10.541 1 24.5 67 PRO D O 1
ATOM 6273 N N . LEU D 4 68 ? 113.156 37.025 9.343 1 20.87 68 LEU D N 1
ATOM 6274 C CA . LEU D 4 68 ? 112.979 38.454 9.106 1 23.24 68 LEU D CA 1
ATOM 6275 C C . LEU D 4 68 ? 112.841 38.874 7.646 1 26.83 68 LEU D C 1
ATOM 6276 O O . LEU D 4 68 ? 113.562 38.387 6.775 1 25.73 68 LEU D O 1
ATOM 6281 N N . LYS D 4 69 ? 111.915 39.796 7.396 1 29.8 69 LYS D N 1
ATOM 6282 C CA . LYS D 4 69 ? 111.679 40.328 6.056 1 39.36 69 LYS D CA 1
ATOM 6283 C C . LYS D 4 69 ? 111.275 41.798 6.124 1 55.22 69 LYS D C 1
ATOM 6284 O O . LYS D 4 69 ? 110.972 42.278 7.237 1 57.06 69 LYS D O 1
#

Solvent-accessible surface area: 32699 Å² total

Organism: NCBI:txid1330520

Radius of gyration: 27.79 Å; Cα contacts (8 Å, |Δi|>4): 2130; chains: 4; bounding box: 54×70×84 Å

InterPro domains:
  IPR000081 Peptidase C3, picornavirus core protein 2A [PF00947] (851-977)
  IPR000199 Peptidase C3A/C3B, picornaviral [PF00548] (1523-1688)
  IPR000605 Helicase, superfamily 3, single-stranded DNA/RNA virus [PF00910] (1207-1304)
  IPR001205 RNA-directed RNA polymerase, C-terminal domain [PF00680] (1736-2141)
  IPR001676 Picornavirus capsid [PF00073] (93-285)
  IPR001676 Picornavirus capsid [PF00073] (344-514)
  IPR002527 Picornavirus 2B protein [PF01552] (982-1081)
  IPR003138 Picornavirus coat protein VP4 [PF02226] (2-65)
  IPR004004 Helicase/polymerase/peptidase polyprotein, Calicivirus-type [PR00918] (1200-1220)
  IPR004004 Helicase/polymerase/peptidase polyprotein, Calicivirus-type [PR00918] (1275-1294)
  IPR004004 Helicase/polymerase/peptidase polyprotein, Calicivirus-type [PR00918] (2096-2110)
  IPR007094 RNA-directed RNA polymerase, catalytic domain [PS50507] (1932-2047)
  IPR009003 Peptidase S1, PA clan [SSF50494] (836-974)
  IPR009003 Peptidase S1, PA clan [SSF50494] (1517-1706)
  IPR014759 Helicase, superfamily 3, single-stranded RNA virus [PS51218] (1186-1342)
  IPR014838 Poliovirus 3A protein-like [PF08727] (1415-1471)
  IPR027417 P-loop containing nucleoside triphosphate hydrolase [SSF52540] (1192-1336)
  IPR029053 Viral coat protein subunit [G3DSA:2.60.120.20] (1-315)
  IPR029053 Viral coat protein subunit [G3DSA:2.60.120.20] (316-558)
  IPR029053 Viral coat protein subunit [G3DSA:2.60.120.20] (559-833)

Foldseek 3Di:
DDPDDDDDDFFDDWDDFADDDDDPPDDLPDDDCVVVDDRPRDPVNPDGDHTGPGGHGDPCVPPCNQQFDKDWQDKDWADLFKDKFFDDRQPDPPNLLVVLQFFWKFFKKKKWKAKFKAFPVRHTDPDKFKKKKWFAFPPGDDDPHQDDPCVVVPPTDMDIDINPDHIDMDMGGRDFPDPTAGSWDQDFDDPPDDDPVRGTDDCSNGGGIIMMGTNDDDDRMIMIMIMMMGTHPMDGDDGDDGDQFDADDRGDRDGDDDDDRDDDDDDPPDD/DCVVVVHDQQWDWDDAQPDIDIFRFEHHEAEWVPDFADAQDPVQDDFPDDWDFPGSQFFGKDKFDWDWQDQPAFWWKAFPPLQCLPPTVNVVLLQQFQKKFFKKKKKKFWAFDLFKWWKKKKFKDFPQDQPPDPDDDPCQRRVYRVTGGDPDQCCSSPNHGNVPSVVGTIDMATRNRGGMHIYITYTDDPGSIGRRQPDGGIMIMIGIPGGMDGDPPGDNTIIMMMMMGIHNMIGHHGDGGHHD/DDDDDDDPVPPDDDVPDDDDDDDPDVVDDDDDDDDDPDDDDDCLVVLQDKDFFLFQPDPVDDDPSSQWQKAFFDPDFQFWRGKDFPQQAEPHRNCVTSNNQVQLQFFKKAAKKKKKKFWFFDQQKWFKKKKAWFFDDDDADPTPVRRVVGQIDIDTDHPPGMDIRIRGGDFPDRMATSYCDPPPPNSVVRRGTMMIMIGPGGTDHDPPGPRMTTMGMIMGGDPVMDGDHGDDRPVDDDDDDDD/DDDPDDDDDDPDDDPVRHDDDDDPDDDDCCVPVPVDDDDQDPPDDRDD

Sequence (806 aa):
GQVIKSAVRSTVENTVQSTHSITTEATPALQAAETGATSNASDESMIETRNVVNTHGVAETSLEAFYGRAGLVAMFSTDGGIYRWYINFGEYVQLRAKLELLTYARFDMEFTIVAQVVNAQSKVQDFNVDYQVMFVPPGASVPENQDSYQWQSSCNPSVISNTGLPPARVSVPFMSSANAYSFSYDGYTQFGDTSGSSYGIVPSNYLGMLVVRTCEDLDGTRLRVRVYAKPKHVKGWIPRSPRMTPYKSRYTGVYTDTTKFCANRARITTASAEACGYSDRVAQLTLGNSTITTQEAANIVVGYGRWPTSLRDTDATAVDKPTQPGVSAERFYTLPSVQWTNSFKGHYWKLPDALSELGLFGQNLQFHYLYRGGWVIHVQCNATKFHQGTLLVVATPEHKIQSAESPAFARTNPGEQGAAYQFPFTFEDGTALGNALIYPHQWVNLRTNNSATLVLPYVNALPMDSGIRHNNWTLSVIPIVPLEYAAGATTYVPITVTIAPMCTEYNGLRAAVTQGIPTLYTPGSGQFLTTDDFQTPCMLPKFQPTPVIDIPGEVKNFLEVVQVESLVEINNVESAEGVARYRIPLNVQDAMDGQIMALRVDPGIDGPMQSTLLGVFTRYYAQWSGSLDFTFMFCGTFMTTGKVIIAYTPPGGDQPTNRRQAMLGTHVVWDFGLQSSITLVVPWISSGHFRGTTLENTIYKYRYYEAGYITMWYQTNMVVPPNFPTTASILMFVAAQPNFSLRILKDRPDISQEGALQGSNIHYTNINYYENAASNSLNKQDFTQDPEKFTRPVVDVMKEAAVPLK

Nearest PDB structures (foldseek):
  6t40-assembly1_D  TM=1.021E+00  e=7.676E-07  Enterovirus F
  7thx-assembly1_4  TM=9.593E-01  e=8.072E-05  Possum enterovirus W6
  1rhi-assembly1_4  TM=9.022E-01  e=6.726E-03  rhinovirus B3
  8pnf-assembly1_4  TM=8.482E-01  e=1.251E-02  rhinovirus B14
  4pdw-assembly1_D  TM=8.980E-01  e=4.679E-02  Rhinovirus B

Secondary structure (DSSP, 8-state):
-B-S---EESBPPPB--------SS--TTEE-GGGSPPP---HHHHS----B----B-GGGBHHHHH-S-EEEEEEE-BTTEEEEE--S-SSHHHHHHHTTEEEEEEEEEEEEEEEEE-TT--EE----EEEEEEE-TTSPPPSSTT-GGGG-SSS-EEEEETTSSPEEEEE----SSSSEES---BBSSTT---GGGBS--GGG---EEEEEESS--SS-EEEEEEEEEEEEEEEEEE-PPB-S----SS-------S-SSPP-S-TT--/-HHHHT-B-S-EEEEETTEEEEESS----EEGGGB---PPPTTT----SPPB--GGGTSS-EEPPPEE--TT---EEEEETGGGTTSHHHHHHHHHEEEEEEEEEEEEE----TTEEEEEEEEEEET----SSSS--HHHHS-GGG-EE-S-TTTTTTTB-GGGGGGSSEEEEETTT-SEEEEEE----SSSSB-TTTB--EEEEEEEEEEEEESTTS----EEEEEEEEEEEEEEEE-S----/-------TTTT---TT------BSSTT--PPPP---S-EESBTHHHHTS-EE-----STT--GGGGGEEEEE--SSSS-EEEEEE--TTSSSTTTTSHHHHHHTTEEEEES-EEEEEEE-S-TT-B-EEEEEEE-SSSSPPSSHHHHTTSEEEEEE-SSS-EEEEEE----SSS-EES----TTT-GGGG---EEEEEESS--B--TT--SEEEEEEEEEE-TT-EEEEE---TT---SS---/---SS------SSSGGGS-------EE--HHHH--BSS---TTS-SB-

B-factor: mean 22.43, std 16.48, range [8.92, 199.93]